Protein AF-A0A1F2P8P0-F1 (afdb_monomer_lite)

InterPro domains:
  IPR027417 P-loop containing nucleoside triphosphate hydrolase [G3DSA:3.40.50.300] (162-326)
  IPR027417 P-loop containing nucleoside triphosphate hydrolase [SSF52540] (182-320)
  IPR049945 ORC1/DEAH AAA+ ATPase domain [PF13401] (181-271)

Foldseek 3Di:
DDPDDDLVLLPLPLLVVQLVLLPVVCDPLADPLLDDDDPVCLLVCLLWVDPVVLLVLLLLLLLLVVLLVQADPADPDPVLRVLNVVLVVLVVQLNVQSVPSHAFDLDQRPLVSNLVSLVSSLVSLVVSLVVLVVVLVVVVVVVPPPSNVNSLSNNLSSVSNNVSSVVSNPCSVDSSNVSNNQQFAEEEEFPQQNQSHVVSVSSVVCSVVSHGEHEDELQLCAVNPDDFQSVCVSSVDPPPCRGPCSVLVSQLVRLVVNSIAHEYEYEECVNHVVSLVQVPPVVVVCVSNVVRSRYHYYYYYYPQCCVVRDDPVVVVSHDYDYRQACVVNLQVSQQSLCVVLVHDRALADLQDSLSSRNVLSNLLSVLRSVVPDNDHDHNAPFPLVSLVSSCLVLQVVLCVVQVWDSDPCGTCCNQQVLVQLVVCQVVLHQWAAPVVSLVSCCVNPVPDDSVVSVVSCCVSQQKHKHFDADPVNPDTPHIIIGHSDPLNSLLSNLVSLVVVCVVVVHDSLVVCVVDVSNVVSCVPDLSNLLSCQAVVLVVVQQDGPCVRNVVCPPPPCNLVSNLSNLSHHDLRSHDPVNLVVVLCCLQPPQLVVQLVVCPVDQQDRDAPPSSLSNVLSLLQQQLRQSHPSHLVVVLVSCQVDALLSCCLGVLVSLVVCPVPSTRLVVLLCVLLDPDDSVSHDLSSLLSSLSSLLSQQSHLFLLSNLSSLLSLLSSCLVPLLSLLVSCVSCVPHNAPSSLLSSLLSNLLSCLQHVPPLVSLLVLLQSLCVSAFVVLAGPLFASNLQSSLSSNVSSVVVVRDHPPDDPVRSWDDTDDDDDPDQDDLVNLCVQQDDPPDPPDRLLSVLSVCLLQQLAEQQDPNPPRRHHCCNHVPQCLQLVQWCPDPDDSRSLSSQLSCCLCPPSNNDSSSFSSVSSNCCVPPVSDPFLQGRHGSSVSSSLRSSRSSSSVRLNPTFGDDDPPDPDGDRDGGCVVVDNDQHQSNDSDAFCVVVCVVWAQPVLCVVQVDQDVCVVPVDLLVVQPDDVSDGDVQSVQWGATPVGFIKGFQWKKFKDKDDDSSSHDVQQDKIWMKMKIKHKKKDFLVCVVVQLVVQAPDDPPDDDAAEQSDHLSCPPPHPSNDVVCDPDDQFDQDDPNDGRPGTIGGQKHKYWDPSSNNNNYPATWIAIATDPVCCVLQVWDDNRSRRWTAHPVRHTAWDWPTGGDPDSMTTIIGRLVSVVVSQVVVNMWMKMKMWMKGAIGHDPCDPVNGSWMKIKIKMWIQDPSDIDIDMDIDTDD

Sequence (1270 aa):
MLKMSSNPFINKEWAKEHLDNVRKNAGPRYIPELNIELPILEIFDGISRTSEFYHSIRKHYGQLIKALKNLSSSYDIEELQKLYKELQEEIKQLFSTLQNIGDYNTNPIPWNDIKQHAQKTKEITWKLINELRRNKDTLAKEKRKSQRERFDWDIHHLYKLQQKLYYFEDLASSNKAKLSNHPFLLLTGEAGIGKTHLLCDIIEKRINSNLPAILVFGEDFSGAKDFWQRIIERLKLPEGIDSKEKLLGTLNQAGEKSKCRSLFIIDALNETDPVSFWQTHLKEIYEEIKRYPNIALVISIRSGFEDEILTKELKEEFIQEKHTGFAFKEWEAVTKFFNAYSLPLPEVPLLMPEFQNPLFLLLLCKALKKRRSNRAYKGHEGFTYIFEYFVDNVARTIEDQYGISHAPKKNIWDTVIEKIAEDMVNNNTDRIPEKKLKKIIKTQHPQIDTDEFIKDLDRNLLLVKVPRYAKDFSRIEGYDYRFPFQKFSDHLIVRYLLKKCKNENKELQQLFKENHKITELLKWNYGLIEALFIQYPEWYKGKEFFEIADFLKDSPQMWELWINSLIWRKPTAFSEATVEKISHFLREKVLRSVLEYNLEYNDYFFYPEFTYKLLDALSSVSSIPEHPLNADFLHKHLMEYKMSERDAWWSTFLHYQHEAKDTVERIIEWAWSEYDKSHISDNSVLLLAAAMSWFLTTPNRFIRDKSTKALVALLQHRVNLLPELLEKFKDVDDLYVRERLFAVAYGCVLRNSDDTESLKRLVQWIYDNIFKEGKPPVHILLRDYARGIIEVALRKGIELDSIDESKINPPYESKWPQNMPSDEEIKKYEFDYRSKDFKDYYWSQNTIISSMQPEYTTLKHNIYGDFGRYVFQSALSHWDTGNITIQQLSNLAVKMIFEELGYNIELHGKFDRYFTKNYYYGRTEHKTERIGKKYQWIAFHKISAMVSDNFPLKKEPWDHIQKHYKGPWHPYIRDIDPSLLIKNDDHLINSFSINNWLSSNGNYDAWRTEKETSEWLKTKDDLPDPLKILQVKDDNGEEWLVLEGLISWQEETPPEFEKYEIPIRELWYLIKSYIIKKADLTKIYEWAKDQNFGGGWRPESHEFLGEYPYSIAFEDLRGDYDIWTKEARGKEIPVPVIVTDDIYLNEFTTDCSSDGSISIKLPCKWLVNEMQLIHKFLDGRWYNDKEELVVIPTNIFADTSFSALLIKKQNLCEFLNQNEYTILWILLGEKQVLGGNLSHRNYEGYLVINGAYVLDHNHIVGRFNGEFEK

Organism: NCBI:txid1839936

Structure (mmCIF, N/CA/C/O backbone):
data_AF-A0A1F2P8P0-F1
#
_entry.id   AF-A0A1F2P8P0-F1
#
loop_
_atom_site.group_PDB
_atom_site.id
_atom_site.type_symbol
_atom_site.label_atom_id
_atom_site.label_alt_id
_atom_site.label_comp_id
_atom_site.label_asym_id
_atom_site.label_entity_id
_atom_site.label_seq_id
_atom_site.pdbx_PDB_ins_code
_atom_site.Cartn_x
_atom_site.Cartn_y
_atom_site.Cartn_z
_atom_site.occupancy
_atom_site.B_iso_or_equiv
_atom_site.auth_seq_id
_atom_site.auth_comp_id
_atom_site.auth_asym_id
_atom_site.auth_atom_id
_atom_site.pdbx_PDB_model_num
ATOM 1 N N . MET A 1 1 ? -24.544 -50.416 18.700 1.00 34.19 1 MET A N 1
ATOM 2 C CA . MET A 1 1 ? -23.644 -49.250 18.571 1.00 34.19 1 MET A CA 1
ATOM 3 C C . MET A 1 1 ? -24.464 -47.998 18.830 1.00 34.19 1 MET A C 1
ATOM 5 O O . MET A 1 1 ? -25.355 -47.691 18.051 1.00 34.19 1 MET A O 1
ATOM 9 N N . LEU A 1 2 ? -24.259 -47.379 19.993 1.00 29.44 2 LEU A N 1
ATOM 10 C CA . LEU A 1 2 ? -24.963 -46.180 20.453 1.00 29.44 2 LEU A CA 1
ATOM 11 C C . LEU A 1 2 ? -24.562 -44.974 19.591 1.00 29.44 2 LEU A C 1
ATOM 13 O O . LEU A 1 2 ? -23.371 -44.738 19.400 1.00 29.44 2 LEU A O 1
ATOM 17 N N . LYS A 1 3 ? -25.549 -44.214 19.096 1.00 32.28 3 LYS A N 1
ATOM 18 C CA . LYS A 1 3 ? -25.354 -42.863 18.552 1.00 32.28 3 LYS A CA 1
ATOM 19 C C . LYS A 1 3 ? -24.666 -42.019 19.633 1.00 32.28 3 LYS A C 1
ATOM 21 O O . LYS A 1 3 ? -25.304 -41.681 20.625 1.00 32.28 3 LYS A O 1
ATOM 26 N N . MET A 1 4 ? -23.381 -41.704 19.467 1.00 35.97 4 MET A N 1
ATOM 27 C CA . MET A 1 4 ? -22.752 -40.620 20.223 1.00 35.97 4 MET A CA 1
ATOM 28 C C . MET A 1 4 ? -23.539 -39.343 19.922 1.00 35.97 4 MET A C 1
ATOM 30 O O . MET A 1 4 ? -23.659 -38.950 18.763 1.00 35.97 4 MET A O 1
ATOM 34 N N . SER A 1 5 ? -24.118 -38.736 20.956 1.00 45.22 5 SER A N 1
ATOM 35 C CA . SER A 1 5 ? -24.795 -37.448 20.866 1.00 45.22 5 SER A CA 1
ATOM 36 C C . SER A 1 5 ? -23.817 -36.400 20.326 1.00 45.22 5 SER A C 1
ATOM 38 O O . SER A 1 5 ? -22.777 -36.116 20.923 1.00 45.22 5 SER A O 1
ATOM 40 N N . SER A 1 6 ? -24.119 -35.844 19.154 1.00 70.25 6 SER A N 1
ATOM 41 C CA . SER A 1 6 ? -23.397 -34.695 18.610 1.00 70.25 6 SER A CA 1
ATOM 42 C C . SER A 1 6 ? -23.557 -33.519 19.575 1.00 70.25 6 SER A C 1
ATOM 44 O O . SER A 1 6 ? -24.686 -33.149 19.896 1.00 70.25 6 SER A O 1
ATOM 46 N N . ASN A 1 7 ? -22.449 -32.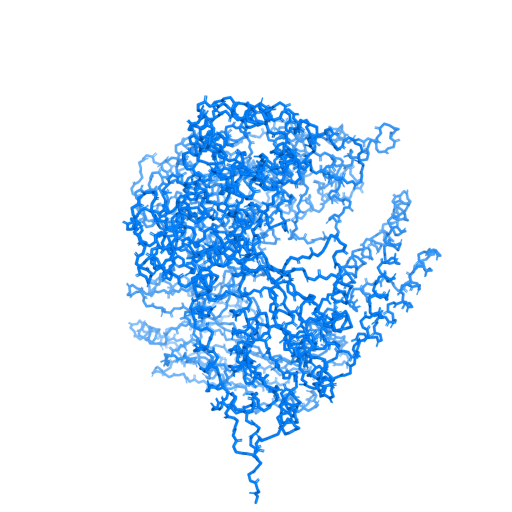945 20.051 1.00 83.12 7 ASN A N 1
ATOM 47 C CA . ASN A 1 7 ? -22.477 -31.755 20.903 1.00 83.12 7 ASN A CA 1
ATOM 48 C C . ASN A 1 7 ? -23.192 -30.614 20.144 1.00 83.12 7 ASN A C 1
ATOM 50 O O . ASN A 1 7 ? -22.776 -30.306 19.024 1.00 83.12 7 ASN A O 1
ATOM 54 N N . PRO A 1 8 ? -24.250 -30.000 20.703 1.00 81.44 8 PRO A N 1
ATOM 55 C CA . PRO A 1 8 ? -25.082 -29.049 19.970 1.00 81.44 8 PRO A CA 1
ATOM 56 C C . PRO A 1 8 ? -24.353 -27.755 19.594 1.00 81.44 8 PRO A C 1
ATOM 58 O O . PRO A 1 8 ? -24.708 -27.145 18.594 1.00 81.44 8 PRO A O 1
ATOM 61 N N . PHE A 1 9 ? -23.294 -27.377 20.316 1.00 85.75 9 PHE A N 1
ATOM 62 C CA . PHE A 1 9 ? -22.497 -26.179 20.017 1.00 85.75 9 PHE A CA 1
ATOM 63 C C . PHE A 1 9 ? -21.526 -26.361 18.839 1.00 85.75 9 PHE A C 1
ATOM 65 O O . PHE A 1 9 ? -20.916 -25.392 18.401 1.00 85.75 9 PHE A O 1
ATOM 72 N N . ILE A 1 10 ? -21.383 -27.592 18.330 1.00 82.12 10 ILE A N 1
ATOM 73 C CA . ILE A 1 10 ? -20.663 -27.919 17.083 1.00 82.12 10 ILE A CA 1
ATOM 74 C C . ILE A 1 10 ? -21.660 -28.419 16.010 1.00 82.12 10 ILE A C 1
ATOM 76 O O . ILE A 1 10 ? -21.307 -28.619 14.850 1.00 82.12 10 ILE A O 1
ATOM 80 N N . ASN A 1 11 ? -22.933 -28.623 16.375 1.00 74.31 11 ASN A N 1
ATOM 81 C CA . ASN A 1 11 ? -23.987 -28.989 15.435 1.00 74.31 11 ASN A CA 1
ATOM 82 C C . ASN A 1 11 ? -24.447 -27.745 14.654 1.00 74.31 11 ASN A C 1
ATOM 84 O O . ASN A 1 11 ? -24.842 -26.739 15.245 1.00 74.31 11 ASN A O 1
ATOM 88 N N . LYS A 1 12 ? -24.448 -27.844 13.320 1.00 75.44 12 LYS A N 1
ATOM 89 C CA . LYS A 1 12 ? -24.843 -26.760 12.411 1.00 75.44 12 LYS A CA 1
ATOM 90 C C . LYS A 1 12 ? -26.287 -26.283 12.597 1.00 75.44 12 LYS A C 1
ATOM 92 O O . LYS A 1 12 ? -26.548 -25.114 12.342 1.00 75.44 12 LYS A O 1
ATOM 97 N N . GLU A 1 13 ? -27.215 -27.142 13.020 1.00 85.44 13 GLU A N 1
ATOM 98 C CA . GLU A 1 13 ? -28.637 -26.775 13.113 1.00 85.44 13 GLU A CA 1
ATOM 99 C C . GLU A 1 13 ? -28.900 -25.748 14.225 1.00 85.44 13 GLU A C 1
ATOM 101 O O . GLU A 1 13 ? -29.363 -24.645 13.936 1.00 85.44 13 GLU A O 1
ATOM 106 N N . TRP A 1 14 ? -28.543 -26.063 15.477 1.00 89.38 14 TRP A N 1
ATOM 107 C CA . TRP A 1 14 ? -28.758 -25.144 16.605 1.00 89.38 14 TRP A CA 1
ATOM 108 C C . TRP A 1 14 ? -27.901 -23.880 16.482 1.00 89.38 14 TRP A C 1
ATOM 110 O O . TRP A 1 14 ? -28.394 -22.780 16.717 1.00 89.38 14 TRP A O 1
ATOM 120 N N . ALA A 1 15 ? -26.633 -24.013 16.070 1.00 88.25 15 ALA A N 1
ATOM 121 C CA . ALA A 1 15 ? -25.741 -22.863 15.931 1.00 88.25 15 ALA A CA 1
ATOM 122 C C . ALA A 1 15 ? -26.282 -21.840 14.916 1.00 88.25 15 ALA A C 1
ATOM 124 O O . ALA A 1 15 ? -26.235 -20.635 15.162 1.00 88.25 15 ALA A O 1
ATOM 125 N N . LYS A 1 16 ? -26.872 -22.309 13.808 1.00 88.06 16 LYS A N 1
ATOM 126 C CA . LYS A 1 16 ? -27.503 -21.436 12.814 1.00 88.06 16 LYS A CA 1
ATOM 127 C C . LYS A 1 16 ? -28.757 -20.742 13.360 1.00 88.06 16 LYS A C 1
ATOM 129 O O . LYS A 1 16 ? -28.902 -19.539 13.170 1.00 88.06 16 LYS A O 1
ATOM 134 N N . GLU A 1 17 ? -29.618 -21.456 14.089 1.00 90.62 17 GLU A N 1
ATOM 135 C CA . GLU A 1 17 ? -30.796 -20.851 14.735 1.00 90.62 17 GLU A CA 1
ATOM 136 C C . GLU A 1 17 ? -30.397 -19.805 15.793 1.00 90.62 17 GLU A C 1
ATOM 138 O O . GLU A 1 17 ? -31.010 -18.739 15.900 1.00 90.62 17 GLU A O 1
ATOM 143 N N . HIS A 1 18 ? -29.338 -20.075 16.561 1.00 91.94 18 HIS A N 1
ATOM 144 C CA . HIS A 1 18 ? -28.775 -19.121 17.517 1.00 91.94 18 HIS A CA 1
ATOM 145 C C . HIS A 1 18 ? -28.287 -17.844 16.819 1.00 91.94 18 HIS A C 1
ATOM 147 O O . HIS A 1 18 ? -28.646 -16.743 17.241 1.00 91.94 18 HIS A O 1
ATOM 153 N N . LEU A 1 19 ? -27.544 -17.972 15.713 1.00 91.75 19 LEU A N 1
ATOM 154 C CA . LEU A 1 19 ? -27.082 -16.832 14.913 1.00 91.75 19 LEU A CA 1
ATOM 155 C C . LEU A 1 19 ? -28.248 -15.972 14.391 1.00 91.75 19 LEU A C 1
ATOM 157 O O . LEU A 1 19 ? -28.198 -14.742 14.479 1.00 91.75 19 LEU A O 1
ATOM 161 N N . ASP A 1 20 ? -29.323 -16.596 13.907 1.00 91.75 20 ASP A N 1
ATOM 162 C CA . ASP A 1 20 ? -30.510 -15.880 13.422 1.00 91.75 20 ASP A CA 1
ATOM 163 C C . ASP A 1 20 ? -31.219 -15.105 14.549 1.00 91.75 20 ASP A C 1
ATOM 165 O O . ASP A 1 20 ? -31.648 -13.960 14.362 1.00 91.75 20 ASP A O 1
ATOM 169 N N . ASN A 1 21 ? -31.287 -15.679 15.756 1.00 90.81 21 ASN A N 1
ATOM 170 C CA . ASN A 1 21 ? -31.818 -14.988 16.934 1.00 90.81 21 ASN A CA 1
ATOM 171 C C . ASN A 1 21 ? -30.932 -13.808 17.362 1.00 90.81 21 ASN A C 1
ATOM 173 O O . ASN A 1 21 ? -31.458 -12.737 17.683 1.00 90.81 21 ASN A O 1
ATOM 177 N N . VAL A 1 22 ? -29.605 -13.971 17.336 1.00 92.94 22 VAL A N 1
ATOM 178 C CA . VAL A 1 22 ? -28.644 -12.893 17.623 1.00 92.94 22 VAL A CA 1
ATOM 179 C C . VAL A 1 22 ? -28.850 -11.717 16.668 1.00 92.94 22 VAL A C 1
ATOM 181 O O . VAL A 1 22 ? -29.018 -10.586 17.129 1.00 92.94 22 VAL A O 1
ATOM 184 N N . ARG A 1 23 ? -28.940 -11.977 15.357 1.00 90.94 23 ARG A N 1
ATOM 185 C CA . ARG A 1 23 ? -29.205 -10.951 14.331 1.00 90.94 23 ARG A CA 1
ATOM 186 C C . ARG A 1 23 ? -30.497 -10.186 14.603 1.00 90.94 23 ARG A C 1
ATOM 188 O O . ARG A 1 23 ? -30.519 -8.957 14.560 1.00 90.94 23 ARG A O 1
ATOM 195 N N . LYS A 1 24 ? -31.570 -10.907 14.939 1.00 88.81 24 LYS A N 1
ATOM 196 C CA . LYS A 1 24 ? -32.875 -10.304 15.230 1.00 88.81 24 LYS A CA 1
ATOM 197 C C . LYS A 1 24 ? -32.844 -9.391 16.460 1.00 88.81 24 LYS A C 1
ATOM 199 O O . LYS A 1 24 ? -33.459 -8.329 16.426 1.00 88.81 24 LYS A O 1
ATOM 204 N N . ASN A 1 25 ? -32.147 -9.790 17.524 1.00 86.31 25 ASN A N 1
ATOM 205 C CA . ASN A 1 25 ? -32.049 -9.007 18.762 1.00 86.31 25 ASN A CA 1
ATOM 206 C C . ASN A 1 25 ? -31.105 -7.798 18.622 1.00 86.31 25 ASN A C 1
ATOM 208 O O . ASN A 1 25 ? -31.392 -6.723 19.149 1.00 86.31 25 ASN A O 1
ATOM 212 N N . ALA A 1 26 ? -30.008 -7.934 17.869 1.00 87.06 26 ALA A N 1
ATOM 213 C CA . ALA A 1 26 ? -29.134 -6.803 17.560 1.00 87.06 26 ALA A CA 1
ATOM 214 C C . ALA A 1 26 ? -29.896 -5.696 16.803 1.00 87.06 26 ALA A C 1
ATOM 216 O O . ALA A 1 26 ? -29.679 -4.503 17.050 1.00 87.06 26 ALA A O 1
ATOM 217 N N . GLY A 1 27 ? -30.821 -6.091 15.918 1.00 84.38 27 GLY A N 1
ATOM 218 C CA . GLY A 1 27 ? -31.685 -5.185 15.168 1.00 84.38 27 GLY A CA 1
ATOM 219 C C . GLY A 1 27 ? -30.862 -4.194 14.331 1.00 84.38 27 GLY A C 1
ATOM 220 O O . GLY A 1 27 ? -29.907 -4.604 13.679 1.00 84.38 27 GLY A O 1
ATOM 221 N N . PRO A 1 28 ? -31.155 -2.878 14.359 1.00 74.38 28 PRO A N 1
ATOM 222 C CA . PRO A 1 28 ? -30.441 -1.893 13.541 1.00 74.38 28 PRO A CA 1
ATOM 223 C C . PRO A 1 28 ? -28.974 -1.673 13.956 1.00 74.38 28 PRO A C 1
ATOM 225 O O . PRO A 1 28 ? -28.265 -0.931 13.277 1.00 74.38 28 PRO A O 1
ATOM 228 N N . ARG A 1 29 ? -28.516 -2.272 15.068 1.00 79.94 29 ARG A N 1
ATOM 229 C CA . ARG A 1 29 ? -27.120 -2.198 15.533 1.00 79.94 29 ARG A CA 1
ATOM 230 C C . ARG A 1 29 ? -26.187 -3.116 14.746 1.00 79.94 29 ARG A C 1
ATOM 232 O O . ARG A 1 29 ? -24.982 -2.876 14.749 1.00 79.94 29 ARG A O 1
ATOM 239 N N . TYR A 1 30 ? -26.725 -4.141 14.085 1.00 87.56 30 TYR A N 1
ATOM 240 C CA . TYR A 1 30 ? -25.955 -5.064 13.262 1.00 87.56 30 TYR A CA 1
ATOM 241 C C . TYR A 1 30 ? -26.491 -5.067 11.834 1.00 87.56 30 TYR A C 1
ATOM 243 O O . TYR A 1 30 ? -27.648 -5.392 11.587 1.00 87.56 30 TYR A O 1
ATOM 251 N N . ILE A 1 31 ? -25.632 -4.666 10.901 1.00 86.44 31 ILE A N 1
ATOM 252 C CA . ILE A 1 31 ? -25.928 -4.605 9.470 1.00 86.44 31 ILE A CA 1
ATOM 253 C C . ILE A 1 31 ? -24.793 -5.380 8.784 1.00 86.44 31 ILE A C 1
ATOM 255 O O . ILE A 1 31 ? -23.733 -4.786 8.547 1.00 86.44 31 ILE A O 1
ATOM 259 N N . PRO A 1 32 ? -24.942 -6.702 8.564 1.00 84.25 32 PRO A N 1
ATOM 260 C CA . PRO A 1 32 ? -23.897 -7.550 7.979 1.00 84.25 32 PRO A CA 1
ATOM 261 C C . PRO A 1 32 ? -23.385 -7.014 6.639 1.00 84.25 32 PRO A C 1
ATOM 263 O O . PRO A 1 32 ? -22.191 -7.055 6.348 1.00 84.25 32 PRO A O 1
ATOM 266 N N . GLU A 1 33 ? -24.279 -6.416 5.849 1.00 84.12 33 GLU A N 1
ATOM 267 C CA . GLU A 1 33 ? -23.985 -5.846 4.534 1.00 84.12 33 GLU A CA 1
ATOM 268 C C . GLU A 1 33 ? -23.022 -4.654 4.610 1.00 84.12 33 GLU A C 1
ATOM 270 O O . GLU A 1 33 ? -22.425 -4.287 3.602 1.00 84.12 33 GLU A O 1
ATOM 275 N N . LEU A 1 34 ? -22.846 -4.062 5.797 1.00 85.56 34 LEU A N 1
ATOM 276 C CA . LEU A 1 34 ? -21.923 -2.960 6.078 1.00 85.56 34 LEU A CA 1
ATOM 277 C C . LEU A 1 34 ? -20.664 -3.403 6.845 1.00 85.56 34 LEU A C 1
ATOM 279 O O . LEU A 1 34 ? -19.899 -2.544 7.276 1.00 85.56 34 LEU A O 1
ATOM 283 N N . ASN A 1 35 ? -20.435 -4.711 7.033 1.00 87.44 35 ASN A N 1
ATOM 284 C CA . ASN A 1 35 ? -19.289 -5.209 7.801 1.00 87.44 35 ASN A CA 1
ATOM 285 C C . ASN A 1 35 ? -17.936 -4.865 7.165 1.00 87.44 35 ASN A C 1
ATOM 287 O O . ASN A 1 35 ? -17.801 -4.895 5.947 1.00 87.44 35 ASN A O 1
ATOM 291 N N . ILE A 1 36 ? -16.922 -4.600 7.979 1.00 85.44 36 ILE A N 1
ATOM 292 C CA . ILE A 1 36 ? -15.558 -4.309 7.528 1.00 85.44 36 ILE A CA 1
ATOM 293 C C . ILE A 1 36 ? -14.617 -5.118 8.392 1.00 85.44 36 ILE A C 1
ATOM 295 O O . ILE A 1 36 ? -14.782 -5.155 9.610 1.00 85.44 36 ILE A O 1
ATOM 299 N N . GLU A 1 37 ? -13.631 -5.757 7.778 1.00 82.75 37 GLU A N 1
ATOM 300 C CA . GLU A 1 37 ? -12.669 -6.552 8.524 1.00 82.75 37 GLU A CA 1
ATOM 301 C C . GLU A 1 37 ? -11.666 -5.651 9.258 1.00 82.75 37 GLU A C 1
ATOM 303 O O . GLU A 1 37 ? -10.993 -4.819 8.647 1.00 82.75 37 GLU A O 1
ATOM 308 N N . LEU A 1 38 ? -11.581 -5.799 10.586 1.00 85.94 38 LEU A N 1
ATOM 309 C CA . LEU A 1 38 ? -10.814 -4.906 11.458 1.00 85.94 38 LEU A CA 1
ATOM 310 C C . LEU A 1 38 ? -9.618 -5.613 12.115 1.00 85.94 38 LEU A C 1
ATOM 312 O O . LEU A 1 38 ? -9.773 -6.748 12.567 1.00 85.94 38 LEU A O 1
ATOM 316 N N . PRO A 1 39 ? -8.470 -4.929 12.311 1.00 81.06 39 PRO A N 1
ATOM 317 C CA . PRO A 1 39 ? -7.294 -5.510 12.977 1.00 81.06 39 PRO A CA 1
ATOM 318 C C . PRO A 1 39 ? -7.556 -6.046 14.394 1.00 81.06 39 PRO A C 1
ATOM 320 O O . PRO A 1 39 ? -6.900 -6.982 14.842 1.00 81.06 39 PRO A O 1
ATOM 323 N N . ILE A 1 40 ? -8.549 -5.491 15.104 1.00 87.00 40 ILE A N 1
ATOM 324 C CA . ILE A 1 40 ? -8.948 -5.948 16.447 1.00 87.00 40 ILE A CA 1
ATOM 325 C C . ILE A 1 40 ? -9.384 -7.422 16.470 1.00 87.00 40 ILE A C 1
ATOM 327 O O . ILE A 1 40 ? -9.371 -8.037 17.532 1.00 87.00 40 ILE A O 1
ATOM 331 N N . LEU A 1 41 ? -9.735 -8.015 15.323 1.00 86.88 41 LEU A N 1
ATOM 332 C CA . LEU A 1 41 ? -10.102 -9.430 15.225 1.00 86.88 41 LEU A CA 1
ATOM 333 C C . LEU A 1 41 ? -8.983 -10.369 15.700 1.00 86.88 41 LEU A C 1
ATOM 335 O O . LEU A 1 41 ? -9.281 -11.402 16.293 1.00 86.88 41 LEU A O 1
ATOM 339 N N . GLU A 1 42 ? -7.713 -9.980 15.561 1.00 87.31 42 GLU A N 1
ATOM 340 C CA . GLU A 1 42 ? -6.575 -10.809 15.976 1.00 87.31 42 GLU A CA 1
ATOM 341 C C . GLU A 1 42 ? -6.558 -11.158 17.475 1.00 87.31 42 GLU A C 1
ATOM 343 O O . GLU A 1 42 ? -5.982 -12.173 17.880 1.00 87.31 42 GLU A O 1
ATOM 348 N N . ILE A 1 43 ? -7.171 -10.337 18.337 1.00 93.94 43 ILE A N 1
ATOM 349 C CA . ILE A 1 43 ? -7.244 -10.647 19.774 1.00 93.94 43 ILE A CA 1
ATOM 350 C C . ILE A 1 43 ? -8.137 -11.867 20.030 1.00 93.94 43 ILE A C 1
ATOM 352 O O . ILE A 1 43 ? -7.932 -12.581 21.014 1.00 93.94 43 ILE A O 1
ATOM 356 N N . PHE A 1 44 ? -9.110 -12.122 19.146 1.00 94.69 44 PHE A N 1
ATOM 357 C CA . PHE A 1 44 ? -10.037 -13.245 19.256 1.00 94.69 44 PHE A CA 1
ATOM 358 C C . PHE A 1 44 ? -9.377 -14.574 18.866 1.00 94.69 44 PHE A C 1
ATOM 360 O O . PHE A 1 44 ? -9.755 -15.618 19.408 1.00 94.69 44 PHE A O 1
ATOM 367 N N . ASP A 1 45 ? -8.327 -14.535 18.043 1.00 91.62 45 ASP A N 1
ATOM 368 C CA . ASP A 1 45 ? -7.435 -15.680 17.825 1.00 91.62 45 ASP A CA 1
ATOM 369 C C . ASP A 1 45 ? -6.636 -15.992 19.093 1.00 91.62 45 ASP A C 1
ATOM 371 O O . ASP A 1 45 ? -6.548 -17.145 19.515 1.00 91.62 45 ASP A O 1
ATOM 375 N N . GLY A 1 46 ? -6.117 -14.952 19.759 1.00 93.81 46 GLY A N 1
ATOM 376 C CA . GLY A 1 46 ? -5.377 -15.074 21.018 1.00 93.81 46 GLY A CA 1
ATOM 377 C C . GLY A 1 46 ? -6.224 -15.626 22.166 1.00 93.81 46 GLY A C 1
ATOM 378 O O . GLY A 1 46 ? -5.839 -16.616 22.792 1.00 93.81 46 GLY A O 1
ATOM 379 N N . ILE A 1 47 ? -7.401 -15.040 22.425 1.00 96.81 47 ILE A N 1
ATOM 380 C CA . ILE A 1 47 ? -8.308 -15.494 23.497 1.00 96.81 47 ILE A CA 1
ATOM 381 C C . ILE A 1 47 ? -8.788 -16.933 23.261 1.00 96.81 47 ILE A C 1
ATOM 383 O O . ILE A 1 47 ? -8.936 -17.701 24.214 1.00 96.81 47 ILE A O 1
ATOM 387 N N . SER A 1 48 ? -8.971 -17.320 21.994 1.00 95.06 48 SER A N 1
ATOM 388 C CA . SER A 1 48 ? -9.436 -18.654 21.609 1.00 95.06 48 SER A CA 1
ATOM 389 C C . SER A 1 48 ? -8.310 -19.675 21.457 1.00 95.06 48 SER A C 1
ATOM 391 O O . SER A 1 48 ? -8.607 -20.869 21.437 1.00 95.06 48 SER A O 1
ATOM 393 N N . ARG A 1 49 ? -7.048 -19.230 21.358 1.00 94.88 49 ARG A N 1
ATOM 394 C CA . ARG A 1 49 ? -5.882 -20.057 21.005 1.00 94.88 49 ARG A CA 1
ATOM 395 C C . ARG A 1 49 ? -6.132 -20.884 19.737 1.00 94.88 49 ARG A C 1
ATOM 397 O O . ARG A 1 49 ? -6.020 -22.106 19.760 1.00 94.88 49 ARG A O 1
ATOM 404 N N . THR A 1 50 ? -6.535 -20.224 18.654 1.00 92.06 50 THR A N 1
ATOM 405 C CA . THR A 1 50 ? -6.774 -20.881 17.356 1.00 92.06 50 THR A CA 1
ATOM 406 C C . THR A 1 50 ? -5.482 -21.442 16.747 1.00 92.06 50 THR A C 1
ATOM 408 O O . THR A 1 50 ? -4.379 -21.154 17.217 1.00 92.06 50 THR A O 1
ATOM 411 N N . SER A 1 51 ? -5.592 -22.241 15.683 1.00 89.75 51 SER A N 1
ATOM 412 C CA . SER A 1 51 ? -4.438 -22.729 14.912 1.00 89.75 51 SER A CA 1
ATOM 413 C C . SER A 1 51 ? -3.562 -21.589 14.387 1.00 89.75 51 SER A C 1
ATOM 415 O O . SER A 1 51 ? -2.334 -21.665 14.455 1.00 89.75 51 SER A O 1
ATOM 417 N N . GLU A 1 52 ? -4.189 -20.506 13.931 1.00 87.88 52 GLU A N 1
ATOM 418 C CA . GLU A 1 52 ? -3.537 -19.318 13.381 1.00 87.88 52 GLU A CA 1
ATOM 419 C C . GLU A 1 52 ? -2.648 -18.631 14.430 1.00 87.88 52 GLU A C 1
ATOM 421 O O . GLU A 1 52 ? -1.527 -18.210 14.127 1.00 87.88 52 GLU A O 1
ATOM 426 N N . PHE A 1 53 ? -3.099 -18.587 15.692 1.00 91.81 53 PHE A N 1
ATOM 427 C CA . PHE A 1 53 ? -2.327 -18.038 16.808 1.00 91.81 53 PHE A CA 1
ATOM 428 C C . PHE A 1 53 ? -0.987 -18.767 17.002 1.00 91.81 53 PHE A C 1
ATOM 430 O O . PHE A 1 53 ? 0.060 -18.123 17.094 1.00 91.81 53 PHE A O 1
ATOM 437 N N . TYR A 1 54 ? -0.999 -20.103 17.020 1.00 92.50 54 TYR A N 1
ATOM 438 C CA . TYR A 1 54 ? 0.216 -20.908 17.190 1.00 92.50 54 TYR A CA 1
ATOM 439 C C . TYR A 1 54 ? 1.123 -20.867 15.959 1.00 92.50 54 TYR A C 1
ATOM 441 O O . TYR A 1 54 ? 2.343 -20.737 16.094 1.00 92.50 54 TYR A O 1
ATOM 449 N N . HIS A 1 55 ? 0.539 -20.928 14.759 1.00 89.12 55 HIS A N 1
ATOM 450 C CA . HIS A 1 55 ? 1.285 -20.885 13.502 1.00 89.12 55 HIS A CA 1
ATOM 451 C C . HIS A 1 55 ? 2.141 -19.613 13.395 1.00 89.12 55 HIS A C 1
ATOM 453 O O . HIS A 1 55 ? 3.333 -19.682 13.082 1.00 89.12 55 HIS A O 1
ATOM 459 N N . SER A 1 56 ? 1.569 -18.453 13.742 1.00 87.44 56 SER A N 1
ATOM 460 C CA . SER A 1 56 ? 2.288 -17.174 13.736 1.00 87.44 56 SER A CA 1
ATOM 461 C C . SER A 1 56 ? 3.519 -17.176 14.655 1.00 87.44 56 SER A C 1
ATOM 463 O O . SER A 1 56 ? 4.578 -16.670 14.266 1.00 87.44 56 SER A O 1
ATOM 465 N N . ILE A 1 57 ? 3.394 -17.739 15.863 1.00 92.06 57 ILE A N 1
ATOM 466 C CA . ILE A 1 57 ? 4.468 -17.788 16.870 1.00 92.06 57 ILE A CA 1
ATOM 467 C C . ILE A 1 57 ? 5.611 -18.684 16.387 1.00 92.06 57 ILE A C 1
ATOM 469 O O . ILE A 1 57 ? 6.771 -18.267 16.409 1.00 92.06 57 ILE A O 1
ATOM 473 N N . ARG A 1 58 ? 5.290 -19.890 15.901 1.00 91.00 58 ARG A N 1
ATOM 474 C CA . ARG A 1 58 ? 6.282 -20.861 15.409 1.00 91.00 58 ARG A CA 1
ATOM 475 C C . ARG A 1 58 ? 7.074 -20.319 14.218 1.00 91.00 58 ARG A C 1
ATOM 477 O O . ARG A 1 58 ? 8.299 -20.429 14.205 1.00 91.00 58 ARG A O 1
ATOM 484 N N . LYS A 1 59 ? 6.400 -19.624 13.293 1.00 87.50 59 LYS A N 1
ATOM 485 C CA . LYS A 1 59 ? 7.039 -18.932 12.160 1.00 87.50 59 LYS A CA 1
ATOM 486 C C . LYS A 1 59 ? 8.099 -17.925 12.613 1.00 87.50 59 LYS A C 1
ATOM 488 O O . LYS A 1 59 ? 9.213 -17.896 12.092 1.00 87.50 59 LYS A O 1
ATOM 493 N N . HIS A 1 60 ? 7.777 -17.101 13.608 1.00 90.06 60 HIS A N 1
ATOM 494 C CA . HIS A 1 60 ? 8.716 -16.103 14.127 1.00 90.06 60 HIS A CA 1
ATOM 495 C C . HIS A 1 60 ? 9.836 -16.733 14.962 1.00 90.06 60 HIS A C 1
ATOM 497 O O . HIS A 1 60 ? 10.964 -16.237 14.949 1.00 90.06 60 HIS A O 1
ATOM 503 N N . TYR A 1 61 ? 9.553 -17.847 15.640 1.00 91.88 61 TYR A N 1
ATOM 504 C CA . TYR A 1 61 ? 10.546 -18.611 16.392 1.00 91.88 61 TYR A CA 1
ATOM 505 C C . TYR A 1 61 ? 11.606 -19.211 15.461 1.00 91.88 61 TYR A C 1
ATOM 507 O O . TYR A 1 61 ? 12.798 -19.040 15.716 1.00 91.88 61 TYR A O 1
ATOM 515 N N . GLY A 1 62 ? 11.201 -19.794 14.329 1.00 87.44 62 GLY A N 1
ATOM 516 C CA . GLY A 1 62 ? 12.134 -20.277 13.305 1.00 87.44 62 GLY A CA 1
ATOM 517 C C . GLY A 1 62 ? 13.060 -19.183 12.765 1.00 87.44 62 GLY A C 1
ATOM 518 O O . GLY A 1 62 ? 14.283 -19.336 12.721 1.00 87.44 62 GLY A O 1
ATOM 519 N N . GLN A 1 63 ? 12.496 -18.011 12.456 1.00 85.94 63 GLN A N 1
ATOM 520 C CA . GLN A 1 63 ? 13.269 -16.851 11.994 1.00 85.94 63 GLN A CA 1
ATOM 521 C C . GLN A 1 63 ? 14.278 -16.349 13.043 1.00 85.94 63 GLN A C 1
ATOM 523 O O . GLN A 1 63 ? 15.381 -15.922 12.687 1.00 85.94 63 GLN A O 1
ATOM 528 N N . LEU A 1 64 ? 13.929 -16.427 14.331 1.00 89.62 64 LEU A N 1
ATOM 529 C CA . LEU A 1 64 ? 14.811 -16.081 15.448 1.00 89.62 64 LEU A CA 1
ATOM 530 C C . LEU A 1 64 ? 16.010 -17.046 15.542 1.00 89.62 64 LEU A C 1
ATOM 532 O O . LEU A 1 64 ? 17.151 -16.594 15.659 1.00 89.62 64 LEU A O 1
ATOM 536 N N . ILE A 1 65 ? 15.775 -18.361 15.428 1.00 88.44 65 ILE A N 1
ATOM 537 C CA . ILE A 1 65 ? 16.836 -19.390 15.409 1.00 88.44 65 ILE A CA 1
ATOM 538 C C . ILE A 1 65 ? 17.795 -19.152 14.243 1.00 88.44 65 ILE A C 1
ATOM 540 O O . ILE A 1 65 ? 19.017 -19.178 14.417 1.00 88.44 65 ILE A O 1
ATOM 544 N N . LYS A 1 66 ? 17.253 -18.876 13.055 1.00 84.44 66 LYS A N 1
ATOM 545 C CA . LYS A 1 66 ? 18.055 -18.654 11.853 1.00 84.44 66 LYS A CA 1
ATOM 546 C C . LYS A 1 66 ? 18.968 -17.436 11.976 1.00 84.44 66 LYS A C 1
ATOM 548 O O . LYS A 1 66 ? 20.134 -17.507 11.585 1.00 84.44 66 LYS A O 1
ATOM 553 N N . ALA A 1 67 ? 18.460 -16.329 12.519 1.00 85.19 67 ALA A N 1
ATOM 554 C CA . ALA A 1 67 ? 19.264 -15.127 12.730 1.00 85.19 67 ALA A CA 1
ATOM 555 C C . ALA A 1 67 ? 20.477 -15.409 13.636 1.00 85.19 67 ALA A C 1
ATOM 557 O O . ALA A 1 67 ? 21.574 -14.947 13.340 1.00 85.19 67 ALA A O 1
ATOM 558 N N . LEU A 1 68 ? 20.307 -16.234 14.677 1.00 87.50 68 LEU A N 1
ATOM 559 C CA . LEU A 1 68 ? 21.391 -16.655 15.570 1.00 87.50 68 LEU A CA 1
ATOM 560 C C . LEU A 1 68 ? 22.384 -17.623 14.901 1.00 87.50 68 LEU A C 1
ATOM 562 O O . LEU A 1 68 ? 23.592 -17.488 15.081 1.00 87.50 68 LEU A O 1
ATOM 566 N N . LYS A 1 69 ? 21.891 -18.604 14.133 1.00 86.19 69 LYS A N 1
ATOM 567 C CA . LYS A 1 69 ? 22.717 -19.598 13.414 1.00 86.19 69 LYS A CA 1
ATOM 568 C C . LYS A 1 69 ? 23.657 -18.942 12.400 1.00 86.19 69 LYS A C 1
ATOM 570 O O . LYS A 1 69 ? 24.744 -19.453 12.150 1.00 86.19 69 LYS A O 1
ATOM 575 N N . ASN A 1 70 ? 23.244 -17.799 11.857 1.00 85.31 70 ASN A N 1
ATOM 576 C CA . ASN A 1 70 ? 24.038 -16.957 10.973 1.00 85.31 70 ASN A CA 1
ATOM 577 C C . ASN A 1 70 ? 24.875 -15.916 11.735 1.00 85.31 70 ASN A C 1
ATOM 579 O O . ASN A 1 70 ? 25.066 -14.811 11.241 1.00 85.31 70 ASN A O 1
ATOM 583 N N . LEU A 1 71 ? 25.363 -16.229 12.932 1.00 87.94 71 LEU A N 1
ATOM 584 C CA . LEU A 1 71 ? 26.406 -15.444 13.586 1.00 87.94 71 LEU A CA 1
ATOM 585 C C . LEU A 1 71 ? 27.715 -16.220 13.602 1.00 87.94 71 LEU A C 1
ATOM 587 O O . LEU A 1 71 ? 27.755 -17.452 13.570 1.00 87.94 71 LEU A O 1
ATOM 591 N N . SER A 1 72 ? 28.811 -15.477 13.679 1.00 85.50 72 SER A N 1
ATOM 592 C CA . SER A 1 72 ? 30.134 -16.007 13.964 1.00 85.50 72 SER A CA 1
ATOM 593 C C . SER A 1 72 ? 30.125 -16.987 15.140 1.00 85.50 72 SER A C 1
ATOM 595 O O . SER A 1 72 ? 29.612 -16.693 16.215 1.00 85.50 72 SER A O 1
ATOM 597 N N . SER A 1 73 ? 30.784 -18.139 14.982 1.00 83.62 73 SER A N 1
ATOM 598 C CA . SER A 1 73 ? 30.903 -19.133 16.060 1.00 83.62 73 SER A CA 1
ATOM 599 C C . SER A 1 73 ? 31.694 -18.623 17.272 1.00 83.62 73 SER A C 1
ATOM 601 O O . SER A 1 73 ? 31.513 -19.121 18.381 1.00 83.62 73 SER A O 1
ATOM 603 N N . SER A 1 74 ? 32.589 -17.656 17.059 1.00 88.31 74 SER A N 1
ATOM 604 C CA . SER A 1 74 ? 33.419 -17.019 18.084 1.00 88.31 74 SER A CA 1
ATOM 605 C C . SER A 1 74 ? 33.998 -15.687 17.598 1.00 88.31 74 SER A C 1
ATOM 607 O O . SER A 1 74 ? 34.124 -15.455 16.391 1.00 88.31 74 SER A O 1
ATOM 609 N N . TYR A 1 75 ? 34.413 -14.853 18.548 1.00 87.56 75 TYR A N 1
ATOM 610 C CA . TYR A 1 75 ? 35.115 -13.590 18.361 1.00 87.56 75 TYR A CA 1
ATOM 611 C C . TYR A 1 75 ? 36.491 -13.649 19.029 1.00 87.56 75 TYR A C 1
ATOM 613 O O . TYR A 1 75 ? 36.624 -14.113 20.157 1.00 87.56 75 TYR A O 1
ATOM 621 N N . ASP A 1 76 ? 37.517 -13.136 18.350 1.00 84.00 76 ASP A N 1
ATOM 622 C CA . ASP A 1 76 ? 38.884 -13.101 18.897 1.00 84.00 76 ASP A CA 1
ATOM 623 C C . ASP A 1 76 ? 39.083 -11.956 19.908 1.00 84.00 76 ASP A C 1
ATOM 625 O O . ASP A 1 76 ? 40.057 -11.933 20.656 1.00 84.00 76 ASP A O 1
ATOM 629 N N . ILE A 1 77 ? 38.163 -10.988 19.922 1.00 86.31 77 ILE A N 1
ATOM 630 C CA . ILE A 1 77 ? 38.171 -9.843 20.836 1.00 86.31 77 ILE A CA 1
ATOM 631 C C . ILE A 1 77 ? 37.437 -10.252 22.111 1.00 86.31 77 ILE A C 1
ATOM 633 O O . ILE A 1 77 ? 36.264 -10.621 22.058 1.00 86.31 77 ILE A O 1
ATOM 637 N N . GLU A 1 78 ? 38.121 -10.163 23.252 1.00 88.25 78 GLU A N 1
ATOM 638 C CA . GLU A 1 78 ? 37.634 -10.658 24.546 1.00 88.25 78 GLU A CA 1
ATOM 639 C C . GLU A 1 78 ? 36.266 -10.072 24.933 1.00 88.25 78 GLU A C 1
ATOM 641 O O . GLU A 1 78 ? 35.364 -10.816 25.321 1.00 88.25 78 GLU A O 1
ATOM 646 N N . GLU A 1 79 ? 36.073 -8.761 24.755 1.00 90.62 79 GLU A N 1
ATOM 647 C CA . GLU A 1 79 ? 34.806 -8.085 25.061 1.00 90.62 79 GLU A CA 1
ATOM 648 C C . GLU A 1 79 ? 33.653 -8.559 24.159 1.00 90.62 79 GLU A C 1
ATOM 650 O O . GLU A 1 79 ? 32.569 -8.873 24.657 1.00 90.62 79 GLU A O 1
ATOM 655 N N . LEU A 1 80 ? 33.897 -8.714 22.850 1.00 91.31 80 LEU A N 1
ATOM 656 C CA . LEU A 1 80 ? 32.914 -9.274 21.914 1.00 91.31 80 LEU A CA 1
ATOM 657 C C . LEU A 1 80 ? 32.578 -10.725 22.258 1.00 91.31 80 LEU A C 1
ATOM 659 O O . LEU A 1 80 ? 31.412 -11.112 22.257 1.00 91.31 80 LEU A O 1
ATOM 663 N N . GLN A 1 81 ? 33.588 -11.533 22.580 1.00 92.81 81 GLN A N 1
ATOM 664 C CA . GLN A 1 81 ? 33.399 -12.937 22.923 1.00 92.81 81 GLN A CA 1
ATOM 665 C C . GLN A 1 81 ? 32.616 -13.108 24.226 1.00 92.81 81 GLN A C 1
ATOM 667 O O . GLN A 1 81 ? 31.842 -14.060 24.350 1.00 92.81 81 GLN A O 1
ATOM 672 N N . LYS A 1 82 ? 32.807 -12.198 25.186 1.00 94.44 82 LYS A N 1
ATOM 673 C CA . LYS A 1 82 ? 32.026 -12.140 26.420 1.00 94.44 82 LYS A CA 1
ATOM 674 C C . LYS A 1 82 ? 30.562 -11.807 26.125 1.00 94.44 82 LYS A C 1
ATOM 676 O O . LYS A 1 82 ? 29.698 -12.594 26.496 1.00 94.44 82 LYS A O 1
ATOM 681 N N . LEU A 1 83 ? 30.293 -10.719 25.397 1.00 94.00 83 LEU A N 1
ATOM 682 C CA . LEU A 1 83 ? 28.930 -10.324 25.008 1.00 94.00 83 LEU A CA 1
ATOM 683 C C . LEU A 1 83 ? 28.224 -11.409 24.186 1.00 94.00 83 LEU A C 1
ATOM 685 O O . LEU A 1 83 ? 27.037 -11.655 24.372 1.00 94.00 83 LEU A O 1
ATOM 689 N N . TYR A 1 84 ? 28.950 -12.096 23.303 1.00 93.94 84 TYR A N 1
ATOM 690 C CA . TYR A 1 84 ? 28.400 -13.198 22.522 1.00 93.94 84 TYR A CA 1
ATOM 691 C C . TYR A 1 84 ? 28.052 -14.423 23.381 1.00 93.94 84 TYR A C 1
ATOM 693 O O . TYR A 1 84 ? 27.011 -15.035 23.163 1.00 93.94 84 TYR A O 1
ATOM 701 N N . LYS A 1 85 ? 28.863 -14.765 24.393 1.00 94.19 85 LYS A N 1
ATOM 702 C CA . LYS A 1 85 ? 28.509 -15.824 25.358 1.00 94.19 85 LYS A CA 1
ATOM 703 C C . LYS A 1 85 ? 27.279 -15.446 26.180 1.00 94.19 85 LYS A C 1
ATOM 705 O O . LYS A 1 85 ? 26.382 -16.267 26.319 1.00 94.19 85 LYS A O 1
ATOM 710 N N . GLU A 1 86 ? 27.210 -14.201 26.654 1.00 95.19 86 GLU A N 1
ATOM 711 C CA . GLU A 1 86 ? 26.026 -13.679 27.351 1.00 95.19 86 GLU A CA 1
ATOM 712 C C . GLU A 1 86 ? 24.776 -13.762 26.457 1.00 95.19 86 GLU A C 1
ATOM 714 O O . GLU A 1 86 ? 23.715 -14.192 26.909 1.00 95.19 86 GLU A O 1
ATOM 719 N N . LEU A 1 87 ? 24.909 -13.427 25.166 1.00 94.50 87 LEU A N 1
ATOM 720 C CA . LEU A 1 87 ? 23.835 -13.565 24.181 1.00 94.50 87 LEU A CA 1
ATOM 721 C C . LEU A 1 87 ? 23.389 -15.026 24.038 1.00 94.50 87 LEU A C 1
ATOM 723 O O . LEU A 1 87 ? 22.192 -15.297 24.066 1.00 94.50 87 LEU A O 1
ATOM 727 N N . GLN A 1 88 ? 24.335 -15.960 23.893 1.00 92.31 88 GLN A N 1
ATOM 728 C CA . GLN A 1 88 ? 24.056 -17.393 23.748 1.00 92.31 88 GLN A CA 1
ATOM 729 C C . GLN A 1 88 ? 23.355 -17.986 24.976 1.00 92.31 88 GLN A C 1
ATOM 731 O O . GLN A 1 88 ? 22.472 -18.833 24.835 1.00 92.31 88 GLN A O 1
ATOM 736 N N . GLU A 1 89 ? 23.740 -17.561 26.177 1.00 93.38 89 GLU A N 1
ATOM 737 C CA . GLU A 1 89 ? 23.117 -18.016 27.419 1.00 93.38 89 GLU A CA 1
ATOM 738 C C . GLU A 1 89 ? 21.673 -17.522 27.536 1.00 93.38 89 GLU A C 1
ATOM 740 O O . GLU A 1 89 ? 20.779 -18.326 27.808 1.00 93.38 89 GLU A O 1
ATOM 745 N N . GLU A 1 90 ? 21.422 -16.237 27.273 1.00 94.81 90 GLU A N 1
ATOM 746 C CA . GLU A 1 90 ? 20.078 -15.661 27.386 1.00 94.81 90 GLU A CA 1
ATOM 747 C C . GLU A 1 90 ? 19.133 -16.116 26.279 1.00 94.81 90 GLU A C 1
ATOM 749 O O . GLU A 1 90 ? 17.987 -16.483 26.550 1.00 94.81 90 GLU A O 1
ATOM 754 N N . ILE A 1 91 ? 19.608 -16.187 25.035 1.00 93.00 91 ILE A N 1
ATOM 755 C CA . ILE A 1 91 ? 18.766 -16.641 23.927 1.00 93.00 91 ILE A CA 1
ATOM 756 C C . ILE A 1 91 ? 18.366 -18.112 24.087 1.00 93.00 91 ILE A C 1
ATOM 758 O O . ILE A 1 91 ? 17.279 -18.505 23.672 1.00 93.00 91 ILE A O 1
ATOM 762 N N . LYS A 1 92 ? 19.192 -18.928 24.757 1.00 92.81 92 LYS A N 1
ATOM 763 C CA . LYS A 1 92 ? 18.848 -20.313 25.098 1.00 92.81 92 LYS A CA 1
ATOM 764 C C . LYS A 1 92 ? 17.670 -20.391 26.076 1.00 92.81 92 LYS A C 1
ATOM 766 O O . LYS A 1 92 ? 16.860 -21.307 25.950 1.00 92.81 92 LYS A O 1
ATOM 771 N N . GLN A 1 93 ? 17.552 -19.444 27.010 1.00 93.69 93 GLN A N 1
ATOM 772 C CA . GLN A 1 93 ? 16.387 -19.350 27.902 1.00 93.69 93 GLN A CA 1
ATOM 773 C C . GLN A 1 93 ? 15.129 -18.918 27.138 1.00 93.69 93 GLN A C 1
ATOM 775 O O . GLN A 1 93 ? 14.039 -19.450 27.345 1.00 93.69 93 GLN A O 1
ATOM 780 N N . LEU A 1 94 ? 15.275 -17.999 26.182 1.00 93.62 94 LEU A N 1
ATOM 781 C CA . LEU A 1 94 ? 14.168 -17.639 25.299 1.00 93.62 94 LEU A CA 1
ATOM 782 C C . LEU A 1 94 ? 13.724 -18.833 24.434 1.00 93.62 94 LEU A C 1
ATOM 784 O O . LEU A 1 94 ? 12.536 -19.089 24.279 1.00 93.62 94 LEU A O 1
ATOM 788 N N . PHE A 1 95 ? 14.657 -19.618 23.898 1.00 92.44 95 PHE A N 1
ATOM 789 C CA . PHE A 1 95 ? 14.311 -20.785 23.085 1.00 92.44 95 PHE A CA 1
ATOM 790 C C . PHE A 1 95 ? 13.606 -21.880 23.880 1.00 92.44 95 PHE A C 1
ATOM 792 O O . PHE A 1 95 ? 12.647 -22.458 23.373 1.00 92.44 95 PHE A O 1
ATOM 799 N N . SER A 1 96 ? 14.037 -22.153 25.114 1.00 90.56 96 SER A N 1
ATOM 800 C CA . SER A 1 96 ? 13.399 -23.176 25.949 1.00 90.56 96 SER A CA 1
ATOM 801 C C . SER A 1 96 ? 11.944 -22.831 26.285 1.00 90.56 96 SER A C 1
ATOM 803 O O . SER A 1 96 ? 11.120 -23.733 26.431 1.00 90.56 96 SER A O 1
ATOM 805 N N . THR A 1 97 ? 11.603 -21.542 26.363 1.00 91.00 97 THR A N 1
ATOM 806 C CA . THR A 1 97 ? 10.218 -21.095 26.569 1.00 91.00 97 THR A CA 1
ATOM 807 C C . THR A 1 97 ? 9.395 -21.158 25.280 1.00 91.00 97 THR A C 1
ATOM 809 O O . THR A 1 97 ? 8.282 -21.685 25.303 1.00 91.00 97 THR A O 1
ATOM 812 N N . LEU A 1 98 ? 9.943 -20.702 24.148 1.00 91.19 98 LEU A N 1
ATOM 813 C CA . LEU A 1 98 ? 9.235 -20.664 22.861 1.00 91.19 98 LEU A CA 1
ATOM 814 C C . LEU A 1 98 ? 8.982 -22.048 22.245 1.00 91.19 98 LEU A C 1
ATOM 816 O O . LEU A 1 98 ? 7.913 -22.270 21.680 1.00 91.19 98 LEU A O 1
ATOM 820 N N . GLN A 1 99 ? 9.916 -22.995 22.387 1.00 86.62 99 GLN A N 1
ATOM 821 C CA . GLN A 1 99 ? 9.814 -24.336 21.791 1.00 86.62 99 GLN A CA 1
ATOM 822 C C . GLN A 1 99 ? 8.565 -25.111 22.250 1.00 86.62 99 GLN A C 1
ATOM 824 O O . GLN A 1 99 ? 8.059 -25.968 21.531 1.00 86.62 99 GLN A O 1
ATOM 829 N N . ASN A 1 100 ? 8.048 -24.802 23.441 1.00 84.31 100 ASN A N 1
ATOM 830 C CA . ASN A 1 100 ? 6.889 -25.481 24.021 1.00 84.31 100 ASN A CA 1
ATOM 831 C C . ASN A 1 100 ? 5.536 -24.914 23.542 1.00 84.31 100 ASN A C 1
ATOM 833 O O . ASN A 1 100 ? 4.483 -25.390 23.972 1.00 84.31 100 ASN A O 1
ATOM 837 N N . ILE A 1 101 ? 5.534 -23.905 22.664 1.00 89.12 101 ILE A N 1
ATOM 838 C CA . ILE A 1 101 ? 4.327 -23.247 22.145 1.00 89.12 101 ILE A CA 1
ATOM 839 C C . ILE A 1 101 ? 4.014 -23.805 20.749 1.00 89.12 101 ILE A C 1
ATOM 841 O O . ILE A 1 101 ? 4.289 -23.172 19.732 1.00 89.12 101 ILE A O 1
ATOM 845 N N . GLY A 1 102 ? 3.479 -25.030 20.711 1.00 81.44 102 GLY A N 1
ATOM 846 C CA . GLY A 1 102 ? 3.260 -25.777 19.464 1.00 81.44 102 GLY A CA 1
ATOM 847 C C . GLY A 1 102 ? 1.797 -25.939 19.049 1.00 81.44 102 GLY A C 1
ATOM 848 O O . GLY A 1 102 ? 1.448 -25.641 17.909 1.00 81.44 102 GLY A O 1
ATOM 849 N N . ASP A 1 103 ? 0.960 -26.393 19.984 1.00 86.50 103 ASP A N 1
ATOM 850 C CA . ASP A 1 103 ? -0.414 -26.837 19.733 1.00 86.50 103 ASP A CA 1
ATOM 851 C C . ASP A 1 103 ? -1.379 -26.355 20.821 1.00 86.50 103 ASP A C 1
ATOM 853 O O . ASP A 1 103 ? -0.972 -26.011 21.941 1.00 86.50 103 ASP A O 1
ATOM 857 N N . TYR A 1 104 ? -2.680 -26.402 20.506 1.00 92.31 104 TYR A N 1
ATOM 858 C CA . TYR A 1 104 ? -3.741 -26.069 21.450 1.00 92.31 104 TYR A CA 1
ATOM 859 C C . TYR A 1 104 ? -3.639 -26.880 22.741 1.00 92.31 104 TYR A C 1
ATOM 861 O O . TYR A 1 104 ? -3.673 -28.111 22.757 1.00 92.31 104 TYR A O 1
ATOM 869 N N . ASN A 1 105 ? -3.584 -26.149 23.845 1.00 91.94 105 ASN A N 1
ATOM 870 C CA . ASN A 1 105 ? -3.791 -26.648 25.193 1.00 91.94 105 ASN A CA 1
ATOM 871 C C . ASN A 1 105 ? -4.281 -25.488 26.067 1.00 91.94 105 ASN A C 1
ATOM 873 O O . ASN A 1 105 ? -4.350 -24.342 25.616 1.00 91.94 105 ASN A O 1
ATOM 877 N N . THR A 1 106 ? -4.591 -25.763 27.329 1.00 91.69 106 THR A N 1
ATOM 878 C CA . THR A 1 106 ? -5.078 -24.755 28.282 1.00 91.69 106 THR A CA 1
ATOM 879 C C . THR A 1 106 ? -4.013 -24.301 29.282 1.00 91.69 106 THR A C 1
ATOM 881 O O . THR A 1 106 ? -4.311 -23.497 30.162 1.00 91.69 106 THR A O 1
ATOM 884 N N . ASN A 1 107 ? -2.773 -24.785 29.162 1.00 93.88 107 ASN A N 1
ATOM 885 C CA . ASN A 1 107 ? -1.689 -24.430 30.075 1.00 93.88 107 ASN A CA 1
ATOM 886 C C . ASN A 1 107 ? -1.258 -22.972 29.855 1.00 93.88 107 ASN A C 1
ATOM 888 O O . ASN A 1 107 ? -1.199 -22.519 28.706 1.00 93.88 107 ASN A O 1
ATOM 892 N N . PRO A 1 108 ? -0.937 -22.210 30.912 1.00 93.94 108 PRO A N 1
ATOM 893 C CA . PRO A 1 108 ? -0.403 -20.863 30.758 1.00 93.94 108 PRO A CA 1
ATOM 894 C C . PRO A 1 108 ? 0.894 -20.856 29.938 1.00 93.94 108 PRO A C 1
ATOM 896 O O . PRO A 1 108 ? 1.791 -21.664 30.169 1.00 93.94 108 PRO A O 1
ATOM 899 N N . ILE A 1 109 ? 0.994 -19.926 28.993 1.00 95.31 109 ILE A N 1
ATOM 900 C CA . ILE A 1 109 ? 2.208 -19.649 28.224 1.00 95.31 109 ILE A CA 1
ATOM 901 C C . ILE A 1 109 ? 3.075 -18.669 29.036 1.00 95.31 109 ILE A C 1
ATOM 903 O O . ILE A 1 109 ? 2.541 -17.675 29.531 1.00 95.31 109 ILE A O 1
ATOM 907 N N . PRO A 1 110 ? 4.390 -18.885 29.195 1.00 95.62 110 PRO A N 1
ATOM 908 C CA . PRO A 1 110 ? 5.242 -18.051 30.049 1.00 95.62 110 PRO A CA 1
ATOM 909 C C . PRO A 1 110 ? 5.598 -16.690 29.407 1.00 95.62 110 PRO A C 1
ATOM 911 O O . PRO A 1 110 ? 6.756 -16.393 29.132 1.00 95.62 110 PRO A O 1
ATOM 914 N N . TRP A 1 111 ? 4.602 -15.828 29.162 1.00 96.00 111 TRP A N 1
ATOM 915 C CA . TRP A 1 111 ? 4.788 -14.540 28.473 1.00 96.00 111 TRP A CA 1
ATOM 916 C C . TRP A 1 111 ? 5.714 -13.568 29.204 1.00 96.00 111 TRP A C 1
ATOM 918 O O . TRP A 1 111 ? 6.465 -12.849 28.551 1.00 96.00 111 TRP A O 1
ATOM 928 N N . ASN A 1 112 ? 5.698 -13.556 30.540 1.00 95.31 112 ASN A N 1
ATOM 929 C CA . ASN A 1 112 ? 6.602 -12.704 31.317 1.00 95.31 112 ASN A CA 1
ATOM 930 C C . ASN A 1 112 ? 8.064 -13.118 31.125 1.00 95.31 112 ASN A C 1
ATOM 932 O O . ASN A 1 112 ? 8.908 -12.250 30.908 1.00 95.31 112 ASN A O 1
ATOM 936 N N . ASP A 1 113 ? 8.342 -14.423 31.125 1.00 95.00 113 ASP A N 1
ATOM 937 C CA . ASP A 1 113 ? 9.688 -14.950 30.894 1.00 95.00 113 ASP A CA 1
ATOM 938 C C . ASP A 1 113 ? 10.125 -14.657 29.454 1.00 95.00 113 ASP A C 1
ATOM 940 O O . ASP A 1 113 ? 11.219 -14.142 29.232 1.00 95.00 113 ASP A O 1
ATOM 944 N N . ILE A 1 114 ? 9.240 -14.879 28.472 1.00 96.31 114 ILE A N 1
ATOM 945 C CA . ILE A 1 114 ? 9.493 -14.549 27.059 1.00 96.31 114 ILE A CA 1
ATOM 946 C C . ILE A 1 114 ? 9.832 -13.065 26.908 1.00 96.31 114 ILE A C 1
ATOM 948 O O . ILE A 1 114 ? 10.838 -12.731 26.286 1.00 96.31 114 ILE A O 1
ATOM 952 N N . LYS A 1 115 ? 9.041 -12.171 27.511 1.00 96.38 115 LYS A N 1
ATOM 953 C CA . LYS A 1 115 ? 9.281 -10.725 27.484 1.00 96.38 115 LYS A CA 1
ATOM 954 C C . LYS A 1 115 ? 10.622 -10.365 28.115 1.00 96.38 115 LYS A C 1
ATOM 956 O O . LYS A 1 115 ? 11.397 -9.628 27.511 1.00 96.38 115 LYS A O 1
ATOM 961 N N . GLN A 1 116 ? 10.897 -10.875 29.315 1.00 96.75 116 GLN A N 1
ATOM 962 C CA . GLN A 1 116 ? 12.124 -10.581 30.051 1.00 96.75 116 GLN A CA 1
ATOM 963 C C . GLN A 1 116 ? 13.360 -11.064 29.284 1.00 96.75 116 GLN A C 1
ATOM 965 O O . GLN A 1 116 ? 14.311 -10.299 29.106 1.00 96.75 116 GLN A O 1
ATOM 970 N N . HIS A 1 117 ? 13.344 -12.305 28.792 1.00 96.25 117 HIS A N 1
ATOM 971 C CA . HIS A 1 117 ? 14.446 -12.847 28.005 1.00 96.25 117 HIS A CA 1
ATOM 972 C C . HIS A 1 117 ? 14.578 -12.135 26.657 1.00 96.25 117 HIS A C 1
ATOM 974 O O . HIS A 1 117 ? 15.701 -11.834 26.261 1.00 96.25 117 HIS A O 1
ATOM 980 N N . ALA A 1 118 ? 13.482 -11.775 25.979 1.00 95.31 118 ALA A N 1
ATOM 981 C CA . ALA A 1 118 ? 13.534 -11.002 24.736 1.00 95.31 118 ALA A CA 1
ATOM 982 C C . ALA A 1 118 ? 14.158 -9.615 24.951 1.00 95.31 118 ALA A C 1
ATOM 984 O O . ALA A 1 118 ? 15.078 -9.238 24.225 1.00 95.31 118 ALA A O 1
ATOM 985 N N . GLN A 1 119 ? 13.733 -8.891 25.992 1.00 95.69 119 GLN A N 1
ATOM 986 C CA . GLN A 1 119 ? 14.275 -7.580 26.358 1.00 95.69 119 GLN A CA 1
ATOM 987 C C . GLN A 1 119 ? 15.763 -7.644 26.707 1.00 95.69 119 GLN A C 1
ATOM 989 O O . GLN A 1 119 ? 16.561 -6.881 26.161 1.00 95.69 119 GLN A O 1
ATOM 994 N N . LYS A 1 120 ? 16.159 -8.595 27.558 1.00 95.88 120 LYS A N 1
ATOM 995 C CA . LYS A 1 120 ? 17.564 -8.784 27.935 1.00 95.88 120 LYS A CA 1
ATOM 996 C C . LYS A 1 120 ? 18.425 -9.181 26.733 1.00 95.88 120 LYS A C 1
ATOM 998 O O . LYS A 1 120 ? 19.493 -8.607 26.522 1.00 95.88 120 LYS A O 1
ATOM 1003 N N . THR A 1 121 ? 17.939 -10.101 25.899 1.00 95.31 121 THR A N 1
ATOM 1004 C CA . THR A 1 121 ? 18.612 -10.503 24.653 1.00 95.31 121 THR A CA 1
ATOM 1005 C C . THR A 1 121 ? 18.762 -9.306 23.715 1.00 95.31 121 THR A C 1
ATOM 1007 O O . THR A 1 121 ? 19.826 -9.124 23.127 1.00 95.31 121 THR A O 1
ATOM 1010 N N . LYS A 1 122 ? 17.749 -8.436 23.614 1.00 93.38 122 LYS A N 1
ATOM 1011 C CA . LYS A 1 122 ? 17.780 -7.210 22.804 1.00 93.38 122 LYS A CA 1
ATOM 1012 C C . LYS A 1 122 ? 18.836 -6.222 23.299 1.00 93.38 122 LYS A C 1
ATOM 1014 O O . LYS A 1 122 ? 19.594 -5.687 22.493 1.00 93.38 122 LYS A O 1
ATOM 1019 N N . GLU A 1 123 ? 18.928 -6.003 24.609 1.00 93.06 123 GLU A N 1
ATOM 1020 C CA . GLU A 1 123 ? 19.960 -5.146 25.205 1.00 93.06 123 GLU A CA 1
ATOM 1021 C C . GLU A 1 123 ? 21.375 -5.670 24.930 1.00 93.06 123 GLU A C 1
ATOM 1023 O O . GLU A 1 123 ? 22.256 -4.898 24.544 1.00 93.06 123 GLU A O 1
ATOM 1028 N N . ILE A 1 124 ? 21.598 -6.977 25.102 1.00 94.88 124 ILE A N 1
ATOM 1029 C CA . ILE A 1 124 ? 22.891 -7.617 24.819 1.00 94.88 124 ILE A CA 1
ATOM 1030 C C . ILE A 1 124 ? 23.212 -7.523 23.324 1.00 94.88 124 ILE A C 1
ATOM 1032 O O . ILE A 1 124 ? 24.321 -7.139 22.959 1.00 94.88 124 ILE A O 1
ATOM 1036 N N . THR A 1 125 ? 22.229 -7.794 22.461 1.00 92.06 125 THR A N 1
ATOM 1037 C CA . THR A 1 125 ? 22.343 -7.668 21.000 1.00 92.06 125 THR A CA 1
ATOM 1038 C C . THR A 1 125 ? 22.760 -6.250 20.614 1.00 92.06 125 THR A C 1
ATOM 1040 O O . THR A 1 125 ? 23.709 -6.076 19.855 1.00 92.06 125 THR A O 1
ATOM 1043 N N . TRP A 1 126 ? 22.138 -5.222 21.201 1.00 86.62 126 TRP A N 1
ATOM 1044 C CA . TRP A 1 126 ? 22.494 -3.826 20.942 1.00 86.62 126 TRP A CA 1
ATOM 1045 C C . TRP A 1 126 ? 23.915 -3.479 21.400 1.00 86.62 126 TRP A C 1
ATOM 1047 O O . TRP A 1 126 ? 24.654 -2.802 20.683 1.00 86.62 126 TRP A O 1
ATOM 1057 N N . LYS A 1 127 ? 24.331 -3.961 22.580 1.00 92.19 127 LYS A N 1
ATOM 1058 C CA . LYS A 1 127 ? 25.713 -3.804 23.066 1.00 92.19 127 LYS A CA 1
ATOM 1059 C C . LYS A 1 127 ? 26.704 -4.470 22.114 1.00 92.19 127 LYS A C 1
ATOM 1061 O O . LYS A 1 127 ? 27.685 -3.835 21.739 1.00 92.19 127 LYS A O 1
ATOM 1066 N N . LEU A 1 128 ? 26.415 -5.695 21.674 1.00 91.44 128 LEU A N 1
ATOM 1067 C CA . LEU A 1 128 ? 27.247 -6.439 20.731 1.00 91.44 128 LEU A CA 1
ATOM 1068 C C . LEU A 1 128 ? 27.348 -5.718 19.380 1.00 91.44 128 LEU A C 1
ATOM 1070 O O . LEU A 1 128 ? 28.450 -5.564 18.866 1.00 91.44 128 LEU A O 1
ATOM 1074 N N . ILE A 1 129 ? 26.240 -5.197 18.841 1.00 84.81 129 ILE A N 1
ATOM 1075 C CA . ILE A 1 129 ? 26.236 -4.383 17.614 1.00 84.81 129 ILE A CA 1
ATOM 1076 C C . ILE A 1 129 ? 27.119 -3.140 17.778 1.00 84.81 129 ILE A C 1
ATOM 1078 O O . ILE A 1 129 ? 27.939 -2.846 16.908 1.00 84.81 129 ILE A O 1
ATOM 1082 N N . ASN A 1 130 ? 26.964 -2.397 18.877 1.00 83.69 130 ASN A N 1
ATOM 1083 C CA . ASN A 1 130 ? 27.749 -1.186 19.120 1.00 83.69 130 ASN A CA 1
ATOM 1084 C C . ASN A 1 130 ? 29.240 -1.492 19.252 1.00 83.69 130 ASN A C 1
ATOM 1086 O O . ASN A 1 130 ? 30.066 -0.758 18.709 1.00 83.69 130 ASN A O 1
ATOM 1090 N N . GLU A 1 131 ? 29.586 -2.587 19.921 1.00 88.06 131 GLU A N 1
ATOM 1091 C CA . GLU A 1 131 ? 30.976 -2.989 20.094 1.00 88.06 131 GLU A CA 1
ATOM 1092 C C . GLU A 1 131 ? 31.577 -3.527 18.786 1.00 88.06 131 GLU A C 1
ATOM 1094 O O . GLU A 1 131 ? 32.705 -3.178 18.435 1.00 88.06 131 GLU A O 1
ATOM 1099 N N . LEU A 1 132 ? 30.806 -4.265 17.978 1.00 85.06 132 LEU A N 1
ATOM 1100 C CA . LEU A 1 132 ? 31.201 -4.648 16.618 1.00 85.06 132 LEU A CA 1
ATOM 1101 C C . LEU A 1 132 ? 31.447 -3.414 15.743 1.00 85.06 132 LEU A C 1
ATOM 1103 O O . LEU A 1 132 ? 32.451 -3.364 15.036 1.00 85.06 132 LEU A O 1
ATOM 1107 N N . ARG A 1 133 ? 30.583 -2.392 15.820 1.00 80.06 133 ARG A N 1
ATOM 1108 C CA . ARG A 1 133 ? 30.747 -1.117 15.097 1.00 80.06 133 ARG A CA 1
ATOM 1109 C C . ARG A 1 133 ? 32.010 -0.366 15.535 1.00 80.06 133 ARG A C 1
ATOM 1111 O O . ARG A 1 133 ? 32.796 0.036 14.681 1.00 80.06 133 ARG A O 1
ATOM 1118 N N . ARG A 1 134 ? 32.263 -0.241 16.843 1.00 80.94 134 ARG A N 1
ATOM 1119 C CA . ARG A 1 134 ? 33.484 0.398 17.374 1.00 80.94 134 ARG A CA 1
ATOM 1120 C C . ARG A 1 134 ? 34.753 -0.317 16.919 1.00 80.94 134 ARG A C 1
ATOM 1122 O O . ARG A 1 134 ? 35.691 0.320 16.440 1.00 80.94 134 ARG A O 1
ATOM 1129 N N . ASN A 1 135 ? 34.784 -1.645 17.029 1.00 81.81 135 ASN A N 1
ATOM 1130 C CA . ASN A 1 135 ? 35.941 -2.433 16.606 1.00 81.81 135 ASN A CA 1
ATOM 1131 C C . ASN A 1 135 ? 36.108 -2.419 15.084 1.00 81.81 135 ASN A C 1
ATOM 1133 O O . ASN A 1 135 ? 37.233 -2.358 14.593 1.00 81.81 135 ASN A O 1
ATOM 1137 N N . LYS A 1 136 ? 35.011 -2.379 14.324 1.00 75.69 136 LYS A N 1
ATOM 1138 C CA . LYS A 1 136 ? 35.034 -2.174 12.873 1.00 75.69 136 LYS A CA 1
ATOM 1139 C C . LYS A 1 136 ? 35.701 -0.848 12.494 1.00 75.69 136 LYS A C 1
ATOM 1141 O O . LYS A 1 136 ? 36.521 -0.843 11.575 1.00 75.69 136 LYS A O 1
ATOM 1146 N N . ASP A 1 137 ? 35.407 0.245 13.195 1.00 67.69 137 ASP A N 1
ATOM 1147 C CA . ASP A 1 137 ? 36.027 1.555 12.939 1.00 67.69 137 ASP A CA 1
ATOM 1148 C C . ASP A 1 137 ? 37.536 1.552 13.235 1.00 67.69 137 ASP A C 1
ATOM 1150 O O . ASP A 1 137 ? 38.319 2.197 12.530 1.00 67.69 137 ASP A O 1
ATOM 1154 N N . THR A 1 138 ? 37.972 0.779 14.231 1.00 69.06 138 THR A N 1
ATOM 1155 C CA . THR A 1 138 ? 39.396 0.558 14.532 1.00 69.06 138 THR A CA 1
ATOM 1156 C C . THR A 1 138 ? 40.067 -0.309 13.462 1.00 69.06 138 THR A C 1
ATOM 1158 O O . THR A 1 138 ? 41.101 0.074 12.915 1.00 69.06 138 THR A O 1
ATOM 1161 N N . LEU A 1 139 ? 39.440 -1.416 13.056 1.00 66.00 139 LEU A N 1
ATOM 1162 C CA . LEU A 1 139 ? 39.934 -2.307 11.996 1.00 66.00 139 LEU A CA 1
ATOM 1163 C C . LEU A 1 139 ? 39.976 -1.632 10.616 1.00 66.00 139 LEU A C 1
ATOM 1165 O O . LEU A 1 139 ? 40.825 -1.965 9.784 1.00 66.00 139 LEU A O 1
ATOM 1169 N N . ALA A 1 140 ? 39.103 -0.650 10.369 1.00 55.66 140 ALA A N 1
ATOM 1170 C CA . ALA A 1 140 ? 39.149 0.188 9.175 1.00 55.66 140 ALA A CA 1
ATOM 1171 C C . ALA A 1 140 ? 40.450 1.008 9.095 1.00 55.66 140 ALA A C 1
ATOM 1173 O O . ALA A 1 140 ? 40.949 1.246 7.993 1.00 55.66 140 ALA A O 1
ATOM 1174 N N . LYS A 1 141 ? 41.041 1.378 10.240 1.00 56.69 141 LYS A N 1
ATOM 1175 C CA . LYS A 1 141 ? 42.352 2.045 10.308 1.00 56.69 141 LYS A CA 1
ATOM 1176 C C . LYS A 1 141 ? 43.510 1.068 10.057 1.00 56.69 141 LYS A C 1
ATOM 1178 O O . LYS A 1 141 ? 44.532 1.479 9.517 1.00 56.69 141 LYS A O 1
ATOM 1183 N N . GLU A 1 142 ? 43.331 -0.219 10.370 1.00 54.06 142 GLU A N 1
ATOM 1184 C CA . GLU A 1 142 ? 44.359 -1.274 10.277 1.00 54.06 142 GLU A CA 1
ATOM 1185 C C . GLU A 1 142 ? 44.346 -2.096 8.965 1.00 54.06 142 GLU A C 1
ATOM 1187 O O . GLU A 1 142 ? 45.169 -2.994 8.794 1.00 54.06 142 GLU A O 1
ATOM 1192 N N . LYS A 1 143 ? 43.440 -1.808 8.016 1.00 54.06 143 LYS A N 1
ATOM 1193 C CA . LYS A 1 143 ? 43.302 -2.493 6.703 1.00 54.06 143 LYS A CA 1
ATOM 1194 C C . LYS A 1 143 ? 43.005 -4.012 6.757 1.00 54.06 143 LYS A C 1
ATOM 1196 O O . LYS A 1 143 ? 43.307 -4.733 5.806 1.00 54.06 143 LYS A O 1
ATOM 1201 N N . ARG A 1 144 ? 42.346 -4.524 7.806 1.00 59.84 144 ARG A N 1
ATOM 1202 C CA . ARG A 1 144 ? 41.946 -5.951 7.912 1.00 59.84 144 ARG A CA 1
ATOM 1203 C C . ARG A 1 144 ? 40.578 -6.236 7.261 1.00 59.84 144 ARG A C 1
ATOM 1205 O O . ARG A 1 144 ? 39.548 -6.240 7.931 1.00 59.84 144 ARG A O 1
ATOM 1212 N N . LYS A 1 145 ? 40.560 -6.475 5.941 1.00 60.91 145 LYS A N 1
ATOM 1213 C CA . LYS A 1 145 ? 39.325 -6.587 5.126 1.00 60.91 145 LYS A CA 1
ATOM 1214 C C . LYS A 1 145 ? 38.407 -7.770 5.497 1.00 60.91 145 LYS A C 1
ATOM 1216 O O . LYS A 1 145 ? 37.210 -7.557 5.645 1.00 60.91 145 LYS A O 1
ATOM 1221 N N . SER A 1 146 ? 38.943 -8.975 5.713 1.00 68.44 146 SER A N 1
ATOM 1222 C CA . SER A 1 146 ? 38.124 -10.176 5.985 1.00 68.44 146 SER A CA 1
ATOM 1223 C C . SER A 1 146 ? 37.393 -10.126 7.333 1.00 68.44 146 SER A C 1
ATOM 1225 O O . SER A 1 146 ? 36.222 -10.483 7.424 1.00 68.44 146 SER A O 1
ATOM 1227 N N . GLN A 1 147 ? 38.059 -9.638 8.384 1.00 68.75 147 GLN A N 1
ATOM 1228 C CA . GLN A 1 147 ? 37.472 -9.512 9.724 1.00 68.75 147 GLN A CA 1
ATOM 1229 C C . GLN A 1 147 ? 36.378 -8.434 9.760 1.00 68.75 147 GLN A C 1
ATOM 1231 O O . GLN A 1 147 ? 35.365 -8.594 10.434 1.00 68.75 147 GLN A O 1
ATOM 1236 N N . ARG A 1 148 ? 36.543 -7.367 8.968 1.00 69.69 148 ARG A N 1
ATOM 1237 C CA . ARG A 1 148 ? 35.528 -6.326 8.777 1.00 69.69 148 ARG A CA 1
ATOM 1238 C C . ARG A 1 148 ? 34.278 -6.849 8.067 1.00 69.69 148 ARG A C 1
ATOM 1240 O O . ARG A 1 148 ? 33.180 -6.590 8.541 1.00 69.69 148 ARG A O 1
ATOM 1247 N N . GLU A 1 149 ? 34.438 -7.570 6.957 1.00 71.00 149 GLU A N 1
ATOM 1248 C CA . GLU A 1 149 ? 33.308 -8.168 6.224 1.00 71.00 149 GLU A CA 1
ATOM 1249 C C . GLU A 1 149 ? 32.532 -9.156 7.104 1.00 71.00 149 GLU A C 1
ATOM 1251 O O . GLU A 1 149 ? 31.303 -9.176 7.083 1.00 71.00 149 GLU A O 1
ATOM 1256 N N . ARG A 1 150 ? 33.247 -9.911 7.947 1.00 80.06 150 ARG A N 1
ATOM 1257 C CA . ARG A 1 150 ? 32.651 -10.788 8.958 1.00 80.06 150 ARG A CA 1
ATOM 1258 C C . ARG A 1 150 ? 31.814 -10.016 9.986 1.00 80.06 150 ARG A C 1
ATOM 1260 O O . ARG A 1 150 ? 30.693 -10.421 10.266 1.00 80.06 150 ARG A O 1
ATOM 1267 N N . PHE A 1 151 ? 32.311 -8.888 10.502 1.00 82.75 151 PHE A N 1
ATOM 1268 C CA . PHE A 1 151 ? 31.539 -8.043 11.426 1.00 82.75 151 PHE A CA 1
ATOM 1269 C C . PHE A 1 151 ? 30.329 -7.393 10.751 1.00 82.75 151 PHE A C 1
ATOM 1271 O O . PHE A 1 151 ? 29.286 -7.274 11.381 1.00 82.75 151 PHE A O 1
ATOM 1278 N N . ASP A 1 152 ? 30.435 -7.003 9.480 1.00 71.12 152 ASP A N 1
ATOM 1279 C CA . ASP A 1 152 ? 29.296 -6.480 8.717 1.00 71.12 152 ASP A CA 1
ATOM 1280 C C . ASP A 1 152 ? 28.187 -7.525 8.550 1.00 71.12 152 ASP A C 1
ATOM 1282 O O . ASP A 1 152 ? 27.005 -7.211 8.710 1.00 71.12 152 ASP A O 1
ATOM 1286 N N . TRP A 1 153 ? 28.570 -8.774 8.283 1.00 77.69 153 TRP A N 1
ATOM 1287 C CA . TRP A 1 153 ? 27.641 -9.897 8.213 1.00 77.69 153 TRP A CA 1
ATOM 1288 C C . TRP A 1 153 ? 26.982 -10.186 9.570 1.00 77.69 153 TRP A C 1
ATOM 1290 O O . TRP A 1 153 ? 25.756 -10.286 9.634 1.00 77.69 153 TRP A O 1
ATOM 1300 N N . ASP A 1 154 ? 27.758 -10.217 10.658 1.00 85.81 154 ASP A N 1
ATOM 1301 C CA . ASP A 1 154 ? 27.218 -10.398 12.011 1.00 85.81 154 ASP A CA 1
ATOM 1302 C C . ASP A 1 154 ? 26.268 -9.254 12.400 1.00 85.81 154 ASP A C 1
ATOM 1304 O O . ASP A 1 154 ? 25.172 -9.510 12.882 1.00 85.81 154 ASP A O 1
ATOM 1308 N N . ILE A 1 155 ? 26.631 -7.990 12.143 1.00 81.00 155 ILE A N 1
ATOM 1309 C CA . ILE A 1 155 ? 25.772 -6.826 12.424 1.00 81.00 155 ILE A CA 1
ATOM 1310 C C . ILE A 1 155 ? 24.432 -6.950 11.684 1.00 81.00 155 ILE A C 1
ATOM 1312 O O . ILE A 1 155 ? 23.381 -6.708 12.276 1.00 81.00 155 ILE A O 1
ATOM 1316 N N . HIS A 1 156 ? 24.447 -7.346 10.408 1.00 78.88 156 HIS A N 1
ATOM 1317 C CA . HIS A 1 156 ? 23.223 -7.551 9.632 1.00 78.88 156 HIS A CA 1
ATOM 1318 C C . HIS A 1 156 ? 22.303 -8.613 10.259 1.00 78.88 156 HIS A C 1
ATOM 1320 O O . HIS A 1 156 ? 21.099 -8.382 10.397 1.00 78.88 156 HIS A O 1
ATOM 1326 N N . HIS A 1 157 ? 22.843 -9.764 10.670 1.00 83.81 157 HIS A N 1
ATOM 1327 C CA . HIS A 1 157 ? 22.035 -10.816 11.300 1.00 83.81 157 HIS A CA 1
ATOM 1328 C C . HIS A 1 157 ? 21.631 -10.480 12.734 1.00 83.81 157 HIS A C 1
ATOM 1330 O O . HIS A 1 157 ? 20.529 -10.838 13.140 1.00 83.81 157 HIS A O 1
ATOM 1336 N N . LEU A 1 158 ? 22.433 -9.706 13.467 1.00 86.81 158 LEU A N 1
ATOM 1337 C CA . LEU A 1 158 ? 22.041 -9.143 14.760 1.00 86.81 158 LEU A CA 1
ATOM 1338 C C . LEU A 1 158 ? 20.874 -8.155 14.615 1.00 86.81 158 LEU A C 1
ATOM 1340 O O . LEU A 1 158 ? 19.992 -8.146 15.467 1.00 86.81 158 LEU A O 1
ATOM 1344 N N . TYR A 1 159 ? 20.788 -7.386 13.522 1.00 80.81 159 TYR A N 1
ATOM 1345 C CA . TYR A 1 159 ? 19.599 -6.570 13.241 1.00 80.81 159 TYR A CA 1
ATOM 1346 C C . TYR A 1 159 ? 18.356 -7.408 12.960 1.00 80.81 159 TYR A C 1
ATOM 1348 O O . TYR A 1 159 ? 17.284 -7.106 13.485 1.00 80.81 159 TYR A O 1
ATOM 1356 N N . LYS A 1 160 ? 18.489 -8.483 12.176 1.00 81.25 160 LYS A N 1
ATOM 1357 C CA . LYS A 1 160 ? 17.391 -9.437 11.952 1.00 81.25 160 LYS A CA 1
ATOM 1358 C C . LYS A 1 160 ? 16.944 -10.090 13.256 1.00 81.25 160 LYS A C 1
ATOM 1360 O O . LYS A 1 160 ? 15.747 -10.170 13.520 1.00 81.25 160 LYS A O 1
ATOM 1365 N N . LEU A 1 161 ? 17.901 -10.496 14.091 1.00 89.31 161 LEU A N 1
ATOM 1366 C CA . LEU A 1 161 ? 17.638 -11.010 15.430 1.00 89.31 161 LEU A CA 1
ATOM 1367 C C . LEU A 1 161 ? 16.859 -9.972 16.245 1.00 89.31 161 LEU A C 1
ATOM 1369 O O . LEU A 1 161 ? 15.818 -10.289 16.810 1.00 89.31 161 LEU A O 1
ATOM 1373 N N . GLN A 1 162 ? 17.302 -8.717 16.232 1.00 86.75 162 GLN A N 1
ATOM 1374 C CA . GLN A 1 162 ? 16.669 -7.624 16.958 1.00 86.75 162 GLN A CA 1
ATOM 1375 C C . GLN A 1 162 ? 15.227 -7.357 16.509 1.00 86.75 162 GLN A C 1
ATOM 1377 O O . GLN A 1 162 ? 14.361 -7.197 17.364 1.00 86.75 162 GLN A O 1
ATOM 1382 N N . GLN A 1 163 ? 14.935 -7.387 15.205 1.00 81.31 163 GLN A N 1
ATOM 1383 C CA . GLN A 1 163 ? 13.561 -7.285 14.692 1.00 81.31 163 GLN A CA 1
ATOM 1384 C C . GLN A 1 163 ? 12.655 -8.401 15.233 1.00 81.31 163 GLN A C 1
ATOM 1386 O O . GLN A 1 163 ? 11.519 -8.145 15.624 1.00 81.31 163 GLN A O 1
ATOM 1391 N N . LYS A 1 164 ? 13.147 -9.645 15.293 1.00 91.69 164 LYS A N 1
ATOM 1392 C CA . LYS A 1 164 ? 12.363 -10.772 15.826 1.00 91.69 164 LYS A CA 1
ATOM 1393 C C . LYS A 1 164 ? 12.224 -10.726 17.345 1.00 91.69 164 LYS A C 1
ATOM 1395 O O . LYS A 1 164 ? 11.184 -11.115 17.866 1.00 91.69 164 LYS A O 1
ATOM 1400 N N . LEU A 1 165 ? 13.218 -10.193 18.051 1.00 92.94 165 LEU A N 1
ATOM 1401 C CA . LEU A 1 165 ? 13.109 -9.918 19.482 1.00 92.94 165 LEU A CA 1
ATOM 1402 C C . LEU A 1 165 ? 12.050 -8.849 19.773 1.00 92.94 165 LEU A C 1
ATOM 1404 O O . LEU A 1 165 ? 11.270 -9.047 20.700 1.00 92.94 165 LEU A O 1
ATOM 1408 N N . TYR A 1 166 ? 11.965 -7.784 18.962 1.00 88.44 166 TYR A N 1
ATOM 1409 C CA . TYR A 1 166 ? 10.876 -6.803 19.057 1.00 88.44 166 TYR A CA 1
ATOM 1410 C C . TYR A 1 166 ? 9.510 -7.465 18.877 1.00 88.44 166 TYR A C 1
ATOM 1412 O O . TYR A 1 166 ? 8.649 -7.284 19.726 1.00 88.44 166 TYR A O 1
ATOM 1420 N N . TYR A 1 167 ? 9.340 -8.322 17.864 1.00 93.06 167 TYR A N 1
ATOM 1421 C CA . TYR A 1 167 ? 8.088 -9.067 17.690 1.00 93.06 167 TYR A CA 1
ATOM 1422 C C . TYR A 1 167 ? 7.684 -9.852 18.946 1.00 93.06 167 TYR A C 1
ATOM 1424 O O . TYR A 1 167 ? 6.539 -9.767 19.381 1.00 93.06 167 TYR A O 1
ATOM 1432 N N . PHE A 1 168 ? 8.604 -10.621 19.541 1.00 95.00 168 PHE A N 1
ATOM 1433 C CA . PHE A 1 168 ? 8.286 -11.413 20.733 1.00 95.00 168 PHE A CA 1
ATOM 1434 C C . PHE A 1 168 ? 8.030 -10.547 21.965 1.00 95.00 168 PHE A C 1
ATOM 1436 O O . PHE A 1 168 ? 7.166 -10.885 22.770 1.00 95.00 168 PHE A O 1
ATOM 1443 N N . GLU A 1 169 ? 8.746 -9.435 22.111 1.00 93.88 169 GLU A N 1
ATOM 1444 C CA . GLU A 1 169 ? 8.510 -8.458 23.172 1.00 93.88 169 GLU A CA 1
ATOM 1445 C C . GLU A 1 169 ? 7.136 -7.783 23.041 1.00 93.88 169 GLU A C 1
ATOM 1447 O O . GLU A 1 169 ? 6.401 -7.688 24.033 1.00 93.88 169 GLU A O 1
ATOM 1452 N N . ASP A 1 170 ? 6.783 -7.355 21.828 1.00 91.94 170 ASP A N 1
ATOM 1453 C CA . ASP A 1 170 ? 5.515 -6.707 21.500 1.00 91.94 170 ASP A CA 1
ATOM 1454 C C . ASP A 1 170 ? 4.360 -7.689 21.679 1.00 91.94 170 ASP A C 1
ATOM 1456 O O . ASP A 1 170 ? 3.397 -7.394 22.392 1.00 91.94 170 ASP A O 1
ATOM 1460 N N . LEU A 1 171 ? 4.487 -8.904 21.129 1.00 94.19 171 LEU A N 1
ATOM 1461 C CA . LEU A 1 171 ? 3.507 -9.968 21.307 1.00 94.19 171 LEU A CA 1
ATOM 1462 C C . LEU A 1 171 ? 3.325 -10.281 22.791 1.00 94.19 171 LEU A C 1
ATOM 1464 O O . LEU A 1 171 ? 2.194 -10.239 23.264 1.00 94.19 171 LEU A O 1
ATOM 1468 N N . ALA A 1 172 ? 4.400 -10.532 23.541 1.00 95.50 172 ALA A N 1
ATOM 1469 C CA . ALA A 1 172 ? 4.318 -10.854 24.967 1.00 95.50 172 ALA A CA 1
ATOM 1470 C C . ALA A 1 172 ? 3.731 -9.708 25.813 1.00 95.50 172 ALA A C 1
ATOM 1472 O O . ALA A 1 172 ? 3.162 -9.953 26.877 1.00 95.50 172 ALA A O 1
ATOM 1473 N N . SER A 1 173 ? 3.840 -8.461 25.345 1.00 93.38 173 SER A N 1
ATOM 1474 C CA . SER A 1 173 ? 3.243 -7.285 25.993 1.00 93.38 173 SER A CA 1
ATOM 1475 C C . SER A 1 173 ? 1.800 -7.004 25.549 1.00 93.38 173 SER A C 1
ATOM 1477 O O . SER A 1 173 ? 1.083 -6.267 26.235 1.00 93.38 173 SER A O 1
ATOM 1479 N N . SER A 1 174 ? 1.366 -7.593 24.434 1.00 94.75 174 SER A N 1
ATOM 1480 C CA . SER A 1 174 ? 0.058 -7.359 23.822 1.00 94.75 174 SER A CA 1
ATOM 1481 C C . SER A 1 174 ? -1.100 -7.960 24.622 1.00 94.75 174 SER A C 1
ATOM 1483 O O . SER A 1 174 ? -0.958 -8.929 25.375 1.00 94.75 174 SER A O 1
ATOM 1485 N N . ASN A 1 175 ? -2.301 -7.430 24.394 1.00 95.25 175 ASN A N 1
ATOM 1486 C CA . ASN A 1 175 ? -3.520 -8.019 24.939 1.00 95.25 175 ASN A CA 1
ATOM 1487 C C . ASN A 1 175 ? -3.838 -9.386 24.312 1.00 95.25 175 ASN A C 1
ATOM 1489 O O . ASN A 1 175 ? -4.356 -10.250 25.014 1.00 95.25 175 ASN A O 1
ATOM 1493 N N . LYS A 1 176 ? -3.427 -9.640 23.059 1.00 95.25 176 LYS A N 1
ATOM 1494 C CA . LYS A 1 176 ? -3.517 -10.958 22.400 1.00 95.25 176 LYS A CA 1
ATOM 1495 C C . LYS A 1 176 ? -2.820 -12.049 23.226 1.00 95.25 176 LYS A C 1
ATOM 1497 O O . LYS A 1 176 ? -3.413 -13.095 23.492 1.00 95.25 176 LYS A O 1
ATOM 1502 N N . ALA A 1 177 ? -1.601 -11.790 23.706 1.00 95.38 177 ALA A N 1
ATOM 1503 C CA . ALA A 1 177 ? -0.875 -12.719 24.574 1.00 95.38 177 ALA A CA 1
ATOM 1504 C C . ALA A 1 177 ? -1.519 -12.859 25.959 1.00 95.38 177 ALA A C 1
ATOM 1506 O O . ALA A 1 177 ? -1.730 -13.982 26.423 1.00 95.38 177 ALA A O 1
ATOM 1507 N N . LYS A 1 178 ? -1.898 -11.752 26.609 1.00 95.94 178 LYS A N 1
ATOM 1508 C CA . LYS A 1 178 ? -2.561 -11.801 27.926 1.00 95.94 178 LYS A CA 1
ATOM 1509 C C . LYS A 1 178 ? -3.846 -12.629 27.882 1.00 95.94 178 LYS A C 1
ATOM 1511 O O . LYS A 1 178 ? -4.010 -13.535 28.696 1.00 95.94 178 LYS A O 1
ATOM 1516 N N . LEU A 1 179 ? -4.691 -12.391 26.879 1.00 97.12 179 LEU A N 1
ATOM 1517 C CA . LEU A 1 179 ? -5.948 -13.110 26.656 1.00 97.12 179 LEU A CA 1
ATOM 1518 C C . LEU A 1 179 ? -5.742 -14.599 26.375 1.00 97.12 179 LEU A C 1
ATOM 1520 O O . LEU A 1 179 ? -6.569 -15.427 26.758 1.00 97.12 179 LEU A O 1
ATOM 1524 N N . SER A 1 180 ? -4.614 -14.972 25.764 1.00 96.06 180 SER A N 1
ATOM 1525 C CA . SER A 1 180 ? -4.286 -16.385 25.591 1.00 96.06 180 SER A CA 1
ATOM 1526 C C . SER A 1 180 ? -4.144 -17.108 26.935 1.00 96.06 180 SER A C 1
ATOM 1528 O O . SER A 1 180 ? -4.543 -18.265 27.027 1.00 96.06 180 SER A O 1
ATOM 1530 N N . ASN A 1 181 ? -3.656 -16.465 27.997 1.00 95.50 181 ASN A N 1
ATOM 1531 C CA 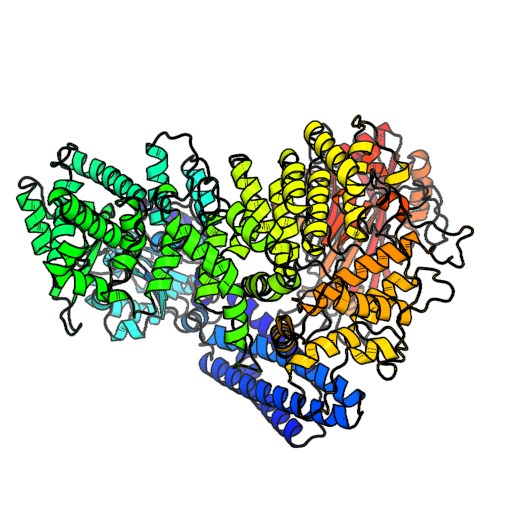. ASN A 1 181 ? -3.557 -17.073 29.332 1.00 95.50 181 ASN A CA 1
ATOM 1532 C C . ASN A 1 181 ? -4.772 -16.811 30.210 1.00 95.50 181 ASN A C 1
ATOM 1534 O O . ASN A 1 181 ? -5.139 -17.667 31.010 1.00 95.50 181 ASN A O 1
ATOM 1538 N N . HIS A 1 182 ? -5.365 -15.633 30.064 1.00 95.56 182 HIS A N 1
ATOM 1539 C CA . HIS A 1 182 ? -6.462 -15.158 30.881 1.00 95.56 182 HIS A CA 1
ATOM 1540 C C . HIS A 1 182 ? -7.656 -14.831 29.971 1.00 95.56 182 HIS A C 1
ATOM 1542 O O . HIS A 1 182 ? -7.763 -13.702 29.492 1.00 95.56 182 HIS A O 1
ATOM 1548 N N . PRO A 1 183 ? -8.526 -15.813 29.664 1.00 96.88 183 PRO A N 1
ATOM 1549 C CA . PRO A 1 183 ? -9.516 -15.715 28.592 1.00 96.88 183 PRO A CA 1
ATOM 1550 C C . PRO A 1 183 ? -10.773 -14.921 28.990 1.00 96.88 183 PRO A C 1
ATOM 1552 O O . PRO A 1 183 ? -11.898 -15.354 28.744 1.00 96.88 183 PRO A O 1
ATOM 1555 N N . PHE A 1 184 ? -10.576 -13.760 29.612 1.00 97.94 184 PHE A N 1
ATOM 1556 C CA . PHE A 1 184 ? -11.617 -12.860 30.097 1.00 97.94 184 PHE A CA 1
ATOM 1557 C C . PHE A 1 184 ? -11.380 -11.473 29.502 1.00 97.94 184 PHE A C 1
ATOM 1559 O O . PHE A 1 184 ? -10.463 -10.759 29.907 1.00 97.94 184 PHE A O 1
ATOM 1566 N N . LEU A 1 185 ? -12.181 -11.112 28.500 1.00 98.06 185 LEU A N 1
ATOM 1567 C CA . LEU A 1 185 ? -12.055 -9.863 27.749 1.00 98.06 185 LEU A CA 1
ATOM 1568 C C . LEU A 1 185 ? -13.136 -8.870 28.164 1.00 98.06 185 LEU A C 1
ATOM 1570 O O . LEU A 1 185 ? -14.326 -9.173 28.089 1.00 98.06 185 LEU A O 1
ATOM 1574 N N . LEU A 1 186 ? -12.713 -7.665 28.538 1.00 97.00 186 LEU A N 1
ATOM 1575 C CA . LEU A 1 186 ? -13.569 -6.495 28.654 1.00 97.00 186 LEU A CA 1
ATOM 1576 C C . LEU A 1 186 ? -13.381 -5.618 27.413 1.00 97.00 186 LEU A C 1
ATOM 1578 O O . LEU A 1 186 ? -12.381 -4.915 27.274 1.00 97.00 186 LEU A O 1
ATOM 1582 N N . LEU A 1 187 ? -14.364 -5.635 26.518 1.00 96.88 187 LEU A N 1
ATOM 1583 C CA . LEU A 1 187 ? -14.391 -4.777 25.342 1.00 96.88 187 LEU A CA 1
ATOM 1584 C C . LEU A 1 187 ? -15.065 -3.442 25.685 1.00 96.88 187 LEU A C 1
ATOM 1586 O O . LEU A 1 187 ? -16.284 -3.380 25.875 1.00 96.88 187 LEU A O 1
ATOM 1590 N N . THR A 1 188 ? -14.293 -2.355 25.730 1.00 94.56 188 THR A N 1
ATOM 1591 C CA . THR A 1 188 ? -14.826 -1.001 25.932 1.00 94.56 188 THR A CA 1
ATOM 1592 C C . THR A 1 188 ? -14.788 -0.166 24.661 1.00 94.56 188 THR A C 1
ATOM 1594 O O . THR A 1 188 ? -14.174 -0.507 23.652 1.00 94.56 188 THR A O 1
ATOM 1597 N N . GLY A 1 189 ? -15.510 0.947 24.677 1.00 87.75 189 GLY A N 1
ATOM 1598 C CA . GLY A 1 189 ? -15.511 1.907 2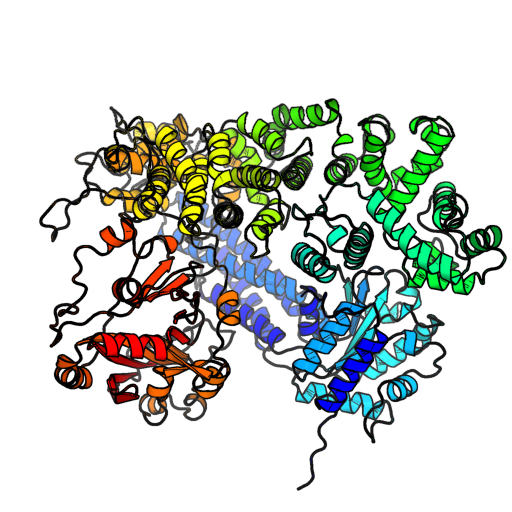3.584 1.00 87.75 189 GLY A CA 1
ATOM 1599 C C . GLY A 1 189 ? -16.687 2.860 23.689 1.00 87.75 189 GLY A C 1
ATOM 1600 O O . GLY A 1 189 ? -17.674 2.583 24.383 1.00 87.75 189 GLY A O 1
ATOM 1601 N N . GLU A 1 190 ? -16.603 3.963 22.958 1.00 82.69 190 GLU A N 1
ATOM 1602 C CA . GLU A 1 190 ? -17.647 4.982 22.937 1.00 82.69 190 GLU A CA 1
ATOM 1603 C C . GLU A 1 190 ? -18.973 4.439 22.379 1.00 82.69 190 GLU A C 1
ATOM 1605 O O . GLU A 1 190 ? -19.056 3.347 21.795 1.00 82.69 190 GLU A O 1
ATOM 1610 N N . ALA A 1 191 ? -20.054 5.181 22.611 1.00 78.94 191 ALA A N 1
ATOM 1611 C CA . ALA A 1 191 ? -21.344 4.863 22.017 1.00 78.94 191 ALA A CA 1
ATOM 1612 C C . ALA A 1 191 ? -21.243 4.947 20.482 1.00 78.94 191 ALA A C 1
ATOM 1614 O O . ALA A 1 191 ? -20.590 5.835 19.945 1.00 78.94 191 ALA A O 1
ATOM 1615 N N . GLY A 1 192 ? -21.862 4.001 19.770 1.00 78.12 192 GLY A N 1
ATOM 1616 C CA . GLY A 1 192 ? -21.871 4.003 18.302 1.00 78.12 192 GLY A CA 1
ATOM 1617 C C . GLY A 1 192 ? -20.582 3.546 17.608 1.00 78.12 192 GLY A C 1
ATOM 1618 O O . GLY A 1 192 ? -20.562 3.484 16.385 1.00 78.12 192 GLY A O 1
ATOM 1619 N N . ILE A 1 193 ? -19.529 3.174 18.348 1.00 85.94 193 ILE A N 1
ATOM 1620 C CA . ILE A 1 193 ? -18.224 2.823 17.754 1.00 85.94 193 ILE A CA 1
ATOM 1621 C C . ILE A 1 193 ? -18.175 1.447 17.058 1.00 85.94 193 ILE A C 1
ATOM 1623 O O . ILE A 1 193 ? -17.175 1.127 16.430 1.00 85.94 193 ILE A O 1
ATOM 1627 N N . GLY A 1 194 ? -19.229 0.626 17.176 1.00 89.25 194 GLY A N 1
ATOM 1628 C CA . GLY A 1 194 ? -19.326 -0.672 16.487 1.00 89.25 194 GLY A CA 1
ATOM 1629 C C . GLY A 1 194 ? -19.165 -1.938 17.342 1.00 89.25 194 GLY A C 1
ATOM 1630 O O . GLY A 1 194 ? -19.177 -3.023 16.783 1.00 89.25 194 GLY A O 1
ATOM 1631 N N . LYS A 1 195 ? -19.094 -1.857 18.683 1.00 92.94 195 LYS A N 1
ATOM 1632 C CA . LYS A 1 195 ? -18.926 -3.037 19.579 1.00 92.94 195 LYS A CA 1
ATOM 1633 C C . LYS A 1 195 ? -19.894 -4.194 19.313 1.00 92.94 195 LYS A C 1
ATOM 1635 O O . LYS A 1 195 ? -19.450 -5.304 19.045 1.00 92.94 195 LYS A O 1
ATOM 1640 N N . THR A 1 196 ? -21.198 -3.924 19.353 1.00 93.06 196 THR A N 1
ATOM 1641 C CA . THR A 1 196 ? -22.236 -4.925 19.069 1.00 93.06 196 THR A CA 1
ATOM 1642 C C . THR A 1 196 ? -22.073 -5.530 17.676 1.00 93.06 196 THR A C 1
ATOM 1644 O O . THR A 1 196 ? -22.236 -6.734 17.504 1.00 93.06 196 THR A O 1
ATOM 1647 N N . HIS A 1 197 ? -21.718 -4.699 16.691 1.00 93.25 197 HIS A N 1
ATOM 1648 C CA . HIS A 1 197 ? -21.526 -5.123 15.307 1.00 93.25 197 HIS A CA 1
ATOM 1649 C C . HIS A 1 197 ? -20.336 -6.090 15.185 1.00 93.25 197 HIS A C 1
ATOM 1651 O O . HIS A 1 197 ? -20.525 -7.212 14.722 1.00 93.25 197 HIS A O 1
ATOM 1657 N N . LEU A 1 198 ? -19.172 -5.717 15.736 1.00 93.88 198 LEU A N 1
ATOM 1658 C CA . LEU A 1 198 ? -17.970 -6.558 15.804 1.00 93.88 198 LEU A CA 1
ATOM 1659 C C . LEU A 1 198 ? -18.258 -7.927 16.440 1.00 93.88 198 LEU A C 1
ATOM 1661 O O . LEU A 1 198 ? -17.872 -8.959 15.899 1.00 93.88 198 LEU A O 1
ATOM 1665 N N . LEU A 1 199 ? -18.940 -7.950 17.589 1.00 95.94 199 LEU A N 1
ATOM 1666 C CA . LEU A 1 199 ? -19.221 -9.196 18.307 1.00 95.94 199 LEU A CA 1
ATOM 1667 C C . LEU A 1 199 ? -20.200 -10.104 17.549 1.00 95.94 199 LEU A C 1
ATOM 1669 O O . LEU A 1 199 ? -20.032 -11.323 17.573 1.00 95.94 199 LEU A O 1
ATOM 1673 N N . CYS A 1 200 ? -21.184 -9.534 16.847 1.00 94.94 200 CYS A N 1
ATOM 1674 C CA . CYS A 1 200 ? -22.070 -10.308 15.975 1.00 94.94 200 CYS A CA 1
ATOM 1675 C C . CYS A 1 200 ? -21.304 -10.919 14.790 1.00 94.94 200 CYS A C 1
ATOM 1677 O O . CYS A 1 200 ? -21.502 -12.097 14.493 1.00 94.94 200 CYS A O 1
ATOM 1679 N N . ASP A 1 201 ? -20.391 -10.164 14.168 1.00 93.12 201 ASP A N 1
ATOM 1680 C CA . ASP A 1 201 ? -19.564 -10.654 13.057 1.00 93.12 201 ASP A CA 1
ATOM 1681 C C . ASP A 1 201 ? -18.638 -11.807 13.475 1.00 93.12 201 ASP A C 1
ATOM 1683 O O . ASP A 1 201 ? -18.525 -12.820 12.786 1.00 93.12 201 ASP A O 1
ATOM 1687 N N . ILE A 1 202 ? -18.030 -11.707 14.661 1.00 93.75 202 ILE A N 1
ATOM 1688 C CA . ILE A 1 202 ? -17.185 -12.773 15.219 1.00 93.75 202 ILE A CA 1
ATOM 1689 C C . ILE A 1 202 ? -17.983 -14.061 15.430 1.00 93.75 202 ILE A C 1
ATOM 1691 O O . ILE A 1 202 ? -17.498 -15.147 15.106 1.00 93.75 202 ILE A O 1
ATOM 1695 N N . ILE A 1 203 ? -19.202 -13.962 15.970 1.00 93.25 203 ILE A N 1
ATOM 1696 C CA . ILE A 1 203 ? -20.081 -15.125 16.143 1.00 93.25 203 ILE A CA 1
ATOM 1697 C C . ILE A 1 203 ? -20.405 -15.761 14.793 1.00 93.25 203 ILE A C 1
ATOM 1699 O O . ILE A 1 203 ? -20.318 -16.981 14.665 1.00 93.25 203 ILE A O 1
ATOM 1703 N N . GLU A 1 204 ? -20.725 -14.949 13.787 1.00 92.44 204 GLU A N 1
ATOM 1704 C CA . GLU A 1 204 ? -21.017 -15.431 12.441 1.00 92.44 204 GLU A CA 1
ATOM 1705 C C . GLU A 1 204 ? -19.826 -16.171 11.818 1.00 92.44 204 GLU A C 1
ATOM 1707 O O . GLU A 1 204 ? -19.975 -17.329 11.416 1.00 92.44 204 GLU A O 1
ATOM 1712 N N . LYS A 1 205 ? -18.630 -15.563 11.810 1.00 90.06 205 LYS A N 1
ATOM 1713 C CA . LYS A 1 205 ? -17.403 -16.196 11.294 1.00 90.06 205 LYS A CA 1
ATOM 1714 C C . LYS A 1 205 ? -17.129 -17.532 11.983 1.00 90.06 205 LYS A C 1
ATOM 1716 O O . LYS A 1 205 ? -16.858 -18.531 11.322 1.00 90.06 205 LYS A O 1
ATOM 1721 N N . ARG A 1 206 ? -17.249 -17.583 13.312 1.00 91.06 206 ARG A N 1
ATOM 1722 C CA . ARG A 1 206 ? -16.992 -18.807 14.083 1.00 91.06 206 ARG A CA 1
ATOM 1723 C C . ARG A 1 206 ? -17.987 -19.916 13.783 1.00 91.06 206 ARG A C 1
ATOM 1725 O O . ARG A 1 206 ? -17.564 -21.047 13.563 1.00 91.06 206 ARG A O 1
ATOM 1732 N N . ILE A 1 207 ? -19.279 -19.600 13.745 1.00 90.12 207 ILE A N 1
ATOM 1733 C CA . ILE A 1 207 ? -20.324 -20.584 13.440 1.00 90.12 207 ILE A CA 1
ATOM 1734 C C . ILE A 1 207 ? -20.142 -21.127 12.017 1.00 90.12 207 ILE A C 1
ATOM 1736 O O . ILE A 1 207 ? -20.228 -22.340 11.817 1.00 90.12 207 ILE A O 1
ATOM 1740 N N . ASN A 1 208 ? -19.796 -20.268 11.053 1.00 87.19 208 ASN A N 1
ATOM 1741 C CA . ASN A 1 208 ? -19.497 -20.680 9.679 1.00 87.19 208 ASN A CA 1
ATOM 1742 C C . ASN A 1 208 ? -18.259 -21.597 9.594 1.00 87.19 208 ASN A C 1
ATOM 1744 O O . ASN A 1 208 ? -18.259 -22.553 8.818 1.00 87.19 208 ASN A O 1
ATOM 1748 N N . SER A 1 209 ? -17.256 -21.381 10.452 1.00 85.50 209 SER A N 1
ATOM 1749 C CA . SER A 1 209 ? -16.069 -22.240 10.593 1.00 85.50 209 SER A CA 1
ATOM 1750 C C . SER A 1 209 ? -16.271 -23.467 11.502 1.00 85.50 209 SER A C 1
ATOM 1752 O O . SER A 1 209 ? -15.311 -24.172 11.804 1.00 85.50 209 SER A O 1
ATOM 1754 N N . ASN A 1 210 ? -17.503 -23.766 11.938 1.00 87.06 210 ASN A N 1
ATOM 1755 C CA . ASN A 1 210 ? -17.835 -24.845 12.888 1.00 87.06 210 ASN A CA 1
ATOM 1756 C C . ASN A 1 210 ? -17.106 -24.746 14.246 1.00 87.06 210 ASN A C 1
ATOM 1758 O O . ASN A 1 210 ? -16.824 -25.763 14.888 1.00 87.06 210 ASN A O 1
ATOM 1762 N N . LEU A 1 211 ? -16.801 -23.528 14.696 1.00 90.81 211 LEU A N 1
ATOM 1763 C CA . LEU A 1 211 ? -16.207 -23.258 16.003 1.00 90.81 211 LEU A CA 1
ATOM 1764 C C . LEU A 1 211 ? -17.292 -22.877 17.025 1.00 90.81 211 LEU A C 1
ATOM 1766 O O . LEU A 1 211 ? -18.179 -22.079 16.714 1.00 90.81 211 LEU A O 1
ATOM 1770 N N . PRO A 1 212 ? -17.218 -23.382 18.270 1.00 93.88 212 PRO A N 1
ATOM 1771 C CA . PRO A 1 212 ? -18.245 -23.139 19.277 1.00 93.88 212 PRO A CA 1
ATOM 1772 C C . PRO A 1 212 ? -18.234 -21.684 19.764 1.00 93.88 212 PRO A C 1
ATOM 1774 O O . PRO A 1 212 ? -17.181 -21.137 20.129 1.00 93.88 212 PRO A O 1
ATOM 1777 N N . ALA A 1 213 ? -19.415 -21.058 19.779 1.00 95.06 213 ALA A N 1
ATOM 1778 C CA . ALA A 1 213 ? -19.614 -19.700 20.273 1.00 95.06 213 ALA A CA 1
ATOM 1779 C C . ALA A 1 213 ? -21.080 -19.413 20.668 1.00 95.06 213 ALA A C 1
ATOM 1781 O O . ALA A 1 213 ? -22.005 -19.932 20.046 1.00 95.06 213 ALA A O 1
ATOM 1782 N N . ILE A 1 214 ? -21.289 -18.569 21.684 1.00 95.31 214 ILE A N 1
ATOM 1783 C CA . ILE A 1 214 ? -22.598 -18.104 22.172 1.00 95.31 214 ILE A CA 1
ATOM 1784 C C . ILE A 1 214 ? -22.535 -16.589 22.401 1.00 95.31 214 ILE A C 1
ATOM 1786 O O . ILE A 1 214 ? -21.532 -16.088 22.905 1.00 95.31 214 ILE A O 1
ATOM 1790 N N . LEU A 1 215 ? -23.616 -15.871 22.083 1.00 96.62 215 LEU A N 1
ATOM 1791 C CA . LEU A 1 215 ? -23.769 -14.436 22.348 1.00 96.62 215 LEU A CA 1
ATOM 1792 C C . LEU A 1 215 ? -25.171 -14.134 22.870 1.00 96.62 215 LEU A C 1
ATOM 1794 O O . LEU A 1 215 ? -26.157 -14.591 22.295 1.00 96.62 215 LEU A O 1
ATOM 1798 N N . VAL A 1 216 ? -25.240 -13.355 23.947 1.00 96.19 216 VAL A N 1
ATOM 1799 C CA . VAL A 1 216 ? -26.474 -12.805 24.532 1.00 96.19 216 VAL A CA 1
ATOM 1800 C C . VAL A 1 216 ? -26.317 -11.304 24.794 1.00 96.19 216 VAL A C 1
ATOM 1802 O O . VAL A 1 216 ? -25.191 -10.804 24.839 1.00 96.19 216 VAL A O 1
ATOM 1805 N N . PHE A 1 217 ? -27.425 -10.581 24.979 1.00 94.44 217 PHE A N 1
ATOM 1806 C CA . PHE A 1 217 ? -27.408 -9.129 25.191 1.00 94.44 217 PHE A CA 1
ATOM 1807 C C . PHE A 1 217 ? -27.714 -8.770 26.646 1.00 94.44 217 PHE A C 1
ATOM 1809 O O . PHE A 1 217 ? -28.538 -9.410 27.293 1.00 94.44 217 PHE A O 1
ATOM 1816 N N . GLY A 1 218 ? -27.101 -7.706 27.165 1.00 90.88 218 GLY A N 1
ATOM 1817 C CA . GLY A 1 218 ? -27.321 -7.225 28.530 1.00 90.88 218 GLY A CA 1
ATOM 1818 C C . GLY A 1 218 ? -28.790 -6.897 28.817 1.00 90.88 218 GLY A C 1
ATOM 1819 O O . GLY A 1 218 ? -29.289 -7.165 29.912 1.00 90.88 218 GLY A O 1
ATOM 1820 N N . GLU A 1 219 ? -29.519 -6.394 27.818 1.00 89.25 219 GLU A N 1
ATOM 1821 C CA . GLU A 1 219 ? -30.953 -6.101 27.926 1.00 89.25 219 GLU A CA 1
ATOM 1822 C C . GLU A 1 219 ? -31.806 -7.340 28.250 1.00 89.25 219 GLU A C 1
ATOM 1824 O O . GLU A 1 219 ? -32.833 -7.205 28.923 1.00 89.25 219 GLU A O 1
ATOM 1829 N N . ASP A 1 220 ? -31.349 -8.545 27.871 1.00 89.06 220 ASP A N 1
ATOM 1830 C CA . ASP A 1 220 ? -32.040 -9.812 28.144 1.00 89.06 220 ASP A CA 1
ATOM 1831 C C . ASP A 1 220 ? -32.193 -10.075 29.654 1.00 89.06 220 ASP A C 1
ATOM 1833 O O . ASP A 1 220 ? -33.085 -10.828 30.060 1.00 89.06 220 ASP A O 1
ATOM 1837 N N . PHE A 1 221 ? -31.368 -9.427 30.483 1.00 92.25 221 PHE A N 1
ATOM 1838 C CA . PHE A 1 221 ? -31.322 -9.574 31.940 1.00 92.25 221 PHE A CA 1
ATOM 1839 C C . PHE A 1 221 ? -32.071 -8.473 32.700 1.00 92.25 221 PHE A C 1
ATOM 1841 O O . PHE A 1 221 ? -32.049 -8.451 33.930 1.00 92.25 221 PHE A O 1
ATOM 1848 N N . SER A 1 222 ? -32.765 -7.566 32.008 1.00 86.62 222 SER A N 1
ATOM 1849 C CA . SER A 1 222 ? -33.541 -6.512 32.675 1.00 86.62 222 SER A CA 1
ATOM 1850 C C . SER A 1 222 ? -34.669 -7.118 33.516 1.00 86.62 222 SER A C 1
ATOM 1852 O O . SER A 1 222 ? -35.492 -7.889 33.018 1.00 86.62 222 SER A O 1
ATOM 1854 N N . GLY A 1 223 ? -34.692 -6.797 34.811 1.00 84.31 223 GLY A N 1
ATOM 1855 C CA . GLY A 1 223 ? -35.610 -7.398 35.784 1.00 84.31 223 GLY A CA 1
ATOM 1856 C C . GLY A 1 223 ? -35.360 -8.882 36.107 1.00 84.31 223 GLY A C 1
ATOM 1857 O O . GLY A 1 223 ? -36.181 -9.487 36.803 1.00 84.31 223 GLY A O 1
ATOM 1858 N N . ALA A 1 224 ? -34.262 -9.482 35.632 1.00 87.94 224 ALA A N 1
ATOM 1859 C CA . ALA A 1 224 ? -33.905 -10.859 35.964 1.00 87.94 224 ALA A CA 1
ATOM 1860 C C . ALA A 1 224 ? -33.459 -10.980 37.431 1.00 87.94 224 ALA A C 1
ATOM 1862 O O . ALA A 1 224 ? -32.815 -10.089 37.985 1.00 87.94 224 ALA A O 1
ATOM 1863 N N . LYS A 1 225 ? -33.807 -12.107 38.064 1.00 87.25 225 LYS A N 1
ATOM 1864 C CA . LYS A 1 225 ? -33.353 -12.447 39.425 1.00 87.25 225 LYS A CA 1
ATOM 1865 C C . LYS A 1 225 ? -32.176 -13.416 39.444 1.00 87.25 225 LYS A C 1
ATOM 1867 O O . LYS A 1 225 ? -31.436 -13.412 40.414 1.00 87.25 225 LYS A O 1
ATOM 1872 N N . ASP A 1 226 ? -32.057 -14.246 38.412 1.00 90.44 226 ASP A N 1
ATOM 1873 C CA . ASP A 1 226 ? -31.027 -15.272 38.269 1.00 90.44 226 ASP A CA 1
ATOM 1874 C C . ASP A 1 226 ? -30.483 -15.232 36.836 1.00 90.44 226 ASP A C 1
ATOM 1876 O O . ASP A 1 226 ? -31.254 -15.163 35.873 1.00 90.44 226 ASP A O 1
ATOM 1880 N N . PHE A 1 227 ? -29.158 -15.236 36.699 1.00 93.19 227 PHE A N 1
ATOM 1881 C CA . PHE A 1 227 ? -28.486 -15.143 35.405 1.00 93.19 227 PHE A CA 1
ATOM 1882 C C . PHE A 1 227 ? -28.599 -16.440 34.590 1.00 93.19 227 PHE A C 1
ATOM 1884 O O . PHE A 1 227 ? -28.933 -16.401 3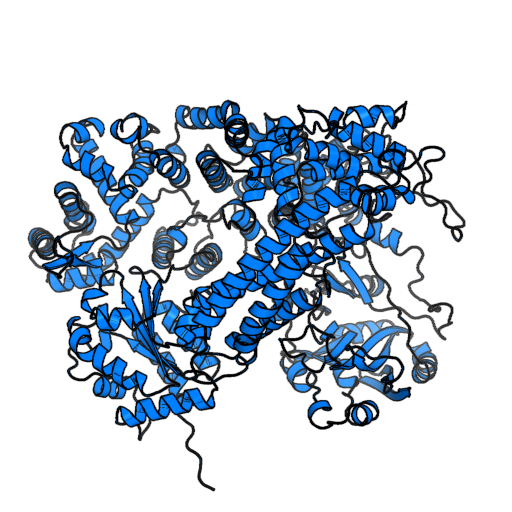3.405 1.00 93.19 227 PHE A O 1
ATOM 1891 N N . TRP A 1 228 ? -28.349 -17.599 35.200 1.00 93.44 228 TRP A N 1
ATOM 1892 C CA . TRP A 1 228 ? -28.243 -18.871 34.480 1.00 93.44 228 TRP A CA 1
ATOM 1893 C C . TRP A 1 228 ? -29.583 -19.413 34.027 1.00 93.44 228 TRP A C 1
ATOM 1895 O O . TRP A 1 228 ? -29.696 -19.890 32.897 1.00 93.44 228 TRP A O 1
ATOM 1905 N N . GLN A 1 229 ? -30.605 -19.304 34.873 1.00 90.31 229 GLN A N 1
ATOM 1906 C CA . GLN A 1 229 ? -31.968 -19.638 34.491 1.00 90.31 229 GLN A CA 1
ATOM 1907 C C . GLN A 1 229 ? -32.377 -18.799 33.275 1.00 90.31 229 GLN A C 1
ATOM 1909 O O . GLN A 1 229 ? -32.893 -19.332 32.292 1.00 90.31 229 GLN A O 1
ATOM 1914 N N . ARG A 1 230 ? -32.055 -17.499 33.298 1.00 92.38 230 ARG A N 1
ATOM 1915 C CA . ARG A 1 230 ? -32.355 -16.592 32.193 1.00 92.38 230 ARG A CA 1
ATOM 1916 C C . ARG A 1 230 ? -31.605 -16.956 30.910 1.00 92.38 230 ARG A C 1
ATOM 1918 O O . ARG A 1 230 ? -32.206 -16.918 29.840 1.00 92.38 230 ARG A O 1
ATOM 1925 N N . ILE A 1 231 ? -30.333 -17.348 31.003 1.00 92.81 231 ILE A N 1
ATOM 1926 C CA . ILE A 1 231 ? -29.543 -17.844 29.865 1.00 92.81 231 ILE A CA 1
ATOM 1927 C C . ILE A 1 231 ? -30.190 -19.082 29.235 1.00 92.81 231 ILE A C 1
ATOM 1929 O O . ILE A 1 231 ? -30.370 -19.123 28.020 1.00 92.81 231 ILE A O 1
ATOM 1933 N N . ILE A 1 232 ? -30.552 -20.083 30.043 1.00 90.81 232 ILE A N 1
ATOM 1934 C CA . ILE A 1 232 ? -31.126 -21.346 29.553 1.00 90.81 232 ILE A CA 1
ATOM 1935 C C . ILE A 1 232 ? -32.464 -21.087 28.849 1.00 90.81 232 ILE A C 1
ATOM 1937 O O . ILE A 1 232 ? -32.686 -21.582 27.742 1.00 90.81 232 ILE A O 1
ATOM 1941 N N . GLU A 1 233 ? -33.317 -20.246 29.443 1.00 87.31 233 GLU A N 1
ATOM 1942 C CA . GLU A 1 233 ? -34.575 -19.798 28.835 1.00 87.31 233 GLU A CA 1
ATOM 1943 C C . GLU A 1 233 ? -34.338 -19.056 27.510 1.00 87.31 233 GLU A C 1
ATOM 1945 O O . GLU A 1 233 ? -35.066 -19.261 26.535 1.00 87.31 233 GLU A O 1
ATOM 1950 N N . ARG A 1 234 ? -33.314 -18.194 27.456 1.00 88.88 234 ARG A N 1
ATOM 1951 C CA . ARG A 1 234 ? -33.033 -17.344 26.293 1.00 88.88 234 ARG A CA 1
ATOM 1952 C C . ARG A 1 234 ? -32.447 -18.115 25.113 1.00 88.88 234 ARG A C 1
ATOM 1954 O O . ARG A 1 234 ? -32.835 -17.841 23.979 1.00 88.88 234 ARG A O 1
ATOM 1961 N N . LEU A 1 235 ? -31.547 -19.062 25.375 1.00 88.12 235 LEU A N 1
ATOM 1962 C CA . LEU A 1 235 ? -30.830 -19.832 24.353 1.00 88.12 235 LEU A CA 1
ATOM 1963 C C . LEU A 1 235 ? -31.650 -20.975 23.740 1.00 88.12 235 LEU A C 1
ATOM 1965 O O . LEU A 1 235 ? -31.226 -21.529 22.726 1.00 88.12 235 LEU A O 1
ATOM 1969 N N . LYS A 1 236 ? -32.796 -21.341 24.339 1.00 84.81 236 LYS A N 1
ATOM 1970 C CA . LYS A 1 236 ? -33.663 -22.448 23.882 1.00 84.81 236 LYS A CA 1
ATOM 1971 C C . LYS A 1 236 ? -32.862 -23.718 23.562 1.00 84.81 236 LYS A C 1
ATOM 1973 O O . LYS A 1 236 ? -32.937 -24.268 22.465 1.00 84.81 236 LYS A O 1
ATOM 1978 N N . LEU A 1 237 ? -32.023 -24.133 24.506 1.00 83.06 237 LEU A N 1
ATOM 1979 C CA . LEU A 1 237 ? -31.089 -25.238 24.303 1.00 83.06 237 LEU A CA 1
ATOM 1980 C C . LEU A 1 237 ? -31.836 -26.568 24.059 1.00 83.06 237 LEU A C 1
ATOM 1982 O O . LEU A 1 237 ? -32.949 -26.738 24.564 1.00 83.06 237 LEU A O 1
ATOM 1986 N N . PRO A 1 238 ? -31.241 -27.523 23.315 1.00 74.25 238 PRO A N 1
ATOM 1987 C CA . PRO A 1 238 ? -31.845 -28.836 23.075 1.00 74.25 238 PRO A CA 1
ATOM 1988 C C . PRO A 1 238 ? -32.178 -29.599 24.367 1.00 74.25 238 PRO A C 1
ATOM 1990 O O . PRO A 1 238 ? -31.545 -29.386 25.406 1.00 74.25 238 PRO A O 1
ATOM 1993 N N . GLU A 1 239 ? -33.138 -30.531 24.283 1.00 71.06 239 GLU A N 1
ATOM 1994 C CA . GLU A 1 239 ? -33.574 -31.346 25.425 1.00 71.06 239 GLU A CA 1
ATOM 1995 C C . GLU A 1 239 ? -32.381 -31.983 26.158 1.00 71.06 239 GLU A C 1
ATOM 1997 O O . GLU A 1 239 ? -31.571 -32.706 25.574 1.00 71.06 239 GLU A O 1
ATOM 2002 N N . GLY A 1 240 ? -32.278 -31.700 27.461 1.00 75.19 240 GLY A N 1
ATOM 2003 C CA . GLY A 1 240 ? -31.244 -32.239 28.345 1.00 75.19 240 GLY A CA 1
ATOM 2004 C C . GLY A 1 240 ? -30.251 -31.216 28.902 1.00 75.19 240 GLY A C 1
ATOM 2005 O O . GLY A 1 240 ? -29.588 -31.557 29.882 1.00 75.19 240 GLY A O 1
ATOM 2006 N N . ILE A 1 241 ? -30.168 -29.990 28.361 1.00 85.19 241 ILE A N 1
ATOM 2007 C CA . ILE A 1 241 ? -29.355 -28.888 28.920 1.00 85.19 241 ILE A CA 1
ATOM 2008 C C . ILE A 1 241 ? -30.257 -27.914 29.695 1.00 85.19 241 ILE A C 1
ATOM 2010 O O . ILE A 1 241 ? -30.680 -26.881 29.188 1.00 85.19 241 ILE A O 1
ATOM 2014 N N . ASP A 1 242 ? -30.560 -28.272 30.940 1.00 87.06 242 ASP A N 1
ATOM 2015 C CA . ASP A 1 242 ? -31.525 -27.607 31.831 1.00 87.06 242 ASP A CA 1
ATOM 2016 C C . ASP A 1 242 ? -30.884 -27.002 33.096 1.00 87.06 242 ASP A C 1
ATOM 2018 O O . ASP A 1 242 ? -31.584 -26.467 33.954 1.00 87.06 242 ASP A O 1
ATOM 2022 N N . SER A 1 243 ? -29.554 -27.068 33.223 1.00 90.81 243 SER A N 1
ATOM 2023 C CA . SER A 1 243 ? -28.798 -26.508 34.349 1.00 90.81 243 SER A CA 1
ATOM 2024 C C . SER A 1 243 ? -27.507 -25.827 33.890 1.00 90.81 243 SER A C 1
ATOM 2026 O O . SER A 1 243 ? -26.977 -26.125 32.812 1.00 90.81 243 SER A O 1
ATOM 2028 N N . LYS A 1 244 ? -26.963 -24.936 34.732 1.00 93.00 244 LYS A N 1
ATOM 2029 C CA . LYS A 1 244 ? -25.697 -24.237 34.457 1.00 93.00 244 LYS A CA 1
ATOM 2030 C C . LYS A 1 244 ? -24.527 -25.207 34.285 1.00 93.00 244 LYS A C 1
ATOM 2032 O O . LYS A 1 244 ? -23.711 -25.028 33.386 1.00 93.00 244 LYS A O 1
ATOM 2037 N N . GLU A 1 245 ? -24.468 -26.269 35.091 1.00 94.38 245 GLU A N 1
ATOM 2038 C CA . GLU A 1 245 ? -23.395 -27.268 35.046 1.00 94.38 245 GLU A CA 1
ATOM 2039 C C . GLU A 1 245 ? -23.402 -28.013 33.714 1.00 94.38 245 GLU A C 1
ATOM 2041 O O . GLU A 1 245 ? -22.349 -28.228 33.115 1.00 94.38 245 GLU A O 1
ATOM 2046 N N . LYS A 1 246 ? -24.591 -28.373 33.213 1.00 92.81 246 LYS A N 1
ATOM 2047 C CA . LYS A 1 246 ? -24.717 -29.032 31.911 1.00 92.81 246 LYS A CA 1
ATOM 2048 C C . LYS A 1 246 ? -24.379 -28.090 30.762 1.00 92.81 246 LYS A C 1
ATOM 2050 O O . LYS A 1 246 ? -23.706 -28.520 29.826 1.00 92.81 246 LYS A O 1
ATOM 2055 N N . LEU A 1 247 ? -24.809 -26.828 30.830 1.00 94.06 247 LEU A N 1
ATOM 2056 C CA . LEU A 1 247 ? -24.491 -25.815 29.823 1.00 94.06 247 LEU A CA 1
ATOM 2057 C C . LEU A 1 247 ? -22.977 -25.607 29.710 1.00 94.06 247 LEU A C 1
ATOM 2059 O O . LEU A 1 247 ? -22.405 -25.825 28.642 1.00 94.06 247 LEU A O 1
ATOM 2063 N N . LEU A 1 248 ? -22.325 -25.245 30.817 1.00 96.38 248 LEU A N 1
ATOM 2064 C CA . LEU A 1 248 ? -20.888 -24.973 30.840 1.00 96.38 248 LEU A CA 1
ATOM 2065 C C . LEU A 1 248 ? -20.073 -26.240 30.551 1.00 96.38 248 LEU A C 1
ATOM 2067 O O . LEU A 1 248 ? -19.133 -26.197 29.761 1.00 96.38 248 LEU A O 1
ATOM 2071 N N . GLY A 1 249 ? -20.470 -27.395 31.091 1.00 96.19 249 GLY A N 1
ATOM 2072 C CA . GLY A 1 249 ? -19.819 -28.672 30.794 1.00 96.19 249 GLY A CA 1
ATOM 2073 C C . GLY A 1 249 ? -19.866 -29.031 29.306 1.00 96.19 249 GLY A C 1
ATOM 2074 O O . GLY A 1 249 ? -18.848 -29.410 28.724 1.00 96.19 249 GLY A O 1
ATOM 2075 N N . THR A 1 250 ? -21.023 -28.852 28.663 1.00 94.25 250 THR A N 1
ATOM 2076 C CA . THR A 1 250 ? -21.193 -29.139 27.231 1.00 94.25 250 THR A CA 1
ATOM 2077 C C . THR A 1 250 ? -20.430 -28.134 26.365 1.00 94.25 250 THR A C 1
ATOM 2079 O O . THR A 1 250 ? -19.782 -28.532 25.396 1.00 94.25 250 THR A O 1
ATOM 2082 N N . LEU A 1 251 ? -20.431 -26.848 26.727 1.00 94.88 251 LEU A N 1
ATOM 2083 C CA . LEU A 1 251 ? -19.678 -25.816 26.011 1.00 94.88 251 LEU A CA 1
ATOM 2084 C C . LEU A 1 251 ? -18.158 -26.015 26.139 1.00 94.88 251 LEU A C 1
ATOM 2086 O O . LEU A 1 251 ? -17.432 -25.860 25.158 1.00 94.88 251 LEU A O 1
ATOM 2090 N N . ASN A 1 252 ? -17.670 -26.429 27.310 1.00 97.19 252 ASN A N 1
ATOM 2091 C CA . ASN A 1 252 ? -16.259 -26.752 27.532 1.00 97.19 252 ASN A CA 1
ATOM 2092 C C . ASN A 1 252 ? -15.807 -27.955 26.687 1.00 97.19 252 ASN A C 1
ATOM 2094 O O . ASN A 1 252 ? -14.745 -27.909 26.070 1.00 97.19 252 ASN A O 1
ATOM 2098 N N . GLN A 1 253 ? -16.626 -29.011 26.613 1.00 96.00 253 GLN A N 1
ATOM 2099 C CA . GLN A 1 253 ? -16.351 -30.168 25.748 1.00 96.00 253 GLN A CA 1
ATOM 2100 C C . GLN A 1 253 ? -16.342 -29.800 24.261 1.00 96.00 253 GLN A C 1
ATOM 2102 O O . GLN A 1 253 ? -15.637 -30.433 23.477 1.00 96.00 253 GLN A O 1
ATOM 2107 N N . ALA A 1 254 ? -17.144 -28.810 23.857 1.00 94.31 254 ALA A N 1
ATOM 2108 C CA . ALA A 1 254 ? -17.145 -28.338 22.480 1.00 94.31 254 ALA A CA 1
ATOM 2109 C C . ALA A 1 254 ? -15.790 -27.711 22.120 1.00 94.31 254 ALA A C 1
ATOM 2111 O O . ALA A 1 254 ? -15.181 -28.098 21.127 1.00 94.31 254 ALA A O 1
ATOM 2112 N N . GLY A 1 255 ? -15.281 -26.817 22.971 1.00 94.81 255 GLY A N 1
ATOM 2113 C CA . GLY A 1 255 ? -13.981 -26.180 22.759 1.00 94.81 255 GLY A CA 1
ATOM 2114 C C . GLY A 1 255 ? -12.840 -27.199 22.689 1.00 94.81 255 GLY A C 1
ATOM 2115 O O . GLY A 1 255 ? -12.049 -27.201 21.746 1.00 94.81 255 GLY A O 1
ATOM 2116 N N . GLU A 1 256 ? -12.821 -28.154 23.622 1.00 94.81 256 GLU A N 1
ATOM 2117 C CA . GLU A 1 256 ? -11.832 -29.237 23.631 1.00 94.81 256 GLU A CA 1
ATOM 2118 C C . GLU A 1 256 ? -11.809 -30.026 22.310 1.00 94.81 256 GLU A C 1
ATOM 2120 O O . GLU A 1 256 ? -10.746 -30.219 21.720 1.00 94.81 256 GLU A O 1
ATOM 2125 N N . LYS A 1 257 ? -12.982 -30.432 21.803 1.00 93.25 257 LYS A N 1
ATOM 2126 C CA . LYS A 1 257 ? -13.098 -31.170 20.533 1.00 93.25 257 LYS A CA 1
ATOM 2127 C C . LYS A 1 257 ? -12.651 -30.347 19.328 1.00 93.25 257 LYS A C 1
ATOM 2129 O O . LYS A 1 257 ? -12.058 -30.905 18.408 1.00 93.25 257 LYS A O 1
ATOM 2134 N N . SER A 1 258 ? -12.923 -29.046 19.342 1.00 92.00 258 SER A N 1
ATOM 2135 C CA . SER A 1 258 ? -12.535 -28.118 18.279 1.00 92.00 258 SER A CA 1
ATOM 2136 C C . SER A 1 258 ? -11.087 -27.625 18.396 1.00 92.00 258 SER A C 1
ATOM 2138 O O . SER A 1 258 ? -10.668 -26.836 17.556 1.00 92.00 258 SER A O 1
ATOM 2140 N N . LYS A 1 259 ? -10.318 -28.069 19.407 1.00 93.94 259 LYS A N 1
ATOM 2141 C CA . LYS A 1 259 ? -8.946 -27.602 19.692 1.00 93.94 259 LYS A CA 1
ATOM 2142 C C . LYS A 1 259 ? -8.843 -26.068 19.759 1.00 93.94 259 LYS A C 1
ATOM 2144 O O . LYS A 1 259 ? -7.902 -25.474 19.241 1.00 93.94 259 LYS A O 1
ATOM 2149 N N . CYS A 1 260 ? -9.837 -25.430 20.375 1.00 94.62 260 CYS A N 1
ATOM 2150 C CA . CYS A 1 260 ? -9.898 -23.983 20.591 1.00 94.62 260 CYS A CA 1
ATOM 2151 C C . CYS A 1 260 ? -10.809 -23.682 21.790 1.00 94.62 260 CYS A C 1
ATOM 2153 O O . CYS A 1 260 ? -11.648 -24.506 22.145 1.00 94.62 260 CYS A O 1
ATOM 2155 N N . ARG A 1 261 ? -10.743 -22.498 22.402 1.00 96.81 261 ARG A N 1
ATOM 2156 C CA . ARG A 1 261 ? -11.749 -22.138 23.417 1.00 96.81 261 ARG A CA 1
ATOM 2157 C C . ARG A 1 261 ? -13.096 -21.810 22.774 1.00 96.81 261 ARG A C 1
ATOM 2159 O O . ARG A 1 261 ? -13.160 -21.121 21.754 1.00 96.81 261 ARG A O 1
ATOM 2166 N N . SER A 1 262 ? -14.173 -22.247 23.419 1.00 97.38 262 SER A N 1
ATOM 2167 C CA . SER A 1 262 ? -15.537 -21.799 23.145 1.00 97.38 262 SER A CA 1
ATOM 2168 C C . SER A 1 262 ? -15.719 -20.355 23.604 1.00 97.38 262 SER A C 1
ATOM 2170 O O . SER A 1 262 ? -15.395 -20.037 24.748 1.00 97.38 262 SER A O 1
ATOM 2172 N N . LEU A 1 263 ? -16.266 -19.485 22.751 1.00 97.62 263 LEU A N 1
ATOM 2173 C CA . LEU A 1 263 ? -16.558 -18.101 23.140 1.00 97.62 263 LEU A CA 1
ATOM 2174 C C . LEU A 1 263 ? -17.936 -17.993 23.792 1.00 97.62 263 LEU A C 1
ATOM 2176 O O . LEU A 1 263 ? -18.930 -18.433 23.220 1.00 97.62 263 LEU A O 1
ATOM 2180 N N . PHE A 1 264 ? -18.004 -17.347 24.951 1.00 97.81 264 PHE A N 1
ATOM 2181 C CA . PHE A 1 264 ? -19.243 -16.931 25.589 1.00 97.81 264 PHE A CA 1
ATOM 2182 C C . PHE A 1 264 ? -19.245 -15.406 25.708 1.00 97.81 264 PHE A C 1
ATOM 2184 O O . PHE A 1 264 ? -18.451 -14.824 26.442 1.00 97.81 264 PHE A O 1
ATOM 2191 N N . ILE A 1 265 ? -20.114 -14.756 24.939 1.00 98.19 265 ILE A N 1
ATOM 2192 C CA . ILE A 1 265 ? -20.165 -13.306 24.786 1.00 98.19 265 ILE A CA 1
ATOM 2193 C C . ILE A 1 265 ? -21.428 -12.749 25.456 1.00 98.19 265 ILE A C 1
ATOM 2195 O O . ILE A 1 265 ? -22.533 -13.236 25.213 1.00 98.19 265 ILE A O 1
ATOM 2199 N N . ILE A 1 266 ? -21.267 -11.702 26.265 1.00 97.38 266 ILE A N 1
ATOM 2200 C CA . ILE A 1 266 ? -22.357 -10.895 26.820 1.00 97.38 266 ILE A CA 1
ATOM 2201 C C . ILE A 1 266 ? -22.149 -9.454 26.345 1.00 97.38 266 ILE A C 1
ATOM 2203 O O . ILE A 1 266 ? -21.254 -8.746 26.809 1.00 97.38 266 ILE A O 1
ATOM 2207 N N . ASP A 1 267 ? -22.949 -9.022 25.378 1.00 96.62 267 ASP A N 1
ATOM 2208 C CA . ASP A 1 267 ? -22.827 -7.688 24.792 1.00 96.62 267 ASP A CA 1
ATOM 2209 C C . ASP A 1 267 ? -23.620 -6.641 25.590 1.00 96.62 267 ASP A C 1
ATOM 2211 O O . ASP A 1 267 ? -24.723 -6.912 26.055 1.00 96.62 267 ASP A O 1
ATOM 2215 N N . ALA A 1 268 ? -23.080 -5.427 25.715 1.00 92.06 268 ALA A N 1
ATOM 2216 C CA . ALA A 1 268 ? -23.760 -4.236 26.227 1.00 92.06 268 ALA A CA 1
ATOM 2217 C C . ALA A 1 268 ? -24.357 -4.370 27.646 1.00 92.06 268 ALA A C 1
ATOM 2219 O O . ALA A 1 268 ? -25.529 -4.071 27.877 1.00 92.06 268 ALA A O 1
ATOM 2220 N N . LEU A 1 269 ? -23.539 -4.745 28.638 1.00 94.12 269 LEU A N 1
ATOM 2221 C CA . LEU A 1 269 ? -23.975 -4.889 30.044 1.00 94.12 269 LEU A CA 1
ATOM 2222 C C . LEU A 1 269 ? -24.590 -3.597 30.616 1.00 94.12 269 LEU A C 1
ATOM 2224 O O . LEU A 1 269 ? -25.473 -3.639 31.469 1.00 94.12 269 LEU A O 1
ATOM 2228 N N . ASN A 1 270 ? -24.161 -2.434 30.121 1.00 89.88 270 ASN A N 1
ATOM 2229 C CA . ASN A 1 270 ? -24.692 -1.127 30.518 1.00 89.88 270 ASN A CA 1
ATOM 2230 C C . ASN A 1 270 ? -26.144 -0.866 30.068 1.00 89.88 270 ASN A C 1
ATOM 2232 O O . ASN A 1 270 ? -26.663 0.211 30.347 1.00 89.88 270 ASN A O 1
ATOM 2236 N N . GLU A 1 271 ? -26.775 -1.774 29.321 1.00 86.62 271 GLU A N 1
ATOM 2237 C CA . GLU A 1 271 ? -28.173 -1.657 28.874 1.00 86.62 271 GLU A CA 1
ATOM 2238 C C . GLU A 1 271 ? -29.157 -2.453 29.752 1.00 86.62 271 GLU A C 1
ATOM 2240 O O . GLU A 1 271 ? -30.362 -2.421 29.512 1.00 86.62 271 GLU A O 1
ATOM 2245 N N . THR A 1 272 ? -28.673 -3.139 30.791 1.00 88.44 272 THR A N 1
ATOM 2246 C CA . THR A 1 272 ? -29.519 -3.845 31.765 1.00 88.44 272 THR A CA 1
ATOM 2247 C C . THR A 1 272 ? -30.212 -2.866 32.712 1.00 88.44 272 THR A C 1
ATOM 2249 O O . THR A 1 272 ? -29.566 -1.974 33.260 1.00 88.44 272 THR A O 1
ATOM 2252 N N . ASP A 1 273 ? -31.511 -3.055 32.958 1.00 79.88 273 ASP A N 1
ATOM 2253 C CA . ASP A 1 273 ? -32.269 -2.264 33.938 1.00 79.88 273 ASP A CA 1
ATOM 2254 C C . ASP A 1 273 ? -32.699 -3.124 35.152 1.00 79.88 273 ASP A C 1
ATOM 2256 O O . ASP A 1 273 ? -33.485 -4.066 34.980 1.00 79.88 273 ASP A O 1
ATOM 2260 N N . PRO A 1 274 ? -32.214 -2.839 36.380 1.00 83.00 274 PRO A N 1
ATOM 2261 C CA . PRO A 1 274 ? -31.179 -1.855 36.721 1.00 83.00 274 PRO A CA 1
ATOM 2262 C C . PRO A 1 274 ? -29.756 -2.364 36.416 1.00 83.00 274 PRO A C 1
ATOM 2264 O O . PRO A 1 274 ? -29.465 -3.550 36.572 1.00 83.00 274 PRO A O 1
ATOM 2267 N N . VAL A 1 275 ? -28.830 -1.453 36.089 1.00 83.50 275 VAL A N 1
ATOM 2268 C CA . VAL A 1 275 ? -27.417 -1.778 35.774 1.00 83.50 275 VAL A CA 1
ATOM 2269 C C . VAL A 1 275 ? -26.707 -2.458 36.953 1.00 83.50 275 VAL A C 1
ATOM 2271 O O . VAL A 1 275 ? -25.831 -3.304 36.762 1.00 83.50 275 VAL A O 1
ATOM 2274 N N . SER A 1 276 ? -27.139 -2.156 38.183 1.00 82.38 276 SER A N 1
ATOM 2275 C CA . SER A 1 276 ? -26.628 -2.760 39.419 1.00 82.38 276 SER A CA 1
ATOM 2276 C C . SER A 1 276 ? -26.796 -4.282 39.494 1.00 82.38 276 SER A C 1
ATOM 2278 O O . SER A 1 276 ? -26.131 -4.908 40.318 1.00 82.38 276 SER A O 1
ATOM 2280 N N . PHE A 1 277 ? -27.612 -4.890 38.621 1.00 88.62 277 PHE A N 1
ATOM 2281 C CA . PHE A 1 277 ? -27.685 -6.343 38.444 1.00 88.62 277 PHE A CA 1
ATOM 2282 C C . PHE A 1 277 ? -26.298 -6.977 38.253 1.00 88.62 277 PHE A C 1
ATOM 2284 O O . PHE A 1 277 ? -26.016 -8.038 38.809 1.00 88.62 277 PHE A O 1
ATOM 2291 N N . TRP A 1 278 ? -25.400 -6.325 37.512 1.00 92.00 278 TRP A N 1
ATOM 2292 C CA . TRP A 1 278 ? -24.072 -6.880 37.251 1.00 92.00 278 TRP A CA 1
ATOM 2293 C C . TRP A 1 278 ? -23.131 -6.781 38.447 1.00 92.00 278 TRP A C 1
ATOM 2295 O O . TRP A 1 278 ? -22.331 -7.691 38.645 1.00 92.00 278 TRP A O 1
ATOM 2305 N N . GLN A 1 279 ? -23.265 -5.761 39.302 1.00 82.88 279 GLN A N 1
ATOM 2306 C CA . GLN A 1 279 ? -22.446 -5.673 40.518 1.00 82.88 279 GLN A CA 1
ATOM 2307 C C . GLN A 1 279 ? -22.671 -6.865 41.449 1.00 82.88 279 GLN A C 1
ATOM 2309 O O . GLN A 1 279 ? -21.751 -7.278 42.153 1.00 82.88 279 GLN A O 1
ATOM 2314 N N . THR A 1 280 ? -23.888 -7.413 41.461 1.00 82.12 280 THR A N 1
ATOM 2315 C CA . THR A 1 280 ? -24.242 -8.549 42.312 1.00 82.12 280 THR A CA 1
ATOM 2316 C C . THR A 1 280 ? -23.932 -9.901 41.671 1.00 82.12 280 THR A C 1
ATOM 2318 O O . THR A 1 280 ? -23.526 -10.803 42.395 1.00 82.12 280 THR A O 1
ATOM 2321 N N . HIS A 1 281 ? -24.061 -10.047 40.346 1.00 90.88 281 HIS A N 1
ATOM 2322 C CA . HIS A 1 281 ? -23.954 -11.357 39.680 1.00 90.88 281 HIS A CA 1
ATOM 2323 C C . HIS A 1 281 ? -22.656 -11.578 38.893 1.00 90.88 281 HIS A C 1
ATOM 2325 O O . HIS A 1 281 ? -22.215 -12.715 38.761 1.00 90.88 281 HIS A O 1
ATOM 2331 N N . LEU A 1 282 ? -22.007 -10.531 38.369 1.00 92.81 282 LEU A N 1
ATOM 2332 C CA . LEU A 1 282 ? -20.874 -10.698 37.447 1.00 92.81 282 LEU A CA 1
ATOM 2333 C C . LEU A 1 282 ? -19.679 -11.405 38.101 1.00 92.81 282 LEU A C 1
ATOM 2335 O O . LEU A 1 282 ? -18.978 -12.164 37.434 1.00 92.81 282 LEU A O 1
ATOM 2339 N N . LYS A 1 283 ? -19.492 -11.216 39.415 1.00 91.75 283 LYS A N 1
ATOM 2340 C CA . LYS A 1 283 ? -18.473 -11.939 40.187 1.00 91.75 283 LYS A CA 1
ATOM 2341 C C . LYS A 1 283 ? -18.749 -13.440 40.226 1.00 91.75 283 LYS A C 1
ATOM 2343 O O . LYS A 1 283 ? -17.831 -14.226 40.032 1.00 91.75 283 LYS A O 1
ATOM 2348 N N . GLU A 1 284 ? -20.000 -13.831 40.453 1.00 92.19 284 GLU A N 1
ATOM 2349 C CA . GLU A 1 284 ? -20.406 -15.238 40.462 1.00 92.19 284 GLU A CA 1
ATOM 2350 C C . GLU A 1 284 ? -20.207 -15.870 39.079 1.00 92.19 284 GLU A C 1
ATOM 2352 O O . GLU A 1 284 ? -19.548 -16.900 38.968 1.00 92.19 284 GLU A O 1
ATOM 2357 N N . ILE A 1 285 ? -20.655 -15.184 38.022 1.00 94.69 285 ILE A N 1
ATOM 2358 C CA . ILE A 1 285 ? -20.513 -15.632 36.628 1.00 94.69 285 ILE A CA 1
ATOM 2359 C C . ILE A 1 285 ? -19.040 -15.856 36.267 1.00 94.69 285 ILE A C 1
ATOM 2361 O O . ILE A 1 285 ? -18.687 -16.887 35.688 1.00 94.69 285 ILE A O 1
ATOM 2365 N N . TYR A 1 286 ? -18.172 -14.903 36.622 1.00 95.75 286 TYR A N 1
ATOM 2366 C CA . TYR A 1 286 ? -16.729 -15.017 36.424 1.00 95.75 286 TYR A CA 1
ATOM 2367 C C . TYR A 1 286 ? -16.162 -16.247 37.153 1.00 95.75 286 TYR A C 1
ATOM 2369 O O . TYR A 1 286 ? -15.518 -17.086 36.522 1.00 95.75 286 TYR A O 1
ATOM 2377 N N . GLU A 1 287 ? -16.452 -16.406 38.450 1.00 94.94 287 GLU A N 1
ATOM 2378 C CA . GLU A 1 287 ? -15.951 -17.523 39.268 1.00 94.94 287 GLU A CA 1
ATOM 2379 C C . GLU A 1 287 ? -16.455 -18.900 38.809 1.00 94.94 287 GLU A C 1
ATOM 2381 O O . GLU A 1 287 ? -15.801 -19.924 39.032 1.00 94.94 287 GLU A O 1
ATOM 2386 N N . GLU A 1 288 ? -17.617 -18.959 38.167 1.00 95.50 288 GLU A N 1
ATOM 2387 C CA . GLU A 1 288 ? -18.168 -20.195 37.619 1.00 95.50 288 GLU A CA 1
ATOM 2388 C C . GLU A 1 288 ? -17.552 -20.557 36.272 1.00 95.50 288 GLU A C 1
ATOM 2390 O O . GLU A 1 288 ? -17.147 -21.707 36.087 1.00 95.50 288 GLU A O 1
ATOM 2395 N N . ILE A 1 289 ? -17.419 -19.594 35.354 1.00 96.94 289 ILE A N 1
ATOM 2396 C CA . ILE A 1 289 ? -16.796 -19.819 34.041 1.00 96.94 289 ILE A CA 1
ATOM 2397 C C . ILE A 1 289 ? -15.302 -20.129 34.193 1.00 96.94 289 ILE A C 1
ATOM 2399 O O . ILE A 1 289 ? -14.795 -21.012 33.505 1.00 96.94 289 ILE A O 1
ATOM 2403 N N . LYS A 1 290 ? -14.611 -19.501 35.154 1.00 95.75 290 LYS A N 1
ATOM 2404 C CA . LYS A 1 290 ? -13.190 -19.742 35.478 1.00 95.75 290 LYS A CA 1
ATOM 2405 C C . LYS A 1 290 ? -12.842 -21.203 35.760 1.00 95.75 290 LYS A C 1
ATOM 2407 O O . LYS A 1 290 ? -11.691 -21.600 35.593 1.00 95.75 290 LYS A O 1
ATOM 2412 N N . ARG A 1 291 ? -13.822 -22.031 36.133 1.00 96.50 291 ARG A N 1
ATOM 2413 C CA . ARG A 1 291 ? -13.638 -23.474 36.370 1.00 96.50 291 ARG A CA 1
ATOM 2414 C C . ARG A 1 291 ? -13.522 -24.294 35.080 1.00 96.50 291 ARG A C 1
ATOM 2416 O O . ARG A 1 291 ? -13.164 -25.467 35.154 1.00 96.50 291 ARG A O 1
ATOM 2423 N N . TYR A 1 292 ? -13.818 -23.707 33.920 1.00 97.38 292 TYR A N 1
ATOM 2424 C CA . TYR A 1 292 ? -13.872 -24.385 32.625 1.00 97.38 292 TYR A CA 1
ATOM 2425 C C . TYR A 1 292 ? -12.774 -23.859 31.687 1.00 97.38 292 TYR A C 1
ATOM 2427 O O . TYR A 1 292 ? -12.921 -22.795 31.087 1.00 97.38 292 TYR A O 1
ATOM 2435 N N . PRO A 1 293 ? -11.661 -24.594 31.522 1.00 95.69 293 PRO A N 1
ATOM 2436 C CA . PRO A 1 293 ? -10.461 -24.069 30.870 1.00 95.69 293 PRO A CA 1
ATOM 2437 C C . PRO A 1 293 ? -10.594 -23.890 29.344 1.00 95.69 293 PRO A C 1
ATOM 2439 O O . PRO A 1 293 ? -9.800 -23.163 28.739 1.00 95.69 293 PRO A O 1
ATOM 2442 N N . ASN A 1 294 ? -11.597 -24.524 28.722 1.00 97.62 294 ASN A N 1
ATOM 2443 C CA . ASN A 1 294 ? -11.902 -24.398 27.294 1.00 97.62 294 ASN A CA 1
ATOM 2444 C C . ASN A 1 294 ? -13.022 -23.380 27.007 1.00 97.62 294 ASN A C 1
ATOM 2446 O O . ASN A 1 294 ? -13.594 -23.410 25.919 1.00 97.62 294 ASN A O 1
ATOM 2450 N N . ILE A 1 295 ? -13.369 -22.502 27.953 1.00 98.19 295 ILE A N 1
ATOM 2451 C CA . ILE A 1 295 ? -14.346 -21.422 27.753 1.00 98.19 295 ILE A CA 1
ATOM 2452 C C . ILE A 1 295 ? -13.641 -20.074 27.920 1.00 98.19 295 ILE A C 1
ATOM 2454 O O . ILE A 1 295 ? -12.835 -19.894 28.830 1.00 98.19 295 ILE A O 1
ATOM 2458 N N . ALA A 1 296 ? -13.947 -19.130 27.036 1.00 98.00 296 ALA A N 1
ATOM 2459 C CA . ALA A 1 296 ? -13.542 -17.737 27.144 1.00 98.00 296 ALA A CA 1
ATOM 2460 C C . ALA A 1 296 ? -14.773 -16.844 27.318 1.00 98.00 296 ALA A C 1
ATOM 2462 O O . ALA A 1 296 ? -15.776 -17.043 26.632 1.00 98.00 296 ALA A O 1
ATOM 2463 N N . LEU A 1 297 ? -14.687 -15.856 28.207 1.00 98.25 297 LEU A N 1
ATOM 2464 C CA . LEU A 1 297 ? -15.756 -14.894 28.462 1.00 98.25 297 LEU A CA 1
ATOM 2465 C C . LEU A 1 297 ? -15.395 -13.541 27.848 1.00 98.25 297 LEU A C 1
ATOM 2467 O O . LEU A 1 297 ? -14.334 -12.984 28.122 1.00 98.25 297 LEU A O 1
ATOM 2471 N N . VAL A 1 298 ? -16.307 -12.992 27.054 1.00 98.44 298 VAL A N 1
ATOM 2472 C CA . VAL A 1 298 ? -16.192 -11.647 26.488 1.00 98.44 298 VAL A CA 1
ATOM 2473 C C . VAL A 1 298 ? -17.373 -10.825 26.976 1.00 98.44 298 VAL A C 1
ATOM 2475 O O . VAL A 1 298 ? -18.521 -11.198 26.745 1.00 98.44 298 VAL A O 1
ATOM 2478 N N . ILE A 1 299 ? -17.106 -9.698 27.626 1.00 97.81 299 ILE A N 1
ATOM 2479 C CA . ILE A 1 299 ? -18.135 -8.733 28.016 1.00 97.81 299 ILE A CA 1
ATOM 2480 C C . ILE A 1 299 ? -17.903 -7.407 27.306 1.00 97.81 299 ILE A C 1
ATOM 2482 O O . ILE A 1 299 ? -16.760 -6.992 27.113 1.00 97.81 299 ILE A O 1
ATOM 2486 N N . SER A 1 300 ? -18.980 -6.728 26.923 1.00 96.62 300 SER A N 1
ATOM 2487 C CA . SER A 1 300 ? -18.901 -5.416 26.277 1.00 96.62 300 SER A CA 1
ATOM 2488 C C . SER A 1 300 ? -19.589 -4.338 27.116 1.00 96.62 300 SER A C 1
ATOM 2490 O O . SER A 1 300 ? -20.684 -4.541 27.649 1.00 96.62 300 SER A O 1
ATOM 2492 N N . ILE A 1 301 ? -18.926 -3.185 27.263 1.00 93.12 301 ILE A N 1
ATOM 2493 C CA . ILE A 1 301 ? -19.401 -2.061 28.083 1.00 93.12 301 ILE A CA 1
ATOM 2494 C C . ILE A 1 301 ? -19.151 -0.728 27.357 1.00 93.12 301 ILE A C 1
ATOM 2496 O O . ILE A 1 301 ? -18.117 -0.522 26.714 1.00 93.12 301 ILE A O 1
ATOM 2500 N N . ARG A 1 302 ? -20.097 0.217 27.437 1.00 87.44 302 ARG A N 1
ATOM 2501 C CA . ARG A 1 302 ? -19.866 1.613 27.022 1.00 87.44 302 ARG A CA 1
ATOM 2502 C C . ARG A 1 302 ? -18.883 2.306 27.970 1.00 87.44 302 ARG A C 1
ATOM 2504 O O . ARG A 1 302 ? -19.027 2.221 29.186 1.00 87.44 302 ARG A O 1
ATOM 2511 N N . SER A 1 303 ? -17.935 3.056 27.410 1.00 82.94 303 SER A N 1
ATOM 2512 C CA . SER A 1 303 ? -16.972 3.818 28.212 1.00 82.94 303 SER A CA 1
ATOM 2513 C C . SER A 1 303 ? -17.663 4.748 29.216 1.00 82.94 303 SER A C 1
ATOM 2515 O O . SER A 1 303 ? -18.573 5.495 28.852 1.00 82.94 303 SER A O 1
ATOM 2517 N N . GLY A 1 304 ? -17.217 4.707 30.468 1.00 79.31 304 GLY A N 1
ATOM 2518 C CA . GLY A 1 304 ? -17.775 5.438 31.603 1.00 79.31 304 GLY A CA 1
ATOM 2519 C C . GLY A 1 304 ? -18.616 4.583 32.553 1.00 79.31 304 GLY A C 1
ATOM 2520 O O . GLY A 1 304 ? -18.786 4.985 33.694 1.00 79.31 304 GLY A O 1
ATOM 2521 N N . PHE A 1 305 ? -19.131 3.423 32.135 1.00 83.75 305 PHE A N 1
ATOM 2522 C CA . PHE A 1 305 ? -19.957 2.549 32.988 1.00 83.75 305 PHE A CA 1
ATOM 2523 C C . PHE A 1 305 ? -19.146 1.495 33.754 1.00 83.75 305 PHE A C 1
ATOM 2525 O O . PHE A 1 305 ? -19.712 0.668 34.469 1.00 83.75 305 PHE A O 1
ATOM 2532 N N . GLU A 1 306 ? -17.819 1.495 33.622 1.00 86.81 306 GLU A N 1
ATOM 2533 C CA . GLU A 1 306 ? -16.969 0.432 34.146 1.00 86.81 306 GLU A CA 1
ATOM 2534 C C . GLU A 1 306 ? -17.072 0.316 35.673 1.00 86.81 306 GLU A C 1
ATOM 2536 O O . GLU A 1 306 ? -17.143 -0.797 36.170 1.00 86.81 306 GLU A O 1
ATOM 2541 N N . ASP A 1 307 ? -17.103 1.421 36.432 1.00 82.88 307 ASP A N 1
ATOM 2542 C CA . ASP A 1 307 ? -17.257 1.367 37.906 1.00 82.88 307 ASP A CA 1
ATOM 2543 C C . ASP A 1 307 ? -18.680 1.023 38.366 1.00 82.88 307 ASP A C 1
ATOM 2545 O O . ASP A 1 307 ? -18.889 0.628 39.512 1.00 82.88 307 ASP A O 1
ATOM 2549 N N . GLU A 1 308 ? -19.673 1.203 37.495 1.00 81.69 308 GLU A N 1
ATOM 2550 C CA . GLU A 1 308 ? -21.060 0.862 37.804 1.00 81.69 308 GLU A CA 1
ATOM 2551 C C . GLU A 1 308 ? -21.319 -0.633 37.627 1.00 81.69 308 GLU A C 1
ATOM 2553 O O . GLU A 1 308 ? -22.153 -1.193 38.324 1.00 81.69 308 GLU A O 1
ATOM 2558 N N . ILE A 1 309 ? -20.591 -1.286 36.725 1.00 88.25 309 ILE A N 1
ATOM 2559 C CA . ILE A 1 309 ? -20.792 -2.698 36.381 1.00 88.25 309 ILE A CA 1
ATOM 2560 C C . ILE A 1 309 ? -19.746 -3.585 37.056 1.00 88.25 309 ILE A C 1
ATOM 2562 O O . ILE A 1 309 ? -20.078 -4.663 37.545 1.00 88.25 309 ILE A O 1
ATOM 2566 N N . LEU A 1 310 ? -18.489 -3.138 37.096 1.00 88.12 310 LEU A N 1
ATOM 2567 C CA . LEU A 1 310 ? -17.359 -3.914 37.595 1.00 88.12 310 LEU A CA 1
ATOM 2568 C C . LEU A 1 310 ? -16.901 -3.384 38.951 1.00 88.12 310 LEU A C 1
ATOM 2570 O O . LEU A 1 310 ? -16.624 -2.196 39.128 1.00 88.12 310 LEU A O 1
ATOM 2574 N N . THR A 1 311 ? -16.728 -4.299 39.900 1.00 86.00 311 THR A N 1
ATOM 2575 C CA . THR A 1 311 ? -15.982 -4.016 41.128 1.00 86.00 311 THR A CA 1
ATOM 2576 C C . THR A 1 311 ? -14.499 -3.806 40.801 1.00 86.00 311 THR A C 1
ATOM 2578 O O . THR A 1 311 ? -14.006 -4.304 39.789 1.00 86.00 311 THR A O 1
ATOM 2581 N N . LYS A 1 312 ? -13.755 -3.099 41.666 1.00 83.88 312 LYS A N 1
ATOM 2582 C CA . LYS A 1 312 ? -12.298 -2.917 41.490 1.00 83.88 312 LYS A CA 1
ATOM 2583 C C . LYS A 1 312 ? -11.561 -4.250 41.318 1.00 83.88 312 LYS A C 1
ATOM 2585 O O . LYS A 1 312 ? -10.700 -4.350 40.462 1.00 83.88 312 LYS A O 1
ATOM 2590 N N . GLU A 1 313 ? -11.969 -5.257 42.086 1.00 86.00 313 GLU A N 1
ATOM 2591 C CA . GLU A 1 313 ? -11.458 -6.628 41.999 1.00 86.00 313 GLU A CA 1
ATOM 2592 C C . GLU A 1 313 ? -11.688 -7.231 40.602 1.00 86.00 313 GLU A C 1
ATOM 2594 O O . GLU A 1 313 ? -10.744 -7.684 39.971 1.00 86.00 313 GLU A O 1
ATOM 2599 N N . LEU A 1 314 ? -12.910 -7.160 40.059 1.00 87.81 314 LEU A N 1
ATOM 2600 C CA . LEU A 1 314 ? -13.194 -7.697 38.722 1.00 87.81 314 LEU A CA 1
ATOM 2601 C C . LEU A 1 314 ? -12.495 -6.929 37.598 1.00 87.81 314 LEU A C 1
ATOM 2603 O O . LEU A 1 314 ? -12.170 -7.521 36.574 1.00 87.81 314 LEU A O 1
ATOM 2607 N N . LYS A 1 315 ? -12.246 -5.625 37.759 1.00 86.81 315 LYS A N 1
ATOM 2608 C CA . LYS A 1 315 ? -11.499 -4.851 36.754 1.00 86.81 315 LYS A CA 1
ATOM 2609 C C . LYS A 1 315 ? -10.073 -5.360 36.557 1.00 86.81 315 LYS A C 1
ATOM 2611 O O . LYS A 1 315 ? -9.558 -5.242 35.454 1.00 86.81 315 LYS A O 1
ATOM 2616 N N . GLU A 1 316 ? -9.450 -5.892 37.605 1.00 88.19 316 GLU A N 1
ATOM 2617 C CA . GLU A 1 316 ? -8.099 -6.463 37.534 1.00 88.19 316 GLU A CA 1
ATOM 2618 C C . GLU A 1 316 ? -8.093 -7.861 36.898 1.00 88.19 316 GLU A C 1
ATOM 2620 O O . GLU A 1 316 ? -7.084 -8.267 36.326 1.00 88.19 316 GLU A O 1
ATOM 2625 N N . GLU A 1 317 ? -9.224 -8.570 36.950 1.00 92.31 317 GLU A N 1
ATOM 2626 C CA . GLU A 1 317 ? -9.385 -9.886 36.329 1.00 92.31 317 GLU A CA 1
ATOM 2627 C C . GLU A 1 317 ? -9.621 -9.775 34.813 1.00 92.31 317 GLU A C 1
ATOM 2629 O O . GLU A 1 317 ? -9.056 -10.530 34.036 1.00 92.31 317 GLU A O 1
ATOM 2634 N N . PHE A 1 318 ? -10.398 -8.807 34.325 1.00 95.00 318 PHE A N 1
ATOM 2635 C CA . PHE A 1 318 ? -10.624 -8.691 32.879 1.00 95.00 318 PHE A CA 1
ATOM 2636 C C . PHE A 1 318 ? -9.479 -7.971 32.152 1.00 95.00 318 PHE A C 1
ATOM 2638 O O . PHE A 1 318 ? -9.083 -6.862 32.507 1.00 95.00 318 PHE A O 1
ATOM 2645 N N . ILE A 1 319 ? -9.013 -8.543 31.038 1.00 96.50 319 ILE A N 1
ATOM 2646 C CA . ILE A 1 319 ? -8.120 -7.838 30.113 1.00 96.50 319 ILE A CA 1
ATOM 2647 C C . ILE A 1 319 ? -8.955 -6.859 29.291 1.00 96.50 319 ILE A C 1
ATOM 2649 O O . ILE A 1 319 ? -9.874 -7.261 28.578 1.00 96.50 319 ILE A O 1
ATOM 2653 N N . GLN A 1 320 ? -8.639 -5.570 29.391 1.00 94.88 320 GLN A N 1
ATOM 2654 C CA . GLN A 1 320 ? -9.383 -4.515 28.713 1.00 94.88 320 GLN A CA 1
ATOM 2655 C C . GLN A 1 320 ? -8.831 -4.223 27.311 1.00 94.88 320 GLN A C 1
ATOM 2657 O O . GLN A 1 320 ? -7.642 -3.947 27.159 1.00 94.88 320 GLN A O 1
ATOM 2662 N N . GLU A 1 321 ? -9.717 -4.187 26.314 1.00 94.81 321 GLU A N 1
ATOM 2663 C CA . GLU A 1 321 ? -9.429 -3.742 24.945 1.00 94.81 321 GLU A CA 1
ATOM 2664 C C . GLU A 1 321 ? -10.413 -2.642 24.524 1.00 94.81 321 GLU A C 1
ATOM 2666 O O . GLU A 1 321 ? -11.606 -2.722 24.829 1.00 94.81 321 GLU A O 1
ATOM 2671 N N . LYS A 1 322 ? -9.935 -1.614 23.809 1.00 93.19 322 LYS A N 1
ATOM 2672 C CA . LYS A 1 322 ? -10.780 -0.509 23.332 1.00 93.19 322 LYS A CA 1
ATOM 2673 C C . LYS A 1 322 ? -11.066 -0.662 21.841 1.00 93.19 322 LYS A C 1
ATOM 2675 O O . LYS A 1 322 ? -10.155 -0.616 21.024 1.00 93.19 322 LYS A O 1
ATOM 2680 N N . HIS A 1 323 ? -12.339 -0.736 21.463 1.00 91.38 323 HIS A N 1
ATOM 2681 C CA . HIS A 1 323 ? -12.729 -0.709 20.056 1.00 91.38 323 HIS A CA 1
ATOM 2682 C C . HIS A 1 323 ? -12.637 0.715 19.481 1.00 91.38 323 HIS A C 1
ATOM 2684 O O . HIS A 1 323 ? -13.241 1.650 20.011 1.00 91.38 323 HIS A O 1
ATOM 2690 N N . THR A 1 324 ? -11.905 0.859 18.374 1.00 86.38 324 THR A N 1
ATOM 2691 C CA . THR A 1 324 ? -11.581 2.135 17.709 1.00 86.38 324 THR A CA 1
ATOM 2692 C C . THR A 1 324 ? -12.346 2.404 16.401 1.00 86.38 324 THR A C 1
ATOM 2694 O O . THR A 1 324 ? -12.014 3.342 15.687 1.00 86.38 324 THR A O 1
ATOM 2697 N N . GLY A 1 325 ? -13.385 1.627 16.075 1.00 88.50 325 GLY A N 1
ATOM 2698 C CA . GLY A 1 325 ? -14.128 1.762 14.816 1.00 88.50 325 GLY A CA 1
ATOM 2699 C C . GLY A 1 325 ? -13.320 1.326 13.584 1.00 88.50 325 GLY A C 1
ATOM 2700 O O . GLY A 1 325 ? -12.599 0.336 13.640 1.00 88.50 325 GLY A O 1
ATOM 2701 N N . PHE A 1 326 ? -13.452 2.064 12.482 1.00 85.62 326 PHE A N 1
ATOM 2702 C CA . PHE A 1 326 ? -12.816 1.846 11.177 1.00 85.62 326 PHE A CA 1
ATOM 2703 C C . PHE A 1 326 ? -11.425 2.476 11.052 1.00 85.62 326 PHE A C 1
ATOM 2705 O O . PHE A 1 326 ? -11.023 2.861 9.955 1.00 85.62 326 PHE A O 1
ATOM 2712 N N . ALA A 1 327 ? -10.697 2.621 12.161 1.00 76.50 327 ALA A N 1
ATOM 2713 C CA . ALA A 1 327 ? -9.311 3.073 12.115 1.00 76.50 327 ALA A CA 1
ATOM 2714 C C . ALA A 1 327 ? -8.518 2.233 11.096 1.00 76.50 327 ALA A C 1
ATOM 2716 O O . ALA A 1 327 ? -8.526 1.003 11.182 1.00 76.50 327 ALA A O 1
ATOM 2717 N N . PHE A 1 328 ? -7.871 2.905 10.135 1.00 69.00 328 PHE A N 1
ATOM 2718 C CA . PHE A 1 328 ? -7.105 2.312 9.024 1.00 69.00 328 PHE A CA 1
ATOM 2719 C C . PHE A 1 328 ? -7.927 1.575 7.953 1.00 69.00 328 PHE A C 1
ATOM 2721 O O . PHE A 1 328 ? -7.361 0.925 7.076 1.00 69.00 328 PHE A O 1
ATOM 2728 N N . LYS A 1 329 ? -9.258 1.650 8.017 1.00 75.75 329 LYS A N 1
ATOM 2729 C CA . LYS A 1 329 ? -10.195 1.057 7.052 1.00 75.75 329 LYS A CA 1
ATOM 2730 C C . LYS A 1 329 ? -11.236 2.074 6.576 1.00 75.75 329 LYS A C 1
ATOM 2732 O O . LYS A 1 329 ? -12.312 1.708 6.110 1.00 75.75 329 LYS A O 1
ATOM 2737 N N . GLU A 1 330 ? -10.931 3.368 6.679 1.00 77.38 330 GLU A N 1
ATOM 2738 C CA . GLU A 1 330 ? -11.893 4.456 6.485 1.00 77.38 330 GLU A CA 1
ATOM 2739 C C . GLU A 1 330 ? -12.443 4.492 5.060 1.00 77.38 330 GLU A C 1
ATOM 2741 O O . GLU A 1 330 ? -13.638 4.692 4.872 1.00 77.38 330 GLU A O 1
ATOM 2746 N N . TRP A 1 331 ? -11.606 4.285 4.040 1.00 72.94 331 TRP A N 1
ATOM 2747 C CA . TRP A 1 331 ? -12.083 4.334 2.657 1.00 72.94 331 TRP A CA 1
ATOM 2748 C C . TRP A 1 331 ? -12.867 3.083 2.245 1.00 72.94 331 TRP A C 1
ATOM 2750 O O . TRP A 1 331 ? -13.879 3.197 1.546 1.00 72.94 331 TRP A O 1
ATOM 2760 N N . GLU A 1 332 ? -12.447 1.905 2.720 1.00 77.69 332 GLU A N 1
ATOM 2761 C CA . GLU A 1 332 ? -13.237 0.673 2.596 1.00 77.69 332 GLU A CA 1
ATOM 2762 C C . GLU A 1 332 ? -14.626 0.897 3.214 1.00 77.69 332 GLU A C 1
ATOM 2764 O O . GLU A 1 332 ? -15.651 0.600 2.594 1.00 77.69 332 GLU A O 1
ATOM 2769 N N . ALA A 1 333 ? -14.665 1.562 4.374 1.00 84.75 333 ALA A N 1
ATOM 2770 C CA . ALA A 1 333 ? -15.903 1.939 5.033 1.00 84.75 333 ALA A CA 1
ATOM 2771 C C . ALA A 1 333 ? -16.747 2.913 4.236 1.00 84.75 333 ALA A C 1
ATOM 2773 O O . ALA A 1 333 ? -17.917 2.637 3.975 1.00 84.75 333 ALA A O 1
ATOM 2774 N N . VAL A 1 334 ? -16.169 4.041 3.831 1.00 81.19 334 VAL A N 1
ATOM 2775 C CA . VAL A 1 334 ? -16.859 5.075 3.058 1.00 81.19 334 VAL A CA 1
ATOM 2776 C C . VAL A 1 334 ? -17.466 4.468 1.804 1.00 81.19 334 VAL A C 1
ATOM 2778 O O . VAL A 1 334 ? -18.653 4.664 1.555 1.00 81.19 334 VAL A O 1
ATOM 2781 N N . THR A 1 335 ? -16.700 3.666 1.067 1.00 78.25 335 THR A N 1
ATOM 2782 C CA . THR A 1 335 ? -17.176 3.036 -0.164 1.00 78.25 335 THR A CA 1
ATOM 2783 C C . THR A 1 335 ? -18.341 2.093 0.105 1.00 78.25 335 THR A C 1
ATOM 2785 O O . THR A 1 335 ? -19.406 2.226 -0.503 1.00 78.25 335 THR A O 1
ATOM 2788 N N . LYS A 1 336 ? -18.175 1.178 1.066 1.00 85.31 336 LYS A N 1
ATOM 2789 C CA . LYS A 1 336 ? -19.201 0.193 1.415 1.00 85.31 336 LYS A CA 1
ATOM 2790 C C . LYS A 1 336 ? -20.496 0.858 1.879 1.00 85.31 336 LYS A C 1
ATOM 2792 O O . LYS A 1 336 ? -21.578 0.494 1.419 1.00 85.31 336 LYS A O 1
ATOM 2797 N N . PHE A 1 337 ? -20.395 1.880 2.727 1.00 88.38 337 PHE A N 1
ATOM 2798 C CA . PHE A 1 337 ? -21.549 2.617 3.232 1.00 88.38 337 PHE A CA 1
ATOM 2799 C C . PHE A 1 337 ? -22.237 3.424 2.127 1.00 88.38 337 PHE A C 1
ATOM 2801 O O . PHE A 1 337 ? -23.446 3.302 1.948 1.00 88.38 337 PHE A O 1
ATOM 2808 N N . PHE A 1 338 ? -21.505 4.223 1.352 1.00 84.25 338 PHE A N 1
ATOM 2809 C CA . PHE A 1 338 ? -22.111 5.048 0.303 1.00 84.25 338 PHE A CA 1
ATOM 2810 C C . PHE A 1 338 ? -22.828 4.191 -0.748 1.00 84.25 338 PHE A C 1
ATOM 2812 O O . PHE A 1 338 ? -23.974 4.495 -1.093 1.00 84.25 338 PHE A O 1
ATOM 2819 N N . ASN A 1 339 ? -22.223 3.073 -1.159 1.00 83.38 339 ASN A N 1
ATOM 2820 C CA . ASN A 1 339 ? -22.836 2.125 -2.089 1.00 83.38 339 ASN A CA 1
ATOM 2821 C C . ASN A 1 339 ? -24.123 1.516 -1.516 1.00 83.38 339 ASN A C 1
ATOM 2823 O O . ASN A 1 339 ? -25.165 1.545 -2.174 1.00 83.38 339 ASN A O 1
ATOM 2827 N N . ALA A 1 340 ? -24.096 1.047 -0.264 1.00 86.25 340 ALA A N 1
ATOM 2828 C CA . ALA A 1 340 ? -25.275 0.493 0.404 1.00 86.25 340 ALA A CA 1
ATOM 2829 C C . ALA A 1 340 ? -26.429 1.507 0.535 1.00 86.25 340 ALA A C 1
ATOM 2831 O O . ALA A 1 340 ? -27.605 1.138 0.518 1.00 86.25 340 ALA A O 1
ATOM 2832 N N . TYR A 1 341 ? -26.114 2.801 0.640 1.00 82.69 341 TYR A N 1
ATOM 2833 C CA . TYR A 1 341 ? -27.108 3.874 0.682 1.00 82.69 341 TYR A CA 1
ATOM 2834 C C . TYR A 1 341 ? -27.502 4.424 -0.698 1.00 82.69 341 TYR A C 1
ATOM 2836 O O . TYR A 1 341 ? -28.397 5.275 -0.754 1.00 82.69 341 TYR A O 1
ATOM 2844 N N . SER A 1 342 ? -26.919 3.903 -1.784 1.00 84.06 342 SER A N 1
ATOM 2845 C CA . SER A 1 342 ? -27.091 4.383 -3.164 1.00 84.06 342 SER A CA 1
ATOM 2846 C C . SER A 1 342 ? -26.724 5.863 -3.320 1.00 84.06 342 SER A C 1
ATOM 2848 O O . SER A 1 342 ? -27.438 6.636 -3.960 1.00 84.06 342 SER A O 1
ATOM 2850 N N . LEU A 1 343 ? -25.640 6.274 -2.663 1.00 77.44 343 LEU A N 1
ATOM 2851 C CA . LEU A 1 343 ? -25.102 7.627 -2.723 1.00 77.44 343 LEU A CA 1
ATOM 2852 C C . LEU A 1 343 ? -23.976 7.706 -3.748 1.00 77.44 343 LEU A C 1
ATOM 2854 O O . LEU A 1 343 ? -23.192 6.763 -3.843 1.00 77.44 343 LEU A O 1
ATOM 2858 N N . PRO A 1 344 ? -23.831 8.840 -4.456 1.00 70.56 344 PRO A N 1
ATOM 2859 C CA . PRO A 1 344 ? -22.617 9.088 -5.215 1.00 70.56 344 PRO A CA 1
ATOM 2860 C C . PRO A 1 344 ? -21.432 9.114 -4.248 1.00 70.56 344 PRO A C 1
ATOM 2862 O O . PRO A 1 344 ? -21.461 9.851 -3.254 1.00 70.56 344 PRO A O 1
ATOM 2865 N N . LEU A 1 345 ? -20.412 8.307 -4.539 1.00 70.94 345 LEU A N 1
ATOM 2866 C CA . LEU A 1 345 ? -19.172 8.284 -3.772 1.00 70.94 345 LEU A CA 1
ATOM 2867 C C . LEU A 1 345 ? -18.555 9.697 -3.705 1.00 70.94 345 LEU A C 1
ATOM 2869 O O . LEU A 1 345 ? -18.775 10.515 -4.606 1.00 70.94 345 LEU A O 1
ATOM 2873 N N . PRO A 1 346 ? -17.806 10.023 -2.636 1.00 68.50 346 PRO A N 1
ATOM 2874 C CA . PRO A 1 346 ? -17.135 11.314 -2.525 1.00 68.50 346 PRO A CA 1
ATOM 2875 C C . PRO A 1 346 ? -16.213 11.583 -3.721 1.00 68.50 346 PRO A C 1
ATOM 2877 O O . PRO A 1 346 ? -15.630 10.653 -4.283 1.00 68.50 346 PRO A O 1
ATOM 2880 N N . GLU A 1 347 ? -16.062 12.858 -4.098 1.00 64.31 347 GLU A N 1
ATOM 2881 C CA . GLU A 1 347 ? -15.152 13.254 -5.192 1.00 64.31 347 GLU A CA 1
ATOM 2882 C C . GLU A 1 347 ? -13.674 13.034 -4.830 1.00 64.31 347 GLU A C 1
ATOM 2884 O O . GLU A 1 347 ? -12.829 12.946 -5.714 1.00 64.31 347 GLU A O 1
ATOM 2889 N N . VAL A 1 348 ? -13.354 12.961 -3.537 1.00 63.38 348 VAL A N 1
ATOM 2890 C CA . VAL A 1 348 ? -11.992 12.819 -3.011 1.00 63.38 348 VAL A CA 1
ATOM 2891 C C . VAL A 1 348 ? -12.003 11.893 -1.788 1.00 63.38 348 VAL A C 1
ATOM 2893 O O . VAL A 1 348 ? -13.036 11.809 -1.109 1.00 63.38 348 VAL A O 1
ATOM 2896 N N . PRO A 1 349 ? -10.897 11.190 -1.479 1.00 63.06 349 PRO A N 1
ATOM 2897 C CA . PRO A 1 349 ? -10.819 10.363 -0.281 1.00 63.06 349 PRO A CA 1
ATOM 2898 C C . PRO A 1 349 ? -11.115 11.186 0.977 1.00 63.06 349 PRO A C 1
ATOM 2900 O O . PRO A 1 349 ? -10.569 12.268 1.181 1.00 63.06 349 PRO A O 1
ATOM 2903 N N . LEU A 1 350 ? -11.989 10.667 1.841 1.00 67.25 350 LEU A N 1
ATOM 2904 C CA . LEU A 1 350 ? -12.353 11.321 3.098 1.00 67.25 350 LEU A CA 1
ATOM 2905 C C . LEU A 1 350 ? -11.315 10.971 4.169 1.00 67.25 350 LEU A C 1
ATOM 2907 O O . LEU A 1 350 ? -11.478 10.030 4.943 1.00 67.25 350 LEU A O 1
ATOM 2911 N N . LEU A 1 351 ? -10.215 11.723 4.175 1.00 58.50 351 LEU A N 1
ATOM 2912 C CA . LEU A 1 351 ? -9.007 11.419 4.944 1.00 58.50 351 LEU A CA 1
ATOM 2913 C C . LEU A 1 351 ? -9.093 11.763 6.447 1.00 58.50 351 LEU A C 1
ATOM 2915 O O . LEU A 1 351 ? -8.079 12.008 7.091 1.00 58.50 351 LEU A O 1
ATOM 2919 N N . MET A 1 352 ? -10.276 11.780 7.059 1.00 65.88 352 MET A N 1
ATOM 2920 C CA . MET A 1 352 ? -10.459 12.417 8.377 1.00 65.88 352 MET A CA 1
ATOM 2921 C C . MET A 1 352 ? -10.751 11.397 9.490 1.00 65.88 352 MET A C 1
ATOM 2923 O O . MET A 1 352 ? -11.517 10.464 9.236 1.00 65.88 352 MET A O 1
ATOM 2927 N N . PRO A 1 353 ? -10.201 11.549 10.716 1.00 62.12 353 PRO A N 1
ATOM 2928 C CA . PRO A 1 353 ? -10.387 10.588 11.814 1.00 62.12 353 PRO A CA 1
ATOM 2929 C C . PRO A 1 353 ? -11.851 10.299 12.173 1.00 62.12 353 PRO A C 1
ATOM 2931 O O . PRO A 1 353 ? -12.192 9.215 12.624 1.00 62.12 353 PRO A O 1
ATOM 2934 N N . GLU A 1 354 ? -12.763 11.235 11.942 1.00 71.62 354 GLU A N 1
ATOM 2935 C CA . GLU A 1 354 ? -14.187 11.092 12.239 1.00 71.62 354 GLU A CA 1
ATOM 2936 C C . GLU A 1 354 ? -14.864 10.030 11.364 1.00 71.62 354 GLU A C 1
ATOM 2938 O O . GLU A 1 354 ? -15.832 9.406 11.801 1.00 71.62 354 GLU A O 1
ATOM 2943 N N . PHE A 1 355 ? -14.317 9.752 10.173 1.00 74.81 355 PHE A N 1
ATOM 2944 C CA . PHE A 1 355 ? -14.751 8.643 9.317 1.00 74.81 355 PHE A CA 1
ATOM 2945 C C . PHE A 1 355 ? -14.365 7.268 9.870 1.00 74.81 355 PHE A C 1
ATOM 2947 O O . PHE A 1 355 ? -14.906 6.262 9.413 1.00 74.81 355 PHE A O 1
ATOM 2954 N N . GLN A 1 356 ? -13.516 7.214 10.902 1.00 75.44 356 GLN A N 1
ATOM 2955 C CA . GLN A 1 356 ? -13.292 5.997 11.679 1.00 75.44 356 GLN A CA 1
ATOM 2956 C C . GLN A 1 356 ? -14.521 5.630 12.506 1.00 75.44 356 GLN A C 1
ATOM 2958 O O . GLN A 1 356 ? -14.680 4.476 12.883 1.00 75.44 356 GLN A O 1
ATOM 2963 N N . ASN A 1 357 ? -15.407 6.578 12.819 1.00 78.75 357 ASN A N 1
ATOM 2964 C CA . ASN A 1 357 ? -16.576 6.284 13.627 1.00 78.75 357 ASN A CA 1
ATOM 2965 C C . ASN A 1 357 ? -17.714 5.716 12.751 1.00 78.75 357 ASN A C 1
ATOM 2967 O O . ASN A 1 357 ? -18.286 6.458 11.943 1.00 78.75 357 ASN A O 1
ATOM 2971 N N . PRO A 1 358 ? -18.110 4.437 12.925 1.00 84.44 358 PRO A N 1
ATOM 2972 C CA . PRO A 1 358 ? -19.120 3.813 12.071 1.00 84.44 358 PRO A CA 1
ATOM 2973 C C . PRO A 1 358 ? -20.469 4.514 12.122 1.00 84.44 358 PRO A C 1
ATOM 2975 O O . PRO A 1 358 ? -21.155 4.640 11.107 1.00 84.44 358 PRO A O 1
ATOM 2978 N N . LEU A 1 359 ? -20.846 5.011 13.303 1.00 78.06 359 LEU A N 1
ATOM 2979 C CA . LEU A 1 359 ? -22.072 5.769 13.458 1.00 78.06 359 LEU A CA 1
ATOM 2980 C C . LEU A 1 359 ? -21.983 7.094 12.706 1.00 78.06 359 LEU A C 1
ATOM 2982 O O . LEU A 1 359 ? -22.902 7.395 11.959 1.00 78.06 359 LEU A O 1
ATOM 2986 N N . PHE A 1 360 ? -20.896 7.862 12.831 1.00 77.12 360 PHE A N 1
ATOM 2987 C CA . PHE A 1 360 ? -20.751 9.112 12.073 1.00 77.12 360 PHE A CA 1
ATOM 2988 C C . PHE A 1 360 ? -20.945 8.888 10.567 1.00 77.12 360 PHE A C 1
ATOM 2990 O O . PHE A 1 360 ? -21.750 9.578 9.938 1.00 77.12 360 PHE A O 1
ATOM 2997 N N . LEU A 1 361 ? -20.288 7.869 10.006 1.00 81.25 361 LEU A N 1
ATOM 2998 C CA . LEU A 1 361 ? -20.419 7.526 8.592 1.00 81.25 361 LEU A CA 1
ATOM 2999 C C . LEU A 1 361 ? -21.851 7.094 8.224 1.00 81.25 361 LEU A C 1
ATOM 3001 O O . LEU A 1 361 ? -22.391 7.535 7.206 1.00 81.25 361 LEU A O 1
ATOM 3005 N N . LEU A 1 362 ? -22.505 6.296 9.076 1.00 81.00 362 LEU A N 1
ATOM 3006 C CA . LEU A 1 362 ? -23.913 5.917 8.921 1.00 81.00 362 LEU A CA 1
ATOM 3007 C C . LEU A 1 362 ? -24.833 7.145 8.873 1.00 81.00 362 LEU A C 1
ATOM 3009 O O . LEU A 1 362 ? -25.747 7.222 8.047 1.00 81.00 362 LEU A O 1
ATOM 3013 N N . LEU A 1 363 ? -24.602 8.104 9.774 1.00 74.81 363 LEU A N 1
ATOM 3014 C CA . LEU A 1 363 ? -25.392 9.325 9.890 1.00 74.81 363 LEU A CA 1
ATOM 3015 C C . LEU A 1 363 ? -25.185 10.239 8.687 1.00 74.81 363 LEU A C 1
ATOM 3017 O O . LEU A 1 363 ? -26.170 10.738 8.141 1.00 74.81 363 LEU A O 1
ATOM 3021 N N . LEU A 1 364 ? -23.943 10.386 8.226 1.00 76.75 364 LEU A N 1
ATOM 3022 C CA . LEU A 1 364 ? -23.630 11.103 6.996 1.00 76.75 364 LEU A CA 1
ATOM 3023 C C . LEU A 1 364 ? -24.365 10.488 5.799 1.00 76.75 364 LEU A C 1
ATOM 3025 O O . LEU A 1 364 ? -25.010 11.206 5.037 1.00 76.75 364 LEU A O 1
ATOM 3029 N N . CYS A 1 365 ? -24.341 9.163 5.652 1.00 79.44 365 CYS A N 1
ATOM 3030 C CA . CYS A 1 365 ? -25.006 8.508 4.528 1.00 79.44 365 CYS A CA 1
ATOM 3031 C C . CYS A 1 365 ? -26.532 8.709 4.566 1.00 79.44 365 CYS A C 1
ATOM 3033 O O . CYS A 1 365 ? -27.160 9.081 3.569 1.00 79.44 365 CYS A O 1
ATOM 3035 N N . LYS A 1 366 ? -27.151 8.554 5.743 1.00 75.38 366 LYS A N 1
ATOM 3036 C CA . LYS A 1 366 ? -28.581 8.855 5.928 1.00 75.38 366 LYS A CA 1
ATOM 3037 C C . LYS A 1 366 ? -28.900 10.319 5.618 1.00 75.38 366 LYS A C 1
ATOM 3039 O O . LYS A 1 366 ? -29.943 10.597 5.016 1.00 75.38 366 LYS A O 1
ATOM 3044 N N . ALA A 1 367 ? -28.010 11.233 6.005 1.00 71.25 367 ALA A N 1
ATOM 3045 C CA . ALA A 1 367 ? -28.151 12.656 5.752 1.00 71.25 367 ALA A CA 1
ATOM 3046 C C . ALA A 1 367 ? -28.166 12.964 4.245 1.00 71.25 367 ALA A C 1
ATOM 3048 O O . ALA A 1 367 ? -29.100 13.573 3.718 1.00 71.25 367 ALA A O 1
ATOM 3049 N N . LEU A 1 368 ? -27.169 12.459 3.522 1.00 73.38 368 LEU A N 1
ATOM 3050 C CA . LEU A 1 368 ? -27.032 12.677 2.085 1.00 73.38 368 LEU A CA 1
ATOM 3051 C C . LEU A 1 368 ? -28.200 12.071 1.289 1.00 73.38 368 LEU A C 1
ATOM 3053 O O . LEU A 1 368 ? -28.727 12.727 0.387 1.00 73.38 368 LEU A O 1
ATOM 3057 N N . LYS A 1 369 ? -28.691 10.881 1.670 1.00 76.31 369 LYS A N 1
ATOM 3058 C CA . LYS A 1 369 ? -29.777 10.183 0.950 1.00 76.31 369 LYS A CA 1
ATOM 3059 C C . LYS A 1 369 ? -31.075 10.987 0.924 1.00 76.31 369 LYS A C 1
ATOM 3061 O O . LYS A 1 369 ? -31.761 11.052 -0.095 1.00 76.31 369 LYS A O 1
ATOM 3066 N N . LYS A 1 370 ? -31.421 11.634 2.040 1.00 67.44 370 LYS A N 1
ATOM 3067 C CA . LYS A 1 370 ? -32.648 12.437 2.139 1.00 67.44 370 LYS A CA 1
ATOM 3068 C C . LYS A 1 370 ? -32.546 13.799 1.443 1.00 67.44 370 LYS A C 1
ATOM 3070 O O . LYS A 1 370 ? -33.585 14.368 1.110 1.00 67.44 370 LYS A O 1
ATOM 3075 N N . ARG A 1 371 ? -31.339 14.306 1.158 1.00 64.50 371 ARG A N 1
ATOM 3076 C CA . ARG A 1 371 ? -31.135 15.573 0.427 1.00 64.50 371 ARG A CA 1
ATOM 3077 C C . ARG A 1 371 ? -31.663 15.514 -1.014 1.00 64.50 371 ARG A C 1
ATOM 3079 O O . ARG A 1 371 ? -31.840 16.570 -1.612 1.00 64.50 371 ARG A O 1
ATOM 3086 N N . ARG A 1 372 ? -31.906 14.316 -1.581 1.00 56.19 372 ARG A N 1
ATOM 3087 C CA . ARG A 1 372 ? -32.191 14.109 -3.022 1.00 56.19 372 ARG A CA 1
ATOM 3088 C C . ARG A 1 372 ? -31.210 14.887 -3.917 1.00 56.19 372 ARG A C 1
ATOM 3090 O O . ARG A 1 372 ? -31.571 15.363 -4.989 1.00 56.19 372 ARG A O 1
ATOM 3097 N N . SER A 1 373 ? -29.984 15.088 -3.436 1.00 52.69 373 SER A N 1
ATOM 3098 C CA . SER A 1 373 ? -28.945 15.776 -4.186 1.00 52.69 373 SER A CA 1
ATOM 3099 C C . SER A 1 373 ? -28.209 14.728 -4.995 1.00 52.69 373 SER A C 1
ATOM 3101 O O . SER A 1 373 ? -27.516 13.896 -4.423 1.00 52.69 373 SER A O 1
ATOM 3103 N N . ASN A 1 374 ? -28.322 14.804 -6.317 1.00 53.97 374 ASN A N 1
ATOM 3104 C CA . ASN A 1 374 ? -27.513 13.989 -7.224 1.00 53.97 374 ASN A CA 1
ATOM 3105 C C . ASN A 1 374 ? -26.046 14.462 -7.285 1.00 53.97 374 ASN A C 1
ATOM 3107 O O . ASN A 1 374 ? -25.264 13.914 -8.052 1.00 53.97 374 ASN A O 1
ATOM 3111 N N . ARG A 1 375 ? -25.661 15.504 -6.527 1.00 57.69 375 ARG A N 1
ATOM 3112 C CA . ARG A 1 375 ? -24.269 15.972 -6.450 1.00 57.69 375 ARG A CA 1
ATOM 3113 C C . ARG A 1 375 ? -23.476 15.153 -5.437 1.00 57.69 375 ARG A C 1
ATOM 3115 O O . ARG A 1 375 ? -23.935 14.987 -4.306 1.00 57.69 375 ARG A O 1
ATOM 3122 N N . ALA A 1 376 ? -22.288 14.720 -5.854 1.00 58.97 376 ALA A N 1
ATOM 3123 C CA . ALA A 1 376 ? -21.308 14.054 -5.010 1.00 58.97 376 ALA A CA 1
ATOM 3124 C C . ALA A 1 376 ? -20.936 14.915 -3.793 1.00 58.97 376 ALA A C 1
ATOM 3126 O O . ALA A 1 376 ? -20.879 16.148 -3.863 1.00 58.97 376 ALA A O 1
ATOM 3127 N N . TYR A 1 377 ? -20.714 14.257 -2.655 1.00 65.38 377 TYR A N 1
ATOM 3128 C CA . TYR A 1 377 ? -20.267 14.929 -1.441 1.00 65.38 377 TYR A CA 1
ATOM 3129 C C . TYR A 1 377 ? -18.816 15.392 -1.621 1.00 65.38 377 TYR A C 1
ATOM 3131 O O . TYR A 1 377 ? -17.915 14.577 -1.809 1.00 65.38 377 TYR A O 1
ATOM 3139 N N . LYS A 1 378 ? -18.593 16.709 -1.558 1.00 60.25 378 LYS A N 1
ATOM 3140 C CA . LYS A 1 378 ? -17.287 17.335 -1.825 1.00 60.25 378 LYS A CA 1
ATOM 3141 C C . LYS A 1 378 ? -16.321 17.341 -0.634 1.00 60.25 378 LYS A C 1
ATOM 3143 O O . LYS A 1 378 ? -15.312 18.022 -0.707 1.00 60.25 378 LYS A O 1
ATOM 3148 N N . GLY A 1 379 ? -16.638 16.695 0.492 1.00 57.09 379 GLY A N 1
ATOM 3149 C CA . GLY A 1 379 ? -15.768 16.668 1.684 1.00 57.09 379 GLY A CA 1
ATOM 3150 C C . GLY A 1 379 ? -15.880 17.883 2.621 1.00 57.09 379 GLY A C 1
ATOM 3151 O O . GLY A 1 379 ? -15.844 17.707 3.835 1.00 57.09 379 GLY A O 1
ATOM 3152 N N . HIS A 1 380 ? -16.107 19.091 2.083 1.00 60.88 380 HIS A N 1
ATOM 3153 C CA . HIS A 1 380 ? -15.911 20.368 2.805 1.00 60.88 380 HIS A CA 1
ATOM 3154 C C . HIS A 1 380 ? -17.166 21.257 2.886 1.00 60.88 380 HIS A C 1
ATOM 3156 O O . HIS A 1 380 ? -17.081 22.484 2.925 1.00 60.88 380 HIS A O 1
ATOM 3162 N N . GLU A 1 381 ? -18.367 20.665 2.934 1.00 60.59 381 GLU A N 1
ATOM 3163 C CA . GLU A 1 381 ? -19.627 21.423 3.103 1.00 60.59 381 GLU A CA 1
ATOM 3164 C C . GLU A 1 381 ? -19.816 22.000 4.534 1.00 60.59 381 GLU A C 1
ATOM 3166 O O . GLU A 1 381 ? -20.823 22.654 4.825 1.00 60.59 381 GLU A O 1
ATOM 3171 N N . GLY A 1 382 ? -18.805 21.836 5.397 1.00 62.69 382 GLY A N 1
ATOM 3172 C CA . GLY A 1 382 ? -18.737 22.302 6.781 1.00 62.69 382 GLY A CA 1
ATOM 3173 C C . GLY A 1 382 ? -19.288 21.263 7.758 1.00 62.69 382 GLY A C 1
ATOM 3174 O O . GLY A 1 382 ? -20.469 20.919 7.704 1.00 62.69 382 GLY A O 1
ATOM 3175 N N . PHE A 1 383 ? -18.445 20.803 8.689 1.00 67.12 383 PHE A N 1
ATOM 3176 C CA . PHE A 1 383 ? -18.773 19.771 9.687 1.00 67.12 383 PHE A CA 1
ATOM 3177 C C . PHE A 1 383 ? -20.111 20.043 10.397 1.00 67.12 383 PHE A C 1
ATOM 3179 O O . PHE A 1 383 ? -20.964 19.165 10.492 1.00 67.12 383 PHE A O 1
ATOM 3186 N N . THR A 1 384 ? -20.353 21.294 10.798 1.00 67.31 384 THR A N 1
ATOM 3187 C CA . THR A 1 384 ? -21.567 21.737 11.506 1.00 67.31 384 THR A CA 1
ATOM 3188 C C . THR A 1 384 ? -22.874 21.402 10.770 1.00 67.31 384 THR A C 1
ATOM 3190 O O . THR A 1 384 ? -23.852 21.030 11.413 1.00 67.31 384 THR A O 1
ATOM 3193 N N . TYR A 1 385 ? -22.907 21.494 9.437 1.00 68.12 385 TYR A N 1
ATOM 3194 C CA . TYR A 1 385 ? -24.129 21.260 8.656 1.00 68.12 385 TYR A CA 1
ATOM 3195 C C . TYR A 1 385 ? -24.566 19.787 8.673 1.00 68.12 385 TYR A C 1
ATOM 3197 O O . TYR A 1 385 ? -25.756 19.489 8.780 1.00 68.12 385 TYR A O 1
ATOM 3205 N N . ILE A 1 386 ? -23.600 18.865 8.608 1.00 67.88 386 ILE A N 1
ATOM 3206 C CA . ILE A 1 386 ? -23.843 17.413 8.626 1.00 67.88 386 ILE A CA 1
ATOM 3207 C C . ILE A 1 386 ? -24.582 17.031 9.911 1.00 67.88 386 ILE A C 1
ATOM 3209 O O . ILE A 1 386 ? -25.555 16.275 9.879 1.00 67.88 386 ILE A O 1
ATOM 3213 N N . PHE A 1 387 ? -24.162 17.614 11.035 1.00 70.38 387 PHE A N 1
ATOM 3214 C CA . PHE A 1 387 ? -24.805 17.382 12.322 1.00 70.38 387 PHE A CA 1
ATOM 3215 C C . PHE A 1 387 ? -26.163 18.056 12.455 1.00 70.38 387 PHE A C 1
ATOM 3217 O O . PHE A 1 387 ? -27.083 17.407 12.942 1.00 70.38 387 PHE A O 1
ATOM 3224 N N . GLU A 1 388 ? -26.320 19.312 12.017 1.00 71.06 388 GLU A N 1
ATOM 3225 C CA . GLU A 1 388 ? -27.631 19.989 12.018 1.00 71.06 388 GLU A CA 1
ATOM 3226 C C . GLU A 1 388 ? -28.673 19.113 11.301 1.00 71.06 388 GLU A C 1
ATOM 3228 O O . GLU A 1 388 ? -29.739 18.822 11.841 1.00 71.06 388 GLU A O 1
ATOM 3233 N N . TYR A 1 389 ? -28.312 18.567 10.138 1.00 70.12 389 TYR A N 1
ATOM 3234 C CA . TYR A 1 389 ? -29.198 17.691 9.380 1.00 70.12 389 TYR A CA 1
ATOM 3235 C C . TYR A 1 389 ? -29.472 16.346 10.067 1.00 70.12 389 TYR A C 1
ATOM 3237 O O . TYR A 1 389 ? -30.586 15.817 9.982 1.00 70.12 389 TYR A O 1
ATOM 3245 N N . PHE A 1 390 ? -28.472 15.758 10.727 1.00 72.81 390 PHE A N 1
ATOM 3246 C CA . PHE A 1 390 ? -28.666 14.544 11.518 1.00 72.81 390 PHE A CA 1
ATOM 3247 C C . PHE A 1 390 ? -29.684 14.775 12.637 1.00 72.81 390 PHE A C 1
ATOM 3249 O O . PHE A 1 390 ? -30.666 14.030 12.723 1.00 72.81 390 PHE A O 1
ATOM 3256 N N . VAL A 1 391 ? -29.473 15.822 13.442 1.00 75.44 391 VAL A N 1
ATOM 3257 C CA . VAL A 1 391 ? -30.368 16.149 14.551 1.00 75.44 391 VAL A CA 1
ATOM 3258 C C . VAL A 1 391 ? -31.766 16.397 14.028 1.00 75.44 391 VAL A C 1
ATOM 3260 O O . VAL A 1 391 ? -32.686 15.763 14.524 1.00 75.44 391 VAL A O 1
ATOM 3263 N N . ASP A 1 392 ? -31.928 17.210 12.983 1.00 74.75 392 ASP A N 1
ATOM 3264 C CA . ASP A 1 392 ? -33.236 17.491 12.389 1.00 74.75 392 ASP A CA 1
ATOM 3265 C C . ASP A 1 392 ? -33.960 16.214 11.938 1.00 74.75 392 ASP A C 1
ATOM 3267 O O . ASP A 1 392 ? -35.173 16.090 12.087 1.00 74.75 392 ASP A O 1
ATOM 3271 N N . ASN A 1 393 ? -33.246 15.233 11.384 1.00 72.12 393 ASN A N 1
ATOM 3272 C CA . ASN A 1 393 ? -33.878 14.003 10.908 1.00 72.12 393 ASN A CA 1
ATOM 3273 C C . ASN A 1 393 ? -34.276 13.036 12.003 1.00 72.12 393 ASN A C 1
ATOM 3275 O O . ASN A 1 393 ? -35.318 12.389 11.882 1.00 72.12 393 ASN A O 1
ATOM 3279 N N . VAL A 1 394 ? -33.425 12.876 13.009 1.00 76.69 394 VAL A N 1
ATOM 3280 C CA . VAL A 1 394 ? -33.753 12.017 14.141 1.00 76.69 394 VAL A CA 1
ATOM 3281 C C . VAL A 1 394 ? -34.830 12.676 14.985 1.00 76.69 394 VAL A C 1
ATOM 3283 O O . VAL A 1 394 ? -35.814 12.019 15.321 1.00 76.69 394 VAL A O 1
ATOM 3286 N N . ALA A 1 395 ? -34.692 13.982 15.227 1.00 82.75 395 ALA A N 1
ATOM 3287 C CA . ALA A 1 395 ? -35.684 14.790 15.908 1.00 82.75 395 ALA A CA 1
ATOM 3288 C C . ALA A 1 395 ? -37.050 14.636 15.252 1.00 82.75 395 ALA A C 1
ATOM 3290 O O . ALA A 1 395 ? -37.983 14.351 15.976 1.00 82.75 395 ALA A O 1
ATOM 3291 N N . ARG A 1 396 ? -37.177 14.696 13.918 1.00 83.06 396 ARG A N 1
ATOM 3292 C CA . ARG A 1 396 ? -38.477 14.522 13.237 1.00 83.06 396 ARG A CA 1
ATOM 3293 C C . ARG A 1 396 ? -39.208 13.233 13.603 1.00 83.06 396 ARG A C 1
ATOM 3295 O O . ARG A 1 396 ? -40.389 13.289 13.902 1.00 83.06 396 ARG A O 1
ATOM 3302 N N . THR A 1 397 ? -38.513 12.094 13.621 1.00 81.44 397 THR A N 1
ATOM 3303 C CA . THR A 1 397 ? -39.132 10.801 13.981 1.00 81.44 397 THR A CA 1
ATOM 3304 C C . THR A 1 397 ? -39.691 10.834 15.406 1.00 81.44 397 THR A C 1
ATOM 3306 O O . THR A 1 397 ? -40.777 10.328 15.670 1.00 81.44 397 THR A O 1
ATOM 3309 N N . ILE A 1 398 ? -38.955 11.468 16.320 1.00 87.00 398 ILE A N 1
ATOM 3310 C CA . ILE A 1 398 ? -39.354 11.628 17.719 1.00 87.00 398 ILE A CA 1
ATOM 3311 C C . ILE A 1 398 ? -40.458 12.696 17.836 1.00 87.00 398 ILE A C 1
ATOM 3313 O O . ILE A 1 398 ? -41.426 12.523 18.566 1.00 87.00 398 ILE A O 1
ATOM 3317 N N . GLU A 1 399 ? -40.366 13.789 17.086 1.00 90.06 399 GLU A N 1
ATOM 3318 C CA . GLU A 1 399 ? -41.379 14.841 17.021 1.00 90.06 399 GLU A CA 1
ATOM 3319 C C . GLU A 1 399 ? -42.724 14.270 16.577 1.00 90.06 399 GLU A C 1
ATOM 3321 O O . GLU A 1 399 ? -43.730 14.547 17.224 1.00 90.06 399 GLU A O 1
ATOM 3326 N N . ASP A 1 400 ? -42.730 13.413 15.555 1.00 87.81 400 ASP A N 1
ATOM 3327 C CA . ASP A 1 400 ? -43.920 12.712 15.074 1.00 87.81 400 ASP A CA 1
ATOM 3328 C C . ASP A 1 400 ? -44.495 11.773 16.144 1.00 87.81 400 ASP A C 1
ATOM 3330 O O . ASP A 1 400 ? -45.697 11.808 16.416 1.00 87.81 400 ASP A O 1
ATOM 3334 N N . GLN A 1 401 ? -43.642 10.968 16.790 1.00 89.31 401 GLN A N 1
ATOM 3335 C CA . GLN A 1 401 ? -44.047 10.022 17.838 1.00 89.31 401 GLN A CA 1
ATOM 3336 C C . GLN A 1 401 ? -44.726 10.720 19.027 1.00 89.31 401 GLN A C 1
ATOM 3338 O O . GLN A 1 401 ? -45.677 10.183 19.594 1.00 89.31 401 GLN A O 1
ATOM 3343 N N . TYR A 1 402 ? -44.259 11.917 19.391 1.00 90.94 402 TYR A N 1
ATOM 3344 C CA . TYR A 1 402 ? -44.729 12.654 20.566 1.00 90.94 402 TYR A CA 1
ATOM 3345 C C . TYR A 1 402 ? -45.603 13.885 20.243 1.00 90.94 402 TYR A C 1
ATOM 3347 O O . TYR A 1 402 ? -45.988 14.623 21.152 1.00 90.94 402 TYR A O 1
ATOM 3355 N N . GLY A 1 403 ? -45.935 14.129 18.970 1.00 87.62 403 GLY A N 1
ATOM 3356 C CA . GLY A 1 403 ? -46.781 15.249 18.534 1.00 87.62 403 GLY A CA 1
ATOM 3357 C C . GLY A 1 403 ? -46.153 16.646 18.684 1.00 87.62 403 GLY A C 1
ATOM 3358 O O . GLY A 1 403 ? -46.873 17.629 18.876 1.00 87.62 403 GLY A O 1
ATOM 3359 N N . ILE A 1 404 ? -44.824 16.759 18.618 1.00 90.56 404 ILE A N 1
ATOM 3360 C CA . ILE A 1 404 ? -44.086 18.032 18.681 1.00 90.56 404 ILE A CA 1
ATOM 3361 C C . ILE A 1 404 ? -44.058 18.690 17.289 1.00 90.56 404 ILE A C 1
ATOM 3363 O O . ILE A 1 404 ? -43.918 18.031 16.266 1.00 90.56 404 ILE A O 1
ATOM 3367 N N . SER A 1 405 ? -44.182 20.020 17.225 1.00 86.31 405 SER A N 1
ATOM 3368 C CA . SER A 1 405 ? -44.176 20.755 15.951 1.00 86.31 405 SER A CA 1
ATOM 3369 C C . SER A 1 405 ? -42.776 20.867 15.341 1.00 86.31 405 SER A C 1
ATOM 3371 O O . SER A 1 405 ? -41.865 21.350 16.001 1.00 86.31 405 SER A O 1
ATOM 3373 N N . HIS A 1 406 ? -42.643 20.604 14.037 1.00 84.69 406 HIS A N 1
ATOM 3374 C CA . HIS A 1 406 ? -41.403 20.855 13.280 1.00 84.69 406 HIS A CA 1
ATOM 3375 C C . HIS A 1 406 ? -41.099 22.347 13.025 1.00 84.69 406 HIS A C 1
ATOM 3377 O O . HIS A 1 406 ? -40.110 22.679 12.369 1.00 84.69 406 HIS A O 1
ATOM 3383 N N . ALA A 1 407 ? -41.972 23.268 13.451 1.00 83.62 407 ALA A N 1
ATOM 3384 C CA . ALA A 1 407 ? -41.808 24.689 13.163 1.00 83.62 407 ALA A CA 1
ATOM 3385 C C . ALA A 1 407 ? -40.597 25.281 13.916 1.00 83.62 407 ALA A C 1
ATOM 3387 O O . ALA A 1 407 ? -40.389 24.950 15.089 1.00 83.62 407 ALA A O 1
ATOM 3388 N N . PRO A 1 408 ? -39.844 26.220 13.303 1.00 79.69 408 PRO A N 1
ATOM 3389 C CA . PRO A 1 408 ? -38.779 26.938 13.997 1.00 79.69 408 PRO A CA 1
ATOM 3390 C C . PRO A 1 408 ? -39.277 27.543 15.315 1.00 79.69 408 PRO A C 1
ATOM 3392 O O . PRO A 1 408 ? -40.396 28.058 15.390 1.00 79.69 408 PRO A O 1
ATOM 3395 N N . LYS A 1 409 ? -38.428 27.509 16.342 1.00 82.00 409 LYS A N 1
ATOM 3396 C CA . LYS A 1 409 ? -38.685 27.870 17.748 1.00 82.00 409 LYS A CA 1
ATOM 3397 C C . LYS A 1 409 ? -39.572 26.898 18.533 1.00 82.00 409 LYS A C 1
ATOM 3399 O O . LYS A 1 409 ? -39.775 27.126 19.723 1.00 82.00 409 LYS A O 1
ATOM 3404 N N . LYS A 1 410 ? -40.133 25.864 17.896 1.00 83.38 410 LYS A N 1
ATOM 3405 C CA . LYS A 1 410 ? -41.032 24.879 18.532 1.00 83.38 410 LYS A CA 1
ATOM 3406 C C . LYS A 1 410 ? -40.555 23.428 18.410 1.00 83.38 410 LYS A C 1
ATOM 3408 O O . LYS A 1 410 ? -41.066 22.581 19.136 1.00 83.38 410 LYS A O 1
ATOM 3413 N N . ASN A 1 411 ? -39.598 23.165 17.526 1.00 87.25 411 ASN A N 1
ATOM 3414 C CA . ASN A 1 411 ? -38.999 21.851 17.298 1.00 87.25 411 ASN A CA 1
ATOM 3415 C C . ASN A 1 411 ? -38.078 21.421 18.457 1.00 87.25 411 ASN A C 1
ATOM 3417 O O . ASN A 1 411 ? -37.757 22.212 19.353 1.00 87.25 411 ASN A O 1
ATOM 3421 N N . ILE A 1 412 ? -37.638 20.161 18.456 1.00 87.69 412 ILE A N 1
ATOM 3422 C CA . ILE A 1 412 ? -36.726 19.612 19.475 1.00 87.69 412 ILE A CA 1
ATOM 3423 C C . ILE A 1 412 ? -35.401 20.383 19.504 1.00 87.69 412 ILE A C 1
ATOM 3425 O O . ILE A 1 412 ? -34.838 20.583 20.584 1.00 87.69 412 ILE A O 1
ATOM 3429 N N . TRP A 1 413 ? -34.923 20.859 18.351 1.00 84.00 413 TRP A N 1
ATOM 3430 C CA . TRP A 1 413 ? -33.694 21.646 18.266 1.00 84.00 413 TRP A CA 1
ATOM 3431 C C . TRP A 1 413 ? -33.749 22.893 19.158 1.00 84.00 413 TRP A C 1
ATOM 3433 O O . TRP A 1 413 ? -32.947 23.037 20.080 1.00 84.00 413 TRP A O 1
ATOM 3443 N N . ASP A 1 414 ? -34.720 23.774 18.927 1.00 83.81 414 ASP A N 1
ATOM 3444 C CA . ASP A 1 414 ? -34.820 25.058 19.624 1.00 83.81 414 ASP A CA 1
ATOM 3445 C C . ASP A 1 414 ? -35.320 24.894 21.072 1.00 83.81 414 ASP A C 1
ATOM 3447 O O . ASP A 1 414 ? -34.953 25.665 21.963 1.00 83.81 414 ASP A O 1
ATOM 3451 N N . THR A 1 415 ? -36.171 23.893 21.330 1.00 88.56 415 THR A N 1
ATOM 3452 C CA . THR A 1 415 ? -36.794 23.707 22.653 1.00 88.56 415 THR A CA 1
ATOM 3453 C C . THR A 1 415 ? -35.933 22.893 23.617 1.00 88.56 415 THR A C 1
ATOM 3455 O O . THR A 1 415 ? -35.901 23.200 24.809 1.00 88.56 415 THR A O 1
ATOM 3458 N N . VAL A 1 416 ? -35.206 21.883 23.135 1.00 90.31 416 VAL A N 1
ATOM 3459 C CA . VAL A 1 416 ? -34.430 20.964 23.982 1.00 90.31 416 VAL A CA 1
ATOM 3460 C C . VAL A 1 416 ? -32.932 21.125 23.738 1.00 90.31 416 VAL A C 1
ATOM 3462 O O . VAL A 1 416 ? -32.209 21.466 24.672 1.00 90.31 416 VAL A O 1
ATOM 3465 N N . ILE A 1 417 ? -32.455 20.935 22.505 1.00 87.69 417 ILE A N 1
ATOM 3466 C CA . ILE A 1 417 ? -31.015 20.867 22.187 1.00 87.69 417 ILE A CA 1
ATOM 3467 C C . ILE A 1 417 ? -30.307 22.203 22.457 1.00 87.69 417 ILE A C 1
ATOM 3469 O O . ILE A 1 417 ? -29.293 22.235 23.155 1.00 87.69 417 ILE A O 1
ATOM 3473 N N . GLU A 1 418 ? -30.865 23.324 21.990 1.00 85.56 418 GLU A N 1
ATOM 3474 C CA . GLU A 1 418 ? -30.311 24.665 22.231 1.00 85.56 418 GLU A CA 1
ATOM 3475 C C . GLU A 1 418 ? -30.303 25.012 23.729 1.00 85.56 418 GLU A C 1
ATOM 3477 O O . GLU A 1 418 ? -29.358 25.628 24.222 1.00 85.56 418 GLU A O 1
ATOM 3482 N N . LYS A 1 419 ? -31.313 24.561 24.485 1.00 89.31 419 LYS A N 1
ATOM 3483 C CA . LYS A 1 419 ? -31.388 24.757 25.942 1.00 89.31 419 LYS A CA 1
ATOM 3484 C C . LYS A 1 419 ? -30.379 23.920 26.717 1.00 89.31 419 LYS A C 1
ATOM 3486 O O . LYS A 1 419 ? -29.891 24.373 27.752 1.00 89.31 419 LYS A O 1
ATOM 3491 N N . ILE A 1 420 ? -30.041 22.736 26.216 1.00 89.75 420 ILE A N 1
ATOM 3492 C CA . ILE A 1 420 ? -28.946 21.927 26.753 1.00 89.75 420 ILE A CA 1
ATOM 3493 C C . ILE A 1 420 ? -27.608 22.637 26.515 1.00 89.75 420 ILE A C 1
ATOM 3495 O O . ILE A 1 420 ? -26.852 22.814 27.466 1.00 89.75 420 ILE A O 1
ATOM 3499 N N . ALA A 1 421 ? -27.348 23.113 25.291 1.00 85.25 421 ALA A N 1
ATOM 3500 C CA . ALA A 1 421 ? -26.124 23.853 24.969 1.00 85.25 421 ALA A CA 1
ATOM 3501 C C . ALA A 1 421 ? -25.989 25.149 25.796 1.00 85.25 421 ALA A C 1
ATOM 3503 O O . ALA A 1 421 ? -24.905 25.465 26.288 1.00 85.25 421 ALA A O 1
ATOM 3504 N N . GLU A 1 422 ? -27.093 25.873 26.013 1.00 86.31 422 GLU A N 1
ATOM 3505 C CA . GLU A 1 422 ? -27.144 27.038 26.906 1.00 86.31 422 GLU A CA 1
ATOM 3506 C C . GLU A 1 422 ? -26.725 26.681 28.344 1.00 86.31 422 GLU A C 1
ATOM 3508 O O . GLU A 1 422 ? -25.923 27.396 28.950 1.00 86.31 422 GLU A O 1
ATOM 3513 N N . ASP A 1 423 ? -27.244 25.584 28.902 1.00 88.31 423 ASP A N 1
ATOM 3514 C CA . ASP A 1 423 ? -26.901 25.136 30.258 1.00 88.31 423 ASP A CA 1
ATOM 3515 C C . ASP A 1 423 ? -25.433 24.684 30.353 1.00 88.31 423 ASP A C 1
ATOM 3517 O O . ASP A 1 423 ? -24.732 25.092 31.280 1.00 88.31 423 ASP A O 1
ATOM 3521 N N . MET A 1 424 ? -24.948 23.938 29.356 1.00 85.88 424 MET A N 1
ATOM 3522 C CA . MET A 1 424 ? -23.548 23.511 29.224 1.00 85.88 424 MET A CA 1
ATOM 3523 C C . MET A 1 424 ? -22.578 24.704 29.255 1.00 85.88 424 MET A C 1
ATOM 3525 O O . MET A 1 424 ? -21.631 24.730 30.046 1.00 85.88 424 MET A O 1
ATOM 3529 N N . VAL A 1 425 ? -22.866 25.755 28.478 1.00 80.06 425 VAL A N 1
ATOM 3530 C CA . VAL A 1 425 ? -22.067 26.995 28.444 1.00 80.06 425 VAL A CA 1
ATOM 3531 C C . VAL A 1 425 ? -22.094 27.722 29.788 1.00 80.06 425 VAL A C 1
ATOM 3533 O O . VAL A 1 425 ? -21.057 28.156 30.288 1.00 80.06 425 VAL A O 1
ATOM 3536 N N . ASN A 1 426 ? -23.276 27.871 30.390 1.00 81.19 426 ASN A N 1
ATOM 3537 C CA . ASN A 1 426 ? -23.438 28.622 31.637 1.00 81.19 426 ASN A CA 1
ATOM 3538 C C . ASN A 1 426 ? -22.775 27.929 32.840 1.00 81.19 426 ASN A C 1
ATOM 3540 O O . ASN A 1 426 ? -22.336 28.608 33.778 1.00 81.19 426 ASN A O 1
ATOM 3544 N N . ASN A 1 427 ? -22.697 26.597 32.810 1.00 80.00 427 ASN A N 1
ATOM 3545 C CA . ASN A 1 427 ? -22.131 25.776 33.879 1.00 80.00 427 ASN A CA 1
ATOM 3546 C C . ASN A 1 427 ? -20.698 25.297 33.604 1.00 80.00 427 ASN A C 1
ATOM 3548 O O . ASN A 1 427 ? -20.124 24.653 34.480 1.00 80.00 427 ASN A O 1
ATOM 3552 N N . ASN A 1 428 ? -20.104 25.650 32.457 1.00 74.62 428 ASN A N 1
ATOM 3553 C CA . ASN A 1 428 ? -18.744 25.258 32.075 1.00 74.62 428 ASN A CA 1
ATOM 3554 C C . ASN A 1 428 ? -18.557 23.723 32.036 1.00 74.62 428 ASN A C 1
ATOM 3556 O O . ASN A 1 428 ? -17.676 23.170 32.691 1.00 74.62 428 ASN A O 1
ATOM 3560 N N . THR A 1 429 ? -19.440 23.023 31.321 1.00 78.00 429 THR A N 1
ATOM 3561 C CA . THR A 1 429 ? -19.446 21.553 31.217 1.00 78.00 429 THR A CA 1
ATOM 3562 C C . THR A 1 429 ? -19.966 21.105 29.850 1.00 78.00 429 THR A C 1
ATOM 3564 O O . THR A 1 429 ? -20.717 21.829 29.209 1.00 78.00 429 THR A O 1
ATOM 3567 N N . ASP A 1 430 ? -19.589 19.907 29.405 1.00 76.44 430 ASP A N 1
ATOM 3568 C CA . ASP A 1 430 ? -20.099 19.225 28.207 1.00 76.44 430 ASP A CA 1
ATOM 3569 C C . ASP A 1 430 ? -21.304 18.314 28.508 1.00 76.44 430 ASP A C 1
ATOM 3571 O O . ASP A 1 430 ? -21.685 17.493 27.672 1.00 76.44 430 ASP A O 1
ATOM 3575 N N . ARG A 1 431 ? -21.883 18.397 29.714 1.00 87.56 431 ARG A N 1
ATOM 3576 C CA . ARG A 1 431 ? -22.951 17.503 30.184 1.00 87.56 431 ARG A CA 1
ATOM 3577 C C . ARG A 1 431 ? -24.071 18.273 30.866 1.00 87.56 431 ARG A C 1
ATOM 3579 O O . ARG A 1 431 ? -23.866 19.353 31.409 1.00 87.56 431 ARG A O 1
ATOM 3586 N N . ILE A 1 432 ? -25.258 17.678 30.894 1.00 91.50 432 ILE A N 1
ATOM 3587 C CA . ILE A 1 432 ? -26.412 18.195 31.624 1.00 91.50 432 ILE A CA 1
ATOM 3588 C C . ILE A 1 432 ? -26.916 17.172 32.654 1.00 91.50 432 ILE A C 1
ATOM 3590 O O . ILE A 1 432 ? -27.207 16.032 32.289 1.00 91.50 432 ILE A O 1
ATOM 3594 N N . PRO A 1 433 ? -27.095 17.555 33.933 1.00 92.31 433 PRO A N 1
ATOM 3595 C CA . PRO A 1 433 ? -27.709 16.690 34.936 1.00 92.31 433 PRO A CA 1
ATOM 3596 C C . PRO A 1 433 ? -29.081 16.163 34.528 1.00 92.31 433 PRO A C 1
ATOM 3598 O O . PRO A 1 433 ? -29.941 16.946 34.132 1.00 92.31 433 PRO A O 1
ATOM 3601 N N . GLU A 1 434 ? -29.352 14.870 34.737 1.00 91.56 434 GLU A N 1
ATOM 3602 C CA . GLU A 1 434 ? -30.646 14.246 34.404 1.00 91.56 434 GLU A CA 1
ATOM 3603 C C . GLU A 1 434 ? -31.837 15.020 34.989 1.00 91.56 434 GLU A C 1
ATOM 3605 O O . GLU A 1 434 ? -32.799 15.330 34.292 1.00 91.56 434 GLU A O 1
ATOM 3610 N N . LYS A 1 435 ? -31.743 15.443 36.257 1.00 90.81 435 LYS A N 1
ATOM 3611 C CA . LYS A 1 435 ? -32.775 16.273 36.909 1.00 90.81 435 LYS A CA 1
ATOM 3612 C C . LYS A 1 435 ? -33.023 17.594 36.169 1.00 90.81 435 LYS A C 1
ATOM 3614 O O . LYS A 1 435 ? -34.156 18.072 36.117 1.00 90.81 435 LYS A O 1
ATOM 3619 N N . LYS A 1 436 ? -31.969 18.202 35.622 1.00 93.19 436 LYS A N 1
ATOM 3620 C CA . LYS A 1 436 ? -32.037 19.463 34.881 1.00 93.19 436 LYS A CA 1
ATOM 3621 C C . LYS A 1 436 ? -32.593 19.238 33.475 1.00 93.19 436 LYS A C 1
ATOM 3623 O O . LYS A 1 436 ? -33.479 19.990 33.080 1.00 93.19 436 LYS A O 1
ATOM 3628 N N . LEU A 1 437 ? -32.163 18.181 32.784 1.00 93.88 437 LEU A N 1
ATOM 3629 C CA . LEU A 1 437 ? -32.719 17.769 31.494 1.00 93.88 437 LEU A CA 1
ATOM 3630 C C . LEU A 1 437 ? -34.227 17.510 31.599 1.00 93.88 437 LEU A C 1
ATOM 3632 O O . LEU A 1 437 ? -35.006 18.102 30.853 1.00 93.88 437 LEU A O 1
ATOM 3636 N N . LYS A 1 438 ? -34.654 16.729 32.602 1.00 93.75 438 LYS A N 1
ATOM 3637 C CA . LYS A 1 438 ? -36.076 16.489 32.885 1.00 93.75 438 LYS A CA 1
ATOM 3638 C C . LYS A 1 438 ? -36.847 17.793 33.090 1.00 93.75 438 LYS A C 1
ATOM 3640 O O . LYS A 1 438 ? -37.959 17.944 32.592 1.00 93.75 438 LYS A O 1
ATOM 3645 N N . LYS A 1 439 ? -36.253 18.769 33.788 1.00 93.81 439 LYS A N 1
ATOM 3646 C CA . LYS A 1 439 ? -36.855 20.097 33.980 1.00 93.81 439 LYS A CA 1
ATOM 3647 C C . LYS A 1 439 ? -36.979 20.874 32.665 1.00 93.81 439 LYS A C 1
ATOM 3649 O O . LYS A 1 439 ? -38.016 21.500 32.462 1.00 93.81 439 LYS A O 1
ATOM 3654 N N . ILE A 1 440 ? -35.964 20.850 31.796 1.00 93.81 440 ILE A N 1
ATOM 3655 C CA . ILE A 1 440 ? -36.013 21.503 30.475 1.00 93.81 440 ILE A CA 1
ATOM 3656 C C . ILE A 1 440 ? -37.156 20.910 29.649 1.00 93.81 440 ILE A C 1
ATOM 3658 O O . ILE A 1 440 ? -38.035 21.658 29.224 1.00 93.81 440 ILE A O 1
ATOM 3662 N N . ILE A 1 441 ? -37.198 19.580 29.513 1.00 93.25 441 ILE A N 1
ATOM 3663 C CA . ILE A 1 441 ? -38.224 18.878 28.728 1.00 93.25 441 ILE A CA 1
ATOM 3664 C C . ILE A 1 441 ? -39.615 19.171 29.286 1.00 93.25 441 ILE A C 1
ATOM 3666 O O . ILE A 1 441 ? -40.471 19.641 28.550 1.00 93.25 441 ILE A O 1
ATOM 3670 N N . LYS A 1 442 ? -39.828 19.018 30.598 1.00 92.81 442 LYS A N 1
ATOM 3671 C CA . LYS A 1 442 ? -41.131 19.275 31.229 1.00 92.81 442 LYS A CA 1
ATOM 3672 C C . LYS A 1 442 ? -41.595 20.732 31.109 1.00 92.81 442 LYS A C 1
ATOM 3674 O O . LYS A 1 442 ? -42.793 20.991 31.111 1.00 92.81 442 LYS A O 1
ATOM 3679 N N . THR A 1 443 ? -40.666 21.688 31.026 1.00 93.06 443 THR A N 1
ATOM 3680 C CA . THR A 1 443 ? -40.999 23.113 30.844 1.00 93.06 443 THR A CA 1
ATOM 3681 C C . THR A 1 443 ? -41.480 23.396 29.422 1.00 93.06 443 THR A C 1
ATOM 3683 O O . THR A 1 443 ? -42.400 24.187 29.241 1.00 93.06 443 THR A O 1
ATOM 3686 N N . GLN A 1 444 ? -40.857 22.773 28.423 1.00 90.25 444 GLN A N 1
ATOM 3687 C CA . GLN A 1 444 ? -41.160 23.017 27.011 1.00 90.25 444 GLN A CA 1
ATOM 3688 C C . GLN A 1 444 ? -42.311 22.144 26.506 1.00 90.25 444 GLN A C 1
ATOM 3690 O O . GLN A 1 444 ? -43.163 22.614 25.759 1.00 90.25 444 GLN A O 1
ATOM 3695 N N . HIS A 1 445 ? -42.364 20.897 26.975 1.00 90.25 445 HIS A N 1
ATOM 3696 C CA . HIS A 1 445 ? -43.309 19.865 26.562 1.00 90.25 445 HIS A CA 1
ATOM 3697 C C . HIS A 1 445 ? -43.944 19.189 27.792 1.00 90.25 445 HIS A C 1
ATOM 3699 O O . HIS A 1 445 ? -43.646 18.035 28.099 1.00 90.25 445 HIS A O 1
ATOM 3705 N N . PRO A 1 446 ? -44.829 19.885 28.533 1.00 87.50 446 PRO A N 1
ATOM 3706 C CA . PRO A 1 446 ? -45.386 19.393 29.800 1.00 87.50 446 PRO A CA 1
ATOM 3707 C C . PRO A 1 446 ? -46.281 18.152 29.668 1.00 87.50 446 PRO A C 1
ATOM 3709 O O . PRO A 1 446 ? -46.568 17.510 30.675 1.00 87.50 446 PRO A O 1
ATOM 3712 N N . GLN A 1 447 ? -46.724 17.838 28.448 1.00 87.75 447 GLN A N 1
ATOM 3713 C CA . GLN A 1 447 ? -47.680 16.768 28.150 1.00 87.75 447 GLN A CA 1
ATOM 3714 C C . GLN A 1 447 ? -47.005 15.408 27.880 1.00 87.75 447 GLN A C 1
ATOM 3716 O O . GLN A 1 447 ? -47.702 14.407 27.758 1.00 87.75 447 GLN A O 1
ATOM 3721 N N . ILE A 1 448 ? -45.675 15.379 27.738 1.00 90.44 448 ILE A N 1
ATOM 3722 C CA . ILE A 1 448 ? -44.902 14.196 27.333 1.00 90.44 448 ILE A CA 1
ATOM 3723 C C . ILE A 1 448 ? -44.373 13.451 28.566 1.00 90.44 448 ILE A C 1
ATOM 3725 O O . ILE A 1 448 ? -43.885 14.081 29.513 1.00 90.44 448 ILE A O 1
ATOM 3729 N N . ASP A 1 449 ? -44.401 12.111 28.534 1.00 91.12 449 ASP A N 1
ATOM 3730 C CA . ASP A 1 449 ? -43.645 11.300 29.493 1.00 91.12 449 ASP A CA 1
ATOM 3731 C C . ASP A 1 449 ? -42.149 11.566 29.304 1.00 91.12 449 ASP A C 1
ATOM 3733 O O . ASP A 1 449 ? -41.527 11.209 28.305 1.00 91.12 449 ASP A O 1
ATOM 3737 N N . THR A 1 450 ? -41.570 12.251 30.285 1.00 90.69 450 THR A N 1
ATOM 3738 C CA . THR A 1 450 ? -40.189 12.712 30.208 1.00 90.69 450 THR A CA 1
ATOM 3739 C C . THR A 1 450 ? -39.191 11.554 30.220 1.00 90.69 450 THR A C 1
ATOM 3741 O O . THR A 1 450 ? -38.132 11.670 29.611 1.00 90.69 450 THR A O 1
ATOM 3744 N N . ASP A 1 451 ? -39.494 10.459 30.919 1.00 87.81 451 ASP A N 1
ATOM 3745 C CA . ASP A 1 451 ? -38.595 9.311 31.024 1.00 87.81 451 ASP A CA 1
ATOM 3746 C C . ASP A 1 451 ? -38.596 8.488 29.733 1.00 87.81 451 ASP A C 1
ATOM 3748 O O . ASP A 1 451 ? -37.529 8.095 29.256 1.00 87.81 451 ASP A O 1
ATOM 3752 N N . GLU A 1 452 ? -39.765 8.292 29.124 1.00 87.94 452 GLU A N 1
ATOM 3753 C CA . GLU A 1 452 ? -39.883 7.643 27.813 1.00 87.94 452 GLU A CA 1
ATOM 3754 C C . GLU A 1 452 ? -39.207 8.477 26.713 1.00 87.94 452 GLU A C 1
ATOM 3756 O O . GLU A 1 452 ? -38.380 7.963 25.958 1.00 87.94 452 GLU A O 1
ATOM 3761 N N . PHE A 1 453 ? -39.438 9.793 26.712 1.00 91.81 453 PHE A N 1
ATOM 3762 C CA . PHE A 1 453 ? -38.831 10.708 25.747 1.00 91.81 453 PHE A CA 1
ATOM 3763 C C . PHE A 1 453 ? -37.302 10.724 25.832 1.00 91.81 453 PHE A C 1
ATOM 3765 O O . PHE A 1 453 ? -36.620 10.676 24.811 1.00 91.81 453 PHE A O 1
ATOM 3772 N N . ILE A 1 454 ? -36.734 10.749 27.044 1.00 91.19 454 ILE A N 1
ATOM 3773 C CA . ILE A 1 454 ? -35.278 10.670 27.233 1.00 91.19 454 ILE A CA 1
ATOM 3774 C C . ILE A 1 454 ? -34.731 9.322 26.742 1.00 91.19 454 ILE A C 1
ATOM 3776 O O . ILE A 1 454 ? -33.675 9.306 26.107 1.00 91.19 454 ILE A O 1
ATOM 3780 N N . LYS A 1 455 ? -35.434 8.206 26.989 1.00 84.75 455 LYS A N 1
ATOM 3781 C CA . LYS A 1 455 ? -35.038 6.889 26.459 1.00 84.75 455 LYS A CA 1
ATOM 3782 C C . LYS A 1 455 ? -35.017 6.884 24.933 1.00 84.75 455 LYS A C 1
ATOM 3784 O O . LYS A 1 455 ? -34.099 6.306 24.360 1.00 84.75 455 LYS A O 1
ATOM 3789 N N . ASP A 1 456 ? -35.959 7.553 24.275 1.00 85.50 456 ASP A N 1
ATOM 3790 C CA . ASP A 1 456 ? -35.953 7.661 22.815 1.00 85.50 456 ASP A CA 1
ATOM 3791 C C . ASP A 1 456 ? -34.863 8.602 22.290 1.00 85.50 456 ASP A C 1
ATOM 3793 O O . ASP A 1 456 ? -34.248 8.290 21.267 1.00 85.50 456 ASP A O 1
ATOM 3797 N N . LEU A 1 457 ? -34.538 9.691 22.998 1.00 87.38 457 LEU A N 1
ATOM 3798 C CA . LEU A 1 457 ? -33.362 10.515 22.680 1.00 87.38 457 LEU A CA 1
ATOM 3799 C C . LEU A 1 457 ? -32.051 9.714 22.807 1.00 87.38 457 LEU A C 1
ATOM 3801 O O . LEU A 1 457 ? -31.160 9.904 21.980 1.00 87.38 457 LEU A O 1
ATOM 3805 N N . ASP A 1 458 ? -31.934 8.826 23.803 1.00 82.88 458 ASP A N 1
ATOM 3806 C CA . ASP A 1 458 ? -30.765 7.951 24.008 1.00 82.88 458 ASP A CA 1
ATOM 3807 C C . ASP A 1 458 ? -30.678 6.843 22.949 1.00 82.88 458 ASP A C 1
ATOM 3809 O O . ASP A 1 458 ? -29.656 6.693 22.278 1.00 82.88 458 ASP A O 1
ATOM 3813 N N . ARG A 1 459 ? -31.781 6.121 22.712 1.00 76.25 459 ARG A N 1
ATOM 3814 C CA . ARG A 1 459 ? -31.874 5.051 21.701 1.00 76.25 459 ARG A CA 1
ATOM 3815 C C . ARG A 1 459 ? -31.582 5.542 20.291 1.00 76.25 459 ARG A C 1
ATOM 3817 O O . ARG A 1 459 ? -30.949 4.832 19.514 1.00 76.25 459 ARG A O 1
ATOM 3824 N N . ASN A 1 460 ? -32.041 6.748 19.961 1.00 75.69 460 ASN A N 1
ATOM 3825 C CA . ASN A 1 460 ? -31.797 7.358 18.660 1.00 75.69 460 ASN A CA 1
ATOM 3826 C C . ASN A 1 460 ? -30.517 8.214 18.618 1.00 75.69 460 ASN A C 1
ATOM 3828 O O . ASN A 1 460 ? -30.241 8.838 17.594 1.00 75.69 460 ASN A O 1
ATOM 3832 N N . LEU A 1 461 ? -29.718 8.216 19.694 1.00 75.62 461 LEU A N 1
ATOM 3833 C CA . LEU A 1 461 ? -28.392 8.836 19.754 1.00 75.62 461 LEU A CA 1
ATOM 3834 C C . LEU A 1 461 ? -28.429 10.351 19.495 1.00 75.62 461 LEU A C 1
ATOM 3836 O O . LEU A 1 461 ? -27.545 10.905 18.849 1.00 75.62 461 LEU A O 1
ATOM 3840 N N . LEU A 1 462 ? -29.452 11.041 20.005 1.00 81.31 462 LEU A N 1
ATOM 3841 C CA . LEU A 1 462 ? -29.429 12.503 20.141 1.00 81.31 462 LEU A CA 1
ATOM 3842 C C . LEU A 1 462 ? -28.730 12.929 21.429 1.00 81.31 462 LEU A C 1
ATOM 3844 O O . LEU A 1 462 ? -28.032 13.941 21.455 1.00 81.31 462 LEU A O 1
ATOM 3848 N N . LEU A 1 463 ? -28.893 12.136 22.484 1.00 86.75 463 LEU A N 1
ATOM 3849 C CA . LEU A 1 463 ? -28.170 12.258 23.740 1.00 86.75 463 LEU A CA 1
ATOM 3850 C C . LEU A 1 463 ? -27.625 10.886 24.119 1.00 86.75 463 LEU A C 1
ATOM 3852 O O . LEU A 1 463 ? -28.095 9.874 23.622 1.00 86.75 463 LEU A O 1
ATOM 3856 N N . VAL A 1 464 ? -26.628 10.856 24.988 1.00 83.56 464 VAL A N 1
ATOM 3857 C CA . VAL A 1 464 ? -26.146 9.628 25.611 1.00 83.56 464 VAL A CA 1
ATOM 3858 C C . VAL A 1 464 ? -26.114 9.803 27.114 1.00 83.56 464 VAL A C 1
ATOM 3860 O O . VAL A 1 464 ? -25.608 10.811 27.624 1.00 83.56 464 VAL A O 1
ATOM 3863 N N . LYS A 1 465 ? -26.655 8.816 27.823 1.00 86.31 465 LYS A N 1
ATOM 3864 C CA . LYS A 1 465 ? -26.571 8.754 29.282 1.00 86.31 465 LYS A CA 1
ATOM 3865 C C . LYS A 1 465 ? -25.140 8.442 29.716 1.00 86.31 465 LYS A C 1
ATOM 3867 O O . LYS A 1 465 ? -24.518 7.512 29.204 1.00 86.31 465 LYS A O 1
ATOM 3872 N N . VAL A 1 466 ? -24.626 9.204 30.678 1.00 84.75 466 VAL A N 1
ATOM 3873 C CA . VAL A 1 466 ? -23.307 8.994 31.286 1.00 84.75 466 VAL A CA 1
ATOM 3874 C C . VAL A 1 466 ? -23.383 9.130 32.808 1.00 84.75 466 VAL A C 1
ATOM 3876 O O . VAL A 1 466 ? -24.148 9.954 33.316 1.00 84.75 466 VAL A O 1
ATOM 3879 N N . PRO A 1 467 ? -22.600 8.356 33.571 1.00 81.69 467 PRO A N 1
ATOM 3880 C CA . PRO A 1 467 ? -22.559 8.514 35.017 1.00 81.69 467 PRO A CA 1
ATOM 3881 C C . PRO A 1 467 ? -21.880 9.829 35.421 1.00 81.69 467 PRO A C 1
ATOM 3883 O O . PRO A 1 467 ? -20.894 10.274 34.819 1.00 81.69 467 PRO A O 1
ATOM 3886 N N . ARG A 1 468 ? -22.423 10.457 36.469 1.00 85.19 468 ARG A N 1
ATOM 3887 C CA . ARG A 1 468 ? -21.852 11.624 37.144 1.00 85.19 468 ARG A CA 1
ATOM 3888 C C . ARG A 1 468 ? -21.174 11.172 38.425 1.00 85.19 468 ARG A C 1
ATOM 3890 O O . ARG A 1 468 ? -21.841 10.731 39.359 1.00 85.19 468 ARG A O 1
ATOM 3897 N N . TYR A 1 469 ? -19.861 11.331 38.481 1.00 78.31 469 TYR A N 1
ATOM 3898 C CA . TYR A 1 469 ? -19.060 10.975 39.645 1.00 78.31 469 TYR A CA 1
ATOM 3899 C C . TYR A 1 469 ? -18.941 12.138 40.635 1.00 78.31 469 TYR A C 1
ATOM 3901 O O . TYR A 1 469 ? -18.983 13.308 40.249 1.00 78.31 469 TYR A O 1
ATOM 3909 N N . ALA A 1 470 ? -18.768 11.806 41.914 1.00 76.50 470 ALA A N 1
ATOM 3910 C CA . ALA A 1 470 ? -18.330 12.746 42.939 1.00 76.50 470 ALA A CA 1
ATOM 3911 C C . ALA A 1 470 ? -16.962 13.349 42.565 1.00 76.50 470 ALA A C 1
ATOM 3913 O O . ALA A 1 470 ? -16.201 12.759 41.799 1.00 76.50 470 ALA A O 1
ATOM 3914 N N . LYS A 1 471 ? -16.620 14.526 43.110 1.00 73.62 471 LYS A N 1
ATOM 3915 C CA . LYS A 1 471 ? -15.362 15.236 42.779 1.00 73.62 471 LYS A CA 1
ATOM 3916 C C . LYS A 1 471 ? -14.087 14.427 43.046 1.00 73.62 471 LYS A C 1
ATOM 3918 O O . LYS A 1 471 ? -13.059 14.702 42.442 1.00 73.62 471 LYS A O 1
ATOM 3923 N N . ASP A 1 472 ? -14.150 13.483 43.974 1.00 72.38 472 ASP A N 1
ATOM 3924 C CA . ASP A 1 472 ? -13.068 12.566 44.336 1.00 72.38 472 ASP A CA 1
ATOM 3925 C C . ASP A 1 472 ? -13.078 11.272 43.501 1.00 72.38 472 ASP A C 1
ATOM 3927 O O . ASP A 1 472 ? -12.300 10.361 43.772 1.00 72.38 472 ASP A O 1
ATOM 3931 N N . PHE A 1 473 ? -13.974 11.180 42.513 1.00 67.06 473 PHE A N 1
ATOM 3932 C CA . PHE A 1 473 ? -14.216 10.013 41.667 1.00 67.06 473 PHE A CA 1
ATOM 3933 C C . PHE A 1 473 ? -14.547 8.730 42.453 1.00 67.06 473 PHE A C 1
ATOM 3935 O O . PHE A 1 473 ? -14.439 7.631 41.918 1.00 67.06 473 PHE A O 1
ATOM 3942 N N . SER A 1 474 ? -14.975 8.845 43.719 1.00 67.38 474 SER A N 1
ATOM 3943 C CA . SER A 1 474 ? -15.165 7.685 44.603 1.00 67.38 474 SER A CA 1
ATOM 3944 C C . SER A 1 474 ? -16.502 6.971 44.413 1.00 67.38 474 SER A C 1
ATOM 3946 O O . SER A 1 474 ? -16.618 5.784 44.723 1.00 67.38 474 SER A O 1
ATOM 3948 N N . ARG A 1 475 ? -17.526 7.685 43.932 1.00 72.75 475 ARG A N 1
ATOM 3949 C CA . ARG A 1 475 ? -18.890 7.168 43.768 1.00 72.75 475 ARG A CA 1
ATOM 3950 C C . ARG A 1 475 ? -19.664 7.915 42.691 1.00 72.75 475 ARG A C 1
ATOM 3952 O O . ARG A 1 475 ? -19.395 9.085 42.423 1.00 72.75 475 ARG A O 1
ATOM 3959 N N . ILE A 1 476 ? -20.681 7.257 42.146 1.00 76.12 476 ILE A N 1
ATOM 3960 C CA . ILE A 1 476 ? -21.651 7.861 41.230 1.00 76.12 476 ILE A CA 1
ATOM 3961 C C . ILE A 1 476 ? -22.702 8.626 42.057 1.00 76.12 476 ILE A C 1
ATOM 3963 O O . ILE A 1 476 ? -23.354 8.063 42.932 1.00 76.12 476 ILE A O 1
ATOM 3967 N N . GLU A 1 477 ? -22.860 9.926 41.799 1.00 82.00 477 GLU A N 1
ATOM 3968 C CA . GLU A 1 477 ? -23.838 10.819 42.451 1.00 82.00 477 GLU A CA 1
ATOM 3969 C C . GLU A 1 477 ? -25.128 11.001 41.632 1.00 82.00 477 GLU A C 1
ATOM 3971 O O . GLU A 1 477 ? -26.051 11.725 42.023 1.00 82.00 477 GLU A O 1
ATOM 3976 N N . GLY A 1 478 ? -25.190 10.394 40.452 1.00 85.19 478 GLY A N 1
ATOM 3977 C CA . GLY A 1 478 ? -26.347 10.377 39.568 1.00 85.19 478 GLY A CA 1
ATOM 3978 C C . GLY A 1 478 ? -25.919 10.216 38.117 1.00 85.19 478 GLY A C 1
ATOM 3979 O O . GLY A 1 478 ? -24.782 9.848 37.842 1.00 85.19 478 GLY A O 1
ATOM 3980 N N . TYR A 1 479 ? -26.818 10.543 37.197 1.00 86.56 479 TYR A N 1
ATOM 3981 C CA . TYR A 1 479 ? -26.536 10.505 35.767 1.00 86.56 479 TYR A CA 1
ATOM 3982 C C . TYR A 1 479 ? -26.650 11.894 35.155 1.00 86.56 479 TYR A C 1
ATOM 3984 O O . TYR A 1 479 ? -27.467 12.728 35.576 1.00 86.56 479 TYR A O 1
ATOM 3992 N N . ASP A 1 480 ? -25.822 12.106 34.146 1.00 90.25 480 ASP A N 1
ATOM 3993 C CA . ASP A 1 480 ? -25.873 13.238 33.244 1.00 90.25 480 ASP A CA 1
ATOM 3994 C C . ASP A 1 480 ? -26.152 12.729 31.827 1.00 90.25 480 ASP A C 1
ATOM 3996 O O . ASP A 1 480 ? -26.042 11.538 31.529 1.00 90.25 480 ASP A O 1
ATOM 4000 N N . TYR A 1 481 ? -26.504 13.650 30.943 1.00 89.81 481 TYR A N 1
ATOM 4001 C CA . TYR A 1 481 ? -26.616 13.404 29.515 1.00 89.81 481 TYR A CA 1
ATOM 4002 C C . TYR A 1 481 ? -25.654 14.320 28.779 1.00 89.81 481 TYR A C 1
ATOM 4004 O O . TYR A 1 481 ? -25.436 15.464 29.177 1.00 89.81 481 TYR A O 1
ATOM 4012 N N . ARG A 1 482 ? -25.083 13.824 27.691 1.00 86.81 482 ARG A N 1
ATOM 4013 C CA . ARG A 1 482 ? -24.262 14.618 26.775 1.00 86.81 482 ARG A CA 1
ATOM 4014 C C . ARG A 1 482 ? -24.563 14.235 25.339 1.00 86.81 482 ARG A C 1
ATOM 4016 O O . ARG A 1 482 ? -25.291 13.277 25.099 1.00 86.81 482 ARG A O 1
ATOM 4023 N N . PHE A 1 483 ? -24.004 14.962 24.386 1.00 82.00 483 PHE A N 1
ATOM 4024 C CA . PHE A 1 483 ? -24.087 14.558 22.988 1.00 82.00 483 PHE A CA 1
ATOM 4025 C C . PHE A 1 483 ? -23.210 13.315 22.724 1.00 82.00 483 PHE A C 1
ATOM 4027 O O . PHE A 1 483 ? -22.173 13.164 23.373 1.00 82.00 483 PHE A O 1
ATOM 4034 N N . PRO A 1 484 ? -23.599 12.417 21.796 1.00 72.31 484 PRO A N 1
ATOM 4035 C CA . PRO A 1 484 ? -22.894 11.149 21.567 1.00 72.31 484 PRO A CA 1
ATOM 4036 C C . PRO A 1 484 ? -21.431 11.300 21.144 1.00 72.31 484 PRO A C 1
ATOM 4038 O O . PRO A 1 484 ? -20.627 10.422 21.438 1.00 72.31 484 PRO A O 1
ATOM 4041 N N . PHE A 1 485 ? -21.094 12.408 20.478 1.00 71.50 485 PHE A N 1
ATOM 4042 C CA . PHE A 1 485 ? -19.745 12.704 20.006 1.00 71.50 485 PHE A CA 1
ATOM 4043 C C . PHE A 1 485 ? -19.250 14.014 20.608 1.00 71.50 485 PHE A C 1
ATOM 4045 O O . PHE A 1 485 ? -19.966 15.019 20.584 1.00 71.50 485 PHE A O 1
ATOM 4052 N N . GLN A 1 486 ? -18.005 14.026 21.084 1.00 73.69 486 GLN A N 1
ATOM 4053 C CA . GLN A 1 486 ? -17.409 15.224 21.675 1.00 73.69 486 GLN A CA 1
ATOM 4054 C C . GLN A 1 486 ? -17.360 16.377 20.668 1.00 73.69 486 GLN A C 1
ATOM 4056 O O . GLN A 1 486 ? -17.910 17.440 20.930 1.00 73.69 486 GLN A O 1
ATOM 4061 N N . LYS A 1 487 ? -16.836 16.127 19.462 1.00 75.25 487 LYS A N 1
ATOM 4062 C CA . LYS A 1 487 ? -16.749 17.142 18.403 1.00 75.25 487 LYS A CA 1
ATOM 4063 C C . LYS A 1 487 ? -18.122 17.689 17.989 1.00 75.25 487 LYS A C 1
ATOM 4065 O O . LYS A 1 487 ? -18.258 18.865 17.670 1.00 75.25 487 LYS A O 1
ATOM 4070 N N . PHE A 1 488 ? -19.170 16.865 18.055 1.00 75.12 488 PHE A N 1
ATOM 4071 C CA . PHE A 1 488 ? -20.546 17.324 17.846 1.00 75.12 488 PHE A CA 1
ATOM 4072 C C . PHE A 1 488 ? -20.998 18.282 18.959 1.00 75.12 488 PHE A C 1
ATOM 4074 O O . PHE A 1 488 ? -21.494 19.368 18.657 1.00 75.12 488 PHE A O 1
ATOM 4081 N N . SER A 1 489 ? -20.766 17.918 20.226 1.00 77.69 489 SER A N 1
ATOM 4082 C CA . SER A 1 489 ? -21.002 18.796 21.382 1.00 77.69 489 SER A CA 1
ATOM 4083 C C . SER A 1 489 ? -20.284 20.136 21.216 1.00 77.69 489 SER A C 1
ATOM 4085 O O . SER A 1 489 ? -20.897 21.199 21.336 1.00 77.69 489 SER A O 1
ATOM 4087 N N . ASP A 1 490 ? -19.003 20.088 20.846 1.00 82.38 490 ASP A N 1
ATOM 4088 C CA . ASP A 1 490 ? -18.161 21.270 20.723 1.00 82.38 490 ASP A CA 1
ATOM 4089 C C . ASP A 1 490 ? -18.682 22.217 19.633 1.00 82.38 490 ASP A C 1
ATOM 4091 O O . ASP A 1 490 ? -18.839 23.422 19.854 1.00 82.38 490 ASP A O 1
ATOM 4095 N N . HIS A 1 491 ? -19.048 21.672 18.469 1.00 82.38 491 HIS A N 1
ATOM 4096 C CA . HIS A 1 491 ? -19.619 22.462 17.383 1.00 82.38 491 HIS A CA 1
ATOM 4097 C C . HIS A 1 491 ? -20.975 23.084 17.746 1.00 82.38 491 HIS A C 1
ATOM 4099 O O . HIS A 1 491 ? -21.214 24.235 17.367 1.00 82.38 491 HIS A O 1
ATOM 4105 N N . LEU A 1 492 ? -21.839 22.383 18.490 1.00 78.81 492 LEU A N 1
ATOM 4106 C CA . LEU A 1 492 ? -23.120 22.921 18.966 1.00 78.81 492 LEU A CA 1
ATOM 4107 C C . LEU A 1 492 ? -22.940 24.045 19.988 1.00 78.81 492 LEU A C 1
ATOM 4109 O O . LEU A 1 492 ? -23.606 25.080 19.899 1.00 78.81 492 LEU A O 1
ATOM 4113 N N . ILE A 1 493 ? -22.026 23.864 20.940 1.00 80.75 493 ILE A N 1
ATOM 4114 C CA . ILE A 1 493 ? -21.700 24.876 21.947 1.00 80.75 493 ILE A CA 1
ATOM 4115 C C . ILE A 1 493 ? -21.171 26.141 21.259 1.00 80.75 493 ILE A C 1
ATOM 4117 O O . ILE A 1 493 ? -21.675 27.239 21.509 1.00 80.75 493 ILE A O 1
ATOM 4121 N N . VAL A 1 494 ? -20.213 26.000 20.337 1.00 86.50 494 VAL A N 1
ATOM 4122 C CA . VAL A 1 494 ? -19.668 27.132 19.569 1.00 86.50 494 VAL A CA 1
ATOM 4123 C C . VAL A 1 494 ? -20.748 27.803 18.721 1.00 86.50 494 VAL A C 1
ATOM 4125 O O . VAL A 1 494 ? -20.839 29.031 18.697 1.00 86.50 494 VAL A O 1
ATOM 4128 N N . ARG A 1 495 ? -21.631 27.027 18.085 1.00 82.88 495 ARG A N 1
ATOM 4129 C CA . ARG A 1 495 ? -22.769 27.554 17.322 1.00 82.88 495 ARG A CA 1
ATOM 4130 C C . ARG A 1 495 ? -23.671 28.427 18.192 1.00 82.88 495 ARG A C 1
ATOM 4132 O O . ARG A 1 495 ? -24.037 29.526 17.771 1.00 82.88 495 ARG A O 1
ATOM 4139 N N . TYR A 1 496 ? -24.013 27.959 19.393 1.00 83.75 496 TYR A N 1
ATOM 4140 C CA . TYR A 1 496 ? -24.806 28.725 20.352 1.00 83.75 496 TYR A CA 1
ATOM 4141 C C . TYR A 1 496 ? -24.101 30.030 20.749 1.00 83.75 496 TYR A C 1
ATOM 4143 O O . TYR A 1 496 ? -24.722 31.094 20.698 1.00 83.75 496 TYR A O 1
ATOM 4151 N N . LEU A 1 497 ? -22.799 29.980 21.061 1.00 83.81 497 LEU A N 1
ATOM 4152 C CA . LEU A 1 497 ? -22.002 31.169 21.393 1.00 83.81 497 LEU A CA 1
ATOM 4153 C C . LEU A 1 497 ? -22.033 32.208 20.262 1.00 83.81 497 LEU A C 1
ATOM 4155 O O . LEU A 1 497 ? -22.332 33.379 20.502 1.00 83.81 497 LEU A O 1
ATOM 4159 N N . LEU A 1 498 ? -21.804 31.779 19.019 1.00 86.00 498 LEU A N 1
ATOM 4160 C CA . LEU A 1 498 ? -21.813 32.656 17.846 1.00 86.00 498 LEU A CA 1
ATOM 4161 C C . LEU A 1 498 ? -23.217 33.214 17.545 1.00 86.00 498 LEU A C 1
ATOM 4163 O O . LEU A 1 498 ? -23.359 34.400 17.235 1.00 86.00 498 LEU A O 1
ATOM 4167 N N . LYS A 1 499 ? -24.275 32.401 17.691 1.00 84.00 499 LYS A N 1
ATOM 4168 C CA . LYS A 1 499 ? -25.680 32.835 17.546 1.00 84.00 499 LYS A CA 1
ATOM 4169 C C . LYS A 1 499 ? -26.038 33.886 18.596 1.00 84.00 499 LYS A C 1
ATOM 4171 O O . LYS A 1 499 ? -26.665 34.886 18.254 1.00 84.00 499 LYS A O 1
ATOM 4176 N N . LYS A 1 500 ? -25.596 33.704 19.844 1.00 81.69 500 LYS A N 1
ATOM 4177 C CA . LYS A 1 500 ? -25.773 34.678 20.926 1.00 81.69 500 LYS A CA 1
ATOM 4178 C C . LYS A 1 500 ? -25.071 36.000 20.612 1.00 81.69 500 LYS A C 1
ATOM 4180 O O . LYS A 1 500 ? -25.725 37.038 20.654 1.00 81.69 500 LYS A O 1
ATOM 4185 N N . CYS A 1 501 ? -23.799 35.966 20.206 1.00 83.50 501 CYS A N 1
ATOM 4186 C CA . CYS A 1 501 ? -23.063 37.161 19.774 1.00 83.50 501 CYS A CA 1
ATOM 4187 C C . CYS A 1 501 ? -23.788 37.904 18.645 1.00 83.50 501 CYS A C 1
ATOM 4189 O O . CYS A 1 501 ? -23.979 39.116 18.723 1.00 83.50 501 CYS A O 1
ATOM 4191 N N . LYS A 1 502 ? -24.262 37.176 17.627 1.00 82.62 502 LYS A N 1
ATOM 4192 C CA . LYS A 1 502 ? -25.010 37.761 16.508 1.00 82.62 502 LYS A CA 1
ATOM 4193 C C . LYS A 1 502 ? -26.342 38.378 16.945 1.00 82.62 502 LYS A C 1
ATOM 4195 O O . LYS A 1 502 ? -26.662 39.477 16.505 1.00 82.62 502 LYS A O 1
ATOM 4200 N N . ASN A 1 503 ? -27.104 37.700 17.804 1.00 83.12 503 ASN A N 1
ATOM 4201 C CA . ASN A 1 503 ? -28.390 38.197 18.307 1.00 83.12 503 ASN A CA 1
ATOM 4202 C C . ASN A 1 503 ? -28.228 39.435 19.203 1.00 83.12 503 ASN A C 1
ATOM 4204 O O . ASN A 1 503 ? -29.072 40.325 19.168 1.00 83.12 503 ASN A O 1
ATOM 4208 N N . GLU A 1 504 ? -27.148 39.499 19.985 1.00 82.81 504 GLU A N 1
ATOM 4209 C CA . GLU A 1 504 ? -26.815 40.642 20.847 1.00 82.81 504 GLU A CA 1
ATOM 4210 C C . GLU A 1 504 ? -26.045 41.753 20.109 1.00 82.81 504 GLU A C 1
ATOM 4212 O O . GLU A 1 504 ? -25.742 42.781 20.709 1.00 82.81 504 GLU A O 1
ATOM 4217 N N . ASN A 1 505 ? -25.737 41.567 18.819 1.00 80.56 505 ASN A N 1
ATOM 4218 C CA . ASN A 1 505 ? -24.893 42.451 18.009 1.00 80.56 505 ASN A CA 1
ATOM 4219 C C . ASN A 1 505 ? -23.534 42.772 18.671 1.00 80.56 505 ASN A C 1
ATOM 4221 O O . ASN A 1 505 ? -23.080 43.916 18.677 1.00 80.56 505 ASN A O 1
ATOM 4225 N N . LYS A 1 506 ? -22.901 41.744 19.249 1.00 81.00 506 LYS A N 1
ATOM 4226 C CA . LYS A 1 506 ? -21.596 41.801 19.922 1.00 81.00 506 LYS A CA 1
ATOM 4227 C C . LYS A 1 506 ? -20.535 41.028 19.148 1.00 81.00 506 LYS A C 1
ATOM 4229 O O . LYS A 1 506 ? -20.822 40.029 18.486 1.00 81.00 506 LYS A O 1
ATOM 4234 N N . GLU A 1 507 ? -19.282 41.445 19.295 1.00 80.19 507 GLU A N 1
ATOM 4235 C CA . GLU A 1 507 ? -18.135 40.644 18.854 1.00 80.19 507 GLU A CA 1
ATOM 4236 C C . GLU A 1 507 ? -17.789 39.565 19.888 1.00 80.19 507 GLU A C 1
ATOM 4238 O O . GLU A 1 507 ? -17.987 39.748 21.091 1.00 80.19 507 GLU A O 1
ATOM 4243 N N . LEU A 1 508 ? -17.217 38.443 19.440 1.00 79.81 508 LEU A N 1
ATOM 4244 C CA . LEU A 1 508 ? -16.860 37.332 20.330 1.00 79.81 508 LEU A CA 1
ATOM 4245 C C . LEU A 1 508 ? -15.862 37.758 21.430 1.00 79.81 508 LEU A C 1
ATOM 4247 O O . LEU A 1 508 ? -15.973 37.315 22.571 1.00 79.81 508 LEU A O 1
ATOM 4251 N N . GLN A 1 509 ? -14.963 38.707 21.134 1.00 78.00 509 GLN A N 1
ATOM 4252 C CA . GLN A 1 509 ? -14.067 39.311 22.132 1.00 78.00 509 GLN A CA 1
ATOM 4253 C C . GLN A 1 509 ? -14.806 40.006 23.274 1.00 78.00 509 GLN A C 1
ATOM 4255 O O . GLN A 1 509 ? -14.349 39.967 24.416 1.00 78.00 509 GLN A O 1
ATOM 4260 N N . GLN A 1 510 ? -15.926 40.673 22.982 1.00 78.19 510 GLN A N 1
ATOM 4261 C CA . GLN A 1 510 ? -16.722 41.339 24.012 1.00 78.19 510 GLN A CA 1
ATOM 4262 C C . GLN A 1 510 ? -17.336 40.294 24.943 1.00 78.19 510 GLN A C 1
ATOM 4264 O O . GLN A 1 510 ? -17.275 40.453 26.157 1.00 78.19 510 GLN A O 1
ATOM 4269 N N . LEU A 1 511 ? -17.803 39.170 24.391 1.00 76.75 511 LEU A N 1
ATOM 4270 C CA . LEU A 1 511 ? -18.331 38.052 25.172 1.00 76.75 511 LEU A CA 1
ATOM 4271 C C . LEU A 1 511 ? -17.270 37.443 26.112 1.00 76.75 511 LEU A C 1
ATOM 4273 O O . LEU A 1 511 ? -17.570 37.158 27.270 1.00 76.75 511 LEU A O 1
ATOM 4277 N N . PHE A 1 512 ? -16.024 37.291 25.645 1.00 77.50 512 PHE A N 1
ATOM 4278 C CA . PHE A 1 512 ? -14.901 36.819 26.472 1.00 77.50 512 PHE A CA 1
ATOM 4279 C C . PHE A 1 512 ? -14.554 37.784 27.614 1.00 77.50 512 PHE A C 1
ATOM 4281 O O . PHE A 1 512 ? -14.176 37.343 28.700 1.00 77.50 512 PHE A O 1
ATOM 4288 N N . LYS A 1 513 ? -14.704 39.096 27.388 1.00 74.56 513 LYS A N 1
ATOM 4289 C CA . LYS A 1 513 ? -14.497 40.130 28.416 1.00 74.56 513 LYS A CA 1
ATOM 4290 C C . LYS A 1 513 ? -15.638 40.171 29.434 1.00 74.56 513 LYS A C 1
ATOM 4292 O O . LYS A 1 513 ? -15.387 40.331 30.622 1.00 74.56 513 LYS A O 1
ATOM 4297 N N . GLU A 1 514 ? -16.879 40.023 28.977 1.00 76.25 514 GLU A N 1
ATOM 4298 C CA . GLU A 1 514 ? -18.080 40.074 29.818 1.00 76.25 514 GLU A CA 1
ATOM 4299 C C . GLU A 1 514 ? -18.277 38.803 30.656 1.00 76.25 514 GLU A C 1
ATOM 4301 O O . GLU A 1 514 ? -18.852 38.862 31.743 1.00 76.25 514 GLU A O 1
ATOM 4306 N N . ASN A 1 515 ? -17.807 37.648 30.171 1.00 74.31 515 ASN A N 1
ATOM 4307 C CA . ASN A 1 515 ? -17.989 36.367 30.840 1.00 74.31 515 ASN A CA 1
ATOM 4308 C C . ASN A 1 515 ? -16.685 35.563 30.918 1.00 74.31 515 ASN A C 1
ATOM 4310 O O . ASN A 1 515 ? -16.424 34.670 30.110 1.00 74.31 515 ASN A O 1
ATOM 4314 N N . HIS A 1 516 ? -15.914 35.820 31.976 1.00 75.19 516 HIS A N 1
ATOM 4315 C CA . HIS A 1 516 ? -14.659 35.120 32.264 1.00 75.19 516 HIS A CA 1
ATOM 4316 C C . HIS A 1 516 ? -14.812 33.586 32.327 1.00 75.19 516 HIS A C 1
ATOM 4318 O O . HIS A 1 516 ? -13.849 32.863 32.080 1.00 75.19 516 HIS A O 1
ATOM 4324 N N . LYS A 1 517 ? -16.012 33.055 32.617 1.00 71.94 517 LYS A N 1
ATOM 4325 C CA . LYS A 1 517 ? -16.243 31.601 32.627 1.00 71.94 517 LYS A CA 1
ATOM 4326 C C . LYS A 1 517 ? -16.111 30.972 31.240 1.00 71.94 517 LYS A C 1
ATOM 4328 O O . LYS A 1 517 ? -15.684 29.830 31.156 1.00 71.94 517 LYS A O 1
ATOM 4333 N N . ILE A 1 518 ? -16.445 31.701 30.173 1.00 74.56 518 ILE A N 1
ATOM 4334 C CA . ILE A 1 518 ? -16.285 31.220 28.790 1.00 74.56 518 ILE A CA 1
ATOM 4335 C C . ILE A 1 518 ? -14.800 31.152 28.439 1.00 74.56 518 ILE A C 1
ATOM 4337 O O . ILE A 1 518 ? -14.347 30.172 27.861 1.00 74.56 518 ILE A O 1
ATOM 4341 N N . THR A 1 519 ? -14.023 32.158 28.838 1.00 74.69 519 THR A N 1
ATOM 4342 C CA . THR A 1 519 ? -12.568 32.153 28.648 1.00 74.69 519 THR A CA 1
ATOM 4343 C C . THR A 1 519 ? -11.914 31.002 29.417 1.00 74.69 519 THR A C 1
ATOM 4345 O O . THR A 1 519 ? -11.042 30.331 28.876 1.00 74.69 519 THR A O 1
ATOM 4348 N N . GLU A 1 520 ? -12.364 30.715 30.643 1.00 74.12 520 GLU A N 1
ATOM 4349 C CA . GLU A 1 520 ? -11.921 29.529 31.391 1.00 74.12 520 GLU A CA 1
ATOM 4350 C C . GLU A 1 520 ? -12.342 28.220 30.712 1.00 74.12 520 GLU A C 1
ATOM 4352 O O . GLU A 1 520 ? -11.505 27.339 30.575 1.00 74.12 520 GLU A O 1
ATOM 4357 N N . LEU A 1 521 ? -13.580 28.096 30.215 1.00 74.56 521 LEU A N 1
ATOM 4358 C CA . LEU A 1 521 ? -14.025 26.919 29.450 1.00 74.56 521 LEU A CA 1
ATOM 4359 C C . LEU A 1 521 ? -13.092 26.626 28.269 1.00 74.56 521 LEU A C 1
ATOM 4361 O O . LEU A 1 521 ? -12.672 25.488 28.071 1.00 74.56 521 LEU A O 1
ATOM 4365 N N . LEU A 1 522 ? -12.743 27.664 27.505 1.00 77.44 522 LEU A N 1
ATOM 4366 C CA . LEU A 1 522 ? -11.891 27.529 26.328 1.00 77.44 522 LEU A CA 1
ATOM 4367 C C . LEU A 1 522 ? -10.453 27.142 26.684 1.00 77.44 522 LEU A C 1
ATOM 4369 O O . LEU A 1 522 ? -9.872 26.339 25.968 1.00 77.44 522 LEU A O 1
ATOM 4373 N N . LYS A 1 523 ? -9.885 27.633 27.794 1.00 73.31 523 LYS A N 1
ATOM 4374 C CA . LYS A 1 523 ? -8.506 27.289 28.206 1.00 73.31 523 LYS A CA 1
ATOM 4375 C C . LYS A 1 523 ? -8.281 25.790 28.426 1.00 73.31 523 LYS A C 1
ATOM 4377 O O . LYS A 1 523 ? -7.156 25.332 28.261 1.00 73.31 523 LYS A O 1
ATOM 4382 N N . TRP A 1 524 ? -9.321 25.051 28.811 1.00 68.50 524 TRP A N 1
ATOM 4383 C CA . TRP A 1 524 ? -9.218 23.630 29.160 1.00 68.50 524 TRP A CA 1
ATOM 4384 C C . TRP A 1 524 ? -9.912 22.699 28.155 1.00 68.50 524 TRP A C 1
ATOM 4386 O O . TRP A 1 524 ? -9.764 21.484 28.265 1.00 68.50 524 TRP A O 1
ATOM 4396 N N . ASN A 1 525 ? -10.653 23.237 27.175 1.00 76.50 525 ASN A N 1
ATOM 4397 C CA . ASN A 1 525 ? -11.367 22.451 26.168 1.00 76.50 525 ASN A CA 1
ATOM 4398 C C . ASN A 1 525 ? -10.879 22.779 24.746 1.00 76.50 525 ASN A C 1
ATOM 4400 O O . ASN A 1 525 ? -11.396 23.668 24.063 1.00 76.50 525 ASN A O 1
ATOM 4404 N N . TYR A 1 526 ? -9.891 22.006 24.293 1.00 80.44 526 TYR A N 1
ATOM 4405 C CA . TYR A 1 526 ? -9.293 22.132 22.964 1.00 80.44 526 TYR A CA 1
ATOM 4406 C C . TYR A 1 526 ? -10.276 21.860 21.816 1.00 80.44 526 TYR A C 1
ATOM 4408 O O . TYR A 1 526 ? -10.139 22.475 20.761 1.00 80.44 526 TYR A O 1
ATOM 4416 N N . GLY A 1 527 ? -11.301 21.026 22.023 1.00 81.31 527 GLY A N 1
ATOM 4417 C CA . GLY A 1 527 ? -12.318 20.748 21.005 1.00 81.31 527 GLY A CA 1
ATOM 4418 C C . GLY A 1 527 ? -13.174 21.976 20.681 1.00 81.31 527 GLY A C 1
ATOM 4419 O O . GLY A 1 527 ? -13.450 22.265 19.517 1.00 81.31 527 GLY A O 1
ATOM 4420 N N . LEU A 1 528 ? -13.502 22.791 21.692 1.00 85.25 528 LEU A N 1
ATOM 4421 C CA . LEU A 1 528 ? -14.167 24.083 21.481 1.00 85.25 528 LEU A CA 1
ATOM 4422 C C . LEU A 1 528 ? -13.274 25.092 20.752 1.00 85.25 528 LEU A C 1
ATOM 4424 O O . LEU A 1 528 ? -13.771 25.864 19.931 1.00 85.25 528 LEU A O 1
ATOM 4428 N N . ILE A 1 529 ? -11.968 25.090 21.035 1.00 86.62 529 ILE A N 1
ATOM 4429 C CA . ILE A 1 529 ? -11.000 25.938 20.329 1.00 86.62 529 ILE A CA 1
ATOM 4430 C C . ILE A 1 529 ? -10.901 25.524 18.855 1.00 86.62 529 ILE A C 1
ATOM 4432 O O . ILE A 1 529 ? -10.967 26.385 17.981 1.00 86.62 529 ILE A O 1
ATOM 4436 N N . GLU A 1 530 ? -10.790 24.228 18.560 1.00 85.94 530 GLU A N 1
ATOM 4437 C CA . GLU A 1 530 ? -10.778 23.714 17.184 1.00 85.94 530 GLU A CA 1
ATOM 4438 C C . GLU A 1 530 ? -12.070 24.086 16.442 1.00 85.94 530 GLU A C 1
ATOM 4440 O O . GLU A 1 530 ? -12.028 24.652 15.348 1.00 85.94 530 GLU A O 1
ATOM 4445 N N . ALA A 1 531 ? -13.231 23.873 17.072 1.00 87.00 531 ALA A N 1
ATOM 4446 C CA . ALA A 1 531 ? -14.524 24.259 16.514 1.00 87.00 531 ALA A CA 1
ATOM 4447 C C . ALA A 1 531 ? -14.626 25.777 16.262 1.00 87.00 531 ALA A C 1
ATOM 4449 O O . ALA A 1 531 ? -15.258 26.193 15.287 1.00 87.00 531 ALA A O 1
ATOM 4450 N N . LEU A 1 532 ? -13.986 26.616 17.086 1.00 89.38 532 LEU A N 1
ATOM 4451 C CA . LEU A 1 532 ? -13.860 28.058 16.848 1.00 89.38 532 LEU A CA 1
ATOM 4452 C C . LEU A 1 532 ? -12.921 28.375 15.683 1.00 89.38 532 LEU A C 1
ATOM 4454 O O . LEU A 1 532 ? -13.266 29.229 14.868 1.00 89.38 532 LEU A O 1
ATOM 4458 N N . PHE A 1 533 ? -11.791 27.678 15.545 1.00 89.94 533 PHE A N 1
ATOM 4459 C CA . PHE A 1 533 ? -10.915 27.823 14.380 1.00 89.94 533 PHE A CA 1
ATOM 4460 C C . PHE A 1 533 ? -11.612 27.456 13.064 1.00 89.94 533 PHE A C 1
ATOM 4462 O O . PHE A 1 533 ? -11.247 27.996 12.025 1.00 89.94 533 PHE A O 1
ATOM 4469 N N . ILE A 1 534 ? -12.644 26.609 13.096 1.00 87.56 534 ILE A N 1
ATOM 4470 C CA . ILE A 1 534 ? -13.484 26.303 11.929 1.00 87.56 534 ILE A CA 1
ATOM 4471 C C . ILE A 1 534 ? -14.593 27.354 11.758 1.00 87.56 534 ILE A C 1
ATOM 4473 O O . ILE A 1 534 ? -14.697 28.006 10.720 1.00 87.56 534 ILE A O 1
ATOM 4477 N N . GLN A 1 535 ? -15.443 27.536 12.773 1.00 88.56 535 GLN A N 1
ATOM 4478 C CA . GLN A 1 535 ? -16.683 28.306 12.634 1.00 88.56 535 GLN A CA 1
ATOM 4479 C C . GLN A 1 535 ? -16.474 29.823 12.671 1.00 88.56 535 GLN A C 1
ATOM 4481 O O . GLN A 1 535 ? -17.245 30.554 12.051 1.00 88.56 535 GLN A O 1
ATOM 4486 N N . TYR A 1 536 ? -15.464 30.333 13.381 1.00 90.00 536 TYR A N 1
ATOM 4487 C CA . TYR A 1 536 ? -15.252 31.779 13.469 1.00 90.00 536 TYR A CA 1
ATOM 4488 C C . TYR A 1 536 ? -14.887 32.392 12.102 1.00 90.00 536 TYR A C 1
ATOM 4490 O O . TYR A 1 536 ? -15.591 33.321 11.686 1.00 90.00 536 TYR A O 1
ATOM 4498 N N . PRO A 1 537 ? -13.918 31.846 11.331 1.00 89.75 537 PRO A N 1
ATOM 4499 C CA . PRO A 1 537 ? -13.666 32.305 9.963 1.00 89.75 537 PRO A CA 1
ATOM 4500 C C . PRO A 1 537 ? -14.892 32.184 9.045 1.00 89.75 537 PRO A C 1
ATOM 4502 O O . PRO A 1 537 ? -15.156 33.088 8.251 1.00 89.75 537 PRO A O 1
ATOM 4505 N N . GLU A 1 538 ? -15.696 31.124 9.184 1.00 88.25 538 GLU A N 1
ATOM 4506 C CA . GLU A 1 538 ? -16.917 30.934 8.385 1.00 88.25 538 GLU A CA 1
ATOM 4507 C C . GLU A 1 538 ? -17.988 32.003 8.650 1.00 88.25 538 GLU A C 1
ATOM 4509 O O . GLU A 1 538 ? -18.660 32.460 7.724 1.00 88.25 538 GLU A O 1
ATOM 4514 N N . TRP A 1 539 ? -18.162 32.418 9.906 1.00 86.88 539 TRP A N 1
ATOM 4515 C CA . TRP A 1 539 ? -19.161 33.421 10.287 1.00 86.88 539 TRP A CA 1
ATOM 4516 C C . TRP A 1 539 ? -18.700 34.857 10.031 1.00 86.88 539 TRP A C 1
ATOM 4518 O O . TRP A 1 539 ? -19.519 35.717 9.698 1.00 86.88 539 TRP A O 1
ATOM 4528 N N . TYR A 1 540 ? -17.401 35.119 10.182 1.00 86.75 540 TYR A N 1
ATOM 4529 C CA . TYR A 1 540 ? -16.817 36.460 10.127 1.00 86.75 540 TYR A CA 1
ATOM 4530 C C . TYR A 1 540 ? -15.967 36.700 8.872 1.00 86.75 540 TYR A C 1
ATOM 4532 O O . TYR A 1 540 ? -15.077 37.548 8.888 1.00 86.75 540 TYR A O 1
ATOM 4540 N N . LYS A 1 541 ? -16.283 36.008 7.768 1.00 83.69 541 LYS A N 1
ATOM 4541 C CA . LYS A 1 541 ? -15.707 36.231 6.427 1.00 83.69 541 LYS A CA 1
ATOM 4542 C C . LYS A 1 541 ? -14.170 36.170 6.406 1.00 83.69 541 LYS A C 1
ATOM 4544 O O . LYS A 1 541 ? -13.513 37.073 5.895 1.00 83.69 541 LYS A O 1
ATOM 4549 N N . GLY A 1 542 ? -13.611 35.112 6.986 1.00 83.88 542 GLY A N 1
ATOM 4550 C CA . GLY A 1 542 ? -12.185 34.787 6.918 1.00 83.88 542 GLY A CA 1
ATOM 4551 C C . GLY A 1 542 ? -11.275 35.478 7.931 1.00 83.88 542 GLY A C 1
ATOM 4552 O O . GLY A 1 542 ? -10.057 35.388 7.798 1.00 83.88 542 GLY A O 1
ATOM 4553 N N . LYS A 1 543 ? -11.836 36.136 8.955 1.00 87.62 543 LYS A N 1
ATOM 4554 C CA . LYS A 1 543 ? -11.065 36.580 10.128 1.00 87.62 543 LYS A CA 1
ATOM 4555 C C . LYS A 1 543 ? -10.617 35.376 10.958 1.00 87.62 543 LYS A C 1
ATOM 4557 O O . LYS A 1 543 ? -11.442 34.535 11.313 1.00 87.62 543 LYS A O 1
ATOM 4562 N N . GLU A 1 544 ? -9.337 35.315 11.309 1.00 88.81 544 GLU A N 1
ATOM 4563 C CA . GLU A 1 544 ? -8.781 34.187 12.062 1.00 88.81 544 GLU A CA 1
ATOM 4564 C C . GLU A 1 544 ? -9.049 34.309 13.567 1.00 88.81 544 GLU A C 1
ATOM 4566 O O . GLU A 1 544 ? -8.917 35.377 14.162 1.00 88.81 544 GLU A O 1
ATOM 4571 N N . PHE A 1 545 ? -9.382 33.190 14.216 1.00 87.56 545 PHE A N 1
ATOM 4572 C CA . PHE A 1 545 ? -9.695 33.183 15.649 1.00 87.56 545 PHE A CA 1
ATOM 4573 C C . PHE A 1 545 ? -8.494 33.579 16.527 1.00 87.56 545 PHE A C 1
ATOM 4575 O O . PHE A 1 545 ? -8.661 34.280 17.524 1.00 87.56 545 PHE A O 1
ATOM 4582 N N . PHE A 1 546 ? -7.269 33.217 16.135 1.00 85.56 546 PHE A N 1
ATOM 4583 C CA . PHE A 1 546 ? -6.064 33.585 16.889 1.00 85.56 546 PHE A CA 1
ATOM 4584 C C . PHE A 1 546 ? -5.811 35.103 16.919 1.00 85.56 546 PHE A C 1
ATOM 4586 O O . PHE A 1 546 ? -5.108 35.584 17.804 1.00 85.56 546 PHE A O 1
ATOM 4593 N N . GLU A 1 547 ? -6.395 35.880 15.996 1.00 84.69 547 GLU A N 1
ATOM 4594 C CA . GLU A 1 547 ? -6.294 37.349 16.000 1.00 84.69 547 GLU A CA 1
ATOM 4595 C C . GLU A 1 547 ? -7.069 37.967 17.162 1.00 84.69 547 GLU A C 1
ATOM 4597 O O . GLU A 1 547 ? -6.790 39.094 17.568 1.00 84.69 547 GLU A O 1
ATOM 4602 N N . ILE A 1 548 ? -8.034 37.221 17.706 1.00 81.88 548 ILE A N 1
ATOM 4603 C CA . ILE A 1 548 ? -8.888 37.677 18.793 1.00 81.88 548 ILE A CA 1
ATOM 4604 C C . ILE A 1 548 ? -8.716 36.903 20.103 1.00 81.88 548 ILE A C 1
ATOM 4606 O O . ILE A 1 548 ? -9.285 37.309 21.118 1.00 81.88 548 ILE A O 1
ATOM 4610 N N . ALA A 1 549 ? -7.937 35.821 20.091 1.00 79.19 549 ALA A N 1
ATOM 4611 C CA . ALA A 1 549 ? -7.711 34.926 21.219 1.00 79.19 549 ALA A CA 1
ATOM 4612 C C . ALA A 1 549 ? -6.318 35.126 21.838 1.00 79.19 549 ALA A C 1
ATOM 4614 O O . ALA A 1 549 ? -5.488 34.220 21.842 1.00 79.19 549 ALA A O 1
ATOM 4615 N N . ASP A 1 550 ? -6.061 36.314 22.399 1.00 77.75 550 ASP A N 1
ATOM 4616 C CA . ASP A 1 550 ? -4.765 36.653 23.018 1.00 77.75 550 ASP A CA 1
ATOM 4617 C C . ASP A 1 550 ? -4.323 35.641 24.087 1.00 77.75 550 ASP A C 1
ATOM 4619 O O . ASP A 1 550 ? -3.139 35.343 24.206 1.00 77.75 550 ASP A O 1
ATOM 4623 N N . PHE A 1 551 ? -5.280 35.061 24.818 1.00 77.31 551 PHE A N 1
ATOM 4624 C CA . PHE A 1 551 ? -5.030 34.059 25.858 1.00 77.31 551 PHE A CA 1
ATOM 4625 C C . PHE A 1 551 ? -4.448 32.738 25.335 1.00 77.31 551 PHE A C 1
ATOM 4627 O O . PHE A 1 551 ? -3.992 31.931 26.140 1.00 77.31 551 PHE A O 1
ATOM 4634 N N . LEU A 1 552 ? -4.476 32.500 24.020 1.00 75.69 552 LEU A N 1
ATOM 4635 C CA . LEU A 1 552 ? -3.902 31.306 23.408 1.00 75.69 552 LEU A CA 1
ATOM 4636 C C . LEU A 1 552 ? -2.485 31.535 22.872 1.00 75.69 552 LEU A C 1
ATOM 4638 O O . LEU A 1 552 ? -1.837 30.547 22.546 1.00 75.69 552 LEU A O 1
ATOM 4642 N N . LYS A 1 553 ? -1.993 32.782 22.761 1.00 72.94 553 LYS A N 1
ATOM 4643 C CA . LYS A 1 553 ? -0.727 33.118 22.066 1.00 72.94 553 LYS A CA 1
ATOM 4644 C C . LYS A 1 553 ? 0.488 32.318 22.542 1.00 72.94 553 LYS A C 1
ATOM 4646 O O . LYS A 1 553 ? 1.338 31.990 21.721 1.00 72.94 553 LYS A O 1
ATOM 4651 N N . ASP A 1 554 ? 0.518 31.961 23.822 1.00 71.00 554 ASP A N 1
ATOM 4652 C CA . ASP A 1 554 ? 1.614 31.208 24.440 1.00 71.00 554 ASP A CA 1
ATOM 4653 C C . ASP A 1 554 ? 1.347 29.688 24.520 1.00 71.00 554 ASP A C 1
ATOM 4655 O O . ASP A 1 554 ? 2.166 28.947 25.059 1.00 71.00 554 ASP A O 1
ATOM 4659 N N . SER A 1 555 ? 0.208 29.195 24.013 1.00 75.06 555 SER A N 1
ATOM 4660 C CA . SER A 1 555 ? -0.139 27.768 24.024 1.00 75.06 555 SER A CA 1
ATOM 4661 C C . SER A 1 555 ? 0.516 27.033 22.846 1.00 75.06 555 SER A C 1
ATOM 4663 O O . SER A 1 555 ? 0.172 27.310 21.693 1.00 75.06 555 SER A O 1
ATOM 4665 N N . PRO A 1 556 ? 1.387 26.034 23.100 1.00 69.00 556 PRO A N 1
ATOM 4666 C CA . PRO A 1 556 ? 2.002 25.238 22.037 1.00 69.00 556 PRO A CA 1
ATOM 4667 C C . PRO A 1 556 ? 0.972 24.490 21.178 1.00 69.00 556 PRO A C 1
ATOM 4669 O O . PRO A 1 556 ? 1.180 24.315 19.981 1.00 69.00 556 PRO A O 1
ATOM 4672 N N . GLN A 1 557 ? -0.162 24.094 21.771 1.00 75.81 557 GLN A N 1
ATOM 4673 C CA . GLN A 1 557 ? -1.215 23.336 21.088 1.00 75.81 557 GLN A CA 1
ATOM 4674 C C . GLN A 1 557 ? -2.051 24.182 20.117 1.00 75.81 557 GLN A C 1
ATOM 4676 O O . GLN A 1 557 ? -2.753 23.622 19.277 1.00 75.81 557 GLN A O 1
ATOM 4681 N N . MET A 1 558 ? -2.000 25.519 20.201 1.00 83.44 558 MET A N 1
ATOM 4682 C CA . MET A 1 558 ? -2.827 26.390 19.357 1.00 83.44 558 MET A CA 1
ATOM 4683 C C . MET A 1 558 ? -2.620 26.101 17.866 1.00 83.44 558 MET A C 1
ATOM 4685 O O . MET A 1 558 ? -3.585 26.004 17.108 1.00 83.44 558 MET A O 1
ATOM 4689 N N . TRP A 1 559 ? -1.362 25.965 17.451 1.00 82.00 559 TRP A N 1
ATOM 4690 C CA . TRP A 1 559 ? -1.006 25.818 16.045 1.00 82.00 559 TRP A CA 1
ATOM 4691 C C . TRP A 1 559 ? -1.465 24.492 15.460 1.00 82.00 559 TRP A C 1
ATOM 4693 O O . TRP A 1 559 ? -1.919 24.462 14.324 1.00 82.00 559 TRP A O 1
ATOM 4703 N N . GLU A 1 560 ? -1.415 23.421 16.245 1.00 81.94 560 GLU A N 1
ATOM 4704 C CA . GLU A 1 560 ? -1.948 22.123 15.844 1.00 81.94 560 GLU A CA 1
ATOM 4705 C C . GLU A 1 560 ? -3.460 22.190 15.606 1.00 81.94 560 GLU A C 1
ATOM 4707 O O . GLU A 1 560 ? -3.934 21.782 14.549 1.00 81.94 560 GLU A O 1
ATOM 4712 N N . LEU A 1 561 ? -4.216 22.787 16.533 1.00 84.75 561 LEU A N 1
ATOM 4713 C CA . LEU A 1 561 ? -5.668 22.948 16.383 1.00 84.75 561 LEU A CA 1
ATOM 4714 C C . LEU A 1 561 ? -6.018 23.842 15.188 1.00 84.75 561 LEU A C 1
ATOM 4716 O O . LEU A 1 561 ? -6.989 23.588 14.474 1.00 84.75 561 LEU A O 1
ATOM 4720 N N . TRP A 1 562 ? -5.216 24.881 14.944 1.00 88.00 562 TRP A N 1
ATOM 4721 C CA . TRP A 1 562 ? -5.373 25.735 13.775 1.00 88.00 562 TRP A CA 1
ATOM 4722 C C . TRP A 1 562 ? -5.096 24.974 12.470 1.00 88.00 562 TRP A C 1
ATOM 4724 O O . TRP A 1 562 ? -5.919 25.057 11.561 1.00 88.00 562 TRP A O 1
ATOM 4734 N N . ILE A 1 563 ? -4.016 24.189 12.386 1.00 87.50 563 ILE A N 1
ATOM 4735 C CA . ILE A 1 563 ? -3.692 23.352 11.216 1.00 87.50 563 ILE A CA 1
ATOM 4736 C C . ILE A 1 563 ? -4.809 22.336 10.951 1.00 87.50 563 ILE A C 1
ATOM 4738 O O . ILE A 1 563 ? -5.323 22.273 9.835 1.00 87.50 563 ILE A O 1
ATOM 4742 N N . ASN A 1 564 ? -5.259 21.615 11.981 1.00 81.75 564 ASN A N 1
ATOM 4743 C CA . ASN A 1 564 ? -6.342 20.632 11.866 1.00 81.75 564 ASN A CA 1
ATOM 4744 C C . ASN A 1 564 ? -7.646 21.277 11.373 1.00 81.75 564 ASN A C 1
ATOM 4746 O O . ASN A 1 564 ? -8.403 20.676 10.607 1.00 81.75 564 ASN A O 1
ATOM 4750 N N . SER A 1 565 ? -7.896 22.535 11.754 1.00 85.12 565 SER A N 1
ATOM 4751 C CA . SER A 1 565 ? -9.071 23.269 11.286 1.00 85.12 565 SER A CA 1
ATOM 4752 C C . SER A 1 565 ? -9.052 23.562 9.783 1.00 85.12 565 SER A C 1
ATOM 4754 O O . SER A 1 565 ? -10.127 23.688 9.199 1.00 85.12 565 SER A O 1
ATOM 4756 N N . LEU A 1 566 ? -7.876 23.664 9.142 1.00 86.12 566 LEU A N 1
ATOM 4757 C CA . LEU A 1 566 ? -7.764 24.007 7.716 1.00 86.12 566 LEU A CA 1
ATOM 4758 C C . LEU A 1 566 ? -8.493 22.985 6.838 1.00 86.12 566 LEU A C 1
ATOM 4760 O O . LEU A 1 566 ? -9.094 23.358 5.839 1.00 86.12 566 LEU A O 1
ATOM 4764 N N . ILE A 1 567 ? -8.520 21.721 7.257 1.00 81.38 567 ILE A N 1
ATOM 4765 C CA . ILE A 1 567 ? -9.153 20.639 6.502 1.00 81.38 567 ILE A CA 1
ATOM 4766 C C . ILE A 1 567 ? -10.690 20.740 6.558 1.00 81.38 567 ILE A C 1
ATOM 4768 O O . ILE A 1 567 ? -11.375 20.338 5.628 1.00 81.38 567 ILE A O 1
ATOM 4772 N N . TRP A 1 568 ? -11.273 21.303 7.621 1.00 78.38 568 TRP A N 1
ATOM 4773 C CA . TRP A 1 568 ? -12.730 21.288 7.848 1.00 78.38 568 TRP A CA 1
ATOM 4774 C C . TRP A 1 568 ? -13.472 22.556 7.424 1.00 78.38 568 TRP A C 1
ATOM 4776 O O . TRP A 1 568 ? -14.707 22.559 7.365 1.00 78.38 568 TRP A O 1
ATOM 4786 N N . ARG A 1 569 ? -12.741 23.642 7.177 1.00 82.88 569 ARG A N 1
ATOM 4787 C CA . ARG A 1 569 ? -13.312 24.942 6.821 1.00 82.88 569 ARG A CA 1
ATOM 4788 C C . ARG A 1 569 ? -13.939 24.901 5.434 1.00 82.88 569 ARG A C 1
ATOM 4790 O O . ARG A 1 569 ? -13.400 24.313 4.498 1.00 82.88 569 ARG A O 1
ATOM 4797 N N . LYS A 1 570 ? -15.035 25.637 5.261 1.00 83.12 570 LYS A N 1
ATOM 4798 C CA . LYS A 1 570 ? -15.515 25.978 3.915 1.00 83.12 570 LYS A CA 1
ATOM 4799 C C . LYS A 1 570 ? -14.431 26.742 3.143 1.00 83.12 570 LYS A C 1
ATOM 4801 O O . LYS A 1 570 ? -13.827 27.648 3.718 1.00 83.12 570 LYS A O 1
ATOM 4806 N N . PRO A 1 571 ? -14.264 26.508 1.828 1.00 86.44 571 PRO A N 1
ATOM 4807 C CA . PRO A 1 571 ? -13.310 27.264 1.014 1.00 86.44 571 PRO A CA 1
ATOM 4808 C C . PRO A 1 571 ? -13.477 28.791 1.096 1.00 86.44 571 PRO A C 1
ATOM 4810 O O . PRO A 1 571 ? -12.504 29.536 1.113 1.00 86.44 571 PRO A O 1
ATOM 4813 N N . THR A 1 572 ? -14.713 29.271 1.261 1.00 86.50 572 THR A N 1
ATOM 4814 C CA . THR A 1 572 ? -15.030 30.701 1.424 1.00 86.50 572 THR A CA 1
ATOM 4815 C C . THR A 1 572 ? -14.591 31.300 2.767 1.00 86.50 572 THR A C 1
ATOM 4817 O O . THR A 1 572 ? -14.762 32.497 2.983 1.00 86.50 572 THR A O 1
ATOM 4820 N N . ALA A 1 573 ? -14.107 30.483 3.704 1.00 89.81 573 ALA A N 1
ATOM 4821 C CA . ALA A 1 573 ? -13.654 30.910 5.025 1.00 89.81 573 ALA A CA 1
ATOM 4822 C C . ALA A 1 573 ? -12.167 31.298 5.053 1.00 89.81 573 ALA A C 1
ATOM 4824 O O . ALA A 1 573 ? -11.677 31.738 6.088 1.00 89.81 573 ALA A O 1
ATOM 4825 N N . PHE A 1 574 ? -11.443 31.144 3.944 1.00 90.62 574 PHE A N 1
ATOM 4826 C CA . PHE A 1 574 ? -10.048 31.552 3.828 1.00 90.62 574 PHE A CA 1
ATOM 4827 C C . PHE A 1 574 ? -9.969 32.961 3.242 1.00 90.62 574 PHE A C 1
ATOM 4829 O O . PHE A 1 574 ? -10.443 33.212 2.136 1.00 90.62 574 PHE A O 1
ATOM 4836 N N . SER A 1 575 ? -9.372 33.890 3.988 1.00 90.88 575 SER A N 1
ATOM 4837 C CA . SER A 1 575 ? -9.058 35.223 3.469 1.00 90.88 575 SER A CA 1
ATOM 4838 C C . SER A 1 575 ? -7.744 35.210 2.683 1.00 90.88 575 SER A C 1
ATOM 4840 O O . SER A 1 575 ? -6.879 34.365 2.928 1.00 90.88 575 SER A O 1
ATOM 4842 N N . GLU A 1 576 ? -7.546 36.193 1.798 1.00 90.38 576 GLU A N 1
ATOM 4843 C CA . GLU A 1 576 ? -6.253 36.409 1.124 1.00 90.38 576 GLU A CA 1
ATOM 4844 C C . GLU A 1 576 ? -5.104 36.534 2.137 1.00 90.38 576 GLU A C 1
ATOM 4846 O O . GLU A 1 576 ? -4.031 35.976 1.933 1.00 90.38 576 GLU A O 1
ATOM 4851 N N . ALA A 1 577 ? -5.346 37.183 3.282 1.00 88.62 577 ALA A N 1
ATOM 4852 C CA . ALA A 1 577 ? -4.356 37.323 4.347 1.00 88.62 577 ALA A CA 1
ATOM 4853 C C . ALA A 1 577 ? -3.984 35.981 5.006 1.00 88.62 577 ALA A C 1
ATOM 4855 O O . ALA A 1 577 ? -2.822 35.776 5.356 1.00 88.62 577 ALA A O 1
ATOM 4856 N N . THR A 1 578 ? -4.941 35.062 5.186 1.00 89.12 578 THR A N 1
ATOM 4857 C CA . THR A 1 578 ? -4.662 33.708 5.698 1.00 89.12 578 THR A CA 1
ATOM 4858 C C . THR A 1 578 ? -3.797 32.929 4.712 1.00 89.12 578 THR A C 1
ATOM 4860 O O . THR A 1 578 ? -2.782 32.354 5.109 1.00 89.12 578 THR A O 1
ATOM 4863 N N . VAL A 1 579 ? -4.173 32.941 3.430 1.00 93.69 579 VAL A N 1
ATOM 4864 C CA . VAL A 1 579 ? -3.425 32.254 2.368 1.00 93.69 579 VAL A CA 1
ATOM 4865 C C . VAL A 1 579 ? -2.008 32.824 2.263 1.00 93.69 579 VAL A C 1
ATOM 4867 O O . VAL A 1 579 ? -1.048 32.059 2.224 1.00 93.69 579 VAL A O 1
ATOM 4870 N N . GLU A 1 580 ? -1.853 34.148 2.330 1.00 93.44 580 GLU A N 1
ATOM 4871 C CA . GLU A 1 580 ? -0.547 34.809 2.269 1.00 93.44 580 GLU A CA 1
ATOM 4872 C C . GLU A 1 580 ? 0.342 34.486 3.481 1.00 93.44 580 GLU A C 1
ATOM 4874 O O . GLU A 1 580 ? 1.545 34.303 3.318 1.00 93.44 580 GLU A O 1
ATOM 4879 N N . LYS A 1 581 ? -0.212 34.331 4.694 1.00 90.19 581 LYS A N 1
ATOM 4880 C CA . LYS A 1 581 ? 0.569 33.895 5.873 1.00 90.19 581 LYS A CA 1
ATOM 4881 C C . LYS A 1 581 ? 1.169 32.497 5.673 1.00 90.19 581 LYS A C 1
ATOM 4883 O O . LYS A 1 581 ? 2.339 32.288 5.996 1.00 90.19 581 LYS A O 1
ATOM 4888 N N . ILE A 1 582 ? 0.385 31.557 5.136 1.00 93.31 582 ILE A N 1
ATOM 4889 C CA . ILE A 1 582 ? 0.852 30.196 4.820 1.00 93.31 582 ILE A CA 1
ATOM 4890 C C . ILE A 1 582 ? 1.887 30.258 3.697 1.00 93.31 582 ILE A C 1
ATOM 4892 O O . ILE A 1 582 ? 2.969 29.692 3.819 1.00 93.31 582 ILE A O 1
ATOM 4896 N N . SER A 1 583 ? 1.581 31.009 2.641 1.00 95.56 583 SER A N 1
ATOM 4897 C CA . SER A 1 583 ? 2.452 31.222 1.489 1.00 95.56 583 SER A CA 1
ATOM 4898 C C . SER A 1 583 ? 3.816 31.798 1.894 1.00 95.56 583 SER A C 1
ATOM 4900 O O . SER A 1 583 ? 4.857 31.274 1.507 1.00 95.56 583 SER A O 1
ATOM 4902 N N . HIS A 1 584 ? 3.836 32.807 2.766 1.00 94.69 584 HIS A N 1
ATOM 4903 C CA . HIS A 1 584 ? 5.057 33.380 3.326 1.00 94.69 584 HIS A CA 1
ATOM 4904 C C . HIS A 1 584 ? 5.851 32.371 4.168 1.00 94.69 584 HIS A C 1
ATOM 4906 O O . HIS A 1 584 ? 7.075 32.326 4.064 1.00 94.69 584 HIS A O 1
ATOM 4912 N N . PHE A 1 585 ? 5.186 31.550 4.992 1.00 92.50 585 PHE A N 1
ATOM 4913 C CA . PHE A 1 585 ? 5.874 30.488 5.732 1.00 92.50 585 PHE A CA 1
ATOM 4914 C C . PHE A 1 585 ? 6.532 29.485 4.779 1.00 92.50 585 PHE A C 1
ATOM 4916 O O . PHE A 1 585 ? 7.700 29.144 4.976 1.00 92.50 585 PHE A O 1
ATOM 4923 N N . LEU A 1 586 ? 5.808 29.059 3.740 1.00 94.06 586 LEU A N 1
ATOM 4924 C CA . LEU A 1 586 ? 6.341 28.152 2.732 1.00 94.06 586 LEU A CA 1
ATOM 4925 C C . LEU A 1 586 ? 7.555 28.759 2.037 1.00 94.06 586 LEU A C 1
ATOM 4927 O O . LEU A 1 586 ? 8.563 28.085 2.000 1.00 94.06 586 LEU A O 1
ATOM 4931 N N . ARG A 1 587 ? 7.516 30.019 1.589 1.00 92.81 587 ARG A N 1
ATOM 4932 C CA . ARG A 1 587 ? 8.645 30.657 0.884 1.00 92.81 587 ARG A CA 1
ATOM 4933 C C . ARG A 1 587 ? 9.868 30.939 1.757 1.00 92.81 587 ARG A C 1
ATOM 4935 O O . ARG A 1 587 ? 10.999 30.673 1.362 1.00 92.81 587 ARG A O 1
ATOM 4942 N N . GLU A 1 588 ? 9.654 31.498 2.945 1.00 91.19 588 GLU A N 1
ATOM 4943 C CA . GLU A 1 588 ? 10.738 32.117 3.724 1.00 91.19 588 GLU A CA 1
ATOM 4944 C C . GLU A 1 588 ? 11.204 31.266 4.912 1.00 91.19 588 GLU A C 1
ATOM 4946 O O . GLU A 1 588 ? 12.281 31.501 5.464 1.00 91.19 588 GLU A O 1
ATOM 4951 N N . LYS A 1 589 ? 10.385 30.308 5.368 1.00 92.56 589 LYS A N 1
ATOM 4952 C CA . LYS A 1 589 ? 10.603 29.636 6.659 1.00 92.56 589 LYS A CA 1
ATOM 4953 C C . LYS A 1 589 ? 10.666 28.118 6.591 1.00 92.56 589 LYS A C 1
ATOM 4955 O O . LYS A 1 589 ? 11.324 27.557 7.459 1.00 92.56 589 LYS A O 1
ATOM 4960 N N . VAL A 1 590 ? 10.051 27.452 5.611 1.00 94.00 590 VAL A N 1
ATOM 4961 C CA . VAL A 1 590 ? 9.972 25.976 5.587 1.00 94.00 590 VAL A CA 1
ATOM 4962 C C . VAL A 1 590 ? 11.348 25.311 5.500 1.00 94.00 590 VAL A C 1
ATOM 4964 O O . VAL A 1 590 ? 11.683 24.456 6.312 1.00 94.00 590 VAL A O 1
ATOM 4967 N N . LEU A 1 591 ? 12.192 25.750 4.564 1.00 93.94 591 LEU A N 1
ATOM 4968 C CA . LEU A 1 591 ? 13.529 25.190 4.392 1.00 93.94 591 LEU A CA 1
ATOM 4969 C C . LEU A 1 591 ? 14.385 25.487 5.624 1.00 93.94 591 LEU A C 1
ATOM 4971 O O . LEU A 1 591 ? 15.038 24.607 6.181 1.00 93.94 591 LEU A O 1
ATOM 4975 N N . ARG A 1 592 ? 14.336 26.739 6.084 1.00 92.88 592 ARG A N 1
ATOM 4976 C CA . ARG A 1 592 ? 15.073 27.196 7.258 1.00 92.88 592 ARG A CA 1
ATOM 4977 C C . ARG A 1 592 ? 14.675 26.419 8.514 1.00 92.88 592 ARG A C 1
ATOM 4979 O O . ARG A 1 592 ? 15.565 26.014 9.253 1.00 92.88 592 ARG A O 1
ATOM 4986 N N . SER A 1 593 ? 13.382 26.173 8.734 1.00 91.44 593 SER A N 1
ATOM 4987 C CA . SER A 1 593 ? 12.898 25.443 9.909 1.00 91.44 593 SER A CA 1
ATOM 4988 C C . SER A 1 593 ? 13.438 24.014 9.938 1.00 91.44 593 SER A C 1
ATOM 4990 O O . SER A 1 593 ? 13.886 23.563 10.988 1.00 91.44 593 SER A O 1
ATOM 4992 N N . VAL A 1 594 ? 13.471 23.323 8.793 1.00 91.69 594 VAL A N 1
ATOM 4993 C CA . VAL A 1 594 ? 14.028 21.966 8.685 1.00 91.69 594 VAL A CA 1
ATOM 4994 C C . VAL A 1 594 ? 15.541 21.970 8.916 1.00 91.69 594 VAL A C 1
ATOM 4996 O O . VAL A 1 594 ? 16.051 21.147 9.680 1.00 91.69 594 VAL A O 1
ATOM 4999 N N . LEU A 1 595 ? 16.276 22.903 8.304 1.00 91.88 595 LEU A N 1
ATOM 5000 C CA . LEU A 1 595 ? 17.735 22.955 8.423 1.00 91.88 595 LEU A CA 1
ATOM 5001 C C . LEU A 1 595 ? 18.205 23.354 9.829 1.00 91.88 595 LEU A C 1
ATOM 5003 O O . LEU A 1 595 ? 19.094 22.695 10.374 1.00 91.88 595 LEU A O 1
ATOM 5007 N N . GLU A 1 596 ? 17.618 24.403 10.420 1.00 89.19 596 GLU A N 1
ATOM 5008 C CA . GLU A 1 596 ? 17.993 24.907 11.748 1.00 89.19 596 GLU A CA 1
ATOM 5009 C C . GLU A 1 596 ? 17.712 23.878 12.842 1.00 89.19 596 GLU A C 1
ATOM 5011 O O . GLU A 1 596 ? 18.582 23.630 13.675 1.00 89.19 596 GLU A O 1
ATOM 5016 N N . TYR A 1 597 ? 16.556 23.207 12.792 1.00 85.50 597 TYR A N 1
ATOM 5017 C CA . TYR A 1 597 ? 16.188 22.183 13.775 1.00 85.50 597 TYR A CA 1
ATOM 5018 C C . TYR A 1 597 ? 17.188 21.018 13.814 1.00 85.50 597 TYR A C 1
ATOM 5020 O O . TYR A 1 597 ? 17.434 20.419 14.857 1.00 85.50 597 TYR A O 1
ATOM 5028 N N . ASN A 1 598 ? 17.825 20.726 12.679 1.00 86.56 598 ASN A N 1
ATOM 5029 C CA . ASN A 1 598 ? 18.817 19.665 12.564 1.00 86.56 598 ASN A CA 1
ATOM 5030 C C . ASN A 1 598 ? 20.261 20.152 12.793 1.00 86.56 598 ASN A C 1
ATOM 5032 O O . ASN A 1 598 ? 21.199 19.385 12.582 1.00 86.56 598 ASN A O 1
ATOM 5036 N N . LEU A 1 599 ? 20.516 21.412 13.177 1.00 82.88 599 LEU A N 1
ATOM 5037 C CA . LEU A 1 599 ? 21.867 21.889 13.546 1.00 82.88 599 LEU A CA 1
ATOM 5038 C C . LEU A 1 599 ? 22.381 21.280 14.854 1.00 82.88 599 LEU A C 1
ATOM 5040 O O . LEU A 1 599 ? 23.590 21.118 14.998 1.00 82.88 599 LEU A O 1
ATOM 5044 N N . GLU A 1 600 ? 21.482 20.919 15.765 1.00 72.44 600 GLU A N 1
ATOM 5045 C CA . GLU A 1 600 ? 21.827 20.516 17.132 1.00 72.44 600 GLU A CA 1
ATOM 5046 C C . GLU A 1 600 ? 22.047 18.998 17.297 1.00 72.44 600 GLU A C 1
ATOM 5048 O O . GLU A 1 600 ? 22.555 18.556 18.327 1.00 72.44 600 GLU A O 1
ATOM 5053 N N . TYR A 1 601 ? 21.732 18.190 16.274 1.00 67.94 601 TYR A N 1
ATOM 5054 C CA . TYR A 1 601 ? 21.729 16.724 16.345 1.00 67.94 601 TYR A CA 1
ATOM 5055 C C . TYR A 1 601 ? 22.607 16.090 15.254 1.00 67.94 601 TYR A C 1
ATOM 5057 O O . TYR A 1 601 ? 22.443 16.364 14.068 1.00 67.94 601 TYR A O 1
ATOM 5065 N N . ASN A 1 602 ? 23.534 15.207 15.650 1.00 62.69 602 ASN A N 1
ATOM 5066 C CA . ASN A 1 602 ? 24.466 14.532 14.726 1.00 62.69 602 ASN A CA 1
ATOM 5067 C C . ASN A 1 602 ? 24.073 13.084 14.369 1.00 62.69 602 ASN A C 1
ATOM 5069 O O . ASN A 1 602 ? 24.555 12.542 13.371 1.00 62.69 602 ASN A O 1
ATOM 5073 N N . ASP A 1 603 ? 23.230 12.439 15.181 1.00 67.00 603 ASP A N 1
ATOM 5074 C CA . ASP A 1 603 ? 22.889 11.013 15.036 1.00 67.00 603 ASP A CA 1
ATOM 5075 C C . ASP A 1 603 ? 21.440 10.758 14.602 1.00 67.00 603 ASP A C 1
ATOM 5077 O O . ASP A 1 603 ? 21.104 9.632 14.233 1.00 67.00 603 ASP A O 1
ATOM 5081 N N . TYR A 1 604 ? 20.606 11.800 14.589 1.00 74.88 604 TYR A N 1
ATOM 5082 C CA . TYR A 1 604 ? 19.191 11.743 14.232 1.00 74.88 604 TYR A CA 1
ATOM 5083 C C . TYR A 1 604 ? 18.832 12.893 13.297 1.00 74.88 604 TYR A C 1
ATOM 5085 O O . TYR A 1 604 ? 19.327 14.005 13.473 1.00 74.88 604 TYR A O 1
ATOM 5093 N N . PHE A 1 605 ? 17.968 12.613 12.321 1.00 84.31 605 PHE A N 1
ATOM 5094 C CA . PHE A 1 605 ? 17.274 13.642 11.558 1.00 84.31 605 PHE A CA 1
ATOM 5095 C C . PHE A 1 605 ? 15.848 13.752 12.094 1.00 84.31 605 PHE A C 1
ATOM 5097 O O . PHE A 1 605 ? 15.149 12.744 12.209 1.00 84.31 605 PHE A O 1
ATOM 5104 N N . PHE A 1 606 ? 15.432 14.967 12.429 1.00 84.88 606 PHE A N 1
ATOM 5105 C CA . PHE A 1 606 ? 14.101 15.259 12.942 1.00 84.88 606 PHE A CA 1
ATOM 5106 C C . PHE A 1 606 ? 13.370 16.193 11.991 1.00 84.88 606 PHE A C 1
ATOM 5108 O O . PHE A 1 606 ? 13.900 17.230 11.587 1.00 84.88 606 PHE A O 1
ATOM 5115 N N . TYR A 1 607 ? 12.130 15.847 11.665 1.00 88.50 607 TYR A N 1
ATOM 5116 C CA . TYR A 1 607 ? 11.256 16.736 10.918 1.00 88.50 607 TYR A CA 1
ATOM 5117 C C . TYR A 1 607 ? 10.477 17.629 11.901 1.00 88.50 607 TYR A C 1
ATOM 5119 O O . TYR A 1 607 ? 9.847 17.090 12.813 1.00 88.50 607 TYR A O 1
ATOM 5127 N N . PRO A 1 608 ? 10.496 18.971 11.772 1.00 89.44 608 PRO A N 1
ATOM 5128 C CA . PRO A 1 608 ? 9.787 19.842 12.707 1.00 89.44 608 PRO A CA 1
ATOM 5129 C C . PRO A 1 608 ? 8.277 19.573 12.689 1.00 89.44 608 PRO A C 1
ATOM 5131 O O . PRO A 1 608 ? 7.646 19.699 11.640 1.00 89.44 608 PRO A O 1
ATOM 5134 N N . GLU A 1 609 ? 7.691 19.268 13.848 1.00 87.19 609 GLU A N 1
ATOM 5135 C CA . GLU A 1 609 ? 6.298 18.804 13.974 1.00 87.19 609 GLU A CA 1
ATOM 5136 C C . GLU A 1 609 ? 5.277 19.761 13.339 1.00 87.19 609 GLU A C 1
ATOM 5138 O O . GLU A 1 609 ? 4.418 19.329 12.574 1.00 87.19 609 GLU A O 1
ATOM 5143 N N . PHE A 1 610 ? 5.406 21.072 13.582 1.00 88.69 610 PHE A N 1
ATOM 5144 C CA . PHE A 1 610 ? 4.545 22.080 12.949 1.00 88.69 610 PHE A CA 1
ATOM 5145 C C . PHE A 1 610 ? 4.603 21.998 11.419 1.00 88.69 610 PHE A C 1
ATOM 5147 O O . PHE A 1 610 ? 3.574 22.038 10.747 1.00 88.69 610 PHE A O 1
ATOM 5154 N N . THR A 1 611 ? 5.814 21.872 10.869 1.00 92.19 611 THR A N 1
ATOM 5155 C CA . THR A 1 611 ? 6.019 21.809 9.420 1.00 92.19 611 THR A CA 1
ATOM 5156 C C . THR A 1 611 ? 5.442 20.512 8.867 1.00 92.19 611 THR A C 1
ATOM 5158 O O . THR A 1 611 ? 4.752 20.549 7.856 1.00 92.19 611 THR A O 1
ATOM 5161 N N . TYR A 1 612 ? 5.666 19.386 9.550 1.00 92.19 612 TYR A N 1
ATOM 5162 C CA . TYR A 1 612 ? 5.102 18.090 9.178 1.00 92.19 612 TYR A CA 1
ATOM 5163 C C . TYR A 1 612 ? 3.572 18.149 9.087 1.00 92.19 612 TYR A C 1
ATOM 5165 O O . TYR A 1 612 ? 3.012 17.894 8.024 1.00 92.19 612 TYR A O 1
ATOM 5173 N N . LYS A 1 613 ? 2.904 18.572 10.171 1.00 89.00 613 LYS A N 1
ATOM 5174 C CA . LYS A 1 613 ? 1.436 18.641 10.244 1.00 89.00 613 LYS A CA 1
ATOM 5175 C C . LYS A 1 613 ? 0.850 19.613 9.220 1.00 89.00 613 LYS A C 1
ATOM 5177 O O . LYS A 1 613 ? -0.194 19.330 8.642 1.00 89.00 613 LYS A O 1
ATOM 5182 N N . LEU A 1 614 ? 1.512 20.747 8.965 1.00 92.69 614 LEU A N 1
ATOM 5183 C CA . LEU A 1 614 ? 1.060 21.697 7.946 1.00 92.69 614 LEU A CA 1
ATOM 5184 C C . LEU A 1 614 ? 1.119 21.089 6.538 1.00 92.69 614 LEU A C 1
ATOM 5186 O O . LEU A 1 614 ? 0.155 21.217 5.790 1.00 92.69 614 LEU A O 1
ATOM 5190 N N . LEU A 1 615 ? 2.225 20.435 6.169 1.00 94.19 615 LEU A N 1
ATOM 5191 C CA . LEU A 1 615 ? 2.371 19.811 4.848 1.00 94.19 615 LEU A CA 1
ATOM 5192 C C . LEU A 1 615 ? 1.412 18.631 4.659 1.00 94.19 615 LEU A C 1
ATOM 5194 O O . LEU A 1 615 ? 0.863 18.462 3.569 1.00 94.19 615 LEU A O 1
ATOM 5198 N N . ASP A 1 616 ? 1.159 17.868 5.722 1.00 89.81 616 ASP A N 1
ATOM 5199 C CA . ASP A 1 616 ? 0.152 16.808 5.723 1.00 89.81 616 ASP A CA 1
ATOM 5200 C C . ASP A 1 616 ? -1.261 17.376 5.497 1.00 89.81 616 ASP A C 1
ATOM 5202 O O . ASP A 1 616 ? -1.967 16.960 4.575 1.00 89.81 616 ASP A O 1
ATOM 5206 N N . ALA A 1 617 ? -1.628 18.438 6.225 1.00 88.19 617 ALA A N 1
ATOM 5207 C CA . ALA A 1 617 ? -2.906 19.124 6.045 1.00 88.19 617 ALA A CA 1
ATOM 5208 C C . ALA A 1 617 ? -3.066 19.708 4.630 1.00 88.19 617 ALA A C 1
ATOM 5210 O O . ALA A 1 617 ? -4.125 19.544 4.026 1.00 88.19 617 ALA A O 1
ATOM 5211 N N . LEU A 1 618 ? -2.025 20.336 4.066 1.00 92.06 618 LEU A N 1
ATOM 5212 C CA . LEU A 1 618 ? -2.036 20.833 2.682 1.00 92.06 618 LEU A CA 1
ATOM 5213 C C . LEU A 1 618 ? -2.219 19.698 1.665 1.00 92.06 618 LEU A C 1
ATOM 5215 O O . LEU A 1 618 ? -2.977 19.840 0.706 1.00 92.06 618 LEU A O 1
ATOM 5219 N N . SER A 1 619 ? -1.574 18.554 1.897 1.00 90.44 619 SER A N 1
ATOM 5220 C CA . SER A 1 619 ? -1.729 17.370 1.047 1.00 90.44 619 SER A CA 1
ATOM 5221 C C . SER A 1 619 ? -3.168 16.844 1.090 1.00 90.44 619 SER A C 1
ATOM 5223 O O . SER A 1 619 ? -3.704 16.449 0.054 1.00 90.44 619 SER A O 1
ATOM 5225 N N . SER A 1 620 ? -3.833 16.927 2.248 1.00 85.12 620 SER A N 1
ATOM 5226 C CA . SER A 1 620 ? -5.193 16.401 2.442 1.00 85.12 620 SER A CA 1
ATOM 5227 C C . SER A 1 620 ? -6.264 17.198 1.690 1.00 85.12 620 SER A C 1
ATOM 5229 O O . SER A 1 620 ? -7.282 16.639 1.290 1.00 85.12 620 SER A O 1
ATOM 5231 N N . VAL A 1 621 ? -6.012 18.491 1.451 1.00 87.19 621 VAL A N 1
ATOM 5232 C CA . VAL A 1 621 ? -6.921 19.405 0.736 1.00 87.19 621 VAL A CA 1
ATOM 5233 C C . VAL A 1 621 ? -6.540 19.617 -0.734 1.00 87.19 621 VAL A C 1
ATOM 5235 O O . VAL A 1 621 ? -7.199 20.370 -1.454 1.00 87.19 621 VAL A O 1
ATOM 5238 N N . SER A 1 622 ? -5.477 18.957 -1.196 1.00 89.94 622 SER A N 1
ATOM 5239 C CA . SER A 1 622 ? -4.872 19.200 -2.509 1.00 89.94 622 SER A CA 1
ATOM 5240 C C . SER A 1 622 ? -5.810 18.908 -3.688 1.00 89.94 622 SER A C 1
ATOM 5242 O O . SER A 1 622 ? -5.769 19.609 -4.694 1.00 89.94 622 SER A O 1
ATOM 5244 N N . SER A 1 623 ? -6.707 17.933 -3.559 1.00 86.62 623 SER A N 1
ATOM 5245 C CA . SER A 1 623 ? -7.599 17.475 -4.631 1.00 86.62 623 SER A CA 1
ATOM 5246 C C . SER A 1 623 ? -8.927 18.231 -4.733 1.00 86.62 623 SER A C 1
ATOM 5248 O O . SER A 1 623 ? -9.767 17.878 -5.560 1.00 86.62 623 SER A O 1
ATOM 5250 N N . ILE A 1 624 ? -9.144 19.261 -3.908 1.00 84.62 624 ILE A N 1
ATOM 5251 C CA . ILE A 1 624 ? -10.416 19.990 -3.843 1.00 84.62 624 ILE A CA 1
ATOM 5252 C C . ILE A 1 624 ? -10.362 21.219 -4.763 1.00 84.62 624 ILE A C 1
ATOM 5254 O O . ILE A 1 624 ? -9.638 22.168 -4.454 1.00 84.62 624 ILE A O 1
ATOM 5258 N N . PRO A 1 625 ? -11.184 21.290 -5.829 1.00 87.31 625 PRO A N 1
ATOM 5259 C CA . PRO A 1 625 ? -11.114 22.379 -6.804 1.00 87.31 625 PRO A CA 1
ATOM 5260 C C . PRO A 1 625 ? -11.223 23.789 -6.226 1.00 87.31 625 PRO A C 1
ATOM 5262 O O . PRO A 1 625 ? -10.390 24.641 -6.509 1.00 87.31 625 PRO A O 1
ATOM 5265 N N . GLU A 1 626 ? -12.216 24.026 -5.371 1.00 87.56 626 GLU A N 1
ATOM 5266 C CA . GLU A 1 626 ? -12.499 25.366 -4.842 1.00 87.56 626 GLU A CA 1
ATOM 5267 C C . GLU A 1 626 ? -11.611 25.746 -3.646 1.00 87.56 626 GLU A C 1
ATOM 5269 O O . GLU A 1 626 ? -11.712 26.866 -3.148 1.00 87.56 626 GLU A O 1
ATOM 5274 N N . HIS A 1 627 ? -10.790 24.823 -3.125 1.00 88.88 627 HIS A N 1
ATOM 5275 C CA . HIS A 1 627 ? -10.002 25.075 -1.921 1.00 88.88 627 HIS A CA 1
ATOM 5276 C C . HIS A 1 627 ? -8.796 25.978 -2.240 1.00 88.88 627 HIS A C 1
ATOM 5278 O O . HIS A 1 627 ? -7.979 25.615 -3.084 1.00 88.88 627 HIS A O 1
ATOM 5284 N N . PRO A 1 628 ? -8.595 27.115 -1.546 1.00 93.12 628 PRO A N 1
ATOM 5285 C CA . PRO A 1 628 ? -7.505 28.047 -1.877 1.00 93.12 628 PRO A CA 1
ATOM 5286 C C . PRO A 1 628 ? -6.090 27.490 -1.676 1.00 93.12 628 PRO A C 1
ATOM 5288 O O . PRO A 1 628 ? -5.125 28.068 -2.164 1.00 93.12 628 PRO A O 1
ATOM 5291 N N . LEU A 1 629 ? -5.972 26.389 -0.930 1.00 93.44 629 LEU A N 1
ATOM 5292 C CA . LEU A 1 629 ? -4.720 25.675 -0.655 1.00 93.44 629 LEU A CA 1
ATOM 5293 C C . LEU A 1 629 ? -4.633 24.328 -1.400 1.00 93.44 629 LEU A C 1
ATOM 5295 O O . LEU A 1 629 ? -4.017 23.395 -0.896 1.00 93.44 629 LEU A O 1
ATOM 5299 N N . ASN A 1 630 ? -5.315 24.194 -2.541 1.00 93.94 630 ASN A N 1
ATOM 5300 C CA . ASN A 1 630 ? -5.324 22.972 -3.351 1.00 93.94 630 ASN A CA 1
ATOM 5301 C C . ASN A 1 630 ? -3.952 22.673 -4.013 1.00 93.94 630 ASN A C 1
ATOM 5303 O O . ASN A 1 630 ? -2.940 23.328 -3.754 1.00 93.94 630 ASN A O 1
ATOM 5307 N N . ALA A 1 631 ? -3.903 21.676 -4.898 1.00 95.94 631 ALA A N 1
ATOM 5308 C CA . ALA A 1 631 ? -2.675 21.255 -5.564 1.00 95.94 631 ALA A CA 1
ATOM 5309 C C . ALA A 1 631 ? -2.031 22.343 -6.437 1.00 95.94 631 ALA A C 1
ATOM 5311 O O . ALA A 1 631 ? -0.812 22.335 -6.578 1.00 95.94 631 ALA A O 1
ATOM 5312 N N . ASP A 1 632 ? -2.792 23.301 -6.977 1.00 97.38 632 ASP A N 1
ATOM 5313 C CA . ASP A 1 632 ? -2.216 24.429 -7.718 1.00 97.38 632 ASP A CA 1
ATOM 5314 C C . ASP A 1 632 ? -1.452 25.375 -6.789 1.00 97.38 632 ASP A C 1
ATOM 5316 O O . ASP A 1 632 ? -0.357 25.836 -7.128 1.00 97.38 632 ASP A O 1
ATOM 5320 N N . PHE A 1 633 ? -1.982 25.616 -5.583 1.00 97.31 633 PHE A N 1
ATOM 5321 C CA . PHE A 1 633 ? -1.260 26.339 -4.540 1.00 97.31 633 PHE A CA 1
ATOM 5322 C C . PHE A 1 633 ? 0.037 25.607 -4.179 1.00 97.31 633 PHE A C 1
ATOM 5324 O O . PHE A 1 633 ? 1.097 26.232 -4.154 1.00 97.31 633 PHE A O 1
ATOM 5331 N N . LEU A 1 634 ? -0.017 24.291 -3.951 1.00 96.25 634 LEU A N 1
ATOM 5332 C CA . LEU A 1 634 ? 1.172 23.491 -3.638 1.00 96.25 634 LEU A CA 1
ATOM 5333 C C . LEU A 1 634 ? 2.199 23.518 -4.783 1.00 96.25 634 LEU A C 1
ATOM 5335 O O . LEU A 1 634 ? 3.377 23.789 -4.550 1.00 96.25 634 LEU A O 1
ATOM 5339 N N . HIS A 1 635 ? 1.749 23.297 -6.020 1.00 97.81 635 HIS A N 1
ATOM 5340 C CA . HIS A 1 635 ? 2.590 23.288 -7.215 1.00 97.81 635 HIS A CA 1
ATOM 5341 C C . HIS A 1 635 ? 3.316 24.619 -7.406 1.00 97.81 635 HIS A C 1
ATOM 5343 O O . HIS A 1 635 ? 4.528 24.617 -7.609 1.00 97.81 635 HIS A O 1
ATOM 5349 N N . LYS A 1 636 ? 2.616 25.751 -7.247 1.00 97.06 636 LYS A N 1
ATOM 5350 C CA . LYS A 1 636 ? 3.228 27.082 -7.322 1.00 97.06 636 LYS A CA 1
ATOM 5351 C C . LYS A 1 636 ? 4.418 27.226 -6.366 1.00 97.06 636 LYS A C 1
ATOM 5353 O O . LYS A 1 636 ? 5.459 27.713 -6.784 1.00 97.06 636 LYS A O 1
ATOM 5358 N N . HIS A 1 637 ? 4.284 26.792 -5.111 1.00 97.00 637 HIS A N 1
ATOM 5359 C CA . HIS A 1 637 ? 5.351 26.941 -4.112 1.00 97.00 637 HIS A CA 1
ATOM 5360 C C . HIS A 1 637 ? 6.514 25.981 -4.344 1.00 97.00 637 HIS A C 1
ATOM 5362 O O . HIS A 1 637 ? 7.664 26.359 -4.148 1.00 97.00 637 HIS A O 1
ATOM 5368 N N . LEU A 1 638 ? 6.245 24.746 -4.771 1.00 97.25 638 LEU A N 1
ATOM 5369 C CA . LEU A 1 638 ? 7.316 23.800 -5.081 1.00 97.25 638 LEU A CA 1
ATOM 5370 C C . LEU A 1 638 ? 8.134 24.270 -6.297 1.00 97.25 638 LEU A C 1
ATOM 5372 O O . LEU A 1 638 ? 9.359 24.190 -6.265 1.00 97.25 638 LEU A O 1
ATOM 5376 N N . MET A 1 639 ? 7.494 24.855 -7.314 1.00 97.50 639 MET A N 1
ATOM 5377 C CA . MET A 1 639 ? 8.186 25.420 -8.484 1.00 97.50 639 MET A CA 1
ATOM 5378 C C . MET A 1 639 ? 9.141 26.581 -8.161 1.00 97.50 639 MET A C 1
ATOM 5380 O O . MET A 1 639 ? 10.045 26.849 -8.947 1.00 97.50 639 MET A O 1
ATOM 5384 N N . GLU A 1 640 ? 8.972 27.273 -7.029 1.00 95.81 640 GLU A N 1
ATOM 5385 C CA . GLU A 1 640 ? 9.849 28.387 -6.628 1.00 95.81 640 GLU A CA 1
ATOM 5386 C C . GLU A 1 640 ? 11.223 27.921 -6.112 1.00 95.81 640 GLU A C 1
ATOM 5388 O O . GLU A 1 640 ? 12.177 28.700 -6.101 1.00 95.81 640 GLU A O 1
ATOM 5393 N N . TYR A 1 641 ? 11.343 26.655 -5.712 1.00 96.31 641 TYR A N 1
ATOM 5394 C CA . TYR A 1 641 ? 12.581 26.066 -5.204 1.00 96.31 641 TYR A CA 1
ATOM 5395 C C . TYR A 1 641 ? 13.337 25.324 -6.293 1.00 96.31 641 TYR A C 1
ATOM 5397 O O . TYR A 1 641 ? 12.727 24.678 -7.139 1.00 96.31 641 TYR A O 1
ATOM 5405 N N . LYS A 1 642 ? 14.670 25.303 -6.214 1.00 96.44 642 LYS A N 1
ATOM 5406 C CA . LYS A 1 642 ? 15.479 24.364 -7.008 1.00 96.44 642 LYS A CA 1
ATOM 5407 C C . LYS A 1 642 ? 15.293 22.935 -6.504 1.00 96.44 642 LYS A C 1
ATOM 5409 O O . LYS A 1 642 ? 14.975 22.723 -5.331 1.00 96.44 642 LYS A O 1
ATOM 5414 N N . MET A 1 643 ? 15.587 21.944 -7.345 1.00 97.12 643 MET A N 1
ATOM 5415 C CA . MET A 1 643 ? 15.556 20.525 -6.968 1.00 97.12 643 MET A CA 1
ATOM 5416 C C . MET A 1 643 ? 16.291 20.248 -5.646 1.00 97.12 643 MET A C 1
ATOM 5418 O O . MET A 1 643 ? 15.743 19.580 -4.770 1.00 97.12 643 MET A O 1
ATOM 5422 N N . SER A 1 644 ? 17.485 20.814 -5.452 1.00 97.25 644 SER A N 1
ATOM 5423 C CA . SER A 1 644 ? 18.270 20.616 -4.229 1.00 97.25 644 SER A CA 1
ATOM 5424 C C . SER A 1 644 ? 17.631 21.201 -2.972 1.00 97.25 644 SER A C 1
ATOM 5426 O O . SER A 1 644 ? 17.753 20.615 -1.898 1.00 97.25 644 SER A O 1
ATOM 5428 N N . GLU A 1 645 ? 16.905 22.306 -3.086 1.00 97.31 645 GLU A N 1
ATOM 5429 C CA . GLU A 1 645 ? 16.193 22.911 -1.963 1.00 97.31 645 GLU A CA 1
ATOM 5430 C C . GLU A 1 645 ? 14.918 22.130 -1.647 1.00 97.31 645 GLU A C 1
ATOM 5432 O O . GLU A 1 645 ? 14.689 21.800 -0.484 1.00 97.31 645 GLU A O 1
ATOM 5437 N N . ARG A 1 646 ? 14.133 21.747 -2.667 1.00 97.00 646 ARG A N 1
ATOM 5438 C CA . ARG A 1 646 ? 12.964 20.868 -2.483 1.00 97.00 646 ARG A CA 1
ATOM 5439 C C . ARG A 1 646 ? 13.352 19.548 -1.834 1.00 97.00 646 ARG A C 1
ATOM 5441 O O . ARG A 1 646 ? 12.656 19.075 -0.941 1.00 97.00 646 ARG A O 1
ATOM 5448 N N . ASP A 1 647 ? 14.480 18.971 -2.237 1.00 97.62 647 ASP A N 1
ATOM 5449 C CA . ASP A 1 647 ? 14.952 17.705 -1.685 1.00 97.62 647 ASP A CA 1
ATOM 5450 C C . ASP A 1 647 ? 15.282 17.776 -0.192 1.00 97.62 647 ASP A C 1
ATOM 5452 O O . ASP A 1 647 ? 15.191 16.763 0.497 1.00 97.62 647 ASP A O 1
ATOM 5456 N N . ALA A 1 648 ? 15.626 18.957 0.327 1.00 96.19 648 ALA A N 1
ATOM 5457 C CA . ALA A 1 648 ? 15.970 19.132 1.732 1.00 96.19 648 ALA A CA 1
ATOM 5458 C C . ALA A 1 648 ? 14.751 19.056 2.668 1.00 96.19 648 ALA A C 1
ATOM 5460 O O . ALA A 1 648 ? 14.890 18.586 3.799 1.00 96.19 648 ALA A O 1
ATOM 5461 N N . TRP A 1 649 ? 13.568 19.491 2.215 1.00 95.69 649 TRP A N 1
ATOM 5462 C CA . TRP A 1 649 ? 12.358 19.556 3.048 1.00 95.69 649 TRP A CA 1
ATOM 5463 C C . TRP A 1 649 ? 11.184 18.747 2.484 1.00 95.69 649 TRP A C 1
ATOM 5465 O O . TRP A 1 649 ? 10.592 17.951 3.200 1.00 95.69 649 TRP A O 1
ATOM 5475 N N . TRP A 1 650 ? 10.860 18.865 1.198 1.00 97.56 650 TRP A N 1
ATOM 5476 C CA . TRP A 1 650 ? 9.724 18.152 0.609 1.00 97.56 650 TRP A CA 1
ATOM 5477 C C . TRP A 1 650 ? 10.021 16.660 0.411 1.00 97.56 650 TRP A C 1
ATOM 5479 O O . TRP A 1 650 ? 9.268 15.805 0.872 1.00 97.56 650 TRP A O 1
ATOM 5489 N N . SER A 1 651 ? 11.159 16.312 -0.197 1.00 96.75 651 SER A N 1
ATOM 5490 C CA . SER A 1 651 ? 11.513 14.897 -0.408 1.00 96.75 651 SER A CA 1
ATOM 5491 C C . SER A 1 651 ? 11.793 14.153 0.904 1.00 96.75 651 SER A C 1
ATOM 5493 O O . SER A 1 651 ? 11.526 12.951 0.988 1.00 96.75 651 SER A O 1
ATOM 5495 N N . THR A 1 652 ? 12.296 14.854 1.929 1.00 94.94 652 THR A N 1
ATOM 5496 C CA . THR A 1 652 ? 12.464 14.307 3.284 1.00 94.94 652 THR A CA 1
ATOM 5497 C C . THR A 1 652 ? 11.125 14.188 4.012 1.00 94.94 652 THR A C 1
ATOM 5499 O O . THR A 1 652 ? 10.904 13.160 4.641 1.00 94.94 652 THR A O 1
ATOM 5502 N N . PHE A 1 653 ? 10.191 15.137 3.863 1.00 95.94 653 PHE A N 1
ATOM 5503 C CA . PHE A 1 653 ? 8.806 14.990 4.340 1.00 95.94 653 PHE A CA 1
ATOM 5504 C C . PHE A 1 653 ? 8.155 13.717 3.789 1.00 95.94 653 PHE A C 1
ATOM 5506 O O . PHE A 1 653 ? 7.671 12.892 4.559 1.00 95.94 653 PHE A O 1
ATOM 5513 N N . LEU A 1 654 ? 8.234 13.504 2.471 1.00 96.00 654 LEU A N 1
ATOM 5514 C CA . LEU A 1 654 ? 7.710 12.299 1.820 1.00 96.00 654 LEU A CA 1
ATOM 5515 C C . LEU A 1 654 ? 8.380 11.014 2.317 1.00 96.00 654 LEU A C 1
ATOM 5517 O O . LEU A 1 654 ? 7.742 9.968 2.371 1.00 96.00 654 LEU A O 1
ATOM 5521 N N . HIS A 1 655 ? 9.660 11.070 2.697 1.00 91.69 655 HIS A N 1
ATOM 5522 C CA . HIS A 1 655 ? 10.332 9.915 3.286 1.00 91.69 655 HIS A CA 1
ATOM 5523 C C . HIS A 1 655 ? 9.694 9.507 4.619 1.00 91.69 655 HIS A C 1
ATOM 5525 O O . HIS A 1 655 ? 9.499 8.316 4.840 1.00 91.69 655 HIS A O 1
ATOM 5531 N N . TYR A 1 656 ? 9.345 10.480 5.468 1.00 89.44 656 TYR A N 1
ATOM 5532 C CA . TYR A 1 656 ? 8.693 10.242 6.761 1.00 89.44 656 TYR A CA 1
ATOM 5533 C C . TYR A 1 656 ? 7.220 9.842 6.653 1.00 89.44 656 TYR A C 1
ATOM 5535 O O . TYR A 1 656 ? 6.666 9.358 7.629 1.00 89.44 656 TYR A O 1
ATOM 5543 N N . GLN A 1 657 ? 6.601 10.006 5.484 1.00 88.56 657 GLN A N 1
ATOM 5544 C CA . GLN A 1 657 ? 5.233 9.551 5.234 1.00 88.56 657 GLN A CA 1
ATOM 5545 C C . GLN A 1 657 ? 5.140 8.035 4.997 1.00 88.56 657 GLN A C 1
ATOM 5547 O O . GLN A 1 657 ? 4.053 7.470 5.072 1.00 88.56 657 GLN A O 1
ATOM 5552 N N . HIS A 1 658 ? 6.257 7.361 4.710 1.00 86.00 658 HIS A N 1
ATOM 5553 C CA . HIS A 1 658 ? 6.283 5.912 4.525 1.00 86.00 658 HIS A CA 1
ATOM 5554 C C . HIS A 1 658 ? 6.072 5.175 5.851 1.00 86.00 658 HIS A C 1
ATOM 5556 O O . HIS A 1 658 ? 6.783 5.451 6.814 1.00 86.00 658 HIS A O 1
ATOM 5562 N N . GLU A 1 659 ? 5.111 4.246 5.888 1.00 76.00 659 GLU A N 1
ATOM 5563 C CA . GLU A 1 659 ? 4.694 3.479 7.077 1.00 76.00 659 GLU A CA 1
ATOM 5564 C C . GLU A 1 659 ? 4.082 4.323 8.212 1.00 76.00 659 GLU A C 1
ATOM 5566 O O . GLU A 1 659 ? 3.603 3.765 9.202 1.00 76.00 659 GLU A O 1
ATOM 5571 N N . ALA A 1 660 ? 4.033 5.652 8.064 1.00 71.06 660 ALA A N 1
ATOM 5572 C CA . ALA A 1 660 ? 3.331 6.543 8.982 1.00 71.06 660 ALA A CA 1
ATOM 5573 C C . ALA A 1 660 ? 1.807 6.403 8.863 1.00 71.06 660 ALA A C 1
ATOM 5575 O O . ALA A 1 660 ? 1.096 6.691 9.825 1.00 71.06 660 ALA A O 1
ATOM 5576 N N . LYS A 1 661 ? 1.307 5.916 7.712 1.00 68.75 661 LYS A N 1
ATOM 5577 C CA . LYS A 1 661 ? -0.127 5.794 7.391 1.00 68.75 661 LYS A CA 1
ATOM 5578 C C . LYS A 1 661 ? -0.875 7.133 7.419 1.00 68.75 661 LYS A C 1
ATOM 5580 O O . LYS A 1 661 ? -2.077 7.185 7.688 1.00 68.75 661 LYS A O 1
ATOM 5585 N N . ASP A 1 662 ? -0.150 8.203 7.110 1.00 80.06 662 ASP A N 1
ATOM 5586 C CA . ASP A 1 662 ? -0.652 9.571 7.020 1.00 80.06 662 ASP A CA 1
ATOM 5587 C C . ASP A 1 662 ? -1.195 9.879 5.606 1.00 80.06 662 ASP A C 1
ATOM 5589 O O . ASP A 1 662 ? -1.493 8.981 4.809 1.00 80.06 662 ASP A O 1
ATOM 5593 N N . THR A 1 663 ? -1.413 11.156 5.290 1.00 83.88 663 THR A N 1
ATOM 5594 C CA . THR A 1 663 ? -2.160 11.597 4.107 1.00 83.88 663 THR A CA 1
ATOM 5595 C C . THR A 1 663 ? -1.582 11.088 2.784 1.00 83.88 663 THR A C 1
ATOM 5597 O O . THR A 1 663 ? -2.349 10.673 1.912 1.00 83.88 663 THR A O 1
ATOM 5600 N N . VAL A 1 664 ? -0.255 11.099 2.607 1.00 89.69 664 VAL A N 1
ATOM 5601 C CA . VAL A 1 664 ? 0.382 10.719 1.330 1.00 89.69 664 VAL A CA 1
ATOM 5602 C C . VAL A 1 664 ? 0.148 9.244 1.017 1.00 89.69 664 VAL A C 1
ATOM 5604 O O . VAL A 1 664 ? -0.278 8.909 -0.088 1.00 89.69 664 VAL A O 1
ATOM 5607 N N . GLU A 1 665 ? 0.370 8.361 1.992 1.00 84.19 665 GLU A N 1
ATOM 5608 C CA . GLU A 1 665 ? 0.172 6.919 1.822 1.00 84.19 665 GLU A CA 1
ATOM 5609 C C . GLU A 1 665 ? -1.302 6.596 1.548 1.00 84.19 665 GLU A C 1
ATOM 5611 O O . GLU A 1 665 ? -1.614 5.861 0.611 1.00 84.19 665 GLU A O 1
ATOM 5616 N N . ARG A 1 666 ? -2.224 7.258 2.257 1.00 81.25 666 ARG A N 1
ATOM 5617 C CA . ARG A 1 666 ? -3.670 7.091 2.043 1.00 81.25 666 ARG A CA 1
ATOM 5618 C C . ARG A 1 666 ? -4.124 7.563 0.662 1.00 81.25 666 ARG A C 1
ATOM 5620 O O . ARG A 1 666 ? -4.996 6.933 0.065 1.00 81.25 666 ARG A O 1
ATOM 5627 N N . ILE A 1 667 ? -3.539 8.641 0.129 1.00 87.50 667 ILE A N 1
ATOM 5628 C CA . ILE A 1 667 ? -3.783 9.087 -1.252 1.00 87.50 667 ILE A CA 1
ATOM 5629 C C . ILE A 1 667 ? -3.306 8.029 -2.253 1.00 87.50 667 ILE A C 1
ATOM 5631 O O . ILE A 1 667 ? -4.043 7.703 -3.184 1.00 87.50 667 ILE A O 1
ATOM 5635 N N . ILE A 1 668 ? -2.102 7.483 -2.063 1.00 90.81 668 ILE A N 1
ATOM 5636 C CA . ILE A 1 668 ? -1.521 6.461 -2.947 1.00 90.81 668 ILE A CA 1
ATOM 5637 C C . ILE A 1 668 ? -2.387 5.196 -2.948 1.00 90.81 668 ILE A C 1
ATOM 5639 O O . ILE A 1 668 ? -2.763 4.706 -4.014 1.00 90.81 668 ILE A O 1
ATOM 5643 N N . GLU A 1 669 ? -2.743 4.687 -1.768 1.00 84.69 669 GLU A N 1
ATOM 5644 C CA . GLU A 1 669 ? -3.593 3.502 -1.620 1.00 84.69 669 GLU A CA 1
ATOM 5645 C C . GLU A 1 669 ? -4.963 3.701 -2.268 1.00 84.69 669 GLU A C 1
ATOM 5647 O O . GLU A 1 669 ? -5.447 2.827 -2.992 1.00 84.69 669 GLU A O 1
ATOM 5652 N N . TRP A 1 670 ? -5.567 4.872 -2.052 1.00 84.38 670 TRP A N 1
ATOM 5653 C CA . TRP A 1 670 ? -6.847 5.230 -2.642 1.00 84.38 670 TRP A CA 1
ATOM 5654 C C . TRP A 1 670 ? -6.777 5.324 -4.167 1.00 84.38 670 TRP A C 1
ATOM 5656 O O . TRP A 1 670 ? -7.605 4.725 -4.856 1.00 84.38 670 TRP A O 1
ATOM 5666 N N . ALA A 1 671 ? -5.797 6.042 -4.716 1.00 89.62 671 ALA A N 1
ATOM 5667 C CA . ALA A 1 671 ? -5.665 6.227 -6.159 1.00 89.62 671 ALA A CA 1
ATOM 5668 C C . ALA A 1 671 ? -5.413 4.886 -6.864 1.00 89.62 671 ALA A C 1
ATOM 5670 O O . ALA A 1 671 ? -6.012 4.616 -7.903 1.00 89.62 671 ALA A O 1
ATOM 5671 N N . TRP A 1 672 ? -4.637 4.001 -6.234 1.00 89.94 672 TRP A N 1
ATOM 5672 C CA . TRP A 1 672 ? -4.320 2.667 -6.744 1.00 89.94 672 TRP A CA 1
ATOM 5673 C C . TRP A 1 672 ? -5.347 1.577 -6.390 1.00 89.94 672 TRP A C 1
ATOM 5675 O O . TRP A 1 672 ? -5.106 0.389 -6.595 1.00 89.94 672 TRP A O 1
ATOM 5685 N N . SER A 1 673 ? -6.469 1.927 -5.776 1.00 83.31 673 SER A N 1
ATOM 5686 C CA . SER A 1 673 ? -7.536 0.964 -5.496 1.00 83.31 673 SER A CA 1
ATOM 5687 C C . SER A 1 673 ? -8.336 0.618 -6.758 1.00 83.31 673 SER A C 1
ATOM 5689 O O . SER A 1 673 ? -8.418 1.427 -7.681 1.00 83.31 673 SER A O 1
ATOM 5691 N N . GLU A 1 674 ? -9.017 -0.527 -6.767 1.00 77.19 674 GLU A N 1
ATOM 5692 C CA . GLU A 1 674 ? -9.919 -0.927 -7.864 1.00 77.19 674 GLU A CA 1
ATOM 5693 C C . GLU A 1 674 ? -11.310 -0.275 -7.786 1.00 77.19 674 GLU A C 1
ATOM 5695 O O . GLU A 1 674 ? -12.180 -0.548 -8.609 1.00 77.19 674 GLU A O 1
ATOM 5700 N N . TYR A 1 675 ? -11.545 0.601 -6.803 1.00 75.19 675 TYR A N 1
ATOM 5701 C CA . TYR A 1 675 ? -12.829 1.285 -6.674 1.00 75.19 675 TYR A CA 1
ATOM 5702 C C . TYR A 1 675 ? -13.130 2.133 -7.910 1.00 75.19 675 TYR A C 1
ATOM 5704 O O . TYR A 1 675 ? -12.235 2.810 -8.430 1.00 75.19 675 TYR A O 1
ATOM 5712 N N . ASP A 1 676 ? -14.400 2.136 -8.325 1.00 76.81 676 ASP A N 1
ATOM 5713 C CA . ASP A 1 676 ? -14.883 2.991 -9.405 1.00 76.81 676 ASP A CA 1
ATOM 5714 C C . ASP A 1 676 ? -14.635 4.469 -9.064 1.00 76.81 676 ASP A C 1
ATOM 5716 O O . ASP A 1 676 ? -14.984 4.954 -7.984 1.00 76.81 676 ASP A O 1
ATOM 5720 N N . LYS A 1 677 ? -13.982 5.167 -9.994 1.00 83.38 677 LYS A N 1
ATOM 5721 C CA . LYS A 1 677 ? -13.629 6.592 -9.921 1.00 83.38 677 LYS A CA 1
ATOM 5722 C C . LYS A 1 677 ? -14.243 7.378 -11.080 1.00 83.38 677 LYS A C 1
ATOM 5724 O O . LYS A 1 677 ? -13.890 8.541 -11.285 1.00 83.38 677 LYS A O 1
ATOM 5729 N N . SER A 1 678 ? -15.135 6.770 -11.864 1.00 82.38 678 SER A N 1
ATOM 5730 C CA . SER A 1 678 ? -15.791 7.399 -13.017 1.00 82.38 678 SER A CA 1
ATOM 5731 C C . SER A 1 678 ? -16.626 8.618 -12.613 1.00 82.38 678 SER A C 1
ATOM 5733 O O . SER A 1 678 ? -16.670 9.610 -13.339 1.00 82.38 678 SER A O 1
ATOM 5735 N N . HIS A 1 679 ? -17.204 8.603 -11.407 1.00 79.00 679 HIS A N 1
ATOM 5736 C CA . HIS A 1 679 ? -18.012 9.694 -10.854 1.00 79.00 679 HIS A CA 1
ATOM 5737 C C . HIS A 1 679 ? -17.210 10.951 -10.485 1.00 79.00 679 HIS A C 1
ATOM 5739 O O . HIS A 1 679 ? -17.808 12.000 -10.242 1.00 79.00 679 HIS A O 1
ATOM 5745 N N . ILE A 1 680 ? -15.881 10.862 -10.403 1.00 84.12 680 ILE A N 1
ATOM 5746 C CA . ILE A 1 680 ? -15.020 11.972 -9.979 1.00 84.12 680 ILE A CA 1
ATOM 5747 C C . ILE A 1 680 ? -14.854 12.974 -11.126 1.00 84.12 680 ILE A C 1
ATOM 5749 O O . ILE A 1 680 ? -14.787 12.598 -12.297 1.00 84.12 680 ILE A O 1
ATOM 5753 N N . SER A 1 681 ? -14.798 14.268 -10.801 1.00 87.81 681 SER A N 1
ATOM 5754 C CA . SER A 1 681 ? -14.591 15.308 -11.809 1.00 87.81 681 SER A CA 1
ATOM 5755 C C . SER A 1 681 ? -13.157 15.301 -12.347 1.00 87.81 681 SER A C 1
ATOM 5757 O O . SER A 1 681 ? -12.208 15.105 -11.586 1.00 87.81 681 SER A O 1
ATOM 5759 N N . ASP A 1 682 ? -12.997 15.591 -13.640 1.00 92.50 682 ASP A N 1
ATOM 5760 C CA . ASP A 1 682 ? -11.687 15.739 -14.289 1.00 92.50 682 ASP A CA 1
ATOM 5761 C C . ASP A 1 682 ? -10.787 16.745 -13.561 1.00 92.50 682 ASP A C 1
ATOM 5763 O O . ASP A 1 682 ? -9.596 16.503 -13.399 1.00 92.50 682 ASP A O 1
ATOM 5767 N N . ASN A 1 683 ? -11.363 17.835 -13.046 1.00 92.25 683 ASN A N 1
ATOM 5768 C CA . ASN A 1 683 ? -10.617 18.851 -12.307 1.00 92.25 683 ASN A CA 1
ATOM 5769 C C . ASN A 1 683 ? -10.059 18.302 -10.979 1.00 92.25 683 ASN A C 1
ATOM 5771 O O . ASN A 1 683 ? -8.883 18.481 -10.673 1.00 92.25 683 ASN A O 1
ATOM 5775 N N . SER A 1 684 ? -10.871 17.569 -10.209 1.00 91.19 684 SER A N 1
ATOM 5776 C CA . SER A 1 684 ? -10.413 16.935 -8.962 1.00 91.19 684 SER A CA 1
ATOM 5777 C C . SER A 1 684 ? -9.334 15.879 -9.233 1.00 91.19 684 SER A C 1
ATOM 5779 O O . SER A 1 684 ? -8.354 15.799 -8.493 1.00 91.19 684 SER A O 1
ATOM 5781 N N . VAL A 1 685 ? -9.485 15.096 -10.313 1.00 93.94 685 VAL A N 1
ATOM 5782 C CA . VAL A 1 685 ? -8.476 14.113 -10.740 1.00 93.94 685 VAL A CA 1
ATOM 5783 C C . VAL A 1 685 ? -7.179 14.801 -11.154 1.00 93.94 685 VAL A C 1
ATOM 5785 O O . VAL A 1 685 ? -6.114 14.369 -10.724 1.00 93.94 685 VAL A O 1
ATOM 5788 N N . LEU A 1 686 ? -7.247 15.879 -11.936 1.00 96.38 686 LEU A N 1
ATOM 5789 C CA . LEU A 1 686 ? -6.070 16.622 -12.376 1.00 96.38 686 LEU A CA 1
ATOM 5790 C C . LEU A 1 686 ? -5.320 17.255 -11.195 1.00 96.38 686 LEU A C 1
ATOM 5792 O O . LEU A 1 686 ? -4.095 17.165 -11.137 1.00 96.38 686 LEU A O 1
ATOM 5796 N N . LEU A 1 687 ? -6.035 17.844 -10.231 1.00 95.88 687 LEU A N 1
ATOM 5797 C CA . LEU A 1 687 ? -5.433 18.384 -9.007 1.00 95.88 687 LEU A CA 1
ATOM 5798 C C . LEU A 1 687 ? -4.757 17.290 -8.183 1.00 95.88 687 LEU A C 1
ATOM 5800 O O . LEU A 1 687 ? -3.613 17.446 -7.758 1.00 95.88 687 LEU A O 1
ATOM 5804 N N . LEU A 1 688 ? -5.431 16.157 -7.993 1.00 94.69 688 LEU A N 1
ATOM 5805 C CA . LEU A 1 688 ? -4.843 15.031 -7.280 1.00 94.69 688 LEU A CA 1
ATOM 5806 C C . LEU A 1 688 ? -3.608 14.484 -8.007 1.00 94.69 688 LEU A C 1
ATOM 5808 O O . LEU A 1 688 ? -2.579 14.258 -7.375 1.00 94.69 688 LEU A O 1
ATOM 5812 N N . ALA A 1 689 ? -3.679 14.332 -9.330 1.00 97.81 689 ALA A N 1
ATOM 5813 C CA . ALA A 1 689 ? -2.550 13.906 -10.145 1.00 97.81 689 ALA A CA 1
ATOM 5814 C C . ALA A 1 689 ? -1.381 14.898 -10.049 1.00 97.81 689 ALA A C 1
ATOM 5816 O O . ALA A 1 689 ? -0.234 14.475 -9.920 1.00 97.81 689 ALA A O 1
ATOM 5817 N N . ALA A 1 690 ? -1.648 16.207 -10.025 1.00 98.19 690 ALA A N 1
ATOM 5818 C CA . ALA A 1 690 ? -0.628 17.232 -9.822 1.00 98.19 690 ALA A CA 1
ATOM 5819 C C . ALA A 1 690 ? 0.023 17.135 -8.430 1.00 98.19 690 ALA A C 1
ATOM 5821 O O . ALA A 1 690 ? 1.244 17.221 -8.320 1.00 98.19 690 ALA A O 1
ATOM 5822 N N . ALA A 1 691 ? -0.749 16.895 -7.367 1.00 97.12 691 ALA A N 1
ATOM 5823 C CA . ALA A 1 691 ? -0.192 16.665 -6.032 1.00 97.12 691 ALA A CA 1
ATOM 5824 C C . ALA A 1 691 ? 0.679 15.396 -5.990 1.00 97.12 691 ALA A C 1
ATOM 5826 O O . ALA A 1 691 ? 1.820 15.441 -5.533 1.00 97.12 691 ALA A O 1
ATOM 5827 N N . MET A 1 692 ? 0.181 14.286 -6.542 1.00 98.06 692 MET A N 1
ATOM 5828 C CA . MET A 1 692 ? 0.903 13.010 -6.599 1.00 98.06 692 MET A CA 1
ATOM 5829 C C . MET A 1 692 ? 2.152 13.066 -7.483 1.00 98.06 692 MET A C 1
ATOM 5831 O O . MET A 1 692 ? 3.136 12.388 -7.199 1.00 98.06 692 MET A O 1
ATOM 5835 N N . SER A 1 693 ? 2.165 13.917 -8.510 1.00 98.56 693 SER A N 1
ATOM 5836 C CA . SER A 1 693 ? 3.357 14.168 -9.329 1.00 98.56 693 SER A CA 1
ATOM 5837 C C . SER A 1 693 ? 4.517 14.703 -8.484 1.00 98.56 693 SER A C 1
ATOM 5839 O O . SER A 1 693 ? 5.673 14.362 -8.722 1.00 98.56 693 SER A O 1
ATOM 5841 N N . TRP A 1 694 ? 4.223 15.472 -7.431 1.00 98.44 694 TRP A N 1
ATOM 5842 C CA . TRP A 1 694 ? 5.233 15.919 -6.474 1.00 98.44 694 TRP A CA 1
ATOM 5843 C C . TRP A 1 694 ? 5.674 14.835 -5.490 1.00 98.44 694 TRP A C 1
ATOM 5845 O O . TRP A 1 694 ? 6.735 14.982 -4.890 1.00 98.44 694 TRP A O 1
ATOM 5855 N N . PHE A 1 695 ? 4.942 13.726 -5.346 1.00 98.06 695 PHE A N 1
ATOM 5856 C CA . PHE A 1 695 ? 5.406 12.577 -4.554 1.00 98.06 695 PHE A CA 1
ATOM 5857 C C . PHE A 1 695 ? 6.577 11.860 -5.239 1.00 98.06 695 PHE A C 1
ATOM 5859 O O . PHE A 1 695 ? 7.363 11.178 -4.585 1.00 98.06 695 PHE A O 1
ATOM 5866 N N . LEU A 1 696 ? 6.745 12.067 -6.549 1.00 97.88 696 LEU A N 1
ATOM 5867 C CA . LEU A 1 696 ? 7.788 11.444 -7.362 1.00 97.88 696 LEU A CA 1
ATOM 5868 C C . LEU A 1 696 ? 9.194 12.022 -7.101 1.00 97.88 696 LEU A C 1
ATOM 5870 O O . LEU A 1 696 ? 10.177 11.474 -7.597 1.00 97.88 696 LEU A O 1
ATOM 5874 N N . THR A 1 697 ? 9.321 13.098 -6.310 1.00 97.25 697 THR A N 1
ATOM 5875 C CA . THR A 1 697 ? 10.626 13.705 -5.986 1.00 97.25 697 THR A CA 1
ATOM 5876 C C . THR A 1 697 ? 11.443 12.871 -4.999 1.00 97.25 697 THR A C 1
ATOM 5878 O O . THR A 1 697 ? 12.664 13.028 -4.929 1.00 97.25 697 THR A O 1
ATOM 5881 N N . THR A 1 698 ? 10.798 12.024 -4.194 1.00 95.25 698 THR A N 1
ATOM 5882 C CA . THR A 1 698 ? 11.454 11.362 -3.060 1.00 95.25 698 THR A CA 1
ATOM 5883 C C . THR A 1 698 ? 12.402 10.235 -3.499 1.00 95.25 698 THR A C 1
ATOM 5885 O O . THR A 1 698 ? 12.085 9.483 -4.422 1.00 95.25 698 THR A O 1
ATOM 5888 N N . PRO A 1 699 ? 13.561 10.054 -2.830 1.00 92.06 699 PRO A N 1
ATOM 5889 C CA . PRO A 1 699 ? 14.395 8.861 -3.003 1.00 92.06 699 PRO A CA 1
ATOM 5890 C C . PRO A 1 699 ? 13.805 7.626 -2.295 1.00 92.06 699 PRO A C 1
ATOM 5892 O O . PRO A 1 699 ? 14.356 6.530 -2.394 1.00 92.06 699 PRO A O 1
ATOM 5895 N N . ASN A 1 700 ? 12.707 7.772 -1.544 1.00 92.56 700 ASN A N 1
ATOM 5896 C CA . ASN A 1 700 ? 11.992 6.631 -0.992 1.00 92.56 700 ASN A CA 1
ATOM 5897 C C . ASN A 1 700 ? 11.235 5.897 -2.117 1.00 92.56 700 ASN A C 1
ATOM 5899 O O . ASN A 1 700 ? 10.131 6.289 -2.496 1.00 92.56 700 ASN A O 1
ATOM 5903 N N . ARG A 1 701 ? 11.837 4.821 -2.640 1.00 90.50 701 ARG A N 1
ATOM 5904 C CA . ARG A 1 701 ? 11.277 4.010 -3.732 1.00 90.50 701 ARG A CA 1
ATOM 5905 C C . ARG A 1 701 ? 9.873 3.487 -3.448 1.00 90.50 701 ARG A C 1
ATOM 5907 O O . ARG A 1 701 ? 9.052 3.503 -4.354 1.00 90.50 701 ARG A O 1
ATOM 5914 N N . PHE A 1 702 ? 9.560 3.116 -2.204 1.00 91.50 702 PHE A N 1
ATOM 5915 C CA . PHE A 1 702 ? 8.212 2.669 -1.846 1.00 91.50 702 PHE A CA 1
ATOM 5916 C C . PHE A 1 702 ? 7.172 3.750 -2.130 1.00 91.50 702 PHE A C 1
ATOM 5918 O O . PHE A 1 702 ? 6.157 3.471 -2.748 1.00 91.50 702 PHE A O 1
ATOM 5925 N N . ILE A 1 703 ? 7.422 5.001 -1.742 1.00 94.12 703 ILE A N 1
ATOM 5926 C CA . ILE A 1 703 ? 6.484 6.093 -2.032 1.00 94.12 703 ILE A CA 1
ATOM 5927 C C . ILE A 1 703 ? 6.481 6.422 -3.525 1.00 94.12 703 ILE A C 1
ATOM 5929 O O . ILE A 1 703 ? 5.411 6.535 -4.122 1.00 94.12 703 ILE A O 1
ATOM 5933 N N . ARG A 1 704 ? 7.657 6.546 -4.147 1.00 95.50 704 ARG A N 1
ATOM 5934 C CA . ARG A 1 704 ? 7.784 6.961 -5.551 1.00 95.50 704 ARG A CA 1
ATOM 5935 C C . ARG A 1 704 ? 7.154 5.953 -6.515 1.00 95.50 704 ARG A C 1
ATOM 5937 O O . ARG A 1 704 ? 6.331 6.340 -7.342 1.00 95.50 704 ARG A O 1
ATOM 5944 N N . ASP A 1 705 ? 7.521 4.680 -6.403 1.00 94.25 705 ASP A N 1
ATOM 5945 C CA . ASP A 1 705 ? 7.103 3.640 -7.343 1.00 94.25 705 ASP A CA 1
ATOM 5946 C C . ASP A 1 705 ? 5.616 3.300 -7.134 1.00 94.25 705 ASP A C 1
ATOM 5948 O O . ASP A 1 705 ? 4.863 3.249 -8.107 1.00 94.25 705 ASP A O 1
ATOM 5952 N N . LYS A 1 706 ? 5.132 3.227 -5.880 1.00 94.56 706 LYS A N 1
ATOM 5953 C CA . LYS A 1 706 ? 3.687 3.102 -5.601 1.00 94.56 706 LYS A CA 1
ATOM 5954 C C . LYS A 1 706 ? 2.897 4.315 -6.109 1.00 94.56 706 LYS A C 1
ATOM 5956 O O . LYS A 1 706 ? 1.816 4.134 -6.662 1.00 94.56 706 LYS A O 1
ATOM 5961 N N . SER A 1 707 ? 3.434 5.537 -6.000 1.00 97.19 707 SER A N 1
ATOM 5962 C CA . SER A 1 707 ? 2.808 6.737 -6.588 1.00 97.19 707 SER A CA 1
ATOM 5963 C C . SER A 1 707 ? 2.733 6.658 -8.113 1.00 97.19 707 SER A C 1
ATOM 5965 O O . SER A 1 707 ? 1.728 7.070 -8.683 1.00 97.19 707 SER A O 1
ATOM 5967 N N . THR A 1 708 ? 3.751 6.098 -8.781 1.00 97.75 708 THR A N 1
ATOM 5968 C CA . THR A 1 708 ? 3.722 5.854 -10.235 1.00 97.75 708 THR A CA 1
ATOM 5969 C C . THR A 1 708 ? 2.575 4.915 -10.614 1.00 97.75 708 THR A C 1
ATOM 5971 O O . THR A 1 708 ? 1.757 5.276 -11.457 1.00 97.75 708 THR A O 1
ATOM 5974 N N . LYS A 1 709 ? 2.440 3.757 -9.951 1.00 95.88 709 LYS A N 1
ATOM 5975 C CA . LYS A 1 709 ? 1.330 2.818 -10.216 1.00 95.88 709 LYS A CA 1
ATOM 5976 C C . LYS A 1 709 ? -0.035 3.435 -9.904 1.00 95.88 709 LYS A C 1
ATOM 5978 O O . LYS A 1 709 ? -0.983 3.283 -10.669 1.00 95.88 709 LYS A O 1
ATOM 5983 N N . ALA A 1 710 ? -0.125 4.180 -8.806 1.00 96.25 710 ALA A N 1
ATOM 5984 C CA . ALA A 1 710 ? -1.345 4.855 -8.388 1.00 96.25 710 ALA A CA 1
ATOM 5985 C C . ALA A 1 710 ? -1.794 5.941 -9.379 1.00 96.25 710 ALA A C 1
ATOM 5987 O O . ALA A 1 710 ? -2.983 6.050 -9.670 1.00 96.25 710 ALA A O 1
ATOM 5988 N N . LEU A 1 711 ? -0.853 6.707 -9.938 1.00 98.12 711 LEU A N 1
ATOM 5989 C CA . LEU A 1 711 ? -1.125 7.675 -10.999 1.00 98.12 711 LEU A CA 1
ATOM 5990 C C . LEU A 1 711 ? -1.630 6.992 -12.277 1.00 98.12 711 LEU A C 1
ATOM 5992 O O . LEU A 1 711 ? -2.591 7.474 -12.871 1.00 98.12 711 LEU A O 1
ATOM 5996 N N . VAL A 1 712 ? -1.042 5.856 -12.675 1.00 97.44 712 VAL A N 1
ATOM 5997 C CA . VAL A 1 712 ? -1.531 5.075 -13.826 1.00 97.44 712 VAL A CA 1
ATOM 5998 C C . VAL A 1 712 ? -2.953 4.571 -13.574 1.00 97.44 712 VAL A C 1
ATOM 6000 O O . VAL A 1 712 ? -3.829 4.765 -14.413 1.00 97.44 712 VAL A O 1
ATOM 6003 N N . ALA A 1 713 ? -3.216 3.994 -12.400 1.00 94.81 713 ALA A N 1
ATOM 6004 C CA . ALA A 1 713 ? -4.551 3.536 -12.014 1.00 94.81 713 ALA A CA 1
ATOM 6005 C C . ALA A 1 713 ? -5.595 4.669 -12.050 1.00 94.81 713 ALA A C 1
ATOM 6007 O O . ALA A 1 713 ? -6.733 4.460 -12.472 1.00 94.81 713 ALA A O 1
ATOM 6008 N N . LEU A 1 714 ? -5.199 5.875 -11.633 1.00 94.94 714 LEU A N 1
ATOM 6009 C CA . LEU A 1 714 ? -6.055 7.058 -11.608 1.00 94.94 714 LEU A CA 1
ATOM 6010 C C . LEU A 1 714 ? -6.347 7.616 -13.014 1.00 94.94 714 LEU A C 1
ATOM 6012 O O . LEU A 1 714 ? -7.457 8.091 -13.259 1.00 94.94 714 LEU A O 1
ATOM 6016 N N . LEU A 1 715 ? -5.365 7.577 -13.921 1.00 96.50 715 LEU A N 1
ATOM 6017 C CA . LEU A 1 715 ? -5.400 8.286 -15.207 1.00 96.50 715 LEU A CA 1
ATOM 6018 C C . LEU A 1 715 ? -5.653 7.390 -16.428 1.00 96.50 715 LEU A C 1
ATOM 6020 O O . LEU A 1 715 ? -5.985 7.926 -17.483 1.00 96.50 715 LEU A O 1
ATOM 6024 N N . GLN A 1 716 ? -5.566 6.058 -16.317 1.00 94.00 716 GLN A N 1
ATOM 6025 C CA . GLN A 1 716 ? -5.730 5.140 -17.460 1.00 94.00 716 GLN A CA 1
ATOM 6026 C C . GLN A 1 716 ? -7.052 5.339 -18.224 1.00 94.00 716 GLN A C 1
ATOM 6028 O O . GLN A 1 716 ? -7.081 5.226 -19.439 1.00 94.00 716 GLN A O 1
ATOM 6033 N N . HIS A 1 717 ? -8.144 5.707 -17.545 1.00 93.19 717 HIS A N 1
ATOM 6034 C CA . HIS A 1 717 ? -9.444 5.975 -18.181 1.00 93.19 717 HIS A CA 1
ATOM 6035 C C . HIS A 1 717 ? -9.692 7.465 -18.469 1.00 93.19 717 HIS A C 1
ATOM 6037 O O . HIS A 1 717 ? -10.815 7.853 -18.779 1.00 93.19 717 HIS A O 1
ATOM 6043 N N . ARG A 1 718 ? -8.664 8.311 -18.317 1.00 94.50 718 ARG A N 1
ATOM 6044 C CA . ARG A 1 718 ? -8.711 9.773 -18.483 1.00 94.50 718 ARG A CA 1
ATOM 6045 C C . ARG A 1 718 ? -7.467 10.290 -19.209 1.00 94.50 718 ARG A C 1
ATOM 6047 O O . ARG A 1 718 ? -6.828 11.259 -18.792 1.00 94.50 718 ARG A O 1
ATOM 6054 N N . VAL A 1 719 ? -7.118 9.631 -20.318 1.00 95.62 719 VAL A N 1
ATOM 6055 C CA . VAL A 1 719 ? -5.981 9.998 -21.188 1.00 95.62 719 VAL A CA 1
ATOM 6056 C C . VAL A 1 719 ? -6.076 11.461 -21.646 1.00 95.62 719 VAL A C 1
ATOM 6058 O O . VAL A 1 719 ? -5.051 12.119 -21.818 1.00 95.62 719 VAL A O 1
ATOM 6061 N N . ASN A 1 720 ? -7.292 12.013 -21.742 1.00 95.75 720 ASN A N 1
ATOM 6062 C CA . ASN A 1 720 ? -7.565 13.420 -22.047 1.00 95.75 720 ASN A CA 1
ATOM 6063 C C . ASN A 1 720 ? -6.883 14.422 -21.094 1.00 95.75 720 ASN A C 1
ATOM 6065 O O . ASN A 1 720 ? -6.638 15.558 -21.504 1.00 95.75 720 ASN A O 1
ATOM 6069 N N . LEU A 1 721 ? -6.573 14.021 -19.853 1.00 97.56 721 LEU A N 1
ATOM 6070 C CA . LEU A 1 721 ? -5.943 14.874 -18.835 1.00 97.56 721 LEU A CA 1
ATOM 6071 C C . LEU A 1 721 ? -4.411 14.869 -18.897 1.00 97.56 721 LEU A C 1
ATOM 6073 O O . LEU A 1 721 ? -3.774 15.797 -18.397 1.00 97.56 721 LEU A O 1
ATOM 6077 N N . LEU A 1 722 ? -3.802 13.856 -19.522 1.00 98.19 722 LEU A N 1
ATOM 6078 C CA . LEU A 1 722 ? -2.344 13.716 -19.584 1.00 98.19 722 LEU A CA 1
ATOM 6079 C C . LEU A 1 722 ? -1.642 14.904 -20.266 1.00 98.19 722 LEU A C 1
ATOM 6081 O O . LEU A 1 722 ? -0.651 15.367 -19.705 1.00 98.19 722 LEU A O 1
ATOM 6085 N N . PRO A 1 723 ? -2.124 15.464 -21.398 1.00 98.00 723 PRO A N 1
ATOM 6086 C CA . PRO A 1 723 ? -1.484 16.632 -22.006 1.00 98.00 723 PRO A CA 1
ATOM 6087 C C . PRO A 1 723 ? -1.437 17.840 -21.063 1.00 98.00 723 PRO A C 1
ATOM 6089 O O . PRO A 1 723 ? -0.433 18.540 -21.007 1.00 98.00 723 PRO A O 1
ATOM 6092 N N . GLU A 1 724 ? -2.508 18.076 -20.300 1.00 98.00 724 GLU A N 1
ATOM 6093 C CA . GLU A 1 724 ? -2.584 19.197 -19.358 1.00 98.00 724 GLU A CA 1
ATOM 6094 C C . GLU A 1 724 ? -1.665 18.988 -18.148 1.00 98.00 724 GLU A C 1
ATOM 6096 O O . GLU A 1 724 ? -0.976 19.916 -17.718 1.00 98.00 724 GLU A O 1
ATOM 6101 N N . LEU A 1 725 ? -1.592 17.756 -17.634 1.00 98.50 725 LEU A N 1
ATOM 6102 C CA . LEU A 1 725 ? -0.666 17.403 -16.561 1.00 98.50 725 LEU A CA 1
ATOM 6103 C C . LEU A 1 725 ? 0.798 17.544 -17.007 1.00 98.50 725 LEU A C 1
ATOM 6105 O O . LEU A 1 725 ? 1.601 18.143 -16.293 1.00 98.50 725 LEU A O 1
ATOM 6109 N N . LEU A 1 726 ? 1.148 17.031 -18.190 1.00 98.50 726 LEU A N 1
ATOM 6110 C CA . LEU A 1 726 ? 2.505 17.126 -18.730 1.00 98.50 726 LEU A CA 1
ATOM 6111 C C . LEU A 1 726 ? 2.898 18.581 -19.021 1.00 98.50 726 LEU A C 1
ATOM 6113 O O . LEU A 1 726 ? 4.021 18.974 -18.710 1.00 98.50 726 LEU A O 1
ATOM 6117 N N . GLU A 1 727 ? 1.971 19.399 -19.528 1.00 98.06 727 GLU A N 1
ATOM 6118 C CA . GLU A 1 727 ? 2.176 20.839 -19.717 1.00 98.06 727 GLU A CA 1
ATOM 6119 C C . GLU A 1 727 ? 2.486 21.544 -18.391 1.00 98.06 727 GLU A C 1
ATOM 6121 O O . GLU A 1 727 ? 3.431 22.328 -18.318 1.00 98.06 727 GLU A O 1
ATOM 6126 N N . LYS A 1 728 ? 1.750 21.222 -17.318 1.00 97.75 728 LYS A N 1
ATOM 6127 C CA . LYS A 1 728 ? 1.963 21.801 -15.980 1.00 97.75 728 LYS A CA 1
ATOM 6128 C C . LYS A 1 728 ? 3.344 21.459 -15.399 1.00 97.75 728 LYS A C 1
ATOM 6130 O O . LYS A 1 728 ? 3.904 22.257 -14.655 1.00 97.75 728 LYS A O 1
ATOM 6135 N N . PHE A 1 729 ? 3.908 20.298 -15.736 1.00 98.19 729 PHE A N 1
ATOM 6136 C CA . PHE A 1 729 ? 5.178 19.805 -15.181 1.00 98.19 729 PHE A CA 1
ATOM 6137 C C . PHE A 1 729 ? 6.377 19.908 -16.139 1.00 98.19 729 PHE A C 1
ATOM 6139 O O . PHE A 1 729 ? 7.484 19.498 -15.780 1.00 98.19 729 PHE A O 1
ATOM 6146 N N . LYS A 1 730 ? 6.206 20.468 -17.344 1.00 96.00 730 LYS A N 1
ATOM 6147 C CA . LYS A 1 730 ? 7.259 20.492 -18.377 1.00 96.00 730 LYS A CA 1
ATOM 6148 C C . LYS A 1 730 ? 8.532 21.233 -17.945 1.00 96.00 730 LYS A C 1
ATOM 6150 O O . LYS A 1 730 ? 9.630 20.816 -18.315 1.00 96.00 730 LYS A O 1
ATOM 6155 N N . ASP A 1 731 ? 8.369 22.277 -17.130 1.00 95.88 731 ASP A N 1
ATOM 6156 C CA . ASP A 1 731 ? 9.439 23.174 -16.673 1.00 95.88 731 ASP A CA 1
ATOM 6157 C C . ASP A 1 731 ? 10.046 22.754 -15.320 1.00 95.88 731 ASP A C 1
ATOM 6159 O O . ASP A 1 731 ? 10.899 23.453 -14.773 1.00 95.88 731 ASP A O 1
ATOM 6163 N N . VAL A 1 732 ? 9.631 21.610 -14.763 1.00 97.62 732 VAL A N 1
ATOM 6164 C CA . VAL A 1 732 ? 10.200 21.075 -13.518 1.00 97.62 732 VAL A CA 1
ATOM 6165 C C . VAL A 1 732 ? 11.660 20.671 -13.742 1.00 97.62 732 VAL A C 1
ATOM 6167 O O . VAL A 1 732 ? 11.980 19.882 -14.632 1.00 97.62 732 VAL A O 1
ATOM 6170 N N . ASP A 1 733 ? 12.559 21.177 -12.897 1.00 96.19 733 ASP A N 1
ATOM 6171 C CA . ASP A 1 733 ? 14.006 20.924 -12.961 1.00 96.19 733 ASP A CA 1
ATOM 6172 C C . ASP A 1 733 ? 14.426 19.547 -12.402 1.00 96.19 733 ASP A C 1
ATOM 6174 O O . ASP A 1 733 ? 15.601 19.192 -12.440 1.00 96.19 733 ASP A O 1
ATOM 6178 N N . ASP A 1 734 ? 13.472 18.744 -11.920 1.00 97.31 734 ASP A N 1
ATOM 6179 C CA . ASP A 1 734 ? 13.687 17.391 -11.399 1.00 97.31 734 ASP A CA 1
ATOM 6180 C C . ASP A 1 734 ? 13.326 16.307 -12.428 1.00 97.31 734 ASP A C 1
ATOM 6182 O O . ASP A 1 734 ? 12.156 16.085 -12.764 1.00 97.31 734 ASP A O 1
ATOM 6186 N N . LEU A 1 735 ? 14.347 15.597 -12.915 1.00 96.19 735 LEU A N 1
ATOM 6187 C CA . LEU A 1 735 ? 14.179 14.544 -13.918 1.00 96.19 735 LEU A CA 1
ATOM 6188 C C . LEU A 1 735 ? 13.482 13.290 -13.382 1.00 96.19 735 LEU A C 1
ATOM 6190 O O . LEU A 1 735 ? 12.883 12.597 -14.196 1.00 96.19 735 LEU A O 1
ATOM 6194 N N . TYR A 1 736 ? 13.476 13.022 -12.068 1.00 94.94 736 TYR A N 1
ATOM 6195 C CA . TYR A 1 736 ? 12.660 11.928 -11.517 1.00 94.94 736 TYR A CA 1
ATOM 6196 C C . TYR A 1 736 ? 11.171 12.183 -11.746 1.00 94.94 736 TYR A C 1
ATOM 6198 O O . TYR A 1 736 ? 10.454 11.283 -12.176 1.00 94.94 736 TYR A O 1
ATOM 6206 N N . VAL A 1 737 ? 10.709 13.413 -11.498 1.00 98.19 737 VAL A N 1
ATOM 6207 C CA . VAL A 1 737 ? 9.298 13.784 -11.682 1.00 98.19 737 VAL A CA 1
ATOM 6208 C C . VAL A 1 737 ? 8.919 13.683 -13.153 1.00 98.19 737 VAL A C 1
ATOM 6210 O O . VAL A 1 737 ? 7.936 13.032 -13.496 1.00 98.19 737 VAL A O 1
ATOM 6213 N N . ARG A 1 738 ? 9.723 14.286 -14.036 1.00 97.88 738 ARG A N 1
ATOM 6214 C CA . ARG A 1 738 ? 9.444 14.272 -15.475 1.00 97.88 738 ARG A CA 1
ATOM 6215 C C . ARG A 1 738 ? 9.465 12.855 -16.034 1.00 97.88 738 ARG A C 1
ATOM 6217 O O . ARG A 1 738 ? 8.503 12.461 -16.678 1.00 97.88 738 ARG A O 1
ATOM 6224 N N . GLU A 1 739 ? 10.516 12.079 -15.770 1.00 97.50 739 GLU A N 1
ATOM 6225 C CA . GLU A 1 739 ? 10.617 10.694 -16.245 1.00 97.50 739 GLU A CA 1
ATOM 6226 C C . GLU A 1 739 ? 9.433 9.846 -15.779 1.00 97.50 739 GLU A C 1
ATOM 6228 O O . GLU A 1 739 ? 8.779 9.222 -16.615 1.00 97.50 739 GLU A O 1
ATOM 6233 N N . ARG A 1 740 ? 9.098 9.884 -14.485 1.00 97.50 740 ARG A N 1
ATOM 6234 C CA . ARG A 1 740 ? 7.971 9.114 -13.954 1.00 97.50 740 ARG A CA 1
ATOM 6235 C C . ARG A 1 740 ? 6.627 9.580 -14.511 1.00 97.50 740 ARG A C 1
ATOM 6237 O O . ARG A 1 740 ? 5.759 8.740 -14.709 1.00 97.50 740 ARG A O 1
ATOM 6244 N N . LEU A 1 741 ? 6.442 10.859 -14.847 1.00 98.50 741 LEU A N 1
ATOM 6245 C CA . LEU A 1 741 ? 5.221 11.309 -15.529 1.00 98.50 741 LEU A CA 1
ATOM 6246 C C . LEU A 1 741 ? 5.093 10.766 -16.954 1.00 98.50 741 LEU A C 1
ATOM 6248 O O . LEU A 1 741 ? 3.991 10.402 -17.363 1.00 98.50 741 LEU A O 1
ATOM 6252 N N . PHE A 1 742 ? 6.199 10.648 -17.692 1.00 98.50 742 PHE A N 1
ATOM 6253 C CA . PHE A 1 742 ? 6.183 9.956 -18.983 1.00 98.50 742 PHE A CA 1
ATOM 6254 C C . PHE A 1 742 ? 5.948 8.449 -18.810 1.00 98.50 742 PHE A C 1
ATOM 6256 O O . PHE A 1 742 ? 5.183 7.880 -19.585 1.00 98.50 742 PHE A O 1
ATOM 6263 N N . ALA A 1 743 ? 6.508 7.818 -17.770 1.00 98.00 743 ALA A N 1
ATOM 6264 C CA . ALA A 1 743 ? 6.205 6.425 -17.426 1.00 98.00 743 ALA A CA 1
ATOM 6265 C C . ALA A 1 743 ? 4.708 6.234 -17.130 1.00 98.00 743 ALA A C 1
ATOM 6267 O O . ALA A 1 743 ? 4.090 5.302 -17.637 1.00 98.00 743 ALA A O 1
ATOM 6268 N N . VAL A 1 744 ? 4.103 7.149 -16.361 1.00 98.56 744 VAL A N 1
ATOM 6269 C CA . VAL A 1 744 ? 2.662 7.162 -16.069 1.00 98.56 744 VAL A CA 1
ATOM 6270 C C . VAL A 1 744 ? 1.850 7.288 -17.351 1.00 98.56 744 VAL A C 1
ATOM 6272 O O . VAL A 1 744 ? 0.944 6.489 -17.577 1.00 98.56 744 VAL A O 1
ATOM 6275 N N . ALA A 1 745 ? 2.168 8.269 -18.198 1.00 98.38 745 ALA A N 1
ATOM 6276 C CA . ALA A 1 745 ? 1.463 8.469 -19.459 1.00 98.38 745 ALA A CA 1
ATOM 6277 C C . ALA A 1 745 ? 1.564 7.227 -20.356 1.00 98.38 745 ALA A C 1
ATOM 6279 O O . ALA A 1 745 ? 0.563 6.805 -20.933 1.00 98.38 745 ALA A O 1
ATOM 6280 N N . TYR A 1 746 ? 2.738 6.594 -20.407 1.00 97.75 746 TYR A N 1
ATOM 6281 C CA . TYR A 1 746 ? 2.939 5.370 -21.170 1.00 97.75 746 TYR A CA 1
ATOM 6282 C C . TYR A 1 746 ? 2.139 4.198 -20.600 1.00 97.75 746 TYR A C 1
ATOM 6284 O O . TYR A 1 746 ? 1.388 3.563 -21.334 1.00 97.75 746 TYR A O 1
ATOM 6292 N N . GLY A 1 747 ? 2.192 3.979 -19.283 1.00 96.50 747 GLY A N 1
ATOM 6293 C CA . GLY A 1 747 ? 1.382 2.969 -18.601 1.00 96.50 747 GLY A CA 1
ATOM 6294 C C . GLY A 1 747 ? -0.121 3.157 -18.830 1.00 96.50 747 GLY A C 1
ATOM 6295 O O . GLY A 1 747 ? -0.821 2.178 -19.073 1.00 96.50 747 GLY A O 1
ATOM 6296 N N . CYS A 1 748 ? -0.619 4.400 -18.830 1.00 96.44 748 CYS A N 1
ATOM 6297 C CA . CYS A 1 748 ? -2.024 4.696 -19.132 1.00 96.44 748 CYS A CA 1
ATOM 6298 C C . CYS A 1 748 ? -2.400 4.262 -20.550 1.00 96.44 748 CYS A C 1
ATOM 6300 O O . CYS A 1 748 ? -3.405 3.584 -20.732 1.00 96.44 748 CYS A O 1
ATOM 6302 N N . VAL A 1 749 ? -1.576 4.619 -21.537 1.00 95.44 749 VAL A N 1
ATOM 6303 C CA . VAL A 1 749 ? -1.821 4.320 -22.955 1.00 95.44 749 VAL A CA 1
ATOM 6304 C C . VAL A 1 749 ? -1.702 2.821 -23.253 1.00 95.44 749 VAL A C 1
ATOM 6306 O O . VAL A 1 749 ? -2.501 2.293 -24.025 1.00 95.44 749 VAL A O 1
ATOM 6309 N N . LEU A 1 750 ? -0.766 2.114 -22.611 1.00 93.19 750 LEU A N 1
ATOM 6310 C CA . LEU A 1 750 ? -0.664 0.653 -22.710 1.00 93.19 750 LEU A CA 1
ATOM 6311 C C . LEU A 1 750 ? -1.892 -0.051 -22.115 1.00 93.19 750 LEU A C 1
ATOM 6313 O O . LEU A 1 750 ? -2.353 -1.048 -22.660 1.00 93.19 750 LEU A O 1
ATOM 6317 N N . ARG A 1 751 ? -2.441 0.470 -21.011 1.00 91.69 751 ARG A N 1
ATOM 6318 C CA . ARG A 1 751 ? -3.613 -0.112 -20.337 1.00 91.69 751 ARG A CA 1
ATOM 6319 C C . ARG A 1 751 ? -4.935 0.228 -21.009 1.00 91.69 751 ARG A C 1
ATOM 6321 O O . ARG A 1 751 ? -5.860 -0.578 -20.973 1.00 91.69 751 ARG A O 1
ATOM 6328 N N . ASN A 1 752 ? -5.053 1.422 -21.576 1.00 87.38 752 ASN A N 1
ATOM 6329 C CA . ASN A 1 752 ? -6.250 1.859 -22.273 1.00 87.38 752 ASN A CA 1
ATOM 6330 C C . ASN A 1 752 ? -5.896 2.914 -23.326 1.00 87.38 752 ASN A C 1
ATOM 6332 O O . ASN A 1 752 ? -5.603 4.070 -23.028 1.00 87.38 752 ASN A O 1
ATOM 6336 N N . SER A 1 753 ? -5.966 2.495 -24.583 1.00 80.12 753 SER A N 1
ATOM 6337 C CA . SER A 1 753 ? -5.737 3.344 -25.753 1.00 80.12 753 SER A CA 1
ATOM 6338 C C . SER A 1 753 ? -6.992 3.460 -26.619 1.00 80.12 753 SER A C 1
ATOM 6340 O O . SER A 1 753 ? -6.894 3.692 -27.824 1.00 80.12 753 SER A O 1
ATOM 6342 N N . ASP A 1 754 ? -8.176 3.210 -26.057 1.00 86.31 754 ASP A N 1
ATOM 6343 C CA . ASP A 1 754 ? -9.429 3.181 -26.825 1.00 86.31 754 ASP A CA 1
ATOM 6344 C C . ASP A 1 754 ? -9.949 4.589 -27.134 1.00 86.31 754 ASP A C 1
ATOM 6346 O O . ASP A 1 754 ? -10.578 4.810 -28.169 1.00 86.31 754 ASP A O 1
ATOM 6350 N N . ASP A 1 755 ? -9.601 5.567 -26.293 1.00 89.69 755 ASP A N 1
ATOM 6351 C CA . ASP A 1 755 ? -9.811 6.989 -26.565 1.00 89.69 755 ASP A CA 1
ATOM 6352 C C . ASP A 1 755 ? -8.758 7.517 -27.559 1.00 89.69 755 ASP A C 1
ATOM 6354 O O . ASP A 1 755 ? -7.748 8.130 -27.197 1.00 89.69 755 ASP A O 1
ATOM 6358 N N . THR A 1 756 ? -8.993 7.225 -28.839 1.00 93.50 756 THR A N 1
ATOM 6359 C CA . THR A 1 756 ? -8.100 7.577 -29.955 1.00 93.50 756 THR A CA 1
ATOM 6360 C C . THR A 1 756 ? -7.911 9.086 -30.130 1.00 93.50 756 THR A C 1
ATOM 6362 O O . THR A 1 756 ? -6.807 9.516 -30.462 1.00 93.50 756 THR A O 1
ATOM 6365 N N . GLU A 1 757 ? -8.930 9.903 -29.847 1.00 93.31 757 GLU A N 1
ATOM 6366 C CA . GLU A 1 757 ? -8.850 11.368 -29.945 1.00 93.31 757 GLU A CA 1
ATOM 6367 C C . GLU A 1 757 ? -7.951 11.956 -28.853 1.00 93.31 757 GLU A C 1
ATOM 6369 O O . GLU A 1 757 ? -7.052 12.759 -29.132 1.00 93.31 757 GLU A O 1
ATOM 6374 N N . SER A 1 758 ? -8.131 11.521 -27.603 1.00 94.88 758 SER A N 1
ATOM 6375 C CA . SER A 1 758 ? -7.253 11.946 -26.510 1.00 94.88 758 SER A CA 1
ATOM 6376 C C . SER A 1 758 ? -5.824 11.451 -26.701 1.00 94.88 758 SER A C 1
ATOM 6378 O O . SER A 1 758 ? -4.879 12.206 -26.457 1.00 94.88 758 SER A O 1
ATOM 6380 N N . LEU A 1 759 ? -5.652 10.217 -27.188 1.00 96.00 759 LEU A N 1
ATOM 6381 C CA . LEU A 1 759 ? -4.338 9.675 -27.524 1.00 96.00 759 LEU A CA 1
ATOM 6382 C C . LEU A 1 759 ? -3.670 10.481 -28.647 1.00 96.00 759 LEU A C 1
ATOM 6384 O O . LEU A 1 759 ? -2.503 10.844 -28.511 1.00 96.00 759 LEU A O 1
ATOM 6388 N N . LYS A 1 760 ? -4.403 10.851 -29.706 1.00 95.81 760 LYS A N 1
ATOM 6389 C CA . LYS A 1 760 ? -3.899 11.728 -30.775 1.00 95.81 760 LYS A CA 1
ATOM 6390 C C . LYS A 1 760 ? -3.415 13.068 -30.214 1.00 95.81 760 LYS A C 1
ATOM 6392 O O . LYS A 1 760 ? -2.305 13.498 -30.528 1.00 95.81 760 LYS A O 1
ATOM 6397 N N . ARG A 1 761 ? -4.199 13.710 -29.338 1.00 95.75 761 ARG A N 1
ATOM 6398 C CA . ARG A 1 761 ? -3.816 14.977 -28.687 1.00 95.75 761 ARG A CA 1
ATOM 6399 C C . ARG A 1 761 ? -2.559 14.831 -27.824 1.00 95.75 761 ARG A C 1
ATOM 6401 O O . ARG A 1 761 ? -1.694 15.706 -27.862 1.00 95.75 761 ARG A O 1
ATOM 6408 N N . LEU A 1 762 ? -2.456 13.746 -27.058 1.00 97.56 762 LEU A N 1
ATOM 6409 C CA . LEU A 1 762 ? -1.285 13.437 -26.238 1.00 97.56 762 LEU A CA 1
ATOM 6410 C C . LEU A 1 762 ? -0.037 13.232 -27.094 1.00 97.56 762 LEU A C 1
ATOM 6412 O O . LEU A 1 762 ? 0.988 13.855 -26.836 1.00 97.56 762 LEU A O 1
ATOM 6416 N N . VAL A 1 763 ? -0.135 12.416 -28.140 1.00 97.19 763 VAL A N 1
ATOM 6417 C CA . VAL A 1 763 ? 0.972 12.141 -29.060 1.00 97.19 763 VAL A CA 1
ATOM 6418 C C . VAL A 1 763 ? 1.442 13.405 -29.764 1.00 97.19 763 VAL A C 1
ATOM 6420 O O . VAL A 1 763 ? 2.647 13.643 -29.829 1.00 97.19 763 VAL A O 1
ATOM 6423 N N . GLN A 1 764 ? 0.517 14.255 -30.214 1.00 95.88 764 GLN A N 1
ATOM 6424 C CA . GLN A 1 764 ? 0.872 15.529 -30.830 1.00 95.88 764 GLN A CA 1
ATOM 6425 C C . GLN A 1 764 ? 1.637 16.427 -29.852 1.00 95.88 764 GLN A C 1
ATOM 6427 O O . GLN A 1 764 ? 2.699 16.946 -30.194 1.00 95.88 764 GLN A O 1
ATOM 6432 N N . TRP A 1 765 ? 1.147 16.556 -28.612 1.00 96.94 765 TRP A N 1
ATOM 6433 C CA . TRP A 1 765 ? 1.830 17.334 -27.577 1.00 96.94 765 TRP A CA 1
ATOM 6434 C C . TRP A 1 765 ? 3.235 16.786 -27.291 1.00 96.94 765 TRP A C 1
ATOM 6436 O O . TRP A 1 765 ? 4.188 17.562 -27.210 1.00 96.94 765 TRP A O 1
ATOM 6446 N N . ILE A 1 766 ? 3.387 15.460 -27.183 1.00 97.56 766 ILE A N 1
ATOM 6447 C CA . ILE A 1 766 ? 4.685 14.815 -26.944 1.00 97.56 766 ILE A CA 1
ATOM 6448 C C . ILE A 1 766 ? 5.630 15.071 -28.113 1.00 97.56 766 ILE A C 1
ATOM 6450 O O . ILE A 1 766 ? 6.760 15.498 -27.892 1.00 97.56 766 ILE A O 1
ATOM 6454 N N . TYR A 1 767 ? 5.191 14.848 -29.351 1.00 97.00 767 TYR A N 1
ATOM 6455 C CA . TYR A 1 767 ? 6.030 15.090 -30.518 1.00 97.00 767 TYR A CA 1
ATOM 6456 C C . TYR A 1 767 ? 6.485 16.551 -30.572 1.00 97.00 767 TYR A C 1
ATOM 6458 O O . TYR A 1 767 ? 7.685 16.806 -30.687 1.00 97.00 767 TYR A O 1
ATOM 6466 N N . ASP A 1 768 ? 5.563 17.502 -30.399 1.00 95.00 768 ASP A N 1
ATOM 6467 C CA . ASP A 1 768 ? 5.866 18.931 -30.463 1.00 95.00 768 ASP A CA 1
ATOM 6468 C C . ASP A 1 768 ? 6.845 19.398 -29.377 1.00 95.00 768 ASP A C 1
ATOM 6470 O O . ASP A 1 768 ? 7.716 20.217 -29.670 1.00 95.00 768 ASP A O 1
ATOM 6474 N N . ASN A 1 769 ? 6.739 18.866 -28.154 1.00 95.69 769 ASN A N 1
ATOM 6475 C CA . ASN A 1 769 ? 7.555 19.305 -27.015 1.00 95.69 769 ASN A CA 1
ATOM 6476 C C . ASN A 1 769 ? 8.823 18.465 -26.778 1.00 95.69 769 ASN A C 1
ATOM 6478 O O . ASN A 1 769 ? 9.721 18.921 -26.071 1.00 95.69 769 ASN A O 1
ATOM 6482 N N . ILE A 1 770 ? 8.906 17.244 -27.320 1.00 95.94 770 ILE A N 1
ATOM 6483 C CA . ILE A 1 770 ? 10.015 16.308 -27.060 1.00 95.94 770 ILE A CA 1
ATOM 6484 C C . ILE A 1 770 ? 10.840 16.015 -28.316 1.00 95.94 770 ILE A C 1
ATOM 6486 O O . ILE A 1 770 ? 12.065 16.053 -28.245 1.00 95.94 770 ILE A O 1
ATOM 6490 N N . PHE A 1 771 ? 10.217 15.738 -29.466 1.00 96.06 771 PHE A N 1
ATOM 6491 C CA . PHE A 1 771 ? 10.928 15.167 -30.623 1.00 96.06 771 PHE A CA 1
ATOM 6492 C C . PHE A 1 771 ? 11.037 16.086 -31.841 1.00 96.06 771 PHE A C 1
ATOM 6494 O O . PHE A 1 771 ? 11.953 15.917 -32.643 1.00 96.06 771 PHE A O 1
ATOM 6501 N N . LYS A 1 772 ? 10.161 17.084 -31.993 1.00 93.94 772 LYS A N 1
ATOM 6502 C CA . LYS A 1 772 ? 10.076 17.939 -33.191 1.00 93.94 772 LYS A CA 1
ATOM 6503 C C . LYS A 1 772 ? 11.402 18.595 -33.577 1.00 93.94 772 LYS A C 1
ATOM 6505 O O . LYS A 1 772 ? 11.725 18.687 -34.766 1.00 93.94 772 LYS A O 1
ATOM 6510 N N . GLU A 1 773 ? 12.177 19.023 -32.583 1.00 91.50 773 GLU A N 1
ATOM 6511 C CA . GLU A 1 773 ? 13.489 19.657 -32.768 1.00 91.50 773 GLU A CA 1
ATOM 6512 C C . GLU A 1 773 ? 14.639 18.659 -33.008 1.00 91.50 773 GLU A C 1
ATOM 6514 O O . GLU A 1 773 ? 15.767 19.085 -33.251 1.00 91.50 773 GLU A O 1
ATOM 6519 N N . GLY A 1 774 ? 14.387 17.346 -32.932 1.00 89.19 774 GLY A N 1
ATOM 6520 C CA . GLY A 1 774 ? 15.410 16.295 -33.032 1.00 89.19 774 GLY A CA 1
ATOM 6521 C C . GLY A 1 774 ? 16.336 16.200 -31.812 1.00 89.19 774 GLY A C 1
ATOM 6522 O O . GLY A 1 774 ? 17.369 15.538 -31.865 1.00 89.19 774 GLY A O 1
ATOM 6523 N N . LYS A 1 775 ? 15.994 16.883 -30.711 1.00 91.56 775 LYS A N 1
ATOM 6524 C CA . LYS A 1 775 ? 16.815 16.999 -29.495 1.00 91.56 775 LYS A CA 1
ATOM 6525 C C . LYS A 1 775 ? 15.988 16.698 -28.242 1.00 91.56 775 LYS A C 1
ATOM 6527 O O . LYS A 1 775 ? 15.765 17.603 -27.436 1.00 91.56 775 LYS A O 1
ATOM 6532 N N . PRO A 1 776 ? 15.517 15.451 -28.069 1.00 94.88 776 PRO A N 1
ATOM 6533 C CA . PRO A 1 776 ? 14.778 15.088 -26.869 1.00 94.88 776 PRO A CA 1
ATOM 6534 C C . PRO A 1 776 ? 15.634 15.274 -25.608 1.00 94.88 776 PRO A C 1
ATOM 6536 O O . PRO A 1 776 ? 16.868 15.312 -25.689 1.00 94.88 776 PRO A O 1
ATOM 6539 N N . PRO A 1 777 ? 15.007 15.372 -24.418 1.00 94.75 777 PRO A N 1
ATOM 6540 C CA . PRO A 1 777 ? 15.733 15.466 -23.161 1.00 94.75 777 PRO A CA 1
ATOM 6541 C C . PRO A 1 777 ? 16.778 14.355 -23.032 1.00 94.75 777 PRO A C 1
ATOM 6543 O O . PRO A 1 777 ? 16.503 13.185 -23.308 1.00 94.75 777 PRO A O 1
ATOM 6546 N N . VAL A 1 778 ? 17.977 14.720 -22.572 1.00 96.12 778 VAL A N 1
ATOM 6547 C CA . VAL A 1 778 ? 19.103 13.793 -22.378 1.00 96.12 778 VAL A CA 1
ATOM 6548 C C . VAL A 1 778 ? 18.856 12.946 -21.126 1.00 96.12 778 VAL A C 1
ATOM 6550 O O . VAL A 1 778 ? 19.480 13.150 -20.093 1.00 96.12 778 VAL A O 1
ATOM 6553 N N . HIS A 1 779 ? 17.883 12.039 -21.190 1.00 96.38 779 HIS A N 1
ATOM 6554 C CA . HIS A 1 779 ? 17.509 11.115 -20.121 1.00 96.38 779 HIS A CA 1
ATOM 6555 C C . HIS A 1 779 ? 16.902 9.851 -20.737 1.00 96.38 779 HIS A C 1
ATOM 6557 O O . HIS A 1 779 ? 15.833 9.904 -21.348 1.00 96.38 779 HIS A O 1
ATOM 6563 N N . ILE A 1 780 ? 17.589 8.715 -20.590 1.00 96.25 780 ILE A N 1
ATOM 6564 C CA . ILE A 1 780 ? 17.363 7.533 -21.436 1.00 96.25 780 ILE A CA 1
ATOM 6565 C C . ILE A 1 780 ? 15.954 6.938 -21.318 1.00 96.25 780 ILE A C 1
ATOM 6567 O O . ILE A 1 780 ? 15.367 6.602 -22.341 1.00 96.25 780 ILE A O 1
ATOM 6571 N N . LEU A 1 781 ? 15.392 6.883 -20.106 1.00 96.38 781 LEU A N 1
ATOM 6572 C CA . LEU A 1 781 ? 14.046 6.350 -19.859 1.00 96.38 781 LEU A CA 1
ATOM 6573 C C . LEU A 1 781 ? 12.935 7.328 -20.261 1.00 96.38 781 LEU A C 1
ATOM 6575 O O . LEU A 1 781 ? 11.904 6.916 -20.772 1.00 96.38 781 LEU A O 1
ATOM 6579 N N . LEU A 1 782 ? 13.157 8.637 -20.099 1.00 97.31 782 LEU A N 1
ATOM 6580 C CA . LEU A 1 782 ? 12.127 9.644 -20.385 1.00 97.31 782 LEU A CA 1
ATOM 6581 C C . LEU A 1 782 ? 11.780 9.634 -21.874 1.00 97.31 782 LEU A C 1
ATOM 6583 O O . LEU A 1 782 ? 10.612 9.574 -22.248 1.00 97.31 782 LEU A O 1
ATOM 6587 N N . ARG A 1 783 ? 12.813 9.669 -22.722 1.00 96.25 783 ARG A N 1
ATOM 6588 C CA . ARG A 1 783 ? 12.645 9.611 -24.178 1.00 96.25 783 ARG A CA 1
ATOM 6589 C C . ARG A 1 783 ? 12.141 8.244 -24.657 1.00 96.25 783 ARG A C 1
ATOM 6591 O O . ARG A 1 783 ? 11.465 8.207 -25.674 1.00 96.25 783 ARG A O 1
ATOM 6598 N N . ASP A 1 784 ? 12.426 7.156 -23.934 1.00 95.94 784 ASP A N 1
ATOM 6599 C CA . ASP A 1 784 ? 11.868 5.829 -24.234 1.00 95.94 784 ASP A CA 1
ATOM 6600 C C . ASP A 1 784 ? 10.355 5.801 -24.010 1.00 95.94 784 ASP A C 1
ATOM 6602 O O . ASP A 1 784 ? 9.605 5.507 -24.933 1.00 95.94 784 ASP A O 1
ATOM 6606 N N . TYR A 1 785 ? 9.887 6.220 -22.832 1.00 97.50 785 TYR A N 1
ATOM 6607 C CA . TYR A 1 785 ? 8.455 6.290 -22.536 1.00 97.50 785 TYR A CA 1
ATOM 6608 C C . TYR A 1 785 ? 7.715 7.255 -23.470 1.00 97.50 785 TYR A C 1
ATOM 6610 O O . TYR A 1 785 ? 6.639 6.936 -23.973 1.00 97.50 785 TYR A O 1
ATOM 6618 N N . ALA A 1 786 ? 8.305 8.423 -23.753 1.00 97.69 786 ALA A N 1
ATOM 6619 C CA . ALA A 1 786 ? 7.739 9.388 -24.693 1.00 97.69 786 ALA A CA 1
ATOM 6620 C C . ALA A 1 786 ? 7.587 8.793 -26.102 1.00 97.69 786 ALA A C 1
ATOM 6622 O O . ALA A 1 786 ? 6.543 8.960 -26.729 1.00 97.69 786 ALA A O 1
ATOM 6623 N N . ARG A 1 787 ? 8.610 8.079 -26.585 1.00 96.00 787 ARG A N 1
ATOM 6624 C CA . ARG A 1 787 ? 8.577 7.369 -27.867 1.00 96.00 787 ARG A CA 1
ATOM 6625 C C . ARG A 1 787 ? 7.531 6.251 -27.857 1.00 96.00 787 ARG A C 1
ATOM 6627 O O . ARG A 1 787 ? 6.737 6.180 -28.789 1.00 96.00 787 ARG A O 1
ATOM 6634 N N . GLY A 1 788 ? 7.484 5.433 -26.806 1.00 95.31 788 GLY A N 1
ATOM 6635 C CA . GLY A 1 788 ? 6.535 4.325 -26.672 1.00 95.31 788 GLY A CA 1
ATOM 6636 C C . GLY A 1 788 ? 5.073 4.766 -26.801 1.00 95.31 788 GLY A C 1
ATOM 6637 O O . GLY A 1 788 ? 4.279 4.094 -27.454 1.00 95.31 788 GLY A O 1
ATOM 6638 N N . ILE A 1 789 ? 4.717 5.945 -26.278 1.00 96.75 789 ILE A N 1
ATOM 6639 C CA . ILE A 1 789 ? 3.367 6.515 -26.442 1.00 96.75 789 ILE A CA 1
ATOM 6640 C C . ILE A 1 789 ? 3.040 6.785 -27.922 1.00 96.75 789 ILE A C 1
ATOM 6642 O O . ILE A 1 789 ? 1.933 6.482 -28.372 1.00 96.75 789 ILE A O 1
ATOM 6646 N N . ILE A 1 790 ? 3.998 7.320 -28.688 1.00 95.94 790 ILE A N 1
ATOM 6647 C CA . ILE A 1 790 ? 3.844 7.550 -30.135 1.00 95.94 790 ILE A CA 1
ATOM 6648 C C . ILE A 1 790 ? 3.700 6.211 -30.868 1.00 95.94 790 ILE A C 1
ATOM 6650 O O . ILE A 1 790 ? 2.822 6.066 -31.717 1.00 95.94 790 ILE A O 1
ATOM 6654 N N . GLU A 1 791 ? 4.507 5.212 -30.507 1.00 93.56 791 GLU A N 1
ATOM 6655 C CA . GLU A 1 791 ? 4.446 3.878 -31.112 1.00 93.56 791 GLU A CA 1
ATOM 6656 C C . GLU A 1 791 ? 3.088 3.201 -30.928 1.00 93.56 791 GLU A C 1
ATOM 6658 O O . GLU A 1 791 ? 2.579 2.599 -31.872 1.00 93.56 791 GLU A O 1
ATOM 6663 N N . VAL A 1 792 ? 2.470 3.315 -29.747 1.00 93.50 792 VAL A N 1
ATOM 6664 C CA . VAL A 1 792 ? 1.131 2.751 -29.514 1.00 93.50 792 VAL A CA 1
ATOM 6665 C C . VAL A 1 792 ? 0.102 3.378 -30.459 1.00 93.50 792 VAL A C 1
ATOM 6667 O O . VAL A 1 792 ? -0.711 2.659 -31.043 1.00 93.50 792 VAL A O 1
ATOM 6670 N N . ALA A 1 793 ? 0.154 4.696 -30.668 1.00 93.56 793 ALA A N 1
ATOM 6671 C CA . ALA A 1 793 ? -0.757 5.374 -31.589 1.00 93.56 793 ALA A CA 1
ATOM 6672 C C . ALA A 1 793 ? -0.526 4.979 -33.055 1.00 93.56 793 ALA A C 1
ATOM 6674 O O . ALA A 1 793 ? -1.494 4.721 -33.773 1.00 93.56 793 ALA A O 1
ATOM 6675 N N . LEU A 1 794 ? 0.739 4.868 -33.479 1.00 91.19 794 LEU A N 1
ATOM 6676 C CA . LEU A 1 794 ? 1.098 4.398 -34.822 1.00 91.19 794 LEU A CA 1
ATOM 6677 C C . LEU A 1 794 ? 0.594 2.969 -35.067 1.00 91.19 794 LEU A C 1
ATOM 6679 O O . LEU A 1 794 ? -0.013 2.702 -36.102 1.00 91.19 794 LEU A O 1
ATOM 6683 N N . ARG A 1 795 ? 0.759 2.060 -34.096 1.00 88.00 795 ARG A N 1
ATOM 6684 C CA . ARG A 1 795 ? 0.262 0.674 -34.197 1.00 88.00 795 ARG A CA 1
ATOM 6685 C C . ARG A 1 795 ? -1.256 0.585 -34.269 1.00 88.00 795 ARG A C 1
ATOM 6687 O O . ARG A 1 795 ? -1.777 -0.282 -34.963 1.00 88.00 795 ARG A O 1
ATOM 6694 N N . LYS A 1 796 ? -1.969 1.484 -33.587 1.00 87.75 796 LYS A N 1
ATOM 6695 C CA . LYS A 1 796 ? -3.430 1.592 -33.698 1.00 87.75 796 LYS A CA 1
ATOM 6696 C C . LYS A 1 796 ? -3.903 2.206 -35.021 1.00 87.75 796 LYS A C 1
ATOM 6698 O O . LYS A 1 796 ? -5.108 2.271 -35.245 1.00 87.75 796 LYS A O 1
ATOM 6703 N N . GLY A 1 797 ? -2.991 2.644 -35.892 1.00 88.62 797 GLY A N 1
ATOM 6704 C CA . GLY A 1 797 ? -3.336 3.277 -37.163 1.00 88.62 797 GLY A CA 1
ATOM 6705 C C . GLY A 1 797 ? -3.986 4.651 -36.992 1.00 88.62 797 GLY A C 1
ATOM 6706 O O . GLY A 1 797 ? -4.786 5.052 -37.832 1.00 88.62 797 GLY A O 1
ATOM 6707 N N . ILE A 1 798 ? -3.685 5.361 -35.898 1.00 89.50 798 ILE A N 1
ATOM 6708 C CA . ILE A 1 798 ? -4.192 6.719 -35.672 1.00 89.50 798 ILE A CA 1
ATOM 6709 C C . ILE A 1 798 ? -3.516 7.665 -36.671 1.00 89.50 798 ILE A C 1
ATOM 6711 O O . ILE A 1 798 ? -2.292 7.688 -36.783 1.00 89.50 798 ILE A O 1
ATOM 6715 N N . GLU A 1 799 ? -4.303 8.471 -37.384 1.00 84.94 799 GLU A N 1
ATOM 6716 C CA . GLU A 1 799 ? -3.772 9.481 -38.304 1.00 84.94 799 GLU A CA 1
ATOM 6717 C C . GLU A 1 799 ? -3.160 10.653 -37.519 1.00 84.94 799 GLU A C 1
ATOM 6719 O O . GLU A 1 799 ? -3.875 11.444 -36.891 1.00 84.94 799 GLU A O 1
ATOM 6724 N N . LEU A 1 800 ? -1.831 10.766 -37.553 1.00 84.88 800 LEU A N 1
ATOM 6725 C CA . LEU A 1 800 ? -1.056 11.784 -36.840 1.00 84.88 800 LEU A CA 1
ATOM 6726 C C . LEU A 1 800 ? -0.582 12.881 -37.800 1.00 84.88 800 LEU A C 1
ATOM 6728 O O . LEU A 1 800 ? -0.129 12.607 -38.911 1.00 84.88 800 LEU A O 1
ATOM 6732 N N . ASP A 1 801 ? -0.652 14.136 -37.361 1.00 79.38 801 ASP A N 1
ATOM 6733 C CA . ASP A 1 801 ? -0.298 15.281 -38.192 1.00 79.38 801 ASP A CA 1
ATOM 6734 C C . ASP A 1 801 ? 1.215 15.556 -38.127 1.00 79.38 801 ASP A C 1
ATOM 6736 O O . ASP A 1 801 ? 1.757 15.933 -37.092 1.00 79.38 801 ASP A O 1
ATOM 6740 N N . SER A 1 802 ? 1.913 15.464 -39.265 1.00 80.00 802 SER A N 1
ATOM 6741 C CA . SER A 1 802 ? 3.292 15.978 -39.417 1.00 80.00 802 SER A CA 1
ATOM 6742 C C . SER A 1 802 ? 4.351 15.380 -38.463 1.00 80.00 802 SER A C 1
ATOM 6744 O O . SER A 1 802 ? 5.288 16.083 -38.060 1.00 80.00 802 SER A O 1
ATOM 6746 N N . ILE A 1 803 ? 4.239 14.092 -38.119 1.00 87.06 803 ILE A N 1
ATOM 6747 C CA . ILE A 1 803 ? 5.274 13.367 -37.364 1.00 87.06 803 ILE A CA 1
ATOM 6748 C C . ILE A 1 803 ? 6.362 12.858 -38.310 1.00 87.06 803 ILE A C 1
ATOM 6750 O O . ILE A 1 803 ? 6.092 12.173 -39.292 1.00 87.06 803 ILE A O 1
ATOM 6754 N N . ASP A 1 804 ? 7.608 13.191 -37.988 1.00 89.56 804 ASP A N 1
ATOM 6755 C CA . ASP A 1 804 ? 8.802 12.662 -38.634 1.00 89.56 804 ASP A CA 1
ATOM 6756 C C . ASP A 1 804 ? 9.343 11.492 -37.803 1.00 89.56 804 ASP A C 1
ATOM 6758 O O . ASP A 1 804 ? 9.983 11.691 -36.765 1.00 89.56 804 ASP A O 1
ATOM 6762 N N . GLU A 1 805 ? 9.076 10.264 -38.254 1.00 85.81 805 GLU A N 1
ATOM 6763 C CA . GLU A 1 805 ? 9.510 9.036 -37.575 1.00 85.81 805 GLU A CA 1
ATOM 6764 C C . GLU A 1 805 ? 11.040 8.926 -37.437 1.00 85.81 805 GLU A C 1
ATOM 6766 O O . GLU A 1 805 ? 11.541 8.224 -36.556 1.00 85.81 805 GLU A O 1
ATOM 6771 N N . SER A 1 806 ? 11.817 9.650 -38.252 1.00 87.81 806 SER A N 1
ATOM 6772 C CA . SER A 1 806 ? 13.278 9.665 -38.112 1.00 87.81 806 SER A CA 1
ATOM 6773 C C . SER A 1 806 ? 13.747 10.375 -36.837 1.00 87.81 806 SER A C 1
ATOM 6775 O O . SER A 1 806 ? 14.846 10.109 -36.360 1.00 87.81 806 SER A O 1
ATOM 6777 N N . LYS A 1 807 ? 12.910 11.240 -36.247 1.00 92.31 807 LYS A N 1
ATOM 6778 C CA . LYS A 1 807 ? 13.242 12.021 -35.043 1.00 92.31 807 LYS A CA 1
ATOM 6779 C C . LYS A 1 807 ? 12.868 11.346 -33.730 1.00 92.31 807 LYS A C 1
ATOM 6781 O O . LYS A 1 807 ? 13.318 11.794 -32.678 1.00 92.31 807 LYS A O 1
ATOM 6786 N N . ILE A 1 808 ? 12.024 10.316 -33.777 1.00 93.12 808 ILE A N 1
ATOM 6787 C CA . ILE A 1 808 ? 11.564 9.585 -32.585 1.00 93.12 808 ILE A CA 1
ATOM 6788 C C . ILE A 1 808 ? 12.407 8.340 -32.303 1.00 93.12 808 ILE A C 1
ATOM 6790 O O . ILE A 1 808 ? 12.234 7.725 -31.259 1.00 93.12 808 ILE A O 1
ATOM 6794 N N . ASN A 1 809 ? 13.298 7.954 -33.219 1.00 90.50 809 ASN A N 1
ATOM 6795 C CA . ASN A 1 809 ? 14.142 6.772 -33.089 1.00 90.50 809 ASN A CA 1
ATOM 6796 C C . ASN A 1 809 ? 15.589 7.172 -32.734 1.00 90.50 809 ASN A C 1
ATOM 6798 O O . ASN A 1 809 ? 16.098 8.146 -33.287 1.00 90.50 809 ASN A O 1
ATOM 6802 N N . PRO A 1 810 ? 16.272 6.441 -31.832 1.00 89.69 810 PRO A N 1
ATOM 6803 C CA . PRO A 1 810 ? 17.683 6.664 -31.537 1.00 89.69 810 PRO A CA 1
ATOM 6804 C C . PRO A 1 810 ? 18.591 6.210 -32.702 1.00 89.69 810 PRO A C 1
ATOM 6806 O O . PRO A 1 810 ? 18.172 5.389 -33.522 1.00 89.69 810 PRO A O 1
ATOM 6809 N N . PRO A 1 811 ? 19.862 6.657 -32.749 1.00 88.19 811 PRO A N 1
ATOM 6810 C CA . PRO A 1 811 ? 20.519 7.572 -31.806 1.00 88.19 811 PRO A CA 1
ATOM 6811 C C . PRO A 1 811 ? 20.066 9.031 -31.977 1.00 88.19 811 PRO A C 1
ATOM 6813 O O . PRO A 1 811 ? 19.773 9.468 -33.085 1.00 88.19 811 PRO A O 1
ATOM 6816 N N . TYR A 1 812 ? 20.042 9.793 -30.878 1.00 90.69 812 TYR A N 1
ATOM 6817 C CA . TYR A 1 812 ? 19.696 11.222 -30.893 1.00 90.69 812 TYR A CA 1
ATOM 6818 C C . TYR A 1 812 ? 20.953 12.114 -30.866 1.00 90.69 812 TYR A C 1
ATOM 6820 O O . TYR A 1 812 ? 22.038 11.655 -30.536 1.00 90.69 812 TYR A O 1
ATOM 6828 N N . GLU A 1 813 ? 20.843 13.411 -31.169 1.00 84.44 813 GLU A N 1
ATOM 6829 C CA . GLU A 1 813 ? 22.003 14.324 -31.263 1.00 84.44 813 GLU A CA 1
ATOM 6830 C C . GLU A 1 813 ? 22.426 14.955 -29.911 1.00 84.44 813 GLU A C 1
ATOM 6832 O O . GLU A 1 813 ? 22.540 16.183 -29.785 1.00 84.44 813 GLU A O 1
ATOM 6837 N N . SER A 1 814 ? 22.650 14.156 -28.858 1.00 91.12 814 SER A N 1
ATOM 6838 C CA . SER A 1 814 ? 23.102 14.707 -27.568 1.00 91.12 814 SER A CA 1
ATOM 6839 C C . SER A 1 814 ? 24.581 15.120 -27.575 1.00 91.12 814 SER A C 1
ATOM 6841 O O . SER A 1 814 ? 25.455 14.460 -28.138 1.00 91.12 814 SER A O 1
ATOM 6843 N N . LYS A 1 815 ? 24.881 16.251 -26.922 1.00 91.06 815 LYS A N 1
ATOM 6844 C CA . LYS A 1 815 ? 26.235 16.827 -26.882 1.00 91.06 815 LYS A CA 1
ATOM 6845 C C . LYS A 1 815 ? 27.173 16.002 -26.001 1.00 91.06 815 LYS A C 1
ATOM 6847 O O . LYS A 1 815 ? 26.906 15.838 -24.813 1.00 91.06 815 LYS A O 1
ATOM 6852 N N . TRP A 1 816 ? 28.326 15.616 -26.541 1.00 92.56 816 TRP A N 1
ATOM 6853 C CA . TRP A 1 816 ? 29.418 15.001 -25.782 1.00 92.56 816 TRP A CA 1
ATOM 6854 C C . TRP A 1 816 ? 30.405 16.054 -25.227 1.00 92.56 816 TRP A C 1
ATOM 6856 O O . TRP A 1 816 ? 30.712 17.026 -25.928 1.00 92.56 816 TRP A O 1
ATOM 6866 N N . PRO A 1 817 ? 30.918 15.923 -23.985 1.00 90.75 817 PRO A N 1
ATOM 6867 C CA . PRO A 1 817 ? 31.870 16.880 -23.423 1.00 90.75 817 PRO A CA 1
ATOM 6868 C C . PRO A 1 817 ? 33.215 16.854 -24.159 1.00 90.75 817 PRO A C 1
ATOM 6870 O O . PRO A 1 817 ? 33.731 15.797 -24.513 1.00 90.75 817 PRO A O 1
ATOM 6873 N N . GLN A 1 818 ? 33.822 18.033 -24.328 1.00 85.12 818 GLN A N 1
ATOM 6874 C CA . GLN A 1 818 ? 35.131 18.164 -24.985 1.00 85.12 818 GLN A CA 1
ATOM 6875 C C . GLN A 1 818 ? 36.274 17.542 -24.171 1.00 85.12 818 GLN A C 1
ATOM 6877 O O . GLN A 1 818 ? 37.204 16.994 -24.752 1.00 85.12 818 GLN A O 1
ATOM 6882 N N . ASN A 1 819 ? 36.207 17.627 -22.838 1.00 88.88 819 ASN A N 1
ATOM 6883 C CA . ASN A 1 819 ? 37.216 17.086 -21.929 1.00 88.88 819 ASN A CA 1
ATOM 6884 C C . ASN A 1 819 ? 36.547 16.218 -20.861 1.00 88.88 819 ASN A C 1
ATOM 6886 O O . ASN A 1 819 ? 35.601 16.659 -20.203 1.00 88.88 819 ASN A O 1
ATOM 6890 N N . MET A 1 820 ? 37.067 15.006 -20.666 1.00 93.56 820 MET A N 1
ATOM 6891 C CA . MET A 1 820 ? 36.616 14.104 -19.605 1.00 93.56 820 MET A CA 1
ATOM 6892 C C . MET A 1 820 ? 37.249 14.494 -18.260 1.00 93.56 820 MET A C 1
ATOM 6894 O O . MET A 1 820 ? 38.456 14.746 -18.234 1.00 93.56 820 MET A O 1
ATOM 6898 N N . PRO A 1 821 ? 36.495 14.506 -17.143 1.00 93.94 821 PRO A N 1
ATOM 6899 C CA . PRO A 1 821 ? 37.060 14.855 -15.844 1.00 93.94 821 PRO A CA 1
ATOM 6900 C C . PRO A 1 821 ? 38.100 13.835 -15.367 1.00 93.94 821 PRO A C 1
ATOM 6902 O O . PRO A 1 821 ? 37.887 12.618 -15.402 1.00 93.94 821 PRO A O 1
ATOM 6905 N N . SER A 1 822 ? 39.226 14.353 -14.893 1.00 92.88 822 SER A N 1
ATOM 6906 C CA . SER A 1 822 ? 40.317 13.580 -14.306 1.00 92.88 822 SER A CA 1
ATOM 6907 C C . SER A 1 822 ? 40.021 13.172 -12.861 1.00 92.88 822 SER A C 1
ATOM 6909 O O . SER A 1 822 ? 39.251 13.814 -12.148 1.00 92.88 822 SER A O 1
ATOM 6911 N N . ASP A 1 823 ? 40.703 12.133 -12.390 1.00 92.00 823 ASP A N 1
ATOM 6912 C CA . ASP A 1 823 ? 40.622 11.690 -10.995 1.00 92.00 823 ASP A CA 1
ATOM 6913 C C . ASP A 1 823 ? 41.000 12.799 -10.001 1.00 92.00 823 ASP A C 1
ATOM 6915 O O . ASP A 1 823 ? 40.363 12.954 -8.961 1.00 92.00 823 ASP A O 1
ATOM 6919 N N . GLU A 1 824 ? 42.008 13.611 -10.330 1.00 90.69 824 GLU A N 1
ATOM 6920 C CA . GLU A 1 824 ? 42.433 14.736 -9.488 1.00 90.69 824 GLU A CA 1
ATOM 6921 C C . GLU A 1 824 ? 41.377 15.841 -9.399 1.00 90.69 824 GLU A C 1
ATOM 6923 O O . GLU A 1 824 ? 41.297 16.533 -8.387 1.00 90.69 824 GLU A O 1
ATOM 6928 N N . GLU A 1 825 ? 40.531 16.010 -10.418 1.00 94.31 825 GLU A N 1
ATOM 6929 C CA . GLU A 1 825 ? 39.373 16.899 -10.313 1.00 94.31 825 GLU A CA 1
ATOM 6930 C C . GLU A 1 825 ? 38.319 16.328 -9.367 1.00 94.31 825 GLU A C 1
ATOM 6932 O O . GLU A 1 825 ? 37.810 17.063 -8.525 1.00 94.31 825 GLU A O 1
ATOM 6937 N N . ILE A 1 826 ? 38.040 15.022 -9.434 1.00 94.19 826 ILE A N 1
ATOM 6938 C CA . ILE A 1 826 ? 37.026 14.394 -8.577 1.00 94.19 826 ILE A CA 1
ATOM 6939 C C . ILE A 1 826 ? 37.447 14.364 -7.105 1.00 94.19 826 ILE A C 1
ATOM 6941 O O . ILE A 1 826 ? 36.614 14.580 -6.223 1.00 94.19 826 ILE A O 1
ATOM 6945 N N . LYS A 1 827 ? 38.743 14.185 -6.817 1.00 90.44 827 LYS A N 1
ATOM 6946 C CA . LYS A 1 827 ? 39.281 14.263 -5.447 1.00 90.44 827 LYS A CA 1
ATOM 6947 C C . LYS A 1 827 ? 39.017 15.610 -4.770 1.00 90.44 827 LYS A C 1
ATOM 6949 O O . LYS A 1 827 ? 38.946 15.648 -3.547 1.00 90.44 827 LYS A O 1
ATOM 6954 N N . LYS A 1 828 ? 38.831 16.703 -5.522 1.00 92.50 828 LYS A N 1
ATOM 6955 C CA . LYS A 1 828 ? 38.540 18.033 -4.949 1.00 92.50 828 LYS A CA 1
ATOM 6956 C C . LYS A 1 828 ? 37.173 18.109 -4.268 1.00 92.50 828 LYS A C 1
ATOM 6958 O O . LYS A 1 828 ? 36.991 18.963 -3.409 1.00 92.50 828 LYS A O 1
ATOM 6963 N N . TYR A 1 829 ? 36.232 17.232 -4.626 1.00 92.69 829 TYR A N 1
ATOM 6964 C CA . TYR A 1 829 ? 34.948 17.129 -3.928 1.00 92.69 829 TYR A CA 1
ATOM 6965 C C . TYR A 1 829 ? 35.041 16.274 -2.656 1.00 92.69 829 TYR A C 1
ATOM 6967 O O . TYR A 1 829 ? 34.071 16.199 -1.908 1.00 92.69 829 TYR A O 1
ATOM 6975 N N . GLU A 1 830 ? 36.155 15.593 -2.388 1.00 90.31 830 GLU A N 1
ATOM 6976 C CA . GLU A 1 830 ? 36.287 14.769 -1.188 1.00 90.31 830 GLU A CA 1
ATOM 6977 C C . GLU A 1 830 ? 36.687 15.620 0.023 1.00 90.31 830 GLU A C 1
ATOM 6979 O O . GLU A 1 830 ? 37.683 16.342 0.003 1.00 90.31 830 GLU A O 1
ATOM 6984 N N . PHE A 1 831 ? 35.936 15.495 1.116 1.00 91.56 831 PHE A N 1
ATOM 6985 C CA . PHE A 1 831 ? 36.325 16.072 2.397 1.00 91.56 831 PHE A CA 1
ATOM 6986 C C . PHE A 1 831 ? 37.375 15.192 3.078 1.00 91.56 831 PHE A C 1
ATOM 6988 O O . PHE A 1 831 ? 37.162 13.987 3.251 1.00 91.56 831 PHE A O 1
ATOM 6995 N N . ASP A 1 832 ? 38.482 15.789 3.528 1.00 89.12 832 ASP A N 1
ATOM 6996 C CA . ASP A 1 832 ? 39.490 15.071 4.309 1.00 89.12 832 ASP A CA 1
ATOM 6997 C C . ASP A 1 832 ? 38.942 14.713 5.696 1.00 89.12 832 ASP A C 1
ATOM 6999 O O . ASP A 1 832 ? 38.857 15.551 6.594 1.00 89.12 832 ASP A O 1
ATOM 7003 N N . TYR A 1 833 ? 38.611 13.436 5.880 1.00 84.12 833 TYR A N 1
ATOM 7004 C CA . TYR A 1 833 ? 38.105 12.890 7.140 1.00 84.12 833 TYR A CA 1
ATOM 7005 C C . TYR A 1 833 ? 39.123 12.929 8.292 1.00 84.12 833 TYR A C 1
ATOM 7007 O O . TYR A 1 833 ? 38.768 12.621 9.429 1.00 84.12 833 TYR A O 1
ATOM 7015 N N . ARG A 1 834 ? 40.391 13.272 8.018 1.00 85.06 834 ARG A N 1
ATOM 7016 C CA . ARG A 1 834 ? 41.422 13.512 9.040 1.00 85.06 834 ARG A CA 1
ATOM 7017 C C . ARG A 1 834 ? 41.496 14.974 9.483 1.00 85.06 834 ARG A C 1
ATOM 7019 O O . ARG A 1 834 ? 42.196 15.264 10.455 1.00 85.06 834 ARG A O 1
ATOM 7026 N N . SER A 1 835 ? 40.811 15.884 8.793 1.00 88.94 835 SER A N 1
ATOM 7027 C CA . SER A 1 835 ? 40.768 17.295 9.169 1.00 88.94 835 SER A CA 1
ATOM 7028 C C . SER A 1 835 ? 40.050 17.487 10.507 1.00 88.94 835 SER A C 1
ATOM 7030 O O . SER A 1 835 ? 39.061 16.817 10.799 1.00 88.94 835 SER A O 1
ATOM 7032 N N . LYS A 1 836 ? 40.521 18.447 11.312 1.00 83.81 836 LYS A N 1
ATOM 7033 C CA . LYS A 1 836 ? 39.861 18.834 12.572 1.00 83.81 836 LYS A CA 1
ATOM 7034 C C . LYS A 1 836 ? 38.495 19.489 12.346 1.00 83.81 836 LYS A C 1
ATOM 7036 O O . LYS A 1 836 ? 37.650 19.410 13.228 1.00 83.81 836 LYS A O 1
ATOM 7041 N N . ASP A 1 837 ? 38.285 20.079 11.171 1.00 87.75 837 ASP A N 1
ATOM 7042 C CA . ASP A 1 837 ? 37.035 20.749 10.791 1.00 87.75 837 ASP A CA 1
ATOM 7043 C C . ASP A 1 837 ? 36.045 19.799 10.092 1.00 87.75 837 ASP A C 1
ATOM 7045 O O . ASP A 1 837 ? 35.006 20.228 9.585 1.00 87.75 837 ASP A O 1
ATOM 7049 N N . PHE A 1 838 ? 36.363 18.500 10.026 1.00 88.81 838 PHE A N 1
ATOM 7050 C CA . PHE A 1 838 ? 35.484 17.509 9.421 1.00 88.81 838 PHE A CA 1
ATOM 7051 C C . PHE A 1 838 ? 34.238 17.298 10.286 1.00 88.81 838 PHE A C 1
ATOM 7053 O O . PHE A 1 838 ? 34.319 16.862 11.435 1.00 88.81 838 PHE A O 1
ATOM 7060 N N . LYS A 1 839 ? 33.066 17.561 9.708 1.00 89.38 839 LYS A N 1
ATOM 7061 C CA . LYS A 1 839 ? 31.775 17.276 10.337 1.00 89.38 839 LYS A CA 1
ATOM 7062 C C . LYS A 1 839 ? 31.282 15.910 9.882 1.00 89.38 839 LYS A C 1
ATOM 7064 O O . LYS A 1 839 ? 31.412 15.565 8.713 1.00 89.38 839 LYS A O 1
ATOM 7069 N N . ASP A 1 840 ? 30.665 15.141 10.776 1.00 87.50 840 ASP A N 1
ATOM 7070 C CA . ASP A 1 840 ? 30.276 13.754 10.480 1.00 87.50 840 ASP A CA 1
ATOM 7071 C C . ASP A 1 840 ? 29.371 13.619 9.240 1.00 87.50 840 ASP A C 1
ATOM 7073 O O . ASP A 1 840 ? 29.525 12.681 8.459 1.00 87.50 840 ASP A O 1
ATOM 7077 N N . TYR A 1 841 ? 28.482 14.587 8.997 1.00 89.94 841 TYR A N 1
ATOM 7078 C CA . TYR A 1 841 ? 27.609 14.581 7.823 1.00 89.94 841 TYR A CA 1
ATOM 7079 C C . TYR A 1 841 ? 28.334 14.819 6.489 1.00 89.94 841 TYR A C 1
ATOM 7081 O O . TYR A 1 841 ? 27.768 14.498 5.447 1.00 89.94 841 TYR A O 1
ATOM 7089 N N . TYR A 1 842 ? 29.593 15.279 6.486 1.00 93.44 842 TYR A N 1
ATOM 7090 C CA . TYR A 1 842 ? 30.422 15.378 5.274 1.00 93.44 842 TYR A CA 1
ATOM 7091 C C . TYR A 1 842 ? 30.728 14.006 4.656 1.00 93.44 842 TYR A C 1
ATOM 7093 O O . TYR A 1 842 ? 31.000 13.909 3.456 1.00 93.44 842 TYR A O 1
ATOM 7101 N N . TRP A 1 843 ? 30.594 12.920 5.431 1.00 91.88 843 TRP A N 1
ATOM 7102 C CA . TRP A 1 843 ? 30.662 11.559 4.894 1.00 91.88 843 TRP A CA 1
ATOM 7103 C C . TRP A 1 843 ? 29.651 11.303 3.777 1.00 91.88 843 TRP A C 1
ATOM 7105 O O . TRP A 1 843 ? 29.920 10.468 2.916 1.00 91.88 843 TRP A O 1
ATOM 7115 N N . SER A 1 844 ? 28.518 12.003 3.751 1.00 93.25 844 SER A N 1
ATOM 7116 C CA . SER A 1 844 ? 27.472 11.807 2.744 1.00 93.25 844 SER A CA 1
ATOM 7117 C C . SER A 1 844 ? 27.951 12.151 1.330 1.00 93.25 844 SER A C 1
ATOM 7119 O O . SER A 1 844 ? 27.724 11.375 0.399 1.00 93.25 844 SER A O 1
ATOM 7121 N N . GLN A 1 845 ? 28.723 13.233 1.180 1.00 94.88 845 GLN A N 1
ATOM 7122 C CA . GLN A 1 845 ? 29.361 13.608 -0.087 1.00 94.88 845 GLN A CA 1
ATOM 7123 C C . GLN A 1 845 ? 30.467 12.619 -0.472 1.00 94.88 845 GLN A C 1
ATOM 7125 O O . GLN A 1 845 ? 30.474 12.103 -1.591 1.00 94.88 845 GLN A O 1
ATOM 7130 N N . ASN A 1 846 ? 31.333 12.244 0.476 1.00 93.31 846 ASN A N 1
ATOM 7131 C CA . ASN A 1 846 ? 32.362 11.223 0.241 1.00 93.31 846 ASN A CA 1
ATOM 7132 C C . ASN A 1 846 ? 31.752 9.867 -0.169 1.00 93.31 846 ASN A C 1
ATOM 7134 O O . ASN A 1 846 ? 32.348 9.134 -0.961 1.00 93.31 846 ASN A O 1
ATOM 7138 N N . THR A 1 847 ? 30.554 9.547 0.337 1.00 92.06 847 THR A N 1
ATOM 7139 C CA . THR A 1 847 ? 29.803 8.323 0.017 1.00 92.06 847 THR A CA 1
ATOM 7140 C C . THR A 1 847 ? 29.270 8.327 -1.415 1.00 92.06 847 THR A C 1
ATOM 7142 O O . THR A 1 847 ? 29.236 7.275 -2.043 1.00 92.06 847 THR A O 1
ATOM 7145 N N . ILE A 1 848 ? 28.896 9.484 -1.979 1.00 94.56 848 ILE A N 1
ATOM 7146 C CA . ILE A 1 848 ? 28.555 9.588 -3.413 1.00 94.56 848 ILE A CA 1
ATOM 7147 C C . ILE A 1 848 ? 29.766 9.203 -4.256 1.00 94.56 848 ILE A C 1
ATOM 7149 O O . ILE A 1 848 ? 29.660 8.333 -5.119 1.00 94.56 848 ILE A O 1
ATOM 7153 N N . ILE A 1 849 ? 30.923 9.796 -3.954 1.00 93.62 849 ILE A N 1
ATOM 7154 C CA . ILE A 1 849 ? 32.161 9.534 -4.689 1.00 93.62 849 ILE A CA 1
ATOM 7155 C C . ILE A 1 849 ? 32.517 8.051 -4.588 1.00 93.62 849 ILE A C 1
ATOM 7157 O O . ILE A 1 849 ? 32.726 7.416 -5.616 1.00 93.62 849 ILE A O 1
ATOM 7161 N N . SER A 1 850 ? 32.551 7.469 -3.384 1.00 91.12 850 SER A N 1
ATOM 7162 C CA . SER A 1 850 ? 32.893 6.049 -3.215 1.00 91.12 850 SER A CA 1
ATOM 7163 C C . SER A 1 850 ? 31.873 5.111 -3.864 1.00 91.12 850 SER A C 1
ATOM 7165 O O . SER A 1 850 ? 32.262 4.125 -4.484 1.00 91.12 850 SER A O 1
ATOM 7167 N N . SER A 1 851 ? 30.580 5.428 -3.780 1.00 91.69 851 SER A N 1
ATOM 7168 C CA . SER A 1 851 ? 29.512 4.608 -4.348 1.00 91.69 851 SER A CA 1
ATOM 7169 C C . SER A 1 851 ? 29.523 4.581 -5.876 1.00 91.69 851 SER A C 1
ATOM 7171 O O . SER A 1 851 ? 29.056 3.588 -6.429 1.00 91.69 851 SER A O 1
ATOM 7173 N N . MET A 1 852 ? 30.005 5.631 -6.547 1.00 94.38 852 MET A N 1
ATOM 7174 C CA . MET A 1 852 ? 30.086 5.695 -8.013 1.00 94.38 852 MET A CA 1
ATOM 7175 C C . MET A 1 852 ? 31.265 4.911 -8.602 1.00 94.38 852 MET A C 1
ATOM 7177 O O . MET A 1 852 ? 31.305 4.714 -9.811 1.00 94.38 852 MET A O 1
ATOM 7181 N N . GLN A 1 853 ? 32.223 4.459 -7.787 1.00 93.94 853 GLN A N 1
ATOM 7182 C CA . GLN A 1 853 ? 33.463 3.900 -8.321 1.00 93.94 853 GLN A CA 1
ATOM 7183 C C . GLN A 1 853 ? 33.261 2.541 -9.015 1.00 93.94 853 GLN A C 1
ATOM 7185 O O . GLN A 1 853 ? 32.717 1.629 -8.385 1.00 93.94 853 GLN A O 1
ATOM 7190 N N . PRO A 1 854 ? 33.739 2.372 -10.262 1.00 92.50 854 PRO A N 1
ATOM 7191 C CA . PRO A 1 854 ? 33.687 1.104 -10.983 1.00 92.50 854 PRO A CA 1
ATOM 7192 C C . PRO A 1 854 ? 34.778 0.125 -10.523 1.00 92.50 854 PRO A C 1
ATOM 7194 O O . PRO A 1 854 ? 35.645 0.441 -9.699 1.00 92.50 854 PRO A O 1
ATOM 7197 N N . GLU A 1 855 ? 34.741 -1.087 -11.071 1.00 86.69 855 GLU A N 1
ATOM 7198 C CA . GLU A 1 855 ? 35.768 -2.104 -10.867 1.00 86.69 855 GLU A CA 1
ATOM 7199 C C . GLU A 1 855 ? 37.143 -1.604 -11.346 1.00 86.69 855 GLU A C 1
ATOM 7201 O O . GLU A 1 855 ? 37.266 -1.022 -12.422 1.00 86.69 855 GLU A O 1
ATOM 7206 N N . TYR A 1 856 ? 38.179 -1.815 -10.524 1.00 81.69 856 TYR A N 1
ATOM 7207 C CA . TYR A 1 856 ? 39.554 -1.334 -10.749 1.00 81.69 856 TYR A CA 1
ATOM 7208 C C . TYR A 1 856 ? 39.740 0.197 -10.734 1.00 81.69 856 TYR A C 1
ATOM 7210 O O . TYR A 1 856 ? 40.628 0.730 -11.396 1.00 81.69 856 TYR A O 1
ATOM 7218 N N . THR A 1 857 ? 38.943 0.906 -9.928 1.00 81.94 857 THR A N 1
ATOM 7219 C CA . THR A 1 857 ? 39.093 2.353 -9.692 1.00 81.94 857 THR A CA 1
ATOM 7220 C C . THR A 1 857 ? 40.470 2.777 -9.157 1.00 81.94 857 THR A C 1
ATOM 7222 O O . THR A 1 857 ? 40.986 2.257 -8.165 1.00 81.94 857 THR A O 1
ATOM 7225 N N . THR A 1 858 ? 41.008 3.845 -9.732 1.00 76.75 858 THR A N 1
ATOM 7226 C CA . THR A 1 858 ? 42.237 4.540 -9.317 1.00 76.75 858 THR A CA 1
ATOM 7227 C C . THR A 1 858 ? 42.035 5.505 -8.139 1.00 76.75 858 THR A C 1
ATOM 7229 O O . THR A 1 858 ? 43.007 5.902 -7.492 1.00 76.75 858 THR A O 1
ATOM 7232 N N . LEU A 1 859 ? 40.787 5.858 -7.800 1.00 77.06 859 LEU A N 1
ATOM 7233 C CA . LEU A 1 859 ? 40.456 6.840 -6.757 1.00 77.06 859 LEU A CA 1
ATOM 7234 C C . LEU A 1 859 ? 40.388 6.255 -5.343 1.00 77.06 859 LEU A C 1
ATOM 7236 O O . LEU A 1 859 ? 40.714 6.941 -4.375 1.00 77.06 859 LEU A O 1
ATOM 7240 N N . LYS A 1 860 ? 39.959 4.996 -5.197 1.00 72.25 860 LYS A N 1
ATOM 7241 C CA . LYS A 1 860 ? 39.645 4.382 -3.891 1.00 72.25 860 LYS A CA 1
ATOM 7242 C C . LYS A 1 860 ? 40.425 3.100 -3.627 1.00 72.25 860 LYS A C 1
ATOM 7244 O O . LYS A 1 860 ? 39.864 2.106 -3.179 1.00 72.25 860 LYS A O 1
ATOM 7249 N N . HIS A 1 861 ? 41.732 3.115 -3.886 1.00 72.81 861 HIS A N 1
ATOM 7250 C CA . HIS A 1 861 ? 42.607 1.956 -3.659 1.00 72.81 861 HIS A CA 1
ATOM 7251 C C . HIS A 1 861 ? 42.081 0.662 -4.323 1.00 72.81 861 HIS A C 1
ATOM 7253 O O . HIS A 1 861 ? 42.134 -0.403 -3.708 1.00 72.81 861 HIS A O 1
ATOM 7259 N N . ASN A 1 862 ? 41.547 0.749 -5.549 1.00 71.56 862 ASN A N 1
ATOM 7260 C CA . ASN A 1 862 ? 40.923 -0.362 -6.281 1.00 71.56 862 ASN A CA 1
ATOM 7261 C C . ASN A 1 862 ? 39.681 -0.981 -5.603 1.00 71.56 862 ASN A C 1
ATOM 7263 O O . ASN A 1 862 ? 39.341 -2.133 -5.875 1.00 71.56 862 ASN A O 1
ATOM 7267 N N . ILE A 1 863 ? 38.992 -0.246 -4.722 1.00 76.56 863 ILE A N 1
ATOM 7268 C CA . ILE A 1 863 ? 37.729 -0.676 -4.105 1.00 76.56 863 ILE A CA 1
ATOM 7269 C C . ILE A 1 863 ? 36.562 0.008 -4.821 1.00 76.56 863 ILE A C 1
ATOM 7271 O O . ILE A 1 863 ? 36.405 1.224 -4.729 1.00 76.56 863 ILE A O 1
ATOM 7275 N N . TYR A 1 864 ? 35.743 -0.786 -5.509 1.00 83.94 864 TYR A N 1
ATOM 7276 C CA . TYR A 1 864 ? 34.536 -0.320 -6.192 1.00 83.94 864 TYR A CA 1
ATOM 7277 C C . TYR A 1 864 ? 33.381 -0.047 -5.213 1.00 83.94 864 TYR A C 1
ATOM 7279 O O . TYR A 1 864 ? 33.364 -0.559 -4.090 1.00 83.94 864 TYR A O 1
ATOM 7287 N N . GLY A 1 865 ? 32.398 0.733 -5.660 1.00 86.94 865 GLY A N 1
ATOM 7288 C CA . GLY A 1 865 ? 31.097 0.881 -5.009 1.00 86.94 865 GLY A CA 1
ATOM 7289 C C . GLY A 1 865 ? 30.028 0.039 -5.707 1.00 86.94 865 GLY A C 1
ATOM 7290 O O . GLY A 1 865 ? 30.085 -0.143 -6.921 1.00 86.94 865 GLY A O 1
ATOM 7291 N N . ASP A 1 866 ? 29.036 -0.460 -4.962 1.00 83.81 866 ASP A N 1
ATOM 7292 C CA . ASP A 1 866 ? 28.005 -1.358 -5.518 1.00 83.81 866 ASP A CA 1
ATOM 7293 C C . ASP A 1 866 ? 27.237 -0.716 -6.682 1.00 83.81 866 ASP A C 1
ATOM 7295 O O . ASP A 1 866 ? 27.039 -1.351 -7.713 1.00 83.81 866 ASP A O 1
ATOM 7299 N N . PHE A 1 867 ? 26.867 0.565 -6.562 1.00 90.31 867 PHE A N 1
ATOM 7300 C CA . PHE A 1 867 ? 26.221 1.289 -7.662 1.00 90.31 867 PHE A CA 1
ATOM 7301 C C . PHE A 1 867 ? 27.148 1.438 -8.873 1.00 90.31 867 PHE A C 1
ATOM 7303 O O . PHE A 1 867 ? 26.734 1.188 -9.999 1.00 90.31 867 PHE A O 1
ATOM 7310 N N . GLY A 1 868 ? 28.410 1.808 -8.641 1.00 94.06 868 GLY A N 1
ATOM 7311 C CA . GLY A 1 868 ? 29.418 1.949 -9.687 1.00 94.06 868 GLY A CA 1
ATOM 7312 C C . GLY A 1 868 ? 29.659 0.656 -10.467 1.00 94.06 868 GLY A C 1
ATOM 7313 O O . GLY A 1 868 ? 29.769 0.704 -11.687 1.00 94.06 868 GLY A O 1
ATOM 7314 N N . ARG A 1 869 ? 29.691 -0.500 -9.790 1.00 91.88 869 ARG A N 1
ATOM 7315 C CA . ARG A 1 869 ? 29.947 -1.805 -10.419 1.00 91.88 869 ARG A CA 1
ATOM 7316 C C . ARG A 1 869 ? 28.694 -2.448 -11.014 1.00 91.88 869 ARG A C 1
ATOM 7318 O O . ARG A 1 869 ? 28.682 -2.771 -12.197 1.00 91.88 869 ARG A O 1
ATOM 7325 N N . TYR A 1 870 ? 27.663 -2.661 -10.201 1.00 89.56 870 TYR A N 1
ATOM 7326 C CA . TYR A 1 870 ? 26.533 -3.520 -10.575 1.00 89.56 870 TYR A CA 1
ATOM 7327 C C . TYR A 1 870 ? 25.434 -2.786 -11.346 1.00 89.56 870 TYR A C 1
ATOM 7329 O O . TYR A 1 870 ? 24.671 -3.436 -12.047 1.00 89.56 870 TYR A O 1
ATOM 7337 N N . VAL A 1 871 ? 25.388 -1.451 -11.278 1.00 91.75 871 VAL A N 1
ATOM 7338 C CA . VAL A 1 871 ? 24.425 -0.639 -12.042 1.00 91.75 871 VAL A CA 1
ATOM 7339 C C . VAL A 1 871 ? 25.141 0.102 -13.168 1.00 91.75 871 VAL A C 1
ATOM 7341 O O . VAL A 1 871 ? 24.941 -0.185 -14.345 1.00 91.75 871 VAL A O 1
ATOM 7344 N N . PHE A 1 872 ? 26.032 1.027 -12.805 1.00 95.06 872 PHE A N 1
ATOM 7345 C CA . PHE A 1 872 ? 26.634 1.971 -13.742 1.00 95.06 872 PHE A CA 1
ATOM 7346 C C . PHE A 1 872 ? 27.554 1.277 -14.757 1.00 95.06 872 PHE A C 1
ATOM 7348 O O . PHE A 1 872 ? 27.348 1.387 -15.964 1.00 95.06 872 PHE A O 1
ATOM 7355 N N . GLN A 1 873 ? 28.558 0.531 -14.284 1.00 95.44 873 GLN A N 1
ATOM 7356 C CA . GLN A 1 873 ? 29.470 -0.218 -15.150 1.00 95.44 873 GLN A CA 1
ATOM 7357 C C . GLN A 1 873 ? 28.751 -1.351 -15.880 1.00 95.44 873 GLN A C 1
ATOM 7359 O O . GLN A 1 873 ? 29.007 -1.527 -17.067 1.00 95.44 873 GLN A O 1
ATOM 7364 N N . SER A 1 874 ? 27.874 -2.097 -15.198 1.00 92.50 874 SER A N 1
ATOM 7365 C CA . SER A 1 874 ? 27.116 -3.201 -15.800 1.00 92.50 874 SER A CA 1
ATOM 7366 C C . SER A 1 874 ? 26.416 -2.755 -17.087 1.00 92.50 874 SER A C 1
ATOM 7368 O O . SER A 1 874 ? 26.732 -3.260 -18.165 1.00 92.50 874 SER A O 1
ATOM 7370 N N . ALA A 1 875 ? 25.599 -1.700 -17.018 1.00 92.31 875 ALA A N 1
ATOM 7371 C CA . ALA A 1 875 ? 24.913 -1.161 -18.187 1.00 92.31 875 ALA A CA 1
ATOM 7372 C C . ALA A 1 875 ? 25.888 -0.580 -19.229 1.00 92.31 875 ALA A C 1
ATOM 7374 O O . ALA A 1 875 ? 25.818 -0.922 -20.409 1.00 92.31 875 ALA A O 1
ATOM 7375 N N . LEU A 1 876 ? 26.846 0.259 -18.816 1.00 94.56 876 LEU A N 1
ATOM 7376 C CA . LEU A 1 876 ? 27.717 0.978 -19.757 1.00 94.56 876 LEU A CA 1
ATOM 7377 C C . LEU A 1 876 ? 28.806 0.103 -20.402 1.00 94.56 876 LEU A C 1
ATOM 7379 O O . LEU A 1 876 ? 29.386 0.487 -21.415 1.00 94.56 876 LEU A O 1
ATOM 7383 N N . SER A 1 877 ? 29.071 -1.089 -19.865 1.00 91.75 877 SER A N 1
ATOM 7384 C CA . SER A 1 877 ? 30.067 -2.014 -20.415 1.00 91.75 877 SER A CA 1
ATOM 7385 C C . SER A 1 877 ? 29.683 -2.618 -21.770 1.00 91.75 877 SER A C 1
ATOM 7387 O O . SER A 1 877 ? 30.575 -3.094 -22.476 1.00 91.75 877 SER A O 1
ATOM 7389 N N . HIS A 1 878 ? 28.407 -2.539 -22.160 1.00 89.38 878 HIS A N 1
ATOM 7390 C CA . HIS A 1 878 ? 27.880 -3.011 -23.446 1.00 89.38 878 HIS A CA 1
ATOM 7391 C C . HIS A 1 878 ? 28.262 -2.112 -24.632 1.00 89.38 878 HIS A C 1
ATOM 7393 O O . HIS A 1 878 ? 28.073 -2.493 -25.785 1.00 89.38 878 HIS A O 1
ATOM 7399 N N . TRP A 1 879 ? 28.807 -0.922 -24.371 1.00 91.25 879 TRP A N 1
ATOM 7400 C CA . TRP A 1 879 ? 29.078 0.099 -25.382 1.00 91.25 879 TRP A CA 1
ATOM 7401 C C . TRP A 1 879 ? 30.550 0.130 -25.779 1.00 91.25 879 TRP A C 1
ATOM 7403 O O . TRP A 1 879 ? 31.435 -0.002 -24.930 1.00 91.25 879 TRP A O 1
ATOM 7413 N N . ASP A 1 880 ? 30.825 0.320 -27.068 1.00 91.12 880 ASP A N 1
ATOM 7414 C CA . ASP A 1 880 ? 32.180 0.546 -27.566 1.00 91.12 880 ASP A CA 1
ATOM 7415 C C . ASP A 1 880 ? 32.526 2.037 -27.477 1.00 91.12 880 ASP A C 1
ATOM 7417 O O . ASP A 1 880 ? 32.324 2.820 -28.404 1.00 91.12 880 ASP A O 1
ATOM 7421 N N . THR A 1 881 ? 33.040 2.435 -26.314 1.00 91.19 881 THR A N 1
ATOM 7422 C CA . THR A 1 881 ? 33.425 3.820 -26.014 1.00 91.19 881 THR A CA 1
ATOM 7423 C C . THR A 1 881 ? 34.839 4.176 -26.487 1.00 91.19 881 THR A C 1
ATOM 7425 O O . THR A 1 881 ? 35.380 5.224 -26.112 1.00 91.19 881 THR A O 1
ATOM 7428 N N . GLY A 1 882 ? 35.474 3.315 -27.295 1.00 89.00 882 GLY A N 1
ATOM 7429 C CA . GLY A 1 882 ? 36.844 3.496 -27.765 1.00 89.00 882 GLY A CA 1
ATOM 7430 C C . GLY A 1 882 ? 37.826 3.668 -26.602 1.00 89.00 882 GLY A C 1
ATOM 7431 O O . GLY A 1 882 ? 37.984 2.791 -25.758 1.00 89.00 882 GLY A O 1
ATOM 7432 N N . ASN A 1 883 ? 38.487 4.826 -26.542 1.00 89.31 883 ASN A N 1
ATOM 7433 C CA . ASN A 1 883 ? 39.501 5.125 -25.523 1.00 89.31 883 ASN A CA 1
ATOM 7434 C C . ASN A 1 883 ? 38.923 5.663 -24.201 1.00 89.31 883 ASN A C 1
ATOM 7436 O O . ASN A 1 883 ? 39.687 5.919 -23.269 1.00 89.31 883 ASN A O 1
ATOM 7440 N N . ILE A 1 884 ? 37.607 5.888 -24.109 1.00 93.62 884 ILE A N 1
ATOM 7441 C CA . ILE A 1 884 ? 36.984 6.415 -22.892 1.00 93.62 884 ILE A CA 1
ATOM 7442 C C . ILE A 1 884 ? 36.726 5.266 -21.926 1.00 93.62 884 ILE A C 1
ATOM 7444 O O . ILE A 1 884 ? 35.976 4.337 -22.214 1.00 93.62 884 ILE A O 1
ATOM 7448 N N . THR A 1 885 ? 37.337 5.352 -20.752 1.00 93.12 885 THR A N 1
ATOM 7449 C CA . THR A 1 885 ? 37.213 4.336 -19.703 1.00 93.12 885 THR A CA 1
ATOM 7450 C C . THR A 1 885 ? 35.933 4.517 -18.882 1.00 93.12 885 THR A C 1
ATOM 7452 O O . THR A 1 885 ? 35.439 5.634 -18.706 1.00 93.12 885 THR A O 1
ATOM 7455 N N . ILE A 1 886 ? 35.437 3.433 -18.274 1.00 94.38 886 ILE A N 1
ATOM 7456 C CA . ILE A 1 886 ? 34.296 3.496 -17.343 1.00 94.38 886 ILE A CA 1
ATOM 7457 C C . ILE A 1 886 ? 34.586 4.432 -16.153 1.00 94.38 886 ILE A C 1
ATOM 7459 O O . ILE A 1 886 ? 33.687 5.139 -15.702 1.00 94.38 886 ILE A O 1
ATOM 7463 N N . GLN A 1 887 ? 35.836 4.509 -15.676 1.00 94.38 887 GLN A N 1
ATOM 7464 C CA . GLN A 1 887 ? 36.230 5.456 -14.622 1.00 94.38 887 GLN A CA 1
ATOM 7465 C C . GLN A 1 887 ? 36.007 6.911 -15.053 1.00 94.38 887 GLN A C 1
ATOM 7467 O O . GLN A 1 887 ? 35.478 7.699 -14.275 1.00 94.38 887 GLN A O 1
ATOM 7472 N N . GLN A 1 888 ? 36.341 7.269 -16.296 1.00 94.94 888 GLN A N 1
ATOM 7473 C CA . GLN A 1 888 ? 36.100 8.619 -16.814 1.00 94.94 888 GLN A CA 1
ATOM 7474 C C . GLN A 1 888 ? 34.603 8.927 -16.940 1.00 94.94 888 GLN A C 1
ATOM 7476 O O . GLN A 1 888 ? 34.189 10.041 -16.619 1.00 94.94 888 GLN A O 1
ATOM 7481 N N . LEU A 1 889 ? 33.778 7.953 -17.342 1.00 96.38 889 LEU A N 1
ATOM 7482 C CA . LEU A 1 889 ? 32.316 8.107 -17.345 1.00 96.38 889 LEU A CA 1
ATOM 7483 C C . LEU A 1 889 ? 31.767 8.301 -15.924 1.00 96.38 889 LEU A C 1
ATOM 7485 O O . LEU A 1 889 ? 30.939 9.180 -15.695 1.00 96.38 889 LEU A O 1
ATOM 7489 N N . SER A 1 890 ? 32.272 7.534 -14.954 1.00 96.25 890 SER A N 1
ATOM 7490 C CA . SER A 1 890 ? 31.945 7.703 -13.533 1.00 96.25 890 SER A CA 1
ATOM 7491 C C . SER A 1 890 ? 32.352 9.092 -13.026 1.00 96.25 890 SER A C 1
ATOM 7493 O O . SER A 1 890 ? 31.567 9.760 -12.356 1.00 96.25 890 SER A O 1
ATOM 7495 N N . ASN A 1 891 ? 33.544 9.577 -13.385 1.00 96.06 891 ASN A N 1
ATOM 7496 C CA . ASN A 1 891 ? 34.000 10.919 -13.019 1.00 96.06 891 ASN A CA 1
ATOM 7497 C C . ASN A 1 891 ? 33.087 12.004 -13.610 1.00 96.06 891 ASN A C 1
ATOM 7499 O O . ASN A 1 891 ? 32.739 12.961 -12.919 1.00 96.06 891 ASN A O 1
ATOM 7503 N N . LEU A 1 892 ? 32.649 11.839 -14.862 1.00 97.06 892 LEU A N 1
ATOM 7504 C CA . LEU A 1 892 ? 31.679 12.735 -15.490 1.00 97.06 892 LEU A CA 1
ATOM 7505 C C . LEU A 1 892 ? 30.342 12.748 -14.739 1.00 97.06 892 LEU A C 1
ATOM 7507 O O . LEU A 1 892 ? 29.830 13.827 -14.449 1.00 97.06 892 LEU A O 1
ATOM 7511 N N . ALA A 1 893 ? 29.827 11.580 -14.348 1.00 97.31 893 ALA A N 1
ATOM 7512 C CA . ALA A 1 893 ? 28.619 11.480 -13.533 1.00 97.31 893 ALA A CA 1
ATOM 7513 C C . ALA A 1 893 ? 28.781 12.178 -12.170 1.00 97.31 893 ALA A C 1
ATOM 7515 O O . ALA A 1 893 ? 27.914 12.948 -11.767 1.00 97.31 893 ALA A O 1
ATOM 7516 N N . VAL A 1 894 ? 29.905 11.973 -11.472 1.00 97.25 894 VAL A N 1
ATOM 7517 C CA . VAL A 1 894 ? 30.182 12.640 -10.187 1.00 97.25 894 VAL A CA 1
ATOM 7518 C C . VAL A 1 894 ? 30.243 14.161 -10.348 1.00 97.25 894 VAL A C 1
ATOM 7520 O O . VAL A 1 894 ? 29.653 14.883 -9.546 1.00 97.25 894 VAL A O 1
ATOM 7523 N N . LYS A 1 895 ? 30.897 14.655 -11.404 1.00 96.94 895 LYS A N 1
ATOM 7524 C CA . LYS A 1 895 ? 30.934 16.088 -11.716 1.00 96.94 895 LYS A CA 1
ATOM 7525 C C . LYS A 1 895 ? 29.530 16.644 -11.978 1.00 96.94 895 LYS A C 1
ATOM 7527 O O . LYS A 1 895 ? 29.181 17.675 -11.413 1.00 96.94 895 LYS A O 1
ATOM 7532 N N . MET A 1 896 ? 28.700 15.939 -12.755 1.00 96.62 896 MET A N 1
ATOM 7533 C CA . MET A 1 896 ? 27.300 16.323 -12.992 1.00 96.62 896 MET A CA 1
ATOM 7534 C C . MET A 1 896 ? 26.490 16.399 -11.696 1.00 96.62 896 MET A C 1
ATOM 7536 O O . MET A 1 896 ? 25.725 17.342 -11.518 1.00 96.62 896 MET A O 1
ATOM 7540 N N . ILE A 1 897 ? 26.670 15.452 -10.770 1.00 97.88 897 ILE A N 1
ATOM 7541 C CA . ILE A 1 897 ? 25.951 15.442 -9.486 1.00 97.88 897 ILE A CA 1
ATOM 7542 C C . ILE A 1 897 ? 26.197 16.729 -8.688 1.00 97.88 897 ILE A C 1
ATOM 7544 O O . ILE A 1 897 ? 25.249 17.299 -8.143 1.00 97.88 897 ILE A O 1
ATOM 7548 N N . PHE A 1 898 ? 27.446 17.192 -8.621 1.00 97.19 898 PHE A N 1
ATOM 7549 C CA . PHE A 1 898 ? 27.803 18.365 -7.820 1.00 97.19 898 PHE A CA 1
ATOM 7550 C C . PHE A 1 898 ? 27.623 19.693 -8.561 1.00 97.19 898 PHE A C 1
ATOM 7552 O O . PHE A 1 898 ? 27.197 20.666 -7.946 1.00 97.19 898 PHE A O 1
ATOM 7559 N N . GLU A 1 899 ? 27.932 19.756 -9.859 1.00 95.25 899 GLU A N 1
ATOM 7560 C CA . GLU A 1 899 ? 27.937 21.022 -10.608 1.00 95.25 899 GLU A CA 1
ATOM 7561 C C . GLU A 1 899 ? 26.632 21.304 -11.355 1.00 95.25 899 GLU A C 1
ATOM 7563 O O . GLU A 1 899 ? 26.233 22.461 -11.458 1.00 95.25 899 GLU A O 1
ATOM 7568 N N . GLU A 1 900 ? 25.968 20.271 -11.881 1.00 94.62 900 GLU A N 1
ATOM 7569 C CA . GLU A 1 900 ? 24.769 20.435 -12.711 1.00 94.62 900 GLU A CA 1
ATOM 7570 C C . GLU A 1 900 ? 23.485 20.145 -11.927 1.00 94.62 900 GLU A C 1
ATOM 7572 O O . GLU A 1 900 ? 22.569 20.961 -11.923 1.00 94.62 900 GLU A O 1
ATOM 7577 N N . LEU A 1 901 ? 23.421 19.000 -11.238 1.00 95.62 901 LEU A N 1
ATOM 7578 C CA . LEU A 1 901 ? 22.249 18.592 -10.454 1.00 95.62 901 LEU A CA 1
ATOM 7579 C C . LEU A 1 901 ? 22.180 19.307 -9.096 1.00 95.62 901 LEU A C 1
ATOM 7581 O O . LEU A 1 901 ? 21.102 19.459 -8.530 1.00 95.62 901 LEU A O 1
ATOM 7585 N N . GLY A 1 902 ? 23.322 19.764 -8.574 1.00 95.69 902 GLY A N 1
ATOM 7586 C CA . GLY A 1 902 ? 23.385 20.642 -7.407 1.00 95.69 902 GLY A CA 1
ATOM 7587 C C . GLY A 1 902 ? 23.237 19.946 -6.052 1.00 95.69 902 GLY A C 1
ATOM 7588 O O . GLY A 1 902 ? 22.699 20.559 -5.125 1.00 95.69 902 GLY A O 1
ATOM 7589 N N . TYR A 1 903 ? 23.704 18.696 -5.904 1.00 97.62 903 TYR A N 1
ATOM 7590 C CA . TYR A 1 903 ? 23.783 18.066 -4.578 1.00 97.62 903 TYR A CA 1
ATOM 7591 C C . TYR A 1 903 ? 24.599 18.954 -3.634 1.00 97.62 903 TYR A C 1
ATOM 7593 O O . TYR A 1 903 ? 25.727 19.334 -3.951 1.00 97.62 903 TYR A O 1
ATOM 7601 N N . ASN A 1 904 ? 24.050 19.254 -2.457 1.00 96.69 904 ASN A N 1
ATOM 7602 C CA . ASN A 1 904 ? 24.671 20.160 -1.502 1.00 96.69 904 ASN A CA 1
ATOM 7603 C C . ASN A 1 904 ? 24.743 19.506 -0.123 1.00 96.69 904 ASN A C 1
ATOM 7605 O O . ASN A 1 904 ? 23.728 19.202 0.501 1.00 96.69 904 ASN A O 1
ATOM 7609 N N . ILE A 1 905 ? 25.966 19.342 0.379 1.00 95.44 905 ILE A N 1
ATOM 7610 C CA . ILE A 1 905 ? 26.231 18.696 1.662 1.00 95.44 905 ILE A CA 1
ATOM 7611 C C . ILE A 1 905 ? 25.576 19.402 2.856 1.00 95.44 905 ILE A C 1
ATOM 7613 O O . ILE A 1 905 ? 25.194 18.735 3.815 1.00 95.44 905 ILE A O 1
ATOM 7617 N N . GLU A 1 906 ? 25.398 20.722 2.795 1.00 94.12 906 GLU A N 1
ATOM 7618 C CA . GLU A 1 906 ? 24.751 21.495 3.861 1.00 94.12 906 GLU A CA 1
ATOM 7619 C C . GLU A 1 906 ? 23.226 21.326 3.859 1.00 94.12 906 GLU A C 1
ATOM 7621 O O . GLU A 1 906 ? 22.596 21.443 4.908 1.00 94.12 906 GLU A O 1
ATOM 7626 N N . LEU A 1 907 ? 22.636 20.995 2.706 1.00 95.94 907 LEU A N 1
ATOM 7627 C CA . LEU A 1 907 ? 21.204 20.718 2.577 1.00 95.94 907 LEU A CA 1
ATOM 7628 C C . LEU A 1 907 ? 20.880 19.247 2.867 1.00 95.94 907 LEU A C 1
ATOM 7630 O O . LEU A 1 907 ? 19.939 18.937 3.591 1.00 95.94 907 LEU A O 1
ATOM 7634 N N . HIS A 1 908 ? 21.663 18.328 2.299 1.00 95.75 908 HIS A N 1
ATOM 7635 C CA . HIS A 1 908 ? 21.316 16.903 2.227 1.00 95.75 908 HIS A CA 1
ATOM 7636 C C . HIS A 1 908 ? 22.116 16.036 3.192 1.00 95.75 908 HIS A C 1
ATOM 7638 O O . HIS A 1 908 ? 21.681 14.947 3.571 1.00 95.75 908 HIS A O 1
ATOM 7644 N N . GLY A 1 909 ? 23.299 16.501 3.596 1.00 94.19 909 GLY A N 1
ATOM 7645 C CA . GLY A 1 909 ? 24.303 15.670 4.245 1.00 94.19 909 GLY A CA 1
ATOM 7646 C C . GLY A 1 909 ? 23.828 15.002 5.518 1.00 94.19 909 GLY A C 1
ATOM 7647 O O . GLY A 1 909 ? 24.138 13.834 5.742 1.00 94.19 909 GLY A O 1
ATOM 7648 N N . LYS A 1 910 ? 23.065 15.720 6.345 1.00 93.06 910 LYS A N 1
ATOM 7649 C CA . LYS A 1 910 ? 22.574 15.208 7.631 1.00 93.06 910 LYS A CA 1
ATOM 7650 C C . LYS A 1 910 ? 21.551 14.103 7.453 1.00 93.06 910 LYS A C 1
ATOM 7652 O O . LYS A 1 910 ? 21.684 13.062 8.089 1.00 93.06 910 LYS A O 1
ATOM 7657 N N . PHE A 1 911 ? 20.587 14.306 6.557 1.00 92.69 911 PHE A N 1
ATOM 7658 C CA . PHE A 1 911 ? 19.604 13.284 6.221 1.00 92.69 911 PHE A CA 1
ATOM 7659 C C . PHE A 1 911 ? 20.293 12.040 5.645 1.00 92.69 911 PHE A C 1
ATOM 7661 O O . PHE A 1 911 ? 20.105 10.942 6.162 1.00 92.69 911 PHE A O 1
ATOM 7668 N N . ASP A 1 912 ? 21.186 12.209 4.662 1.00 93.69 912 ASP A N 1
ATOM 7669 C CA . ASP A 1 912 ? 21.953 11.100 4.078 1.00 93.69 912 ASP A CA 1
ATOM 7670 C C . ASP A 1 912 ? 22.796 10.355 5.124 1.00 93.69 912 ASP A C 1
ATOM 7672 O O . ASP A 1 912 ? 22.909 9.125 5.082 1.00 93.69 912 ASP A O 1
ATOM 7676 N N . ARG A 1 913 ? 23.391 11.085 6.075 1.00 89.75 913 ARG A N 1
ATOM 7677 C CA . ARG A 1 913 ? 24.240 10.509 7.121 1.00 89.75 913 ARG A CA 1
ATOM 7678 C C . ARG A 1 913 ? 23.418 9.728 8.135 1.00 89.75 913 ARG A C 1
ATOM 7680 O O . ARG A 1 913 ? 23.789 8.598 8.454 1.00 89.75 913 ARG A O 1
ATOM 7687 N N . TYR A 1 914 ? 22.310 10.307 8.596 1.00 86.69 914 TYR A N 1
ATOM 7688 C CA . TYR A 1 914 ? 21.320 9.645 9.441 1.00 86.69 914 TYR A CA 1
ATOM 7689 C C . TYR A 1 914 ? 20.818 8.359 8.779 1.00 86.69 914 TYR A C 1
ATOM 7691 O O . TYR A 1 914 ? 20.875 7.285 9.381 1.00 86.69 914 TYR A O 1
ATOM 7699 N N . PHE A 1 915 ? 20.425 8.455 7.508 1.00 83.75 915 PHE A N 1
ATOM 7700 C CA . PHE A 1 915 ? 19.944 7.325 6.729 1.00 83.75 915 PHE A CA 1
ATOM 7701 C C . PHE A 1 915 ? 20.995 6.209 6.647 1.00 83.75 915 PHE A C 1
ATOM 7703 O O . PHE A 1 915 ? 20.729 5.051 6.971 1.00 83.75 915 PHE A O 1
ATOM 7710 N N . THR A 1 916 ? 22.235 6.570 6.304 1.00 79.62 916 THR A N 1
ATOM 7711 C CA . THR A 1 916 ? 23.347 5.618 6.170 1.00 79.62 916 THR A CA 1
ATOM 7712 C C . THR A 1 916 ? 23.677 4.911 7.490 1.00 79.62 916 THR A C 1
ATOM 7714 O O . THR A 1 916 ? 24.017 3.732 7.489 1.00 79.62 916 THR A O 1
ATOM 7717 N N . LYS A 1 917 ? 23.577 5.595 8.635 1.00 72.88 917 LYS A N 1
ATOM 7718 C CA . LYS A 1 917 ? 23.872 4.993 9.947 1.00 72.88 917 LYS A CA 1
ATOM 7719 C C . LYS A 1 917 ? 22.793 4.023 10.433 1.00 72.88 917 LYS A C 1
ATOM 7721 O O . LYS A 1 917 ? 23.137 3.082 11.154 1.00 72.88 917 LYS A O 1
ATOM 7726 N N . ASN A 1 918 ? 21.530 4.267 10.079 1.00 64.50 918 ASN A N 1
ATOM 7727 C CA . ASN A 1 918 ? 20.376 3.609 10.701 1.00 64.50 918 ASN A CA 1
ATOM 7728 C C . ASN A 1 918 ? 19.642 2.621 9.783 1.00 64.50 918 ASN A C 1
ATOM 7730 O O . ASN A 1 918 ? 19.133 1.624 10.281 1.00 64.50 918 ASN A O 1
ATOM 7734 N N . TYR A 1 919 ? 19.653 2.835 8.464 1.00 62.44 919 TYR A N 1
ATOM 7735 C CA . TYR A 1 919 ? 18.874 2.036 7.505 1.00 62.44 919 TYR A CA 1
ATOM 7736 C C . TYR A 1 919 ? 19.745 1.266 6.495 1.00 62.44 919 TYR A C 1
ATOM 7738 O O . TYR A 1 919 ? 19.262 0.379 5.795 1.00 62.44 919 TYR A O 1
ATOM 7746 N N . TYR A 1 920 ? 21.054 1.538 6.432 1.00 59.06 920 TYR A N 1
ATOM 7747 C CA . TYR A 1 920 ? 21.968 0.918 5.463 1.00 59.06 920 TYR A CA 1
ATOM 7748 C C . TYR A 1 920 ? 22.594 -0.386 5.989 1.00 59.06 920 TYR A C 1
ATOM 7750 O O . TYR A 1 920 ? 23.801 -0.468 6.213 1.00 59.06 920 TYR A O 1
ATOM 7758 N N . TYR A 1 921 ? 21.780 -1.429 6.181 1.00 48.41 921 TYR A N 1
ATOM 7759 C CA . TYR A 1 921 ? 22.265 -2.769 6.556 1.00 48.41 921 TYR A CA 1
ATOM 7760 C C . TYR A 1 921 ? 21.667 -3.865 5.669 1.00 48.41 921 TYR A C 1
ATOM 7762 O O . TYR A 1 921 ? 21.038 -4.805 6.149 1.00 48.41 921 TYR A O 1
ATOM 7770 N N . GLY A 1 922 ? 21.880 -3.766 4.355 1.00 49.78 922 GLY A N 1
ATOM 7771 C CA . GLY A 1 922 ? 21.499 -4.822 3.417 1.00 49.78 922 GLY A CA 1
ATOM 7772 C C . GLY A 1 922 ? 21.939 -4.552 1.980 1.00 49.78 922 GLY A C 1
ATOM 7773 O O . GLY A 1 922 ? 21.917 -3.410 1.512 1.00 49.78 922 GLY A O 1
ATOM 7774 N N . ARG A 1 923 ? 22.314 -5.624 1.269 1.00 51.66 923 ARG A N 1
ATOM 7775 C CA . ARG A 1 923 ? 22.539 -5.629 -0.189 1.00 51.66 923 ARG A CA 1
ATOM 7776 C C . ARG A 1 923 ? 21.239 -5.784 -0.992 1.00 51.66 923 ARG A C 1
ATOM 7778 O O . ARG A 1 923 ? 21.305 -5.929 -2.201 1.00 51.66 923 ARG A O 1
ATOM 7785 N N . THR A 1 924 ? 20.078 -5.760 -0.338 1.00 54.28 924 THR A N 1
ATOM 7786 C CA . THR A 1 924 ? 18.784 -5.838 -1.025 1.00 54.28 924 THR A CA 1
ATOM 7787 C C . THR A 1 924 ? 18.547 -4.570 -1.843 1.00 54.28 924 THR A C 1
ATOM 7789 O O . THR A 1 924 ? 18.924 -3.471 -1.416 1.00 54.28 924 THR A O 1
ATOM 7792 N N . GLU A 1 925 ? 17.974 -4.733 -3.030 1.00 57.56 925 GLU A N 1
ATOM 7793 C CA . GLU A 1 925 ? 17.633 -3.635 -3.946 1.00 57.56 925 GLU A CA 1
ATOM 7794 C C . GLU A 1 925 ? 16.262 -3.023 -3.609 1.00 57.56 925 GLU A C 1
ATOM 7796 O O . GLU A 1 925 ? 16.073 -1.819 -3.767 1.00 57.56 925 GLU A O 1
ATOM 7801 N N . HIS A 1 926 ? 15.385 -3.808 -2.974 1.00 71.56 926 HIS A N 1
ATOM 7802 C CA . HIS A 1 926 ? 14.106 -3.382 -2.401 1.00 71.56 926 HIS A CA 1
ATOM 7803 C C . HIS A 1 926 ? 14.314 -2.675 -1.048 1.00 71.56 926 HIS A C 1
ATOM 7805 O O . HIS A 1 926 ? 14.388 -3.316 0.006 1.00 71.56 926 HIS A O 1
ATOM 7811 N N . LYS A 1 927 ? 14.550 -1.356 -1.077 1.00 76.06 927 LYS A N 1
ATOM 7812 C CA . LYS A 1 927 ? 14.747 -0.515 0.120 1.00 76.06 927 LYS A CA 1
ATOM 7813 C C . LYS A 1 927 ? 14.573 0.978 -0.161 1.00 76.06 927 LYS A C 1
ATOM 7815 O O . LYS A 1 927 ? 14.674 1.444 -1.295 1.00 76.06 927 LYS A O 1
ATOM 7820 N N . THR A 1 928 ? 14.411 1.746 0.912 1.00 84.69 928 THR A N 1
ATOM 7821 C CA . THR A 1 928 ? 14.521 3.207 0.889 1.00 84.69 928 THR A CA 1
ATOM 7822 C C . THR A 1 928 ? 15.943 3.646 0.501 1.00 84.69 928 THR A C 1
ATOM 7824 O O . THR A 1 928 ? 16.924 2.945 0.769 1.00 84.69 928 THR A O 1
ATOM 7827 N N . GLU A 1 929 ? 16.087 4.807 -0.148 1.00 89.44 929 GLU A N 1
ATOM 7828 C CA . GLU A 1 929 ? 17.392 5.348 -0.542 1.00 89.44 929 GLU A CA 1
ATOM 7829 C C . GLU A 1 929 ? 17.650 6.746 0.048 1.00 89.44 929 GLU A C 1
ATOM 7831 O O . GLU A 1 929 ? 16.736 7.501 0.380 1.00 89.44 929 GLU A O 1
ATOM 7836 N N . ARG A 1 930 ? 18.936 7.097 0.157 1.00 92.88 930 ARG A N 1
ATOM 7837 C CA . ARG A 1 930 ? 19.413 8.435 0.543 1.00 92.88 930 ARG A CA 1
ATOM 7838 C C . ARG A 1 930 ? 19.244 9.436 -0.612 1.00 92.88 930 ARG A C 1
ATOM 7840 O O . ARG A 1 930 ? 19.270 9.033 -1.775 1.00 92.88 930 ARG A O 1
ATOM 7847 N N . ILE A 1 931 ? 19.186 10.737 -0.327 1.00 96.50 931 ILE A N 1
ATOM 7848 C CA . ILE A 1 931 ? 19.063 11.797 -1.346 1.00 96.50 931 ILE A CA 1
ATOM 7849 C C . ILE A 1 931 ? 20.214 11.710 -2.345 1.00 96.50 931 ILE A C 1
ATOM 7851 O O . ILE A 1 931 ? 19.978 11.698 -3.547 1.00 96.50 931 ILE A O 1
ATOM 7855 N N . GLY A 1 932 ? 21.455 11.511 -1.890 1.00 96.19 932 GLY A N 1
ATOM 7856 C CA . GLY A 1 932 ? 22.594 11.381 -2.802 1.00 96.19 932 GLY A CA 1
ATOM 7857 C C . GLY A 1 932 ? 22.460 10.240 -3.821 1.00 96.19 932 GLY A C 1
ATOM 7858 O O . GLY A 1 932 ? 23.026 10.334 -4.904 1.00 96.19 932 GLY A O 1
ATOM 7859 N N . LYS A 1 933 ? 21.680 9.190 -3.528 1.00 94.31 933 LYS A N 1
ATOM 7860 C CA . LYS A 1 933 ? 21.429 8.074 -4.451 1.00 94.31 933 LYS A CA 1
ATOM 7861 C C . LYS A 1 933 ? 20.472 8.460 -5.581 1.00 94.31 933 LYS A C 1
ATOM 7863 O O . LYS A 1 933 ? 20.732 8.084 -6.720 1.00 94.31 933 LYS A O 1
ATOM 7868 N N . LYS A 1 934 ? 19.459 9.295 -5.312 1.00 95.56 934 LYS A N 1
ATOM 7869 C CA . LYS A 1 934 ? 18.616 9.909 -6.355 1.00 95.56 934 LYS A CA 1
ATOM 7870 C C . LYS A 1 934 ? 19.459 10.647 -7.399 1.00 95.56 934 LYS A C 1
ATOM 7872 O O . LYS A 1 934 ? 19.279 10.453 -8.596 1.00 95.56 934 LYS A O 1
ATOM 7877 N N . TYR A 1 935 ? 20.438 11.433 -6.954 1.00 98.00 935 TYR A N 1
ATOM 7878 C CA . TYR A 1 935 ? 21.308 12.199 -7.854 1.00 98.00 935 TYR A CA 1
ATOM 7879 C C . TYR A 1 935 ? 22.200 11.271 -8.691 1.00 98.00 935 TYR A C 1
ATOM 7881 O O . TYR A 1 935 ? 22.436 11.541 -9.866 1.00 98.00 935 TYR A O 1
ATOM 7889 N N . GLN A 1 936 ? 22.652 10.149 -8.116 1.00 97.69 936 GLN A N 1
ATOM 7890 C CA . GLN A 1 936 ? 23.403 9.119 -8.840 1.00 97.69 936 GLN A CA 1
ATOM 7891 C C . GLN A 1 936 ? 22.574 8.467 -9.955 1.00 97.69 936 GLN A C 1
ATOM 7893 O O . GLN A 1 936 ? 23.090 8.295 -11.056 1.00 97.69 936 GLN A O 1
ATOM 7898 N N . TRP A 1 937 ? 21.300 8.147 -9.703 1.00 96.56 937 TRP A N 1
ATOM 7899 C CA . TRP A 1 937 ? 20.388 7.607 -10.718 1.00 96.56 937 TRP A CA 1
ATOM 7900 C C . TRP A 1 937 ? 20.106 8.595 -11.845 1.00 96.56 937 TRP A C 1
ATOM 7902 O O . TRP A 1 937 ? 20.221 8.232 -13.013 1.00 96.56 937 TRP A O 1
ATOM 7912 N N . ILE A 1 938 ? 19.817 9.857 -11.510 1.00 97.44 938 ILE A N 1
ATOM 7913 C CA . ILE A 1 938 ? 19.604 10.900 -12.521 1.00 97.44 938 ILE A CA 1
ATOM 7914 C C . ILE A 1 938 ? 20.859 11.044 -13.389 1.00 97.44 938 ILE A C 1
ATOM 7916 O O . ILE A 1 938 ? 20.768 10.995 -14.614 1.00 97.44 938 ILE A O 1
ATOM 7920 N N . ALA A 1 939 ? 22.045 11.145 -12.781 1.00 98.12 939 ALA A N 1
ATOM 7921 C CA . ALA A 1 939 ? 23.299 11.213 -13.528 1.00 98.12 939 ALA A CA 1
ATOM 7922 C C . ALA A 1 939 ? 23.527 9.964 -14.400 1.00 98.12 939 ALA A C 1
ATOM 7924 O O . ALA A 1 939 ? 23.908 10.093 -15.561 1.00 98.12 939 ALA A O 1
ATOM 7925 N N . PHE A 1 940 ? 23.247 8.763 -13.887 1.00 97.88 940 PHE A N 1
ATOM 7926 C CA . PHE A 1 940 ? 23.358 7.514 -14.642 1.00 97.88 940 PHE A CA 1
ATOM 7927 C C . PHE A 1 940 ? 22.462 7.493 -15.889 1.00 97.88 940 PHE A C 1
ATOM 7929 O O . PHE A 1 940 ? 22.943 7.169 -16.976 1.00 97.88 940 PHE A O 1
ATOM 7936 N N . HIS A 1 941 ? 21.193 7.890 -15.774 1.00 97.62 941 HIS A N 1
ATOM 7937 C CA . HIS A 1 941 ? 20.274 7.933 -16.915 1.00 97.62 941 HIS A CA 1
ATOM 7938 C C . HIS A 1 941 ? 20.654 8.997 -17.951 1.00 97.62 941 HIS A C 1
ATOM 7940 O O . HIS A 1 941 ? 20.468 8.772 -19.151 1.00 97.62 941 HIS A O 1
ATOM 7946 N N . LYS A 1 942 ? 21.221 10.133 -17.517 1.00 97.44 942 LYS A N 1
ATOM 7947 C CA . LYS A 1 942 ? 21.773 11.150 -18.427 1.00 97.44 942 LYS A CA 1
ATOM 7948 C C . LYS A 1 942 ? 22.999 10.629 -19.175 1.00 97.44 942 LYS A C 1
ATOM 7950 O O . LYS A 1 942 ? 23.047 10.718 -20.398 1.00 97.44 942 LYS A O 1
ATOM 7955 N N . ILE A 1 943 ? 23.962 10.039 -18.463 1.00 97.38 943 ILE A N 1
ATOM 7956 C CA . ILE A 1 943 ? 25.166 9.460 -19.077 1.00 97.38 943 ILE A CA 1
ATOM 7957 C C . ILE A 1 943 ? 24.800 8.339 -20.044 1.00 97.38 943 ILE A C 1
ATOM 7959 O O . ILE A 1 943 ? 25.332 8.304 -21.147 1.00 97.38 943 ILE A O 1
ATOM 7963 N N . SER A 1 944 ? 23.865 7.465 -19.676 1.00 96.69 944 SER A N 1
ATOM 7964 C CA . SER A 1 944 ? 23.410 6.384 -20.553 1.00 96.69 944 SER A CA 1
ATOM 7965 C C . SER A 1 944 ? 22.785 6.923 -21.841 1.00 96.69 944 SER A C 1
ATOM 7967 O O . SER A 1 944 ? 23.069 6.397 -22.912 1.00 96.69 944 SER A O 1
ATOM 7969 N N . ALA A 1 945 ? 22.010 8.014 -21.759 1.00 95.94 945 ALA A N 1
ATOM 7970 C CA . ALA A 1 945 ? 21.476 8.688 -22.941 1.00 95.94 945 ALA A CA 1
ATOM 7971 C C . ALA A 1 945 ? 22.578 9.275 -23.832 1.00 95.94 945 ALA A C 1
ATOM 7973 O O . ALA A 1 945 ? 22.546 9.106 -25.045 1.00 95.94 945 ALA A O 1
ATOM 7974 N N . MET A 1 946 ? 23.578 9.926 -23.233 1.00 95.69 946 MET A N 1
ATOM 7975 C CA . MET A 1 946 ? 24.710 10.481 -23.979 1.00 95.69 946 MET A CA 1
ATOM 7976 C C . MET A 1 946 ? 25.546 9.392 -24.647 1.00 95.69 946 MET A C 1
ATOM 7978 O O . MET A 1 946 ? 25.967 9.549 -25.791 1.00 95.69 946 MET A O 1
ATOM 7982 N N . VAL A 1 947 ? 25.795 8.291 -23.935 1.00 95.12 947 VAL A N 1
ATOM 7983 C CA . VAL A 1 947 ? 26.585 7.173 -24.451 1.00 95.12 947 VAL A CA 1
ATOM 7984 C C . VAL A 1 947 ? 25.864 6.514 -25.620 1.00 95.12 947 VAL A C 1
ATOM 7986 O O . VAL A 1 947 ? 26.484 6.308 -26.658 1.00 95.12 947 VAL A O 1
ATOM 7989 N N . SER A 1 948 ? 24.557 6.270 -25.506 1.00 93.62 948 SER A N 1
ATOM 7990 C CA . SER A 1 948 ? 23.800 5.620 -26.580 1.00 93.62 948 SER A CA 1
ATOM 7991 C C . SER A 1 948 ? 23.703 6.421 -27.873 1.00 93.62 948 SER A C 1
ATOM 7993 O O . SER A 1 948 ? 23.462 5.866 -28.937 1.00 93.62 948 SER A O 1
ATOM 7995 N N . ASP A 1 949 ? 23.822 7.738 -27.751 1.00 93.12 949 ASP A N 1
ATOM 7996 C CA . ASP A 1 949 ? 23.720 8.679 -28.858 1.00 93.12 949 ASP A CA 1
ATOM 7997 C C . ASP A 1 949 ? 25.053 8.829 -29.605 1.00 93.12 949 ASP A C 1
ATOM 7999 O O . ASP A 1 949 ? 25.076 9.118 -30.798 1.00 93.12 949 ASP A O 1
ATOM 8003 N N . ASN A 1 950 ? 26.174 8.630 -28.903 1.00 92.69 950 ASN A N 1
ATOM 8004 C CA . ASN A 1 950 ? 27.514 8.929 -29.410 1.00 92.69 950 ASN A CA 1
ATOM 8005 C C . ASN A 1 950 ? 28.367 7.680 -29.679 1.00 92.69 950 ASN A C 1
ATOM 8007 O O . ASN A 1 950 ? 29.385 7.784 -30.364 1.00 92.69 950 ASN A O 1
ATOM 8011 N N . PHE A 1 951 ? 27.985 6.511 -29.156 1.00 91.88 951 PHE A N 1
ATOM 8012 C CA . PHE A 1 951 ? 28.770 5.281 -29.258 1.00 91.88 951 PHE A CA 1
ATOM 8013 C C . PHE A 1 951 ? 27.904 4.094 -29.688 1.00 91.88 951 PHE A C 1
ATOM 8015 O O . PHE A 1 951 ? 26.758 3.979 -29.254 1.00 91.88 951 PHE A O 1
ATOM 8022 N N . PRO A 1 952 ? 28.432 3.182 -30.521 1.00 90.06 952 PRO A N 1
ATOM 8023 C CA . PRO A 1 952 ? 27.721 1.967 -30.884 1.00 90.06 952 PRO A CA 1
ATOM 8024 C C . PRO A 1 952 ? 27.821 0.904 -29.779 1.00 90.06 952 PRO A C 1
ATOM 8026 O O . PRO A 1 952 ? 28.686 0.956 -28.899 1.00 90.06 952 PRO A O 1
ATOM 8029 N N . LEU A 1 953 ? 26.958 -0.110 -29.852 1.00 88.44 953 LEU A N 1
ATOM 8030 C CA . LEU A 1 953 ? 27.084 -1.303 -29.016 1.00 88.44 953 LEU A CA 1
ATOM 8031 C C . LEU A 1 953 ? 28.308 -2.133 -29.441 1.00 88.44 953 LEU A C 1
ATOM 8033 O O . LEU A 1 953 ? 28.710 -2.137 -30.614 1.00 88.44 953 LEU A O 1
ATOM 8037 N N . LYS A 1 954 ? 28.901 -2.846 -28.478 1.00 86.44 954 LYS A N 1
ATOM 8038 C CA . LYS A 1 954 ? 29.968 -3.820 -28.734 1.00 86.44 954 LYS A CA 1
ATOM 8039 C C . LYS A 1 954 ? 29.446 -4.968 -29.596 1.00 86.44 954 LYS A C 1
ATOM 8041 O O . LYS A 1 954 ? 28.284 -5.351 -29.519 1.00 86.44 954 LYS A O 1
ATOM 8046 N N . LYS A 1 955 ? 30.336 -5.523 -30.418 1.00 79.00 955 LYS A N 1
ATOM 8047 C CA . LYS A 1 955 ? 30.053 -6.694 -31.249 1.00 79.00 955 LYS A CA 1
ATOM 8048 C C . LYS A 1 955 ? 30.248 -7.972 -30.430 1.00 79.00 955 LYS A C 1
ATOM 8050 O O . LYS A 1 955 ? 31.348 -8.198 -29.928 1.00 79.00 955 LYS A O 1
ATOM 8055 N N . GLU A 1 956 ? 29.220 -8.811 -30.343 1.00 70.94 956 GLU A N 1
ATOM 8056 C CA . GLU A 1 956 ? 29.353 -10.149 -29.759 1.00 70.94 956 GLU A CA 1
ATOM 8057 C C . GLU A 1 956 ? 30.131 -11.091 -30.702 1.00 70.94 956 GLU A C 1
ATOM 8059 O O . GLU A 1 956 ? 30.060 -10.926 -31.925 1.00 70.94 956 GLU A O 1
ATOM 8064 N N . PRO A 1 957 ? 30.861 -12.104 -30.190 1.00 57.19 957 PRO A N 1
ATOM 8065 C CA . PRO A 1 957 ? 31.696 -12.988 -31.014 1.00 57.19 957 PRO A CA 1
ATOM 8066 C C . PRO A 1 957 ? 30.941 -13.738 -32.124 1.00 57.19 957 PRO A C 1
ATOM 8068 O O . PRO A 1 957 ? 31.529 -14.082 -33.148 1.00 57.19 957 PRO A O 1
ATOM 8071 N N . TRP A 1 958 ? 29.653 -13.999 -31.908 1.00 61.31 958 TRP A N 1
ATOM 8072 C CA . TRP A 1 958 ? 28.745 -14.712 -32.814 1.00 61.31 958 TRP A CA 1
ATOM 8073 C C . TRP A 1 958 ? 27.917 -13.783 -33.709 1.00 61.31 958 TRP A C 1
ATOM 8075 O O . TRP A 1 958 ? 27.277 -14.260 -34.643 1.00 61.31 958 TRP A O 1
ATOM 8085 N N . ASP A 1 959 ? 27.944 -12.469 -33.481 1.00 60.50 959 ASP A N 1
ATOM 8086 C CA . ASP A 1 959 ? 27.224 -11.528 -34.332 1.00 60.50 959 ASP A CA 1
ATOM 8087 C C . ASP A 1 959 ? 28.021 -11.272 -35.620 1.00 60.50 959 ASP A C 1
ATOM 8089 O O . ASP A 1 959 ? 29.192 -10.886 -35.606 1.00 60.50 959 ASP A O 1
ATOM 8093 N N . HIS A 1 960 ? 27.387 -11.443 -36.780 1.00 58.75 960 HIS A N 1
ATOM 8094 C CA . HIS A 1 960 ? 28.019 -11.120 -38.063 1.00 58.75 960 HIS A CA 1
ATOM 8095 C C . HIS A 1 960 ? 28.008 -9.605 -38.356 1.00 58.75 960 HIS A C 1
ATOM 8097 O O . HIS A 1 960 ? 28.905 -9.115 -39.049 1.00 58.75 960 HIS A O 1
ATOM 8103 N N . ILE A 1 961 ? 27.072 -8.852 -37.759 1.00 64.38 961 ILE A N 1
ATOM 8104 C CA . ILE A 1 961 ? 26.811 -7.415 -37.975 1.00 64.38 961 ILE A CA 1
ATOM 8105 C C . ILE A 1 961 ? 26.827 -6.676 -36.625 1.00 64.38 961 ILE A C 1
ATOM 8107 O O . ILE A 1 961 ? 26.438 -7.237 -35.606 1.00 64.38 961 ILE A O 1
ATOM 8111 N N . GLN A 1 962 ? 27.294 -5.424 -36.599 1.00 67.25 962 GLN A N 1
ATOM 8112 C CA . GLN A 1 962 ? 27.245 -4.583 -35.398 1.00 67.25 962 GLN A CA 1
ATOM 8113 C C . GLN A 1 962 ? 25.796 -4.163 -35.105 1.00 67.25 962 GLN A C 1
ATOM 8115 O O . GLN A 1 962 ? 25.141 -3.576 -35.964 1.00 67.25 962 GLN A O 1
ATOM 8120 N N . LYS A 1 963 ? 25.291 -4.469 -33.905 1.00 69.94 963 LYS A N 1
ATOM 8121 C CA . LYS A 1 963 ? 23.922 -4.121 -33.499 1.00 69.94 963 LYS A CA 1
ATOM 8122 C C . LYS A 1 963 ? 23.795 -2.621 -33.223 1.00 69.94 963 LYS A C 1
ATOM 8124 O O . LYS A 1 963 ? 24.650 -2.023 -32.568 1.00 69.94 963 LYS A O 1
ATOM 8129 N N . HIS A 1 964 ? 22.709 -2.021 -33.705 1.00 78.62 964 HIS A N 1
ATOM 8130 C CA . HIS A 1 964 ? 22.340 -0.641 -33.392 1.00 78.62 964 HIS A CA 1
ATOM 8131 C C . HIS A 1 964 ? 21.473 -0.603 -32.135 1.00 78.62 964 HIS A C 1
ATOM 8133 O O . HIS A 1 964 ? 20.642 -1.484 -31.923 1.00 78.62 964 HIS A O 1
ATOM 8139 N N . TYR A 1 965 ? 21.659 0.421 -31.303 1.00 88.69 965 TYR A N 1
ATOM 8140 C CA . TYR A 1 965 ? 20.811 0.627 -30.135 1.00 88.69 965 TYR A CA 1
ATOM 8141 C C . TYR A 1 965 ? 19.388 0.981 -30.566 1.00 88.69 965 TYR A C 1
ATOM 8143 O O . TYR A 1 965 ? 19.190 1.965 -31.276 1.00 88.69 965 TYR A O 1
ATOM 8151 N N . LYS A 1 966 ? 18.408 0.194 -30.110 1.00 89.44 966 LYS A N 1
ATOM 8152 C CA . LYS A 1 966 ? 16.986 0.449 -30.367 1.00 89.44 966 LYS A CA 1
ATOM 8153 C C . LYS A 1 966 ? 16.225 0.950 -29.147 1.00 89.44 966 LYS A C 1
ATOM 8155 O O . LYS A 1 966 ? 15.256 1.671 -29.338 1.00 89.44 966 LYS A O 1
ATOM 8160 N N . GLY A 1 967 ? 16.645 0.639 -27.924 1.00 91.06 967 GLY A N 1
ATOM 8161 C CA . GLY A 1 967 ? 15.946 1.075 -26.716 1.00 91.06 967 GLY A CA 1
ATOM 8162 C C . GLY A 1 967 ? 16.545 0.506 -25.428 1.00 91.06 967 GLY A C 1
ATOM 8163 O O . GLY A 1 967 ? 17.430 -0.348 -25.476 1.00 91.06 967 GLY A O 1
ATOM 8164 N N . PRO A 1 968 ? 16.122 1.002 -24.252 1.00 90.69 968 PRO A N 1
ATOM 8165 C CA . PRO A 1 968 ? 16.753 0.718 -22.962 1.00 90.69 968 PRO A CA 1
ATOM 8166 C C . PRO A 1 968 ? 16.546 -0.708 -22.439 1.00 90.69 968 PRO A C 1
ATOM 8168 O O . PRO A 1 968 ? 17.204 -1.064 -21.463 1.00 90.69 968 PRO A O 1
ATOM 8171 N N . TRP A 1 969 ? 15.692 -1.530 -23.061 1.00 86.69 969 TRP A N 1
ATOM 8172 C CA . TRP A 1 969 ? 15.607 -2.971 -22.771 1.00 86.69 969 TRP A CA 1
ATOM 8173 C C . TRP A 1 969 ? 16.937 -3.693 -23.035 1.00 86.69 969 TRP A C 1
ATOM 8175 O O . TRP A 1 969 ? 17.237 -4.677 -22.373 1.00 86.69 969 TRP A O 1
ATOM 8185 N N . HIS A 1 970 ? 17.802 -3.149 -23.898 1.00 82.38 970 HIS A N 1
ATOM 8186 C CA . HIS A 1 970 ? 19.193 -3.574 -24.049 1.00 82.38 970 HIS A CA 1
ATOM 8187 C C . HIS A 1 970 ? 20.115 -2.367 -23.784 1.00 82.38 970 HIS A C 1
ATOM 8189 O O . HIS A 1 970 ? 20.223 -1.492 -24.651 1.00 82.38 970 HIS A O 1
ATOM 8195 N N . PRO A 1 971 ? 20.751 -2.240 -22.595 1.00 82.94 971 PRO A N 1
ATOM 8196 C CA . PRO A 1 971 ? 21.163 -3.304 -21.664 1.00 82.94 971 PRO A CA 1
ATOM 8197 C C . PRO A 1 971 ? 20.368 -3.358 -20.333 1.00 82.94 971 PRO A C 1
ATOM 8199 O O . PRO A 1 971 ? 20.961 -3.220 -19.265 1.00 82.94 971 PRO A O 1
ATOM 8202 N N . TYR A 1 972 ? 19.046 -3.547 -20.376 1.00 84.56 972 TYR A N 1
ATOM 8203 C CA . TYR A 1 972 ? 18.178 -3.699 -19.191 1.00 84.56 972 TYR A CA 1
ATOM 8204 C C . TYR A 1 972 ? 18.182 -2.502 -18.212 1.00 84.56 972 TYR A C 1
ATOM 8206 O O . TYR A 1 972 ? 18.348 -2.659 -17.007 1.00 84.56 972 TYR A O 1
ATOM 8214 N N . ILE A 1 973 ? 18.009 -1.278 -18.726 1.00 89.50 973 ILE A N 1
ATOM 8215 C CA . ILE A 1 973 ? 18.025 -0.037 -17.918 1.00 89.50 973 ILE A CA 1
ATOM 8216 C C . ILE A 1 973 ? 16.653 0.295 -17.298 1.00 89.50 973 ILE A C 1
ATOM 8218 O O . ILE A 1 973 ? 16.589 1.060 -16.337 1.00 89.50 973 ILE A O 1
ATOM 8222 N N . ARG A 1 974 ? 15.551 -0.238 -17.843 1.00 88.75 974 ARG A N 1
ATOM 8223 C CA . ARG A 1 974 ? 14.194 -0.021 -17.304 1.00 88.75 974 ARG A CA 1
ATOM 8224 C C . ARG A 1 974 ? 14.123 -0.516 -15.853 1.00 88.75 974 ARG A C 1
ATOM 8226 O O . ARG A 1 974 ? 14.615 -1.599 -15.560 1.00 88.75 974 ARG A O 1
ATOM 8233 N N . ASP A 1 975 ? 13.535 0.284 -14.963 1.00 86.81 975 ASP A N 1
ATOM 8234 C CA . ASP A 1 975 ? 13.549 0.041 -13.510 1.00 86.81 975 ASP A CA 1
ATOM 8235 C C . ASP A 1 975 ? 12.154 -0.146 -12.887 1.00 86.81 975 ASP A C 1
ATOM 8237 O O . ASP A 1 975 ? 12.056 -0.386 -11.682 1.00 86.81 975 ASP A O 1
ATOM 8241 N N . ILE A 1 976 ? 11.094 -0.008 -13.693 1.00 89.56 976 ILE A N 1
ATOM 8242 C CA . ILE A 1 976 ? 9.686 -0.164 -13.317 1.00 89.56 976 ILE A CA 1
ATOM 8243 C C . ILE A 1 976 ? 8.846 -0.472 -14.568 1.00 89.56 976 ILE A C 1
ATOM 8245 O O . ILE A 1 976 ? 9.047 0.159 -15.604 1.00 89.56 976 ILE A O 1
ATOM 8249 N N . ASP A 1 977 ? 7.871 -1.381 -14.475 1.00 91.00 977 ASP A N 1
ATOM 8250 C CA . ASP A 1 977 ? 6.817 -1.526 -15.496 1.00 91.00 977 ASP A CA 1
ATOM 8251 C C . ASP A 1 977 ? 5.573 -0.728 -15.075 1.00 91.00 977 ASP A C 1
ATOM 8253 O O . ASP A 1 977 ? 4.808 -1.203 -14.234 1.00 91.00 977 ASP A O 1
ATOM 8257 N N . PRO A 1 978 ? 5.309 0.468 -15.624 1.00 92.00 978 PRO A N 1
ATOM 8258 C CA . PRO A 1 978 ? 4.158 1.274 -15.216 1.00 92.00 978 PRO A CA 1
ATOM 8259 C C . PRO A 1 978 ? 2.800 0.648 -15.584 1.00 92.00 978 PRO A C 1
ATOM 8261 O O . PRO A 1 978 ? 1.785 1.052 -15.019 1.00 92.00 978 PRO A O 1
ATOM 8264 N N . SER A 1 979 ? 2.751 -0.328 -16.497 1.00 91.88 979 SER A N 1
ATOM 8265 C CA . SER A 1 979 ? 1.515 -1.004 -16.912 1.00 91.88 979 SER A CA 1
ATOM 8266 C C . SER A 1 979 ? 1.060 -2.090 -15.928 1.00 91.88 979 SER A C 1
ATOM 8268 O O . SER A 1 979 ? -0.130 -2.409 -15.877 1.00 91.88 979 SER A O 1
ATOM 8270 N N . LEU A 1 980 ? 1.964 -2.617 -15.096 1.00 89.94 980 LEU A N 1
ATOM 8271 C CA . LEU A 1 980 ? 1.666 -3.660 -14.114 1.00 89.94 980 LEU A CA 1
ATOM 8272 C C . LEU A 1 980 ? 1.113 -3.066 -12.809 1.00 89.94 980 LEU A C 1
ATOM 8274 O O . LEU A 1 980 ? 1.877 -2.601 -11.960 1.00 89.94 980 LEU A O 1
ATOM 8278 N N . LEU A 1 981 ? -0.214 -3.111 -12.638 1.00 89.44 981 LEU A N 1
ATOM 8279 C CA . LEU A 1 981 ? -0.927 -2.568 -11.466 1.00 89.44 981 LEU A CA 1
ATOM 8280 C C . LEU A 1 981 ? -1.328 -3.616 -10.419 1.00 89.44 981 LEU A C 1
ATOM 8282 O O . LEU A 1 981 ? -1.945 -3.262 -9.412 1.00 89.44 981 LEU A O 1
ATOM 8286 N N . ILE A 1 982 ? -1.014 -4.883 -10.673 1.00 84.38 982 ILE A N 1
ATOM 8287 C CA . ILE A 1 982 ? -1.486 -6.027 -9.897 1.00 84.38 982 ILE A CA 1
ATOM 8288 C C . ILE A 1 982 ? -0.783 -6.065 -8.538 1.00 84.38 982 ILE A C 1
ATOM 8290 O O . ILE A 1 982 ? 0.440 -5.964 -8.464 1.00 84.38 982 ILE A O 1
ATOM 8294 N N . LYS A 1 983 ? -1.566 -6.235 -7.468 1.00 78.50 983 LYS A N 1
ATOM 8295 C CA . LYS A 1 983 ? -1.072 -6.295 -6.080 1.00 78.50 983 LYS A CA 1
ATOM 8296 C C . LYS A 1 983 ? -1.107 -7.699 -5.483 1.00 78.50 983 LYS A C 1
ATOM 8298 O O . LYS A 1 983 ? -0.302 -8.001 -4.611 1.00 78.50 983 LYS A O 1
ATOM 8303 N N . ASN A 1 984 ? -2.071 -8.510 -5.909 1.00 79.81 984 ASN A N 1
ATOM 8304 C CA . ASN A 1 984 ? -2.331 -9.861 -5.422 1.00 79.81 984 ASN A CA 1
ATOM 8305 C C . ASN A 1 984 ? -3.151 -10.657 -6.462 1.00 79.81 984 ASN A C 1
ATOM 8307 O O . ASN A 1 984 ? -3.543 -10.109 -7.496 1.00 79.81 984 ASN A O 1
ATOM 8311 N N . ASP A 1 985 ? -3.429 -11.928 -6.167 1.00 80.12 985 ASP A N 1
ATOM 8312 C CA . ASP A 1 985 ? -4.188 -12.842 -7.036 1.00 80.12 985 ASP A CA 1
ATOM 8313 C C . ASP A 1 985 ? -5.722 -12.768 -6.842 1.00 80.12 985 ASP A C 1
ATOM 8315 O O . ASP A 1 985 ? -6.455 -13.515 -7.490 1.00 80.12 985 ASP A O 1
ATOM 8319 N N . ASP A 1 986 ? -6.253 -11.870 -5.997 1.00 79.94 986 ASP A N 1
ATOM 8320 C CA . ASP A 1 986 ? -7.678 -11.874 -5.606 1.00 79.94 986 ASP A CA 1
ATOM 8321 C C . ASP A 1 986 ? -8.623 -11.748 -6.813 1.00 79.94 986 ASP A C 1
ATOM 8323 O O . ASP A 1 986 ? -9.646 -12.429 -6.903 1.00 79.94 986 ASP A O 1
ATOM 8327 N N . HIS A 1 987 ? -8.278 -10.891 -7.775 1.00 78.19 987 HIS A N 1
ATOM 8328 C CA . HIS A 1 987 ? -9.049 -10.682 -9.003 1.00 78.19 987 HIS A CA 1
ATOM 8329 C C . HIS A 1 987 ? -9.099 -11.936 -9.898 1.00 78.19 987 HIS A C 1
ATOM 8331 O O . HIS A 1 987 ? -10.130 -12.185 -10.531 1.00 78.19 987 HIS A O 1
ATOM 8337 N N . LEU A 1 988 ? -8.031 -12.747 -9.927 1.00 83.50 988 LEU A N 1
ATOM 8338 C CA . LEU A 1 988 ? -8.026 -14.042 -10.612 1.00 83.50 988 LEU A CA 1
ATOM 8339 C C . LEU A 1 988 ? -8.954 -15.016 -9.889 1.00 83.50 988 LEU A C 1
ATOM 8341 O O . LEU A 1 988 ? -9.883 -15.526 -10.519 1.00 83.50 988 LEU A O 1
ATOM 8345 N N . ILE A 1 989 ? -8.768 -15.179 -8.573 1.00 80.06 989 ILE A N 1
ATOM 8346 C CA . ILE A 1 989 ? -9.534 -16.099 -7.710 1.00 80.06 989 ILE A CA 1
ATOM 8347 C C . ILE A 1 989 ? -11.041 -15.815 -7.783 1.00 80.06 989 ILE A C 1
ATOM 8349 O O . ILE A 1 989 ? -11.855 -16.737 -7.839 1.00 80.06 989 ILE A O 1
ATOM 8353 N N . ASN A 1 990 ? -11.427 -14.538 -7.819 1.00 79.69 990 ASN A N 1
ATOM 8354 C CA . ASN A 1 990 ? -12.829 -14.129 -7.918 1.00 79.69 990 ASN A CA 1
ATOM 8355 C C . ASN A 1 990 ? -13.435 -14.362 -9.312 1.00 79.69 990 ASN A C 1
ATOM 8357 O O . ASN A 1 990 ? -14.652 -14.493 -9.432 1.00 79.69 990 ASN A O 1
ATOM 8361 N N . SER A 1 991 ? -12.615 -14.390 -10.369 1.00 80.81 991 SER A N 1
ATOM 8362 C CA . SER A 1 991 ? -13.081 -14.574 -11.753 1.00 80.81 991 SER A CA 1
ATOM 8363 C C . SER A 1 991 ? -13.070 -16.027 -12.228 1.00 80.81 991 SER A C 1
ATOM 8365 O O . SER A 1 991 ? -13.794 -16.372 -13.161 1.00 80.81 991 SER A O 1
ATOM 8367 N N . PHE A 1 992 ? -12.266 -16.876 -11.590 1.00 86.69 992 PHE A N 1
ATOM 8368 C CA . PHE A 1 992 ? -12.061 -18.266 -11.967 1.00 86.69 992 PHE A CA 1
ATOM 8369 C C . PHE A 1 992 ? -11.771 -19.105 -10.725 1.00 86.69 992 PHE A C 1
ATOM 8371 O O . PHE A 1 992 ? -10.855 -18.806 -9.962 1.00 86.69 992 PHE A O 1
ATOM 8378 N N . SER A 1 993 ? -12.545 -20.174 -10.534 1.00 86.62 993 SER A N 1
ATOM 8379 C CA . SER A 1 993 ? -12.408 -21.049 -9.374 1.00 86.62 993 SER A CA 1
ATOM 8380 C C . SER A 1 993 ? -12.350 -22.511 -9.788 1.00 86.62 993 SER A C 1
ATOM 8382 O O . SER A 1 993 ? -13.160 -22.981 -10.586 1.00 86.62 993 SER A O 1
ATOM 8384 N N . ILE A 1 994 ? -11.370 -23.218 -9.233 1.00 88.00 994 ILE A N 1
ATOM 8385 C CA . ILE A 1 994 ? -11.109 -24.647 -9.448 1.00 88.00 994 ILE A CA 1
ATOM 8386 C C . ILE A 1 994 ? -11.025 -25.382 -8.107 1.00 88.00 994 ILE A C 1
ATOM 8388 O O . ILE A 1 994 ? -10.328 -26.390 -7.988 1.00 88.00 994 ILE A O 1
ATOM 8392 N N . ASN A 1 995 ? -11.700 -24.886 -7.066 1.00 86.06 995 ASN A N 1
ATOM 8393 C CA . ASN A 1 995 ? -11.580 -25.426 -5.710 1.00 86.06 995 ASN A CA 1
ATOM 8394 C C . ASN A 1 995 ? -12.070 -26.879 -5.627 1.00 86.06 995 ASN A C 1
ATOM 8396 O O . ASN A 1 995 ? -11.461 -27.715 -4.948 1.00 86.06 995 ASN A O 1
ATOM 8400 N N . ASN A 1 996 ? -13.132 -27.225 -6.361 1.00 86.38 996 ASN A N 1
ATOM 8401 C CA . ASN A 1 996 ? -13.628 -28.602 -6.413 1.00 86.38 996 ASN A CA 1
ATOM 8402 C C . ASN A 1 996 ? -12.624 -29.536 -7.103 1.00 86.38 996 ASN A C 1
ATOM 8404 O O . ASN A 1 996 ? -12.420 -30.675 -6.671 1.00 86.38 996 ASN A O 1
ATOM 8408 N N . TRP A 1 997 ? -11.956 -29.054 -8.152 1.00 88.88 997 TRP A N 1
ATOM 8409 C CA . TRP A 1 997 ? -10.922 -29.823 -8.839 1.00 88.88 997 TRP A CA 1
ATOM 8410 C C . TRP A 1 997 ? -9.656 -29.966 -7.981 1.00 88.88 997 TRP A C 1
ATOM 8412 O O . TRP A 1 997 ? -9.152 -31.082 -7.850 1.00 88.88 997 TRP A O 1
ATOM 8422 N N . LEU A 1 998 ? -9.199 -28.893 -7.324 1.00 85.81 998 LEU A N 1
ATOM 8423 C CA . LEU A 1 998 ? -8.048 -28.904 -6.412 1.00 85.81 998 LEU A CA 1
ATOM 8424 C C . LEU A 1 998 ? -8.281 -29.818 -5.205 1.00 85.81 998 LEU A C 1
ATOM 8426 O O . LEU A 1 998 ? -7.393 -30.576 -4.833 1.00 85.81 998 LEU A O 1
ATOM 8430 N N . SER A 1 999 ? -9.477 -29.826 -4.616 1.00 81.94 999 SER A N 1
ATOM 8431 C CA . SER A 1 999 ? -9.776 -30.738 -3.500 1.00 81.94 999 SER A CA 1
ATOM 8432 C C . SER A 1 999 ? -9.723 -32.218 -3.904 1.00 81.94 999 SER A C 1
ATOM 8434 O O . SER A 1 999 ? -9.350 -33.064 -3.089 1.00 81.94 999 SER A O 1
ATOM 8436 N N . SER A 1 1000 ? -10.047 -32.523 -5.165 1.00 80.88 1000 SER A N 1
ATOM 8437 C CA . SER A 1 1000 ? -10.080 -33.889 -5.699 1.00 80.88 1000 SER A CA 1
ATOM 8438 C C . SER A 1 1000 ? -8.741 -34.363 -6.280 1.00 80.88 1000 SER A C 1
ATOM 8440 O O . SER A 1 1000 ? -8.471 -35.561 -6.258 1.00 80.88 1000 SER A O 1
ATOM 8442 N N . ASN A 1 1001 ? -7.923 -33.452 -6.821 1.00 80.00 1001 ASN A N 1
ATOM 8443 C CA . ASN A 1 1001 ? -6.706 -33.779 -7.586 1.00 80.00 1001 ASN A CA 1
ATOM 8444 C C . ASN A 1 1001 ? -5.434 -33.084 -7.072 1.00 80.00 1001 ASN A C 1
ATOM 8446 O O . ASN A 1 1001 ? -4.332 -33.455 -7.461 1.00 80.00 1001 ASN A O 1
ATOM 8450 N N . GLY A 1 1002 ? -5.571 -32.080 -6.208 1.00 69.44 1002 GLY A N 1
ATOM 8451 C CA . GLY A 1 1002 ? -4.468 -31.300 -5.644 1.00 69.44 1002 GLY A CA 1
ATOM 8452 C C . GLY A 1 1002 ? -3.865 -31.891 -4.368 1.00 69.44 1002 GLY A C 1
ATOM 8453 O O . GLY A 1 1002 ? -2.829 -31.408 -3.926 1.00 69.44 1002 GLY A O 1
ATOM 8454 N N . ASN A 1 1003 ? -4.456 -32.943 -3.792 1.00 73.38 1003 ASN A N 1
ATOM 8455 C CA . ASN A 1 1003 ? -3.930 -33.607 -2.598 1.00 73.38 1003 ASN A CA 1
ATOM 8456 C C . ASN A 1 1003 ? -3.097 -34.841 -2.967 1.00 73.38 1003 ASN A C 1
ATOM 8458 O O . ASN A 1 1003 ? -3.616 -35.808 -3.522 1.00 73.38 1003 ASN A O 1
ATOM 8462 N N . TYR A 1 1004 ? -1.822 -34.822 -2.585 1.00 86.56 1004 TYR A N 1
ATOM 8463 C CA . TYR A 1 1004 ? -0.932 -35.979 -2.590 1.00 86.56 1004 TYR A CA 1
ATOM 8464 C C . TYR A 1 1004 ? -0.236 -36.041 -1.229 1.00 86.56 1004 TYR A C 1
ATOM 8466 O O . TYR A 1 1004 ? 0.453 -35.101 -0.841 1.00 86.56 1004 TYR A O 1
ATOM 8474 N N . ASP A 1 1005 ? -0.457 -37.119 -0.478 1.00 83.44 1005 ASP A N 1
ATOM 8475 C CA . ASP A 1 1005 ? 0.079 -37.291 0.875 1.00 83.44 1005 ASP A CA 1
ATOM 8476 C C . ASP A 1 1005 ? 0.635 -38.700 1.117 1.00 83.44 1005 ASP A C 1
ATOM 8478 O O . ASP A 1 1005 ? 0.742 -39.149 2.259 1.00 83.44 1005 ASP A O 1
ATOM 8482 N N . ALA A 1 1006 ? 1.051 -39.394 0.052 1.00 86.12 1006 ALA A N 1
ATOM 8483 C CA . ALA A 1 1006 ? 1.565 -40.764 0.130 1.00 86.12 1006 ALA A CA 1
ATOM 8484 C C . ALA A 1 1006 ? 2.810 -40.900 1.033 1.00 86.12 1006 ALA A C 1
ATOM 8486 O O . ALA A 1 1006 ? 3.075 -41.968 1.585 1.00 86.12 1006 ALA A O 1
ATOM 8487 N N . TRP A 1 1007 ? 3.548 -39.811 1.269 1.00 84.88 1007 TRP A N 1
ATOM 8488 C CA . TRP A 1 1007 ? 4.622 -39.758 2.269 1.00 84.88 1007 TRP A CA 1
ATOM 8489 C C . TRP A 1 1007 ? 4.136 -39.902 3.723 1.00 84.88 1007 TRP A C 1
ATOM 8491 O O . TRP A 1 1007 ? 4.951 -40.150 4.607 1.00 84.88 1007 TRP A O 1
ATOM 8501 N N . ARG A 1 1008 ? 2.833 -39.756 4.010 1.00 80.38 1008 ARG A N 1
ATOM 8502 C CA . ARG A 1 1008 ? 2.248 -40.038 5.336 1.00 80.38 1008 ARG A CA 1
ATOM 8503 C C . ARG A 1 1008 ? 2.029 -41.529 5.561 1.00 80.38 1008 ARG A C 1
ATOM 8505 O O . ARG A 1 1008 ? 2.118 -41.993 6.698 1.00 80.38 1008 ARG A O 1
ATOM 8512 N N . THR A 1 1009 ? 1.712 -42.262 4.495 1.00 77.88 1009 THR A N 1
ATOM 8513 C CA . THR A 1 1009 ? 1.563 -43.719 4.533 1.00 77.88 1009 THR A CA 1
ATOM 8514 C C . THR A 1 1009 ? 2.915 -44.414 4.484 1.00 77.88 1009 THR A C 1
ATOM 8516 O O . THR A 1 1009 ? 3.123 -45.348 5.256 1.00 77.88 1009 THR A O 1
ATOM 8519 N N . GLU A 1 1010 ? 3.837 -43.925 3.647 1.00 77.75 1010 GLU A N 1
ATOM 8520 C CA . GLU A 1 1010 ? 5.177 -44.494 3.508 1.00 77.75 1010 GLU A CA 1
ATOM 8521 C C . GLU A 1 1010 ? 6.211 -43.718 4.333 1.00 77.75 1010 GLU A C 1
ATOM 8523 O O . GLU A 1 1010 ? 6.550 -42.568 4.039 1.00 77.75 1010 GLU A O 1
ATOM 8528 N N . LYS A 1 1011 ? 6.709 -44.342 5.404 1.00 71.88 1011 LYS A N 1
ATOM 8529 C CA . LYS A 1 1011 ? 7.602 -43.672 6.363 1.00 71.88 1011 LYS A CA 1
ATOM 8530 C C . LYS A 1 1011 ? 9.047 -43.649 5.879 1.00 71.88 1011 LYS A C 1
ATOM 8532 O O . LYS A 1 1011 ? 9.759 -42.697 6.198 1.00 71.88 1011 LYS A O 1
ATOM 8537 N N . GLU A 1 1012 ? 9.471 -44.638 5.098 1.00 85.94 1012 GLU A N 1
ATOM 8538 C CA . GLU A 1 1012 ? 10.832 -44.737 4.561 1.00 85.94 1012 GLU A CA 1
ATOM 8539 C C . GLU A 1 1012 ? 10.967 -43.921 3.263 1.00 85.94 1012 GLU A C 1
ATOM 8541 O O . GLU A 1 1012 ? 10.285 -44.174 2.270 1.00 85.94 1012 GLU A O 1
ATOM 8546 N N . THR A 1 1013 ? 11.876 -42.938 3.237 1.00 85.94 1013 THR A N 1
ATOM 8547 C CA . THR A 1 1013 ? 12.075 -42.065 2.061 1.00 85.94 1013 THR A CA 1
ATOM 8548 C C . THR A 1 1013 ? 12.514 -42.861 0.831 1.00 85.94 1013 THR A C 1
ATOM 8550 O O . THR A 1 1013 ? 12.002 -42.640 -0.266 1.00 85.94 1013 THR A O 1
ATOM 8553 N N . SER A 1 1014 ? 13.408 -43.834 1.021 1.00 86.19 1014 SER A N 1
ATOM 8554 C CA . SER A 1 1014 ? 13.943 -44.661 -0.062 1.00 86.19 1014 SER A CA 1
ATOM 8555 C C . SER A 1 1014 ? 12.901 -45.578 -0.717 1.00 86.19 1014 SER A C 1
ATOM 8557 O O . SER A 1 1014 ? 13.033 -45.904 -1.901 1.00 86.19 1014 SER A O 1
ATOM 8559 N N . GLU A 1 1015 ? 11.873 -45.991 0.030 1.00 87.69 1015 GLU A N 1
ATOM 8560 C CA . GLU A 1 1015 ? 10.745 -46.769 -0.490 1.00 87.69 1015 GLU A CA 1
ATOM 8561 C C . GLU A 1 1015 ? 9.774 -45.850 -1.229 1.00 87.69 1015 GLU A C 1
ATOM 8563 O O . GLU A 1 1015 ? 9.439 -46.121 -2.383 1.00 87.69 1015 GLU A O 1
ATOM 8568 N N . TRP A 1 1016 ? 9.434 -44.701 -0.632 1.00 91.88 1016 TRP A N 1
ATOM 8569 C CA . TRP A 1 1016 ? 8.607 -43.678 -1.270 1.00 91.88 1016 TRP A CA 1
ATOM 8570 C C . TRP A 1 1016 ? 9.161 -43.263 -2.641 1.00 91.88 1016 TRP A C 1
ATOM 8572 O O . TRP A 1 1016 ? 8.411 -43.272 -3.615 1.00 91.88 1016 TRP A O 1
ATOM 8582 N N . LEU A 1 1017 ? 10.467 -42.997 -2.766 1.00 91.44 1017 LEU A N 1
ATOM 8583 C CA . LEU A 1 1017 ? 11.102 -42.620 -4.039 1.00 91.44 1017 LEU A CA 1
ATOM 8584 C C . LEU A 1 1017 ? 10.933 -43.667 -5.157 1.00 91.44 1017 LEU A C 1
ATOM 8586 O O . LEU A 1 1017 ? 10.983 -43.313 -6.329 1.00 91.44 1017 LEU A O 1
ATOM 8590 N N . LYS A 1 1018 ? 10.735 -44.951 -4.833 1.00 89.94 1018 LYS A N 1
ATOM 8591 C CA . LYS A 1 1018 ? 10.628 -46.035 -5.830 1.00 89.94 1018 LYS A CA 1
ATOM 8592 C C . LYS A 1 1018 ? 9.189 -46.395 -6.191 1.00 89.94 1018 LYS A C 1
ATOM 8594 O O . LYS A 1 1018 ? 8.974 -47.073 -7.200 1.00 89.94 1018 LYS A O 1
ATOM 8599 N N . THR A 1 1019 ? 8.215 -45.965 -5.393 1.00 90.19 1019 THR A N 1
ATOM 8600 C CA . THR A 1 1019 ? 6.792 -46.234 -5.634 1.00 90.19 1019 THR A CA 1
ATOM 8601 C C . THR A 1 1019 ? 6.283 -45.425 -6.826 1.00 90.19 1019 THR A C 1
ATOM 8603 O O . THR A 1 1019 ? 6.502 -44.215 -6.898 1.00 90.19 1019 THR A O 1
ATOM 8606 N N . LYS A 1 1020 ? 5.616 -46.117 -7.763 1.00 90.06 1020 LYS A N 1
ATOM 8607 C CA . LYS A 1 1020 ? 5.027 -45.537 -8.985 1.00 90.06 1020 LYS A CA 1
ATOM 8608 C C . LYS A 1 1020 ? 3.495 -45.537 -8.979 1.00 90.06 1020 LYS A C 1
ATOM 8610 O O . LYS A 1 1020 ? 2.895 -44.713 -9.657 1.00 90.06 1020 LYS A O 1
ATOM 8615 N N . ASP A 1 1021 ? 2.872 -46.444 -8.227 1.00 88.12 1021 ASP A N 1
ATOM 8616 C CA . ASP A 1 1021 ? 1.410 -46.620 -8.202 1.00 88.12 1021 ASP A CA 1
ATOM 8617 C C . ASP A 1 1021 ? 0.682 -45.502 -7.437 1.00 88.12 1021 ASP A C 1
ATOM 8619 O O . ASP A 1 1021 ? -0.540 -45.393 -7.504 1.00 88.12 1021 ASP A O 1
ATOM 8623 N N . ASP A 1 1022 ? 1.427 -44.673 -6.705 1.00 89.50 1022 ASP A N 1
ATOM 8624 C CA . ASP A 1 1022 ? 0.918 -43.515 -5.977 1.00 89.50 1022 ASP A CA 1
ATOM 8625 C C . ASP A 1 1022 ? 0.975 -42.215 -6.797 1.00 89.50 1022 ASP A C 1
ATOM 8627 O O . ASP A 1 1022 ? 0.492 -41.184 -6.335 1.00 89.50 1022 ASP A O 1
ATOM 8631 N N . LEU A 1 1023 ? 1.553 -42.245 -8.002 1.00 91.25 1023 LEU A N 1
ATOM 8632 C CA . LEU A 1 1023 ? 1.700 -41.065 -8.849 1.00 91.25 1023 LEU A CA 1
ATOM 8633 C C . LEU A 1 1023 ? 0.328 -40.525 -9.307 1.00 91.25 1023 LEU A C 1
ATOM 8635 O O . LEU A 1 1023 ? -0.489 -41.297 -9.820 1.00 91.25 1023 LEU A O 1
ATOM 8639 N N . PRO A 1 1024 ? 0.063 -39.210 -9.164 1.00 91.25 1024 PRO A N 1
ATOM 8640 C CA . PRO A 1 1024 ? -1.153 -38.586 -9.673 1.00 91.25 1024 PRO A CA 1
ATOM 8641 C C . PRO A 1 1024 ? -1.329 -38.798 -11.181 1.00 91.25 1024 PRO A C 1
ATOM 8643 O O . PRO A 1 1024 ? -0.378 -38.696 -11.951 1.00 91.25 1024 PRO A O 1
ATOM 8646 N N . ASP A 1 1025 ? -2.562 -39.059 -11.616 1.00 90.31 1025 ASP A N 1
ATOM 8647 C CA . ASP A 1 1025 ? -2.889 -39.270 -13.031 1.00 90.31 1025 ASP A CA 1
ATOM 8648 C C . ASP A 1 1025 ? -2.701 -37.973 -13.849 1.00 90.31 1025 ASP A C 1
ATOM 8650 O O . ASP A 1 1025 ? -3.470 -37.021 -13.653 1.00 90.31 1025 ASP A O 1
ATOM 8654 N N . PRO A 1 1026 ? -1.746 -37.917 -14.802 1.00 91.00 1026 PRO A N 1
ATOM 8655 C CA . PRO A 1 1026 ? -1.489 -36.706 -15.576 1.00 91.00 1026 PRO A CA 1
ATOM 8656 C C . PRO A 1 1026 ? -2.670 -36.252 -16.439 1.00 91.00 1026 PRO A C 1
ATOM 8658 O O . PRO A 1 1026 ? -2.786 -35.059 -16.718 1.00 91.00 1026 PRO A O 1
ATOM 8661 N N . LEU A 1 1027 ? -3.584 -37.152 -16.832 1.00 90.81 1027 LEU A N 1
ATOM 8662 C CA . LEU A 1 1027 ? -4.770 -36.776 -17.612 1.00 90.81 1027 LEU A CA 1
ATOM 8663 C C . LEU A 1 1027 ? -5.686 -35.826 -16.836 1.00 90.81 1027 LEU A C 1
ATOM 8665 O O . LEU A 1 1027 ? -6.262 -34.910 -17.422 1.00 90.81 1027 LEU A O 1
ATOM 8669 N N . LYS A 1 1028 ? -5.780 -36.003 -15.513 1.00 89.50 1028 LYS A N 1
ATOM 8670 C CA . LYS A 1 1028 ? -6.581 -35.129 -14.646 1.00 89.50 1028 LYS A CA 1
ATOM 8671 C C . LYS A 1 1028 ? -5.972 -33.742 -14.478 1.00 89.50 1028 LYS A C 1
ATOM 8673 O O . LYS A 1 1028 ? -6.682 -32.844 -14.044 1.00 89.50 1028 LYS A O 1
ATOM 8678 N N . ILE A 1 1029 ? -4.687 -33.590 -14.798 1.00 90.88 1029 ILE A N 1
ATOM 8679 C CA . ILE A 1 1029 ? -3.919 -32.344 -14.690 1.00 90.88 1029 ILE A CA 1
ATOM 8680 C C . ILE A 1 1029 ? -3.906 -31.618 -16.033 1.00 90.88 1029 ILE A C 1
ATOM 8682 O O . ILE A 1 1029 ? -4.085 -30.408 -16.066 1.00 90.88 1029 ILE A O 1
ATOM 8686 N N . LEU A 1 1030 ? -3.776 -32.352 -17.142 1.00 93.44 1030 LEU A N 1
ATOM 8687 C CA . LEU A 1 1030 ? -3.864 -31.804 -18.499 1.00 93.44 1030 LEU A CA 1
ATOM 8688 C C . LEU A 1 1030 ? -5.241 -31.208 -18.814 1.00 93.44 1030 LEU A C 1
ATOM 8690 O O . LEU A 1 1030 ? -5.316 -30.238 -19.569 1.00 93.44 1030 LEU A O 1
ATOM 8694 N N . GLN A 1 1031 ? -6.308 -31.786 -18.247 1.00 94.38 1031 GLN A N 1
ATOM 8695 C CA . GLN A 1 1031 ? -7.680 -31.302 -18.382 1.00 94.38 1031 GLN A CA 1
ATOM 8696 C C . GLN A 1 1031 ? -8.272 -30.935 -17.014 1.00 94.38 1031 GLN A C 1
ATOM 8698 O O . GLN A 1 1031 ? -8.602 -31.804 -16.206 1.00 94.38 1031 GLN A O 1
ATOM 8703 N N . VAL A 1 1032 ? -8.465 -29.637 -16.789 1.00 93.50 1032 VAL A N 1
ATOM 8704 C CA . VAL A 1 1032 ? -9.016 -29.068 -15.553 1.00 93.50 1032 VAL A CA 1
ATOM 8705 C C . VAL A 1 1032 ? -10.495 -28.752 -15.752 1.00 93.50 1032 VAL A C 1
ATOM 8707 O O . VAL A 1 1032 ? -10.909 -28.321 -16.828 1.00 93.50 1032 VAL A O 1
ATOM 8710 N N . LYS A 1 1033 ? -11.304 -28.967 -14.714 1.00 93.81 1033 LYS A N 1
ATOM 8711 C CA . LYS A 1 1033 ? -12.714 -28.571 -14.699 1.00 93.81 1033 LYS A CA 1
ATOM 8712 C C . LYS A 1 1033 ? -12.906 -27.465 -13.674 1.00 93.81 1033 LYS A C 1
ATOM 8714 O O . LYS A 1 1033 ? -12.495 -27.642 -12.528 1.00 93.81 1033 LYS A O 1
ATOM 8719 N N . ASP A 1 1034 ? -13.496 -26.349 -14.083 1.00 93.38 1034 ASP A N 1
ATOM 8720 C CA . ASP A 1 1034 ? -13.811 -25.273 -13.145 1.00 93.38 1034 ASP A CA 1
ATOM 8721 C C . ASP A 1 1034 ? -15.062 -25.583 -12.312 1.00 93.38 1034 ASP A C 1
ATOM 8723 O O . ASP A 1 1034 ? -15.776 -26.566 -12.543 1.00 93.38 1034 ASP A O 1
ATOM 8727 N N . ASP A 1 1035 ? -15.320 -24.748 -11.309 1.00 91.69 1035 ASP A N 1
ATOM 8728 C CA . ASP A 1 1035 ? -16.435 -24.931 -10.381 1.00 91.69 1035 ASP A CA 1
ATOM 8729 C C . ASP A 1 1035 ? -17.816 -24.708 -11.036 1.00 91.69 1035 ASP A C 1
ATOM 8731 O O . ASP A 1 1035 ? -18.826 -25.152 -10.487 1.00 91.69 1035 ASP A O 1
ATOM 8735 N N . ASN A 1 1036 ? -17.868 -24.099 -12.229 1.00 90.69 1036 ASN A N 1
ATOM 8736 C CA . ASN A 1 1036 ? -19.080 -23.973 -13.053 1.00 90.69 1036 ASN A CA 1
ATOM 8737 C C . ASN A 1 1036 ? -19.277 -25.168 -13.999 1.00 90.69 1036 ASN A C 1
ATOM 8739 O O . ASN A 1 1036 ? -20.355 -25.358 -14.563 1.00 90.69 1036 ASN A O 1
ATOM 8743 N N . GLY A 1 1037 ? -18.255 -26.008 -14.135 1.00 92.00 1037 GLY A N 1
ATOM 8744 C CA . GLY A 1 1037 ? -18.260 -27.225 -14.919 1.00 92.00 1037 GLY A CA 1
ATOM 8745 C C . GLY A 1 1037 ? -17.712 -27.094 -16.339 1.00 92.00 1037 GLY A C 1
ATOM 8746 O O . GLY A 1 1037 ? -17.843 -28.057 -17.097 1.00 92.00 1037 GLY A O 1
ATOM 8747 N N . GLU A 1 1038 ? -17.081 -25.973 -16.683 1.00 94.88 1038 GLU A N 1
ATOM 8748 C CA . GLU A 1 1038 ? -16.384 -25.789 -17.958 1.00 94.88 1038 GLU A CA 1
ATOM 8749 C C . GLU A 1 1038 ? -15.053 -26.555 -17.973 1.00 94.88 1038 GLU A C 1
ATOM 8751 O O . GLU A 1 1038 ? -14.387 -26.711 -16.944 1.00 94.88 1038 GLU A O 1
ATOM 8756 N N . GLU A 1 1039 ? -14.654 -27.037 -19.153 1.00 95.94 1039 GLU A N 1
ATOM 8757 C CA . GLU A 1 1039 ? -13.408 -27.784 -19.346 1.00 95.94 1039 GLU A CA 1
ATOM 8758 C C . GLU A 1 1039 ? -12.293 -26.891 -19.906 1.00 95.94 1039 GLU A C 1
ATOM 8760 O O . GLU A 1 1039 ? -12.459 -26.189 -20.907 1.00 95.94 1039 GLU A O 1
ATOM 8765 N N . TRP A 1 1040 ? -11.117 -26.994 -19.296 1.00 96.94 1040 TRP A N 1
ATOM 8766 C CA . TRP A 1 1040 ? -9.921 -26.219 -19.606 1.00 96.94 1040 TRP A CA 1
ATOM 8767 C C . TRP A 1 1040 ? -8.741 -27.159 -19.875 1.00 96.94 1040 TRP A C 1
ATOM 8769 O O . TRP A 1 1040 ? -8.633 -28.220 -19.260 1.00 96.94 1040 TRP A O 1
ATOM 8779 N N . LEU A 1 1041 ? -7.859 -26.783 -20.798 1.00 97.25 1041 LEU A N 1
ATOM 8780 C CA . LEU A 1 1041 ? -6.631 -27.503 -21.134 1.00 97.25 1041 LEU A CA 1
ATOM 8781 C C . LEU A 1 1041 ? -5.408 -26.706 -20.677 1.00 97.25 1041 LEU A C 1
ATOM 8783 O O . LEU A 1 1041 ? -5.384 -25.484 -20.803 1.00 97.25 1041 LEU A O 1
ATOM 8787 N N . VAL A 1 1042 ? -4.380 -27.391 -20.180 1.00 95.62 1042 VAL A N 1
ATOM 8788 C CA . VAL A 1 1042 ? -3.107 -26.766 -19.784 1.00 95.62 1042 VAL A CA 1
ATOM 8789 C C . VAL A 1 1042 ? -2.239 -26.509 -21.019 1.00 95.62 1042 VAL A C 1
ATOM 8791 O O . VAL A 1 1042 ? -1.894 -27.454 -21.720 1.00 95.62 1042 VAL A O 1
ATOM 8794 N N . LEU A 1 1043 ? -1.843 -25.264 -21.285 1.00 94.75 1043 LEU A N 1
ATOM 8795 C CA . LEU A 1 1043 ? -0.848 -24.935 -22.319 1.00 94.75 1043 LEU A CA 1
ATOM 8796 C C . LEU A 1 1043 ? 0.584 -25.127 -21.802 1.00 94.75 1043 LEU A C 1
ATOM 8798 O O . LEU A 1 1043 ? 1.425 -25.743 -22.460 1.00 94.75 1043 LEU A O 1
ATOM 8802 N N . GLU A 1 1044 ? 0.838 -24.644 -20.594 1.00 91.81 1044 GLU A N 1
ATOM 8803 C CA . GLU A 1 1044 ? 2.033 -24.917 -19.803 1.00 91.81 1044 GLU A CA 1
ATOM 8804 C C . GLU A 1 1044 ? 1.608 -24.938 -18.332 1.00 91.81 1044 GLU A C 1
ATOM 8806 O O . GLU A 1 1044 ? 0.678 -24.232 -17.935 1.00 91.81 1044 GLU A O 1
ATOM 8811 N N . GLY A 1 1045 ? 2.228 -25.794 -17.523 1.00 90.75 1045 GLY A N 1
ATOM 8812 C CA . GLY A 1 1045 ? 1.911 -25.849 -16.105 1.00 90.75 1045 GLY A CA 1
ATOM 8813 C C . GLY A 1 1045 ? 2.972 -26.536 -15.269 1.00 90.75 1045 GLY A C 1
ATOM 8814 O O . GLY A 1 1045 ? 3.565 -27.520 -15.688 1.00 90.75 1045 GLY A O 1
ATOM 8815 N N . LEU A 1 1046 ? 3.173 -26.031 -14.059 1.00 89.56 1046 LEU A N 1
ATOM 8816 C CA . LEU A 1 1046 ? 3.946 -26.640 -12.994 1.00 89.56 1046 LEU A CA 1
ATOM 8817 C C . LEU A 1 1046 ? 2.989 -26.925 -11.839 1.00 89.56 1046 LEU A C 1
ATOM 8819 O O . LEU A 1 1046 ? 2.424 -26.002 -11.254 1.00 89.56 1046 LEU A O 1
ATOM 8823 N N . ILE A 1 1047 ? 2.819 -28.198 -11.511 1.00 90.19 1047 ILE A N 1
ATOM 8824 C CA . ILE A 1 1047 ? 2.153 -28.629 -10.284 1.00 90.19 1047 ILE A CA 1
ATOM 8825 C C . ILE A 1 1047 ? 3.195 -29.259 -9.371 1.00 90.19 1047 ILE A C 1
ATOM 8827 O O . ILE A 1 1047 ? 3.998 -30.074 -9.821 1.00 90.19 1047 ILE A O 1
ATOM 8831 N N . SER A 1 1048 ? 3.210 -28.863 -8.106 1.00 90.25 1048 SER A N 1
ATOM 8832 C CA . SER A 1 1048 ? 4.114 -29.396 -7.098 1.00 90.25 1048 SER A CA 1
ATOM 8833 C C . SER A 1 1048 ? 3.352 -29.753 -5.830 1.00 90.25 1048 SER A C 1
ATOM 8835 O O . SER A 1 1048 ? 2.540 -28.994 -5.303 1.00 90.25 1048 SER A O 1
ATOM 8837 N N . TRP A 1 1049 ? 3.642 -30.940 -5.322 1.00 90.50 1049 TRP A N 1
ATOM 8838 C CA . TRP A 1 1049 ? 3.218 -31.414 -4.022 1.00 90.50 1049 TRP A CA 1
ATOM 8839 C C . TRP A 1 1049 ? 4.457 -31.494 -3.156 1.00 90.50 1049 TRP A C 1
ATOM 8841 O O . TRP A 1 1049 ? 5.390 -32.241 -3.446 1.00 90.50 1049 TRP A O 1
ATOM 8851 N N . GLN A 1 1050 ? 4.457 -30.717 -2.085 1.00 88.44 1050 GLN A N 1
ATOM 8852 C CA . GLN A 1 1050 ? 5.561 -30.664 -1.145 1.00 88.44 1050 GLN A CA 1
ATOM 8853 C C . GLN A 1 1050 ? 5.063 -31.081 0.232 1.00 88.44 1050 GLN A C 1
ATOM 8855 O O . GLN A 1 1050 ? 3.991 -30.665 0.674 1.00 88.44 1050 GLN A O 1
ATOM 8860 N N . GLU A 1 1051 ? 5.856 -31.899 0.915 1.00 87.31 1051 GLU A N 1
ATOM 8861 C CA . GLU A 1 1051 ? 5.679 -32.161 2.334 1.00 87.31 1051 GLU A CA 1
ATOM 8862 C C . GLU A 1 1051 ? 5.743 -30.833 3.106 1.00 87.31 1051 GLU A C 1
ATOM 8864 O O . GLU A 1 1051 ? 6.674 -30.041 2.926 1.00 87.31 1051 GLU A O 1
ATOM 8869 N N . GLU A 1 1052 ? 4.730 -30.566 3.940 1.00 81.94 1052 GLU A N 1
ATOM 8870 C CA . GLU A 1 1052 ? 4.645 -29.320 4.704 1.00 81.94 1052 GLU A CA 1
ATOM 8871 C C . GLU A 1 1052 ? 5.910 -29.123 5.541 1.00 81.94 1052 GLU A C 1
ATOM 8873 O O . GLU A 1 1052 ? 6.231 -29.916 6.430 1.00 81.94 1052 GLU A O 1
ATOM 8878 N N . THR A 1 1053 ? 6.620 -28.028 5.275 1.00 80.31 1053 THR A N 1
ATOM 8879 C CA . THR A 1 1053 ? 7.727 -27.618 6.132 1.00 80.31 1053 THR A CA 1
ATOM 8880 C C . THR A 1 1053 ? 7.139 -27.119 7.452 1.00 80.31 1053 THR A C 1
ATOM 8882 O O . THR A 1 1053 ? 6.285 -26.226 7.429 1.00 80.31 1053 THR A O 1
ATOM 8885 N N . PRO A 1 1054 ? 7.566 -27.654 8.610 1.00 79.25 1054 PRO A N 1
ATOM 8886 C CA . PRO A 1 1054 ? 7.098 -27.144 9.888 1.00 79.25 1054 PRO A CA 1
ATOM 8887 C C . PRO A 1 1054 ? 7.397 -25.638 10.000 1.00 79.25 1054 PRO A C 1
ATOM 8889 O O . PRO A 1 1054 ? 8.473 -25.218 9.575 1.00 79.25 1054 PRO A O 1
ATOM 8892 N N . PRO A 1 1055 ? 6.509 -24.814 10.588 1.00 74.81 1055 PRO A N 1
ATOM 8893 C CA . PRO A 1 1055 ? 6.651 -23.353 10.565 1.00 74.81 1055 PRO A CA 1
ATOM 8894 C C . PRO A 1 1055 ? 7.954 -22.819 11.185 1.00 74.81 1055 PRO A C 1
ATOM 8896 O O . PRO A 1 1055 ? 8.380 -21.715 10.861 1.00 74.81 1055 PRO A O 1
ATOM 8899 N N . GLU A 1 1056 ? 8.585 -23.579 12.084 1.00 75.94 1056 GLU A N 1
ATOM 8900 C CA . GLU A 1 1056 ? 9.891 -23.271 12.682 1.00 75.94 1056 GLU A CA 1
ATOM 8901 C C . GLU A 1 1056 ? 11.099 -23.449 11.745 1.00 75.94 1056 GLU A C 1
ATOM 8903 O O . GLU A 1 1056 ? 12.194 -23.012 12.098 1.00 75.94 1056 GLU A O 1
ATOM 8908 N N . PHE A 1 1057 ? 10.929 -24.054 10.571 1.00 73.94 1057 PHE A N 1
ATOM 8909 C CA . PHE A 1 1057 ? 11.985 -24.200 9.573 1.00 73.94 1057 PHE A CA 1
ATOM 8910 C C . PHE A 1 1057 ? 11.660 -23.364 8.343 1.00 73.94 1057 PHE A C 1
ATOM 8912 O O . PHE A 1 1057 ? 10.509 -23.254 7.920 1.00 73.94 1057 PHE A O 1
ATOM 8919 N N . GLU A 1 1058 ? 12.688 -22.777 7.736 1.00 70.75 1058 GLU A N 1
ATOM 8920 C CA . GLU A 1 1058 ? 12.506 -22.249 6.392 1.00 70.75 1058 GLU A CA 1
ATOM 8921 C C . GLU A 1 1058 ? 12.396 -23.379 5.376 1.00 70.75 1058 GLU A C 1
ATOM 8923 O O . GLU A 1 1058 ? 12.926 -24.480 5.566 1.00 70.75 1058 GLU A O 1
ATOM 8928 N N . LYS A 1 1059 ? 11.735 -23.074 4.258 1.00 71.75 1059 LYS A N 1
ATOM 8929 C CA . LYS A 1 1059 ? 11.649 -23.975 3.115 1.00 71.75 1059 LYS A CA 1
ATOM 8930 C C . LYS A 1 1059 ? 13.051 -24.489 2.761 1.00 71.75 1059 LYS A C 1
ATOM 8932 O O . LYS A 1 1059 ? 13.978 -23.697 2.591 1.00 71.75 1059 LYS A O 1
ATOM 8937 N N . TYR A 1 1060 ? 13.188 -25.811 2.675 1.00 77.69 1060 TYR A N 1
ATOM 8938 C CA . TYR A 1 1060 ? 14.436 -26.529 2.378 1.00 77.69 1060 TYR A CA 1
ATOM 8939 C C . TYR A 1 1060 ? 15.528 -26.512 3.469 1.00 77.69 1060 TYR A C 1
ATOM 8941 O O . TYR A 1 1060 ? 16.624 -27.025 3.233 1.00 77.69 1060 TYR A O 1
ATOM 8949 N N . GLU A 1 1061 ? 15.281 -25.980 4.674 1.00 76.25 1061 GLU A N 1
ATOM 8950 C CA . GLU A 1 1061 ? 16.258 -26.089 5.773 1.00 76.25 1061 GLU A CA 1
ATOM 8951 C C . GLU A 1 1061 ? 16.442 -27.544 6.236 1.00 76.25 1061 GLU A C 1
ATOM 8953 O O . GLU A 1 1061 ? 17.559 -27.972 6.546 1.00 76.25 1061 GLU A O 1
ATOM 8958 N N . ILE A 1 1062 ? 15.352 -28.306 6.245 1.00 83.12 1062 ILE A N 1
ATOM 8959 C CA . ILE A 1 1062 ? 15.340 -29.749 6.477 1.00 83.12 1062 ILE A CA 1
ATOM 8960 C C . ILE A 1 1062 ? 15.030 -30.483 5.167 1.00 83.12 1062 ILE A C 1
ATOM 8962 O O . ILE A 1 1062 ? 14.437 -29.876 4.270 1.00 83.12 1062 ILE A O 1
ATOM 8966 N N . PRO A 1 1063 ? 15.416 -31.766 5.039 1.00 85.75 1063 PRO A N 1
ATOM 8967 C CA . PRO A 1 1063 ? 14.961 -32.592 3.931 1.00 85.75 1063 PRO A CA 1
ATOM 8968 C C . PRO A 1 1063 ? 13.431 -32.664 3.930 1.00 85.75 1063 PRO A C 1
ATOM 8970 O O . PRO A 1 1063 ? 12.842 -33.052 4.939 1.00 85.75 1063 PRO A O 1
ATOM 8973 N N . ILE A 1 1064 ? 12.813 -32.298 2.813 1.00 88.06 1064 ILE A N 1
ATOM 8974 C CA . ILE A 1 1064 ? 11.374 -32.416 2.567 1.00 88.06 1064 ILE A CA 1
ATOM 8975 C C . ILE A 1 1064 ? 11.146 -33.201 1.281 1.00 88.06 1064 ILE A C 1
ATOM 8977 O O . ILE A 1 1064 ? 11.915 -33.085 0.322 1.00 88.06 1064 ILE A O 1
ATOM 8981 N N . ARG A 1 1065 ? 10.097 -34.017 1.256 1.00 90.25 1065 ARG A N 1
ATOM 8982 C CA . ARG A 1 1065 ? 9.708 -34.772 0.063 1.00 90.25 1065 ARG A CA 1
ATOM 8983 C C . ARG A 1 1065 ? 8.933 -33.873 -0.898 1.00 90.25 1065 ARG A C 1
ATOM 8985 O O . ARG A 1 1065 ? 8.027 -33.153 -0.485 1.00 90.25 1065 ARG A O 1
ATOM 8992 N N . GLU A 1 1066 ? 9.283 -33.923 -2.178 1.00 91.81 1066 GLU A N 1
ATOM 8993 C CA . GLU A 1 1066 ? 8.591 -33.207 -3.247 1.00 91.81 1066 GLU A CA 1
ATOM 8994 C C . GLU A 1 1066 ? 8.280 -34.149 -4.412 1.00 91.81 1066 GLU A C 1
ATOM 8996 O O . GLU A 1 1066 ? 9.131 -34.913 -4.865 1.00 91.81 1066 GLU A O 1
ATOM 9001 N N . LEU A 1 1067 ? 7.061 -34.049 -4.929 1.00 93.06 1067 LEU A N 1
ATOM 9002 C CA . LEU A 1 1067 ? 6.693 -34.530 -6.252 1.00 93.06 1067 LEU A CA 1
ATOM 9003 C C . LEU A 1 1067 ? 6.291 -33.322 -7.092 1.00 93.06 1067 LEU A C 1
ATOM 9005 O O . LEU A 1 1067 ? 5.497 -32.508 -6.632 1.00 93.06 1067 LEU A O 1
ATOM 9009 N N . TRP A 1 1068 ? 6.771 -33.204 -8.323 1.00 92.75 1068 TRP A N 1
ATOM 9010 C CA . TRP A 1 1068 ? 6.297 -32.159 -9.231 1.00 92.75 1068 TRP A CA 1
ATOM 9011 C C . TRP A 1 1068 ? 6.141 -32.669 -10.654 1.00 92.75 1068 TRP A C 1
ATOM 9013 O O . TRP A 1 1068 ? 6.882 -33.555 -11.077 1.00 92.75 1068 TRP A O 1
ATOM 9023 N N . TYR A 1 1069 ? 5.197 -32.081 -11.392 1.00 92.56 1069 TYR A N 1
ATOM 9024 C CA . TYR A 1 1069 ? 5.024 -32.240 -12.833 1.00 92.56 1069 TYR A CA 1
ATOM 9025 C C . TYR A 1 1069 ? 5.119 -30.891 -13.537 1.00 92.56 1069 TYR A C 1
ATOM 9027 O O . TYR A 1 1069 ? 4.407 -29.949 -13.199 1.00 92.56 1069 TYR A O 1
ATOM 9035 N N . LEU A 1 1070 ? 5.962 -30.837 -14.559 1.00 91.12 1070 LEU A N 1
ATOM 9036 C CA . LEU A 1 1070 ? 6.031 -29.800 -15.569 1.00 91.12 1070 LEU A CA 1
ATOM 9037 C C . LEU A 1 1070 ? 5.371 -30.319 -16.850 1.00 91.12 1070 LEU A C 1
ATOM 9039 O O . LEU A 1 1070 ? 5.805 -31.303 -17.450 1.00 91.12 1070 LEU A O 1
ATOM 9043 N N . ILE A 1 1071 ? 4.329 -29.627 -17.279 1.00 91.31 1071 ILE A N 1
ATOM 9044 C CA . ILE A 1 1071 ? 3.597 -29.861 -18.514 1.00 91.31 1071 ILE A CA 1
ATOM 9045 C C . ILE A 1 1071 ? 3.963 -28.753 -19.486 1.00 91.31 1071 ILE A C 1
ATOM 9047 O O . ILE A 1 1071 ? 3.898 -27.574 -19.145 1.00 91.31 1071 ILE A O 1
ATOM 9051 N N . LYS A 1 1072 ? 4.290 -29.134 -20.716 1.00 88.75 1072 LYS A N 1
ATOM 9052 C CA . LYS A 1 1072 ? 4.600 -28.201 -21.796 1.00 88.75 1072 LYS A CA 1
ATOM 9053 C C . LYS A 1 1072 ? 3.881 -28.651 -23.061 1.00 88.75 1072 LYS A C 1
ATOM 9055 O O . LYS A 1 1072 ? 3.972 -29.827 -23.414 1.00 88.75 1072 LYS A O 1
ATOM 9060 N N . SER A 1 1073 ? 3.193 -27.746 -23.752 1.00 92.06 1073 SER A N 1
ATOM 9061 C CA . SER A 1 1073 ? 2.480 -28.078 -24.985 1.00 92.06 1073 SER A CA 1
ATOM 9062 C C . SER A 1 1073 ? 3.035 -27.414 -26.249 1.00 92.06 1073 SER A C 1
ATOM 9064 O O . SER A 1 1073 ? 3.799 -26.437 -26.209 1.00 92.06 1073 SER A O 1
ATOM 9066 N N . TYR A 1 1074 ? 2.695 -28.036 -27.380 1.00 91.06 1074 TYR A N 1
ATOM 9067 C CA . TYR A 1 1074 ? 3.151 -27.681 -28.715 1.00 91.06 1074 TYR A CA 1
ATOM 9068 C C . TYR A 1 1074 ? 2.029 -27.865 -29.740 1.00 91.06 1074 TYR A C 1
ATOM 9070 O O . TYR A 1 1074 ? 1.402 -28.926 -29.773 1.00 91.06 1074 TYR A O 1
ATOM 9078 N N . ILE A 1 1075 ? 1.815 -26.880 -30.615 1.00 93.38 1075 ILE A N 1
ATOM 9079 C CA . ILE A 1 1075 ? 0.933 -27.041 -31.780 1.00 93.38 1075 ILE A CA 1
ATOM 9080 C C . ILE A 1 1075 ? 1.706 -27.707 -32.914 1.00 93.38 1075 ILE A C 1
ATOM 9082 O O . ILE A 1 1075 ? 2.843 -27.337 -33.216 1.00 93.38 1075 ILE A O 1
ATOM 9086 N N . ILE A 1 1076 ? 1.068 -28.689 -33.545 1.00 92.81 1076 ILE A N 1
ATOM 9087 C CA . ILE A 1 1076 ? 1.597 -29.470 -34.663 1.00 92.81 1076 ILE A CA 1
ATOM 9088 C C . ILE A 1 1076 ? 0.553 -29.585 -35.772 1.00 92.81 1076 ILE A C 1
ATOM 9090 O O . ILE A 1 1076 ? -0.655 -29.521 -35.535 1.00 92.81 1076 ILE A O 1
ATOM 9094 N N . LYS A 1 1077 ? 1.008 -29.825 -37.002 1.00 93.75 1077 LYS A N 1
ATOM 9095 C CA . LYS A 1 1077 ? 0.115 -30.203 -38.104 1.00 93.75 1077 LYS A CA 1
ATOM 9096 C C . LYS A 1 1077 ? -0.467 -31.587 -37.853 1.00 93.75 1077 LYS A C 1
ATOM 9098 O O . LYS A 1 1077 ? 0.255 -32.514 -37.490 1.00 93.75 1077 LYS A O 1
ATOM 9103 N N . LYS A 1 1078 ? -1.763 -31.760 -38.112 1.00 91.81 1078 LYS A N 1
ATOM 9104 C CA . LYS A 1 1078 ? -2.459 -33.040 -37.909 1.00 91.81 1078 LYS A CA 1
ATOM 9105 C C . LYS A 1 1078 ? -1.852 -34.178 -38.738 1.00 91.81 1078 LYS A C 1
ATOM 9107 O O . LYS A 1 1078 ? -1.779 -35.310 -38.268 1.00 91.81 1078 LYS A O 1
ATOM 9112 N N . ALA A 1 1079 ? -1.328 -33.862 -39.926 1.00 92.94 1079 ALA A N 1
ATOM 9113 C CA . ALA A 1 1079 ? -0.606 -34.804 -40.788 1.00 92.94 1079 ALA A CA 1
ATOM 9114 C C . ALA A 1 1079 ? 0.677 -35.382 -40.150 1.00 92.94 1079 ALA A C 1
ATOM 9116 O O . ALA A 1 1079 ? 1.093 -36.485 -40.497 1.00 92.94 1079 ALA A O 1
ATOM 9117 N N . ASP A 1 1080 ? 1.280 -34.662 -39.203 1.00 91.81 1080 ASP A N 1
ATOM 9118 C CA . ASP A 1 1080 ? 2.552 -35.008 -38.564 1.00 91.81 1080 ASP A CA 1
ATOM 9119 C C . ASP A 1 1080 ? 2.385 -35.722 -37.208 1.00 91.81 1080 ASP A C 1
ATOM 9121 O O . ASP A 1 1080 ? 3.366 -36.206 -36.635 1.00 91.81 1080 ASP A O 1
ATOM 9125 N N . LEU A 1 1081 ? 1.144 -35.846 -36.715 1.00 88.88 1081 LEU A N 1
ATOM 9126 C CA . LEU A 1 1081 ? 0.797 -36.382 -35.393 1.00 88.88 1081 LEU A CA 1
ATOM 9127 C C . LEU A 1 1081 ? 1.466 -37.728 -35.094 1.00 88.88 1081 LEU A C 1
ATOM 9129 O O . LEU A 1 1081 ? 2.125 -37.885 -34.068 1.00 88.88 1081 LEU A O 1
ATOM 9133 N N . THR A 1 1082 ? 1.328 -38.691 -36.009 1.00 88.38 1082 THR A N 1
ATOM 9134 C CA . THR A 1 1082 ? 1.863 -40.048 -35.802 1.00 88.38 1082 THR A CA 1
ATOM 9135 C C . THR A 1 1082 ? 3.384 -40.014 -35.650 1.00 88.38 1082 THR A C 1
ATOM 9137 O O . THR A 1 1082 ? 3.940 -40.664 -34.770 1.00 88.38 1082 THR A O 1
ATOM 9140 N N . LYS A 1 1083 ? 4.065 -39.221 -36.486 1.00 89.81 1083 LYS A N 1
ATOM 9141 C CA . LYS A 1 1083 ? 5.528 -39.147 -36.521 1.00 89.81 1083 LYS A CA 1
ATOM 9142 C C . LYS A 1 1083 ? 6.091 -38.542 -35.237 1.00 89.81 1083 LYS A C 1
ATOM 9144 O O . LYS A 1 1083 ? 7.068 -39.060 -34.703 1.00 89.81 1083 LYS A O 1
ATOM 9149 N N . ILE A 1 1084 ? 5.499 -37.450 -34.751 1.00 86.75 1084 ILE A N 1
ATOM 9150 C CA . ILE A 1 1084 ? 6.003 -36.773 -33.553 1.00 86.75 1084 ILE A CA 1
ATOM 9151 C C . ILE A 1 1084 ? 5.617 -37.497 -32.263 1.00 86.75 1084 ILE A C 1
ATOM 9153 O O . ILE A 1 1084 ? 6.447 -37.576 -31.363 1.00 86.75 1084 ILE A O 1
ATOM 9157 N N . TYR A 1 1085 ? 4.418 -38.080 -32.176 1.00 87.38 1085 TYR A N 1
ATOM 9158 C CA . TYR A 1 1085 ? 3.989 -38.824 -30.989 1.00 87.38 1085 TYR A CA 1
ATOM 9159 C C . TYR A 1 1085 ? 4.867 -40.058 -30.735 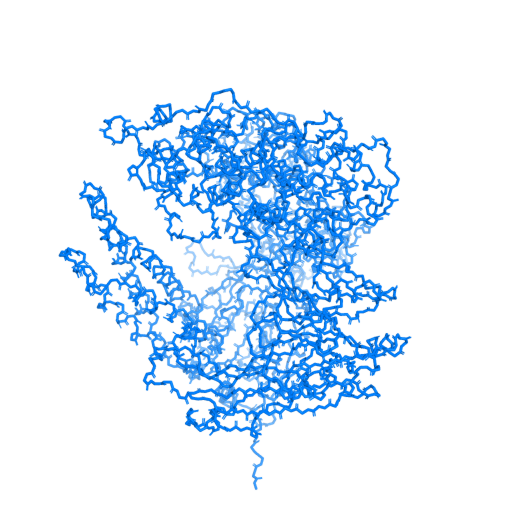1.00 87.38 1085 TYR A C 1
ATOM 9161 O O . TYR A 1 1085 ? 5.318 -40.289 -29.611 1.00 87.38 1085 TYR A O 1
ATOM 9169 N N . GLU A 1 1086 ? 5.178 -40.808 -31.797 1.00 86.88 1086 GLU A N 1
ATOM 9170 C CA . GLU A 1 1086 ? 6.068 -41.971 -31.733 1.00 86.88 1086 GLU A CA 1
ATOM 9171 C C . GLU A 1 1086 ? 7.497 -41.603 -31.326 1.00 86.88 1086 GLU A C 1
ATOM 9173 O O . GLU A 1 1086 ? 8.160 -42.386 -30.659 1.00 86.88 1086 GLU A O 1
ATOM 9178 N N . TRP A 1 1087 ? 7.967 -40.411 -31.692 1.00 87.19 1087 TRP A N 1
ATOM 9179 C CA . TRP A 1 1087 ? 9.262 -39.908 -31.241 1.00 87.19 1087 TRP A CA 1
ATOM 9180 C C . TRP A 1 1087 ? 9.216 -39.445 -29.780 1.00 87.19 1087 TRP A C 1
ATOM 9182 O O . TRP A 1 1087 ? 10.086 -39.818 -28.994 1.00 87.19 1087 TRP A O 1
ATOM 9192 N N . ALA A 1 1088 ? 8.194 -38.665 -29.410 1.00 83.69 1088 ALA A N 1
ATOM 9193 C CA . ALA A 1 1088 ? 8.079 -38.005 -28.112 1.00 83.69 1088 ALA A CA 1
ATOM 9194 C C . ALA A 1 1088 ? 7.948 -38.994 -26.947 1.00 83.69 1088 ALA A C 1
ATOM 9196 O O . ALA A 1 1088 ? 8.504 -38.756 -25.879 1.00 83.69 1088 ALA A O 1
ATOM 9197 N N . LYS A 1 1089 ? 7.258 -40.123 -27.150 1.00 81.38 1089 LYS A N 1
ATOM 9198 C CA . LYS A 1 1089 ? 7.036 -41.140 -26.106 1.00 81.38 1089 LYS A CA 1
ATOM 9199 C C . LYS A 1 1089 ? 8.316 -41.812 -25.584 1.00 81.38 1089 LYS A C 1
ATOM 9201 O O . LYS A 1 1089 ? 8.257 -42.436 -24.529 1.00 81.38 1089 LYS A O 1
ATOM 9206 N N . ASP A 1 1090 ? 9.417 -41.716 -26.332 1.00 80.69 1090 ASP A N 1
ATOM 9207 C CA . ASP A 1 1090 ? 10.699 -42.365 -26.030 1.00 80.69 1090 ASP A CA 1
ATOM 9208 C C . ASP A 1 1090 ? 11.809 -41.341 -25.696 1.00 80.69 1090 ASP A C 1
ATOM 9210 O O . ASP A 1 1090 ? 12.973 -41.715 -25.549 1.00 80.69 1090 ASP A O 1
ATOM 9214 N N . GLN A 1 1091 ? 11.480 -40.045 -25.583 1.00 77.81 1091 GLN A N 1
ATOM 9215 C CA . GLN A 1 1091 ? 12.447 -39.009 -25.202 1.00 77.81 1091 GLN A CA 1
ATOM 9216 C C . GLN A 1 1091 ? 12.482 -38.773 -23.688 1.00 77.81 1091 GLN A C 1
ATOM 9218 O O . GLN A 1 1091 ? 11.470 -38.866 -22.996 1.00 77.81 1091 GLN A O 1
ATOM 9223 N N . ASN A 1 1092 ? 13.656 -38.370 -23.198 1.00 73.00 1092 ASN A N 1
ATOM 9224 C CA . ASN A 1 1092 ? 13.813 -37.712 -21.904 1.00 73.00 1092 ASN A CA 1
ATOM 9225 C C . ASN A 1 1092 ? 13.868 -36.195 -22.143 1.00 73.00 1092 ASN A C 1
ATOM 9227 O O . ASN A 1 1092 ? 14.755 -35.707 -22.853 1.00 73.00 1092 ASN A O 1
ATOM 9231 N N . PHE A 1 1093 ? 12.909 -35.463 -21.576 1.00 67.25 1093 PHE A N 1
ATOM 9232 C CA . PHE A 1 1093 ? 12.739 -34.024 -21.802 1.00 67.25 1093 PHE A CA 1
ATOM 9233 C C . PHE A 1 1093 ? 13.456 -33.139 -20.768 1.00 67.25 1093 PHE A C 1
ATOM 9235 O O . PHE A 1 1093 ? 13.239 -31.925 -20.739 1.00 67.25 1093 PHE A O 1
ATOM 9242 N N . GLY A 1 1094 ? 14.339 -33.719 -19.949 1.00 57.75 1094 GLY A N 1
ATOM 9243 C CA . GLY A 1 1094 ? 15.163 -32.991 -18.988 1.00 57.75 1094 GLY A CA 1
ATOM 9244 C C . GLY A 1 1094 ? 16.030 -31.900 -19.634 1.00 57.75 1094 GLY A C 1
ATOM 9245 O O . GLY A 1 1094 ? 16.606 -32.082 -20.710 1.00 57.75 1094 GLY A O 1
ATOM 9246 N N . GLY A 1 1095 ? 16.141 -30.755 -18.949 1.00 54.41 1095 GLY A N 1
ATOM 9247 C CA . GLY A 1 1095 ? 17.067 -29.683 -19.317 1.00 54.41 1095 GLY A CA 1
ATOM 9248 C C . GLY A 1 1095 ? 16.459 -28.439 -19.969 1.00 54.41 1095 GLY A C 1
ATOM 9249 O O . GLY A 1 1095 ? 17.081 -27.929 -20.876 1.00 54.41 1095 GLY A O 1
ATOM 9250 N N . GLY A 1 1096 ? 15.320 -27.912 -19.507 1.00 52.34 1096 GLY A N 1
ATOM 9251 C CA . GLY A 1 1096 ? 14.924 -26.490 -19.638 1.00 52.34 1096 GLY A CA 1
ATOM 9252 C C . GLY A 1 1096 ? 14.691 -25.915 -21.051 1.00 52.34 1096 GLY A C 1
ATOM 9253 O O . GLY A 1 1096 ? 15.619 -25.474 -21.729 1.00 52.34 1096 GLY A O 1
ATOM 9254 N N . TRP A 1 1097 ? 13.426 -25.796 -21.446 1.00 50.53 1097 TRP A N 1
ATOM 9255 C CA . TRP A 1 1097 ? 12.969 -25.213 -22.713 1.00 50.53 1097 TRP A CA 1
ATOM 9256 C C . TRP A 1 1097 ? 12.012 -24.061 -22.416 1.00 50.53 1097 TRP A C 1
ATOM 9258 O O . TRP A 1 1097 ? 10.833 -24.315 -22.187 1.00 50.53 1097 TRP A O 1
ATOM 9268 N N . ARG A 1 1098 ? 12.491 -22.817 -22.343 1.00 49.28 1098 ARG A N 1
ATOM 9269 C CA . ARG A 1 1098 ? 11.620 -21.666 -22.071 1.00 49.28 1098 ARG A CA 1
ATOM 9270 C C . ARG A 1 1098 ? 11.995 -20.497 -22.977 1.00 49.28 1098 ARG A C 1
ATOM 9272 O O . ARG A 1 1098 ? 13.150 -20.076 -22.936 1.00 49.28 1098 ARG A O 1
ATOM 9279 N N . PRO A 1 1099 ? 11.074 -20.006 -23.820 1.00 46.69 1099 PRO A N 1
ATOM 9280 C CA . PRO A 1 1099 ? 11.128 -18.625 -24.266 1.00 46.69 1099 PRO A CA 1
ATOM 9281 C C . PRO A 1 1099 ? 10.829 -17.732 -23.055 1.00 46.69 1099 PRO A C 1
ATOM 9283 O O . PRO A 1 1099 ? 9.872 -17.983 -22.326 1.00 46.69 1099 PRO A O 1
ATOM 9286 N N . GLU A 1 1100 ? 11.660 -16.725 -22.816 1.00 46.78 1100 GLU A N 1
ATOM 9287 C CA . GLU A 1 1100 ? 11.497 -15.757 -21.727 1.00 46.78 1100 GLU A CA 1
ATOM 9288 C C . GLU A 1 1100 ? 11.319 -14.366 -22.342 1.00 46.78 1100 GLU A C 1
ATOM 9290 O O . GLU A 1 1100 ? 12.061 -13.999 -23.255 1.00 46.78 1100 GLU A O 1
ATOM 9295 N N . SER A 1 1101 ? 10.318 -13.605 -21.883 1.00 50.56 1101 SER A N 1
ATOM 9296 C CA . SER A 1 1101 ? 10.100 -12.223 -22.327 1.00 50.56 1101 SER A CA 1
ATOM 9297 C C . SER A 1 1101 ? 10.547 -11.251 -21.232 1.00 50.56 1101 SER A C 1
ATOM 9299 O O . SER A 1 1101 ? 10.049 -11.300 -20.107 1.00 50.56 1101 SER A O 1
ATOM 9301 N N . HIS A 1 1102 ? 11.476 -10.351 -21.570 1.00 54.34 1102 HIS A N 1
ATOM 9302 C CA . HIS A 1 1102 ? 12.015 -9.306 -20.682 1.00 54.34 1102 HIS A CA 1
ATOM 9303 C C . HIS A 1 1102 ? 11.497 -7.896 -21.052 1.00 54.34 1102 HIS A C 1
ATOM 9305 O O . HIS A 1 1102 ? 12.245 -6.917 -21.025 1.00 54.34 1102 HIS A O 1
ATOM 9311 N N . GLU A 1 1103 ? 10.229 -7.786 -21.448 1.00 71.19 1103 GLU A N 1
ATOM 9312 C CA . GLU A 1 1103 ? 9.563 -6.523 -21.812 1.00 71.19 1103 GLU A CA 1
ATOM 9313 C C . GLU A 1 1103 ? 8.474 -6.125 -20.804 1.00 71.19 1103 GLU A C 1
ATOM 9315 O O . GLU A 1 1103 ? 8.225 -6.870 -19.862 1.00 71.19 1103 GLU A O 1
ATOM 9320 N N . PHE A 1 1104 ? 7.822 -4.966 -20.977 1.00 81.00 1104 PHE A N 1
ATOM 9321 C CA . PHE A 1 1104 ? 6.665 -4.603 -20.147 1.00 81.00 1104 PHE A CA 1
ATOM 9322 C C . PHE A 1 1104 ? 5.433 -5.445 -20.494 1.00 81.00 1104 PHE A C 1
ATOM 9324 O O . PHE A 1 1104 ? 5.201 -5.791 -21.649 1.00 81.00 1104 PHE A O 1
ATOM 9331 N N . LEU A 1 1105 ? 4.579 -5.720 -19.511 1.00 85.62 1105 LEU A N 1
ATOM 9332 C CA . LEU A 1 1105 ? 3.399 -6.556 -19.712 1.00 85.62 1105 LEU A CA 1
ATOM 9333 C C . LEU A 1 1105 ? 2.432 -5.955 -20.740 1.00 85.62 1105 LEU A C 1
ATOM 9335 O O . LEU A 1 1105 ? 1.904 -6.675 -21.580 1.00 85.62 1105 LEU A O 1
ATOM 9339 N N . GLY A 1 1106 ? 2.218 -4.637 -20.699 1.00 85.75 1106 GLY A N 1
ATOM 9340 C CA . GLY A 1 1106 ? 1.372 -3.941 -21.673 1.00 85.75 1106 GLY A CA 1
ATOM 9341 C C . GLY A 1 1106 ? 1.976 -3.795 -23.067 1.00 85.75 1106 GLY A C 1
ATOM 9342 O O . GLY A 1 1106 ? 1.263 -3.453 -24.005 1.00 85.75 1106 GLY A O 1
ATOM 9343 N N . GLU A 1 1107 ? 3.277 -4.035 -23.212 1.00 88.44 1107 GLU A N 1
ATOM 9344 C CA . GLU A 1 1107 ? 3.971 -4.038 -24.501 1.00 88.44 1107 GLU A CA 1
ATOM 9345 C C . GLU A 1 1107 ? 3.768 -5.363 -25.267 1.00 88.44 1107 GLU A C 1
ATOM 9347 O O . GLU A 1 1107 ? 3.804 -5.383 -26.505 1.00 88.44 1107 GLU A O 1
ATOM 9352 N N . TYR A 1 1108 ? 3.484 -6.451 -24.548 1.00 88.31 1108 TYR A N 1
ATOM 9353 C CA . TYR A 1 1108 ? 3.321 -7.781 -25.119 1.00 88.31 1108 TYR A CA 1
ATOM 9354 C C . TYR A 1 1108 ? 2.053 -7.909 -25.987 1.00 88.31 1108 TYR A C 1
ATOM 9356 O O . TYR A 1 1108 ? 0.979 -7.454 -25.585 1.00 88.31 1108 TYR A O 1
ATOM 9364 N N . PRO A 1 1109 ? 2.097 -8.602 -27.144 1.00 86.81 1109 PRO A N 1
ATOM 9365 C CA . PRO A 1 1109 ? 3.268 -9.120 -27.868 1.00 86.81 1109 PRO A CA 1
ATOM 9366 C C . PRO A 1 1109 ? 3.678 -8.244 -29.076 1.00 86.81 1109 PRO A C 1
ATOM 9368 O O . PRO A 1 1109 ? 4.253 -8.734 -30.059 1.00 86.81 1109 PRO A O 1
ATOM 9371 N N . TYR A 1 1110 ? 3.283 -6.969 -29.097 1.00 85.38 1110 TYR A N 1
ATOM 9372 C CA . TYR A 1 1110 ? 3.346 -6.128 -30.302 1.00 85.38 1110 TYR A CA 1
ATOM 9373 C C . TYR A 1 1110 ? 4.358 -4.988 -30.205 1.00 85.38 1110 TYR A C 1
ATOM 9375 O O . TYR A 1 1110 ? 4.367 -4.119 -31.075 1.00 85.38 1110 TYR A O 1
ATOM 9383 N N . SER A 1 1111 ? 5.186 -4.946 -29.160 1.00 87.19 1111 SER A N 1
ATOM 9384 C CA . SER A 1 1111 ? 6.162 -3.877 -28.985 1.00 87.19 1111 SER A CA 1
ATOM 9385 C C . SER A 1 1111 ? 7.430 -4.035 -29.818 1.00 87.19 1111 SER A C 1
ATOM 9387 O O . SER A 1 1111 ? 7.828 -5.140 -30.181 1.00 87.19 1111 SER A O 1
ATOM 9389 N N . ILE A 1 1112 ? 8.108 -2.912 -30.082 1.00 87.06 1112 ILE A N 1
ATOM 9390 C CA . ILE A 1 1112 ? 9.462 -2.938 -30.647 1.00 87.06 1112 ILE A CA 1
ATOM 9391 C C . ILE A 1 1112 ? 10.418 -3.640 -29.676 1.00 87.06 1112 ILE A C 1
ATOM 9393 O O . ILE A 1 1112 ? 11.342 -4.305 -30.134 1.00 87.06 1112 ILE A O 1
ATOM 9397 N N . ALA A 1 1113 ? 10.189 -3.540 -28.361 1.00 87.06 1113 ALA A N 1
ATOM 9398 C CA . ALA A 1 1113 ? 10.970 -4.273 -27.372 1.00 87.06 1113 ALA A CA 1
ATOM 9399 C C . ALA A 1 1113 ? 10.788 -5.793 -27.534 1.00 87.06 1113 ALA A C 1
ATOM 9401 O O . ALA A 1 1113 ? 11.790 -6.499 -27.619 1.00 87.06 1113 ALA A O 1
ATOM 9402 N N . PHE A 1 1114 ? 9.552 -6.289 -27.681 1.00 84.25 1114 PHE A N 1
ATOM 9403 C CA . PHE A 1 1114 ? 9.260 -7.699 -27.961 1.00 84.25 1114 PHE A CA 1
ATOM 9404 C C . PHE A 1 1114 ? 9.978 -8.171 -29.221 1.00 84.25 1114 PHE A C 1
ATOM 9406 O O . PHE A 1 1114 ? 10.671 -9.184 -29.213 1.00 84.25 1114 PHE A O 1
ATOM 9413 N N . GLU A 1 1115 ? 9.809 -7.430 -30.318 1.00 83.81 1115 GLU A N 1
ATOM 9414 C CA . GLU A 1 1115 ? 10.365 -7.793 -31.621 1.00 83.81 1115 GLU A CA 1
ATOM 9415 C C . GLU A 1 1115 ? 11.897 -7.794 -31.604 1.00 83.81 1115 GLU A C 1
ATOM 9417 O O . GLU A 1 1115 ? 12.521 -8.687 -32.175 1.00 83.81 1115 GLU A O 1
ATOM 9422 N N . ASP A 1 1116 ? 12.513 -6.836 -30.908 1.00 82.19 1116 ASP A N 1
ATOM 9423 C CA . ASP A 1 1116 ? 13.967 -6.748 -30.782 1.00 82.19 1116 ASP A CA 1
ATOM 9424 C C . ASP A 1 1116 ? 14.550 -7.831 -29.864 1.00 82.19 1116 ASP A C 1
ATOM 9426 O O . ASP A 1 1116 ? 15.581 -8.416 -30.195 1.00 82.19 1116 ASP A O 1
ATOM 9430 N N . LEU A 1 1117 ? 13.887 -8.136 -28.743 1.00 77.81 1117 LEU A N 1
ATOM 9431 C CA . LEU A 1 1117 ? 14.322 -9.168 -27.795 1.00 77.81 1117 LEU A CA 1
ATOM 9432 C C . LEU A 1 1117 ? 14.151 -10.584 -28.359 1.00 77.81 1117 LEU A C 1
ATOM 9434 O O . LEU A 1 1117 ? 14.991 -11.448 -28.111 1.00 77.81 1117 LEU A O 1
ATOM 9438 N N . ARG A 1 1118 ? 13.083 -10.829 -29.128 1.00 72.19 1118 ARG A N 1
ATOM 9439 C CA . ARG A 1 1118 ? 12.795 -12.147 -29.713 1.00 72.19 1118 ARG A CA 1
ATOM 9440 C C . ARG A 1 1118 ? 13.636 -12.443 -30.960 1.00 72.19 1118 ARG A C 1
ATOM 9442 O O . ARG A 1 1118 ? 13.900 -13.611 -31.247 1.00 72.19 1118 ARG A O 1
ATOM 9449 N N . GLY A 1 1119 ? 14.063 -11.408 -31.688 1.00 67.56 1119 GLY A N 1
ATOM 9450 C CA . GLY A 1 1119 ? 14.838 -11.528 -32.927 1.00 67.56 1119 GLY A CA 1
ATOM 9451 C C . GLY A 1 1119 ? 14.079 -12.212 -34.077 1.00 67.56 1119 GLY A C 1
ATOM 9452 O O . GLY A 1 1119 ? 12.855 -12.347 -34.040 1.00 67.56 1119 GLY A O 1
ATOM 9453 N N . ASP A 1 1120 ? 14.814 -12.685 -35.094 1.00 59.34 1120 ASP A N 1
ATOM 9454 C CA . ASP A 1 1120 ? 14.289 -13.428 -36.260 1.00 59.34 1120 ASP A CA 1
ATOM 9455 C C . ASP A 1 1120 ? 13.930 -14.893 -35.905 1.00 59.34 1120 ASP A C 1
ATOM 9457 O O . ASP A 1 1120 ? 14.384 -15.846 -36.542 1.00 59.34 1120 ASP A O 1
ATOM 9461 N N . TYR A 1 1121 ? 13.160 -15.105 -34.835 1.00 63.00 1121 TYR A N 1
ATOM 9462 C CA . TYR A 1 1121 ? 12.744 -16.440 -34.401 1.00 63.00 1121 TYR A CA 1
ATOM 9463 C C . TYR A 1 1121 ? 11.693 -17.035 -35.352 1.00 63.00 1121 TYR A C 1
ATOM 9465 O O . TYR A 1 1121 ? 10.607 -16.471 -35.521 1.00 63.00 1121 TYR A O 1
ATOM 9473 N N . ASP A 1 1122 ? 11.986 -18.205 -35.932 1.00 67.25 1122 ASP A N 1
ATOM 9474 C CA . ASP A 1 1122 ? 11.001 -18.980 -36.692 1.00 67.25 1122 ASP A CA 1
ATOM 9475 C C . ASP A 1 1122 ? 9.936 -19.540 -35.741 1.00 67.25 1122 ASP A C 1
ATOM 9477 O O . ASP A 1 1122 ? 10.219 -20.368 -34.874 1.00 67.25 1122 ASP A O 1
ATOM 9481 N N . ILE A 1 1123 ? 8.696 -19.081 -35.921 1.00 79.00 1123 ILE A N 1
ATOM 9482 C CA . ILE A 1 1123 ? 7.526 -19.510 -35.145 1.00 79.00 1123 ILE A CA 1
ATOM 9483 C C . ILE A 1 1123 ? 7.369 -21.039 -35.189 1.00 79.00 1123 ILE A C 1
ATOM 9485 O O . ILE A 1 1123 ? 6.977 -21.639 -34.187 1.00 79.00 1123 ILE A O 1
ATOM 9489 N N . TRP A 1 1124 ? 7.684 -21.661 -36.331 1.00 84.12 1124 TRP A N 1
ATOM 9490 C CA . TRP A 1 1124 ? 7.677 -23.110 -36.511 1.00 84.12 1124 TRP A CA 1
ATOM 9491 C C . TRP A 1 1124 ? 9.075 -23.674 -36.269 1.00 84.12 1124 TRP A C 1
ATOM 9493 O O . TRP A 1 1124 ? 9.818 -23.983 -37.200 1.00 84.12 1124 TRP A O 1
ATOM 9503 N N . THR A 1 1125 ? 9.433 -23.863 -35.002 1.00 78.38 1125 THR A N 1
ATOM 9504 C CA . THR A 1 1125 ? 10.754 -24.393 -34.676 1.00 78.38 1125 THR A CA 1
ATOM 9505 C C . THR A 1 1125 ? 10.853 -25.891 -34.963 1.00 78.38 1125 THR A C 1
ATOM 9507 O O . THR A 1 1125 ? 9.981 -26.684 -34.604 1.00 78.38 1125 THR A O 1
ATOM 9510 N N . LYS A 1 1126 ? 11.952 -26.297 -35.598 1.00 78.62 1126 LYS A N 1
ATOM 9511 C CA . LYS A 1 1126 ? 12.341 -27.703 -35.783 1.00 78.62 1126 LYS A CA 1
ATOM 9512 C C . LYS A 1 1126 ? 13.589 -28.062 -34.975 1.00 78.62 1126 LYS A C 1
ATOM 9514 O O . LYS A 1 1126 ? 14.040 -29.202 -34.990 1.00 78.62 1126 LYS A O 1
ATOM 9519 N N . GLU A 1 1127 ? 14.151 -27.103 -34.254 1.00 67.31 1127 GLU A N 1
ATOM 9520 C CA . GLU A 1 1127 ? 15.345 -27.309 -33.457 1.00 67.31 1127 GLU A CA 1
ATOM 9521 C C . GLU A 1 1127 ? 15.141 -26.849 -32.033 1.00 67.31 1127 GLU A C 1
ATOM 9523 O O . GLU A 1 1127 ? 14.462 -25.873 -31.713 1.00 67.31 1127 GLU A O 1
ATOM 9528 N N . ALA A 1 1128 ? 15.778 -27.605 -31.165 1.00 60.62 1128 ALA A N 1
ATOM 9529 C CA . ALA A 1 1128 ? 15.642 -27.458 -29.756 1.00 60.62 1128 ALA A CA 1
ATOM 9530 C C . ALA A 1 1128 ? 17.055 -27.707 -29.177 1.00 60.62 1128 ALA A C 1
ATOM 9532 O O . ALA A 1 1128 ? 17.534 -28.834 -29.236 1.00 60.62 1128 ALA A O 1
ATOM 9533 N N . ARG A 1 1129 ? 17.752 -26.690 -28.619 1.00 58.09 1129 ARG A N 1
ATOM 9534 C CA . ARG A 1 1129 ? 19.109 -26.797 -28.007 1.00 58.09 1129 ARG A CA 1
ATOM 9535 C C . ARG A 1 1129 ? 20.096 -27.602 -28.880 1.00 58.09 1129 ARG A C 1
ATOM 9537 O O . ARG A 1 1129 ? 20.871 -28.409 -28.371 1.00 58.09 1129 ARG A O 1
ATOM 9544 N N . GLY A 1 1130 ? 20.029 -27.428 -30.203 1.00 55.62 1130 GLY A N 1
ATOM 9545 C CA . GLY A 1 1130 ? 20.854 -28.162 -31.174 1.00 55.62 1130 GLY A CA 1
ATOM 9546 C C . GLY A 1 1130 ? 20.444 -29.622 -31.435 1.00 55.62 1130 GLY A C 1
ATOM 9547 O O . GLY A 1 1130 ? 21.171 -30.337 -32.119 1.00 55.62 1130 GLY A O 1
ATOM 9548 N N . LYS A 1 1131 ? 19.305 -30.087 -30.902 1.00 62.94 1131 LYS A N 1
ATOM 9549 C CA . LYS A 1 1131 ? 18.637 -31.348 -31.260 1.00 62.94 1131 LYS A CA 1
ATOM 9550 C C . LYS A 1 1131 ? 17.485 -31.078 -32.227 1.00 62.94 1131 LYS A C 1
ATOM 9552 O O . LYS A 1 1131 ? 16.657 -30.200 -31.993 1.00 62.94 1131 LYS A O 1
ATOM 9557 N N . GLU A 1 1132 ? 17.415 -31.869 -33.288 1.00 75.75 1132 GLU A N 1
ATOM 9558 C CA . GLU A 1 1132 ? 16.368 -31.773 -34.303 1.00 75.75 1132 GLU A CA 1
ATOM 9559 C C . GLU A 1 1132 ? 15.081 -32.468 -33.822 1.00 75.75 1132 GLU A C 1
ATOM 9561 O O . GLU A 1 1132 ? 15.090 -33.644 -33.447 1.00 75.75 1132 GLU A O 1
ATOM 9566 N N . ILE A 1 1133 ? 13.965 -31.740 -33.840 1.00 81.00 1133 ILE A N 1
ATOM 9567 C CA . ILE A 1 1133 ? 12.614 -32.277 -33.659 1.00 81.00 1133 ILE A CA 1
ATOM 9568 C C . ILE A 1 1133 ? 12.185 -32.884 -35.008 1.00 81.00 1133 ILE A C 1
ATOM 9570 O O . ILE A 1 1133 ? 12.427 -32.292 -36.064 1.00 81.00 1133 ILE A O 1
ATOM 9574 N N . PRO A 1 1134 ? 11.530 -34.060 -35.041 1.00 85.81 1134 PRO A N 1
ATOM 9575 C CA . PRO A 1 1134 ? 11.186 -34.734 -36.296 1.00 85.81 1134 PRO A CA 1
ATOM 9576 C C . PRO A 1 1134 ? 10.288 -33.914 -37.234 1.00 85.81 1134 PRO A C 1
ATOM 9578 O O . PRO A 1 1134 ? 10.258 -34.194 -38.439 1.00 85.81 1134 PRO A O 1
ATOM 9581 N N . VAL A 1 1135 ? 9.538 -32.949 -36.700 1.00 88.38 1135 VAL A N 1
ATOM 9582 C CA . VAL A 1 1135 ? 8.625 -32.060 -37.429 1.00 88.38 1135 VAL A CA 1
ATOM 9583 C C . VAL A 1 1135 ? 8.662 -30.662 -36.804 1.00 88.38 1135 VAL A C 1
ATOM 9585 O O . VAL A 1 1135 ? 8.967 -30.558 -35.616 1.00 88.38 1135 VAL A O 1
ATOM 9588 N N . PRO A 1 1136 ? 8.366 -29.597 -37.567 1.00 87.69 1136 PRO A N 1
ATOM 9589 C CA . PRO A 1 1136 ? 8.230 -28.259 -37.005 1.00 87.69 1136 PRO A CA 1
ATOM 9590 C C . PRO A 1 1136 ? 7.061 -28.176 -36.016 1.00 87.69 1136 PRO A C 1
ATOM 9592 O O . PRO A 1 1136 ? 5.999 -28.754 -36.260 1.00 87.69 1136 PRO A O 1
ATOM 9595 N N . VAL A 1 1137 ? 7.245 -27.431 -34.928 1.00 87.56 1137 VAL A N 1
ATOM 9596 C CA . VAL A 1 1137 ? 6.256 -27.244 -33.859 1.00 87.56 1137 VAL A CA 1
ATOM 9597 C C . VAL A 1 1137 ? 6.153 -25.779 -33.446 1.00 87.56 1137 VAL A C 1
ATOM 9599 O O . VAL A 1 1137 ? 7.111 -25.026 -33.601 1.00 87.56 1137 VAL A O 1
ATOM 9602 N N . ILE A 1 1138 ? 5.019 -25.389 -32.860 1.00 88.25 1138 ILE A N 1
ATOM 9603 C CA . ILE A 1 1138 ? 4.847 -24.073 -32.228 1.00 88.25 1138 ILE A CA 1
ATOM 9604 C C . ILE A 1 1138 ? 4.761 -24.246 -30.715 1.00 88.25 1138 ILE A C 1
ATOM 9606 O O . ILE A 1 1138 ? 3.918 -24.986 -30.215 1.00 88.25 1138 ILE A O 1
ATOM 9610 N N . VAL A 1 1139 ? 5.601 -23.524 -29.981 1.00 87.62 1139 VAL A N 1
ATOM 9611 C CA . VAL A 1 1139 ? 5.501 -23.358 -28.524 1.00 87.62 1139 VAL A CA 1
ATOM 9612 C C . VAL A 1 1139 ? 4.248 -22.533 -28.203 1.00 87.62 1139 VAL A C 1
ATOM 9614 O O . VAL A 1 1139 ? 4.084 -21.446 -28.740 1.00 87.62 1139 VAL A O 1
ATOM 9617 N N . THR A 1 1140 ? 3.360 -23.042 -27.349 1.00 90.94 1140 THR A N 1
ATOM 9618 C CA . THR A 1 1140 ? 2.033 -22.446 -27.073 1.00 90.94 1140 THR A CA 1
ATOM 9619 C C . THR A 1 1140 ? 2.009 -21.279 -26.088 1.00 90.94 1140 THR A C 1
ATOM 9621 O O . THR A 1 1140 ? 1.005 -20.577 -25.998 1.00 90.94 1140 THR A O 1
ATOM 9624 N N . ASP A 1 1141 ? 3.074 -21.107 -25.318 1.00 89.19 1141 ASP A N 1
ATOM 9625 C CA . ASP A 1 1141 ? 3.186 -20.179 -24.196 1.00 89.19 1141 ASP A CA 1
ATOM 9626 C C . ASP A 1 1141 ? 4.422 -19.281 -24.337 1.00 89.19 1141 ASP A C 1
ATOM 9628 O O . ASP A 1 1141 ? 5.382 -19.623 -25.027 1.00 89.19 1141 ASP A O 1
ATOM 9632 N N . ASP A 1 1142 ? 4.356 -18.142 -23.666 1.00 87.06 1142 ASP A N 1
ATOM 9633 C CA . ASP A 1 1142 ? 5.420 -17.190 -23.370 1.00 87.06 1142 ASP A CA 1
ATOM 9634 C C . ASP A 1 1142 ? 5.292 -16.816 -21.875 1.00 87.06 1142 ASP A C 1
ATOM 9636 O O . ASP A 1 1142 ? 4.327 -17.186 -21.195 1.00 87.06 1142 ASP A O 1
ATOM 9640 N N . ILE A 1 1143 ? 6.261 -16.084 -21.330 1.00 84.38 1143 ILE A N 1
ATOM 9641 C CA . ILE A 1 1143 ? 6.257 -15.687 -19.918 1.00 84.38 1143 ILE A CA 1
ATOM 9642 C C . ILE A 1 1143 ? 6.698 -14.238 -19.767 1.00 84.38 1143 ILE A C 1
ATOM 9644 O O . ILE A 1 1143 ? 7.722 -13.837 -20.318 1.00 84.38 1143 ILE A O 1
ATOM 9648 N N . TYR A 1 1144 ? 5.930 -13.468 -19.002 1.00 86.50 1144 TYR A N 1
ATOM 9649 C CA . TYR A 1 1144 ? 6.342 -12.165 -18.498 1.00 86.50 1144 TYR A CA 1
ATOM 9650 C C . TYR A 1 1144 ? 6.965 -12.349 -17.115 1.00 86.50 1144 TYR A C 1
ATOM 9652 O O . TYR A 1 1144 ? 6.324 -12.880 -16.202 1.00 86.50 1144 TYR A O 1
ATOM 9660 N N . LEU A 1 1145 ? 8.208 -11.895 -16.964 1.00 80.25 1145 LEU A N 1
ATOM 9661 C CA . LEU A 1 1145 ? 8.931 -11.904 -15.698 1.00 80.25 1145 LEU A CA 1
ATOM 9662 C C . LEU A 1 1145 ? 9.194 -10.468 -15.260 1.00 80.25 1145 LEU A C 1
ATOM 9664 O O . LEU A 1 1145 ? 9.940 -9.735 -15.907 1.00 80.25 1145 LEU A O 1
ATOM 9668 N N . ASN A 1 1146 ? 8.617 -10.080 -14.125 1.00 75.50 1146 ASN A N 1
ATOM 9669 C CA . ASN A 1 1146 ? 9.020 -8.853 -13.459 1.00 75.50 1146 ASN A CA 1
ATOM 9670 C C . ASN A 1 1146 ? 10.139 -9.169 -12.462 1.00 75.50 1146 ASN A C 1
ATOM 9672 O O . ASN A 1 1146 ? 9.891 -9.484 -11.294 1.00 75.50 1146 ASN A O 1
ATOM 9676 N N . GLU A 1 1147 ? 11.373 -9.064 -12.943 1.00 63.88 1147 GLU A N 1
ATOM 9677 C CA . GLU A 1 1147 ? 12.582 -9.133 -12.124 1.00 63.88 1147 GLU A CA 1
ATOM 9678 C C . GLU A 1 1147 ? 13.150 -7.739 -11.828 1.00 63.88 1147 GLU A C 1
ATOM 9680 O O . GLU A 1 1147 ? 14.336 -7.624 -11.523 1.00 63.88 1147 GLU A O 1
ATOM 9685 N N . PHE A 1 1148 ? 12.342 -6.665 -11.900 1.00 62.47 1148 PHE A N 1
ATOM 9686 C CA . PHE A 1 1148 ? 12.774 -5.341 -11.443 1.00 62.47 1148 PHE A CA 1
ATOM 9687 C C . PHE A 1 1148 ? 12.998 -5.398 -9.932 1.00 62.47 1148 PHE A C 1
ATOM 9689 O O . PHE A 1 1148 ? 12.143 -5.050 -9.123 1.00 62.47 1148 PHE A O 1
ATOM 9696 N N . THR A 1 1149 ? 14.196 -5.802 -9.532 1.00 61.25 1149 THR A N 1
ATOM 9697 C CA . THR A 1 1149 ? 14.641 -5.838 -8.138 1.00 61.25 1149 THR A CA 1
ATOM 9698 C C . THR A 1 1149 ? 14.594 -4.459 -7.469 1.00 61.25 1149 THR A C 1
ATOM 9700 O O . THR A 1 1149 ? 14.690 -4.347 -6.244 1.00 61.25 1149 THR A O 1
ATOM 9703 N N . THR A 1 1150 ? 14.439 -3.407 -8.276 1.00 69.81 1150 THR A N 1
ATOM 9704 C CA . THR A 1 1150 ? 14.317 -2.006 -7.893 1.00 69.81 1150 THR A CA 1
ATOM 9705 C C . THR A 1 1150 ? 12.890 -1.454 -7.841 1.00 69.81 1150 THR A C 1
ATOM 9707 O O . THR A 1 1150 ? 12.752 -0.312 -7.396 1.00 69.81 1150 THR A O 1
ATOM 9710 N N . ASP A 1 1151 ? 11.871 -2.199 -8.294 1.00 84.69 1151 ASP A N 1
ATOM 9711 C CA . ASP A 1 1151 ? 10.455 -1.808 -8.204 1.00 84.69 1151 ASP A CA 1
ATOM 9712 C C . ASP A 1 1151 ? 9.923 -2.133 -6.796 1.00 84.69 1151 ASP A C 1
ATOM 9714 O O . ASP A 1 1151 ? 9.660 -3.283 -6.450 1.00 84.69 1151 ASP A O 1
ATOM 9718 N N . CYS A 1 1152 ? 9.767 -1.101 -5.962 1.00 86.50 1152 CYS A N 1
ATOM 9719 C CA . CYS A 1 1152 ? 9.274 -1.235 -4.585 1.00 86.50 1152 CYS A CA 1
ATOM 9720 C C . CYS A 1 1152 ? 7.733 -1.224 -4.470 1.00 86.50 1152 CYS A C 1
ATOM 9722 O O . CYS A 1 1152 ? 7.196 -0.969 -3.385 1.00 86.50 1152 CYS A O 1
ATOM 9724 N N . SER A 1 1153 ? 7.004 -1.432 -5.572 1.00 85.06 1153 SER A N 1
ATOM 9725 C CA . SER A 1 1153 ? 5.536 -1.423 -5.574 1.00 85.06 1153 SER A CA 1
ATOM 9726 C C . SER A 1 1153 ? 4.898 -2.779 -5.243 1.00 85.06 1153 SER A C 1
ATOM 9728 O O . SER A 1 1153 ? 3.778 -2.793 -4.730 1.00 85.06 1153 SER A O 1
ATOM 9730 N N . SER A 1 1154 ? 5.610 -3.891 -5.451 1.00 75.38 1154 SER A N 1
ATOM 9731 C CA . SER A 1 1154 ? 5.187 -5.251 -5.088 1.00 75.38 1154 SER A CA 1
ATOM 9732 C C . SER A 1 1154 ? 6.170 -5.912 -4.117 1.00 75.38 1154 SER A C 1
ATOM 9734 O O . SER A 1 1154 ? 7.371 -5.648 -4.155 1.00 75.38 1154 SER A O 1
ATOM 9736 N N . ASP A 1 1155 ? 5.663 -6.797 -3.255 1.00 63.25 1155 ASP A N 1
ATOM 9737 C CA . ASP A 1 1155 ? 6.458 -7.481 -2.219 1.00 63.25 1155 ASP A CA 1
ATOM 9738 C C . ASP A 1 1155 ? 6.995 -8.860 -2.662 1.00 63.25 1155 ASP A C 1
ATOM 9740 O O . ASP A 1 1155 ? 7.667 -9.544 -1.889 1.00 63.25 1155 ASP A O 1
ATOM 9744 N N . GLY A 1 1156 ? 6.724 -9.277 -3.905 1.00 68.00 1156 GLY A N 1
ATOM 9745 C CA . GLY A 1 1156 ? 7.132 -10.573 -4.453 1.00 68.00 1156 GLY A CA 1
ATOM 9746 C C . GLY A 1 1156 ? 7.530 -10.507 -5.926 1.00 68.00 1156 GLY A C 1
ATOM 9747 O O . GLY A 1 1156 ? 7.248 -9.522 -6.612 1.00 68.00 1156 GLY A O 1
ATOM 9748 N N . SER A 1 1157 ? 8.184 -11.568 -6.408 1.00 75.12 1157 SER A N 1
ATOM 9749 C CA . SER A 1 1157 ? 8.445 -11.752 -7.835 1.00 75.12 1157 SER A CA 1
ATOM 9750 C C . SER A 1 1157 ? 7.139 -12.050 -8.566 1.00 75.12 1157 SER A C 1
ATOM 9752 O O . SER A 1 1157 ? 6.312 -12.839 -8.099 1.00 75.12 1157 SER A O 1
ATOM 9754 N N . ILE A 1 1158 ? 6.961 -11.412 -9.719 1.00 81.38 1158 ILE A N 1
ATOM 9755 C CA . ILE A 1 1158 ? 5.780 -11.595 -10.560 1.00 81.38 1158 ILE A CA 1
ATOM 9756 C C . ILE A 1 1158 ? 6.193 -12.399 -11.785 1.00 81.38 1158 ILE A C 1
ATOM 9758 O O . ILE A 1 1158 ? 7.146 -12.049 -12.482 1.00 81.38 1158 ILE A O 1
ATOM 9762 N N . SER A 1 1159 ? 5.459 -13.480 -12.026 1.00 84.56 1159 SER A N 1
ATOM 9763 C CA . SER A 1 1159 ? 5.668 -14.382 -13.149 1.00 84.56 1159 SER A CA 1
ATOM 9764 C C . SER A 1 1159 ? 4.316 -14.709 -13.760 1.00 84.56 1159 SER A C 1
ATOM 9766 O O . SER A 1 1159 ? 3.503 -15.407 -13.157 1.00 84.56 1159 SER A O 1
ATOM 9768 N N . ILE A 1 1160 ? 4.054 -14.150 -14.939 1.00 88.12 1160 ILE A N 1
ATOM 9769 C CA . ILE A 1 1160 ? 2.769 -14.293 -15.621 1.00 88.12 1160 ILE A CA 1
ATOM 9770 C C . ILE A 1 1160 ? 2.985 -15.154 -16.850 1.00 88.12 1160 ILE A C 1
ATOM 9772 O O . ILE A 1 1160 ? 3.694 -14.771 -17.779 1.00 88.12 1160 ILE A O 1
ATOM 9776 N N . LYS A 1 1161 ? 2.342 -16.317 -16.859 1.00 89.19 1161 LYS A N 1
ATOM 9777 C CA . LYS A 1 1161 ? 2.297 -17.194 -18.027 1.00 89.19 1161 LYS A CA 1
ATOM 9778 C C . LYS A 1 1161 ? 1.321 -16.601 -19.040 1.00 89.19 1161 LYS A C 1
ATOM 9780 O O . LYS A 1 1161 ? 0.205 -16.226 -18.679 1.00 89.19 1161 LYS A O 1
ATOM 9785 N N . LEU A 1 1162 ? 1.745 -16.490 -20.293 1.00 91.81 1162 LEU A N 1
ATOM 9786 C CA . LEU A 1 1162 ? 1.013 -15.831 -21.373 1.00 91.81 1162 LEU A CA 1
ATOM 9787 C C . LEU A 1 1162 ? 0.879 -16.782 -22.571 1.00 91.81 1162 LEU A C 1
ATOM 9789 O O . LEU A 1 1162 ? 1.774 -17.585 -22.813 1.00 91.81 1162 LEU A O 1
ATOM 9793 N N . PRO A 1 1163 ? -0.217 -16.733 -23.347 1.00 93.50 1163 PRO A N 1
ATOM 9794 C CA . PRO A 1 1163 ? -0.289 -17.444 -24.619 1.00 93.50 1163 PRO A CA 1
ATOM 9795 C C . PRO A 1 1163 ? 0.714 -16.830 -25.595 1.00 93.50 1163 PRO A C 1
ATOM 9797 O O . PRO A 1 1163 ? 0.858 -15.607 -25.633 1.00 93.50 1163 PRO A O 1
ATOM 9800 N N . CYS A 1 1164 ? 1.386 -17.652 -26.401 1.00 89.56 1164 CYS A N 1
ATOM 9801 C CA . CYS A 1 1164 ? 2.389 -17.150 -27.338 1.00 89.56 1164 CYS A CA 1
ATOM 9802 C C . CYS A 1 1164 ? 1.781 -16.196 -28.383 1.00 89.56 1164 CYS A C 1
ATOM 9804 O O . CYS A 1 1164 ? 0.612 -16.339 -28.761 1.00 89.56 1164 CYS A O 1
ATOM 9806 N N . LYS A 1 1165 ? 2.584 -15.263 -28.922 1.00 88.75 1165 LYS A N 1
ATOM 9807 C CA . LYS A 1 1165 ? 2.133 -14.284 -29.944 1.00 88.75 1165 LYS A CA 1
ATOM 9808 C C . LYS A 1 1165 ? 1.355 -14.918 -31.100 1.00 88.75 1165 LYS A C 1
ATOM 9810 O O . LYS A 1 1165 ? 0.375 -14.351 -31.570 1.00 88.75 1165 LYS A O 1
ATOM 9815 N N . TRP A 1 1166 ? 1.789 -16.089 -31.572 1.00 90.50 1166 TRP A N 1
ATOM 9816 C CA . TRP A 1 1166 ? 1.117 -16.780 -32.675 1.00 90.50 1166 TRP A CA 1
ATOM 9817 C C . TRP A 1 1166 ? -0.316 -17.170 -32.304 1.00 90.50 1166 TRP A C 1
ATOM 9819 O O . TRP A 1 1166 ? -1.240 -16.872 -33.052 1.00 90.50 1166 TRP A O 1
ATOM 9829 N N . LEU A 1 1167 ? -0.515 -17.760 -31.123 1.00 92.88 1167 LEU A N 1
ATOM 9830 C CA . LEU A 1 1167 ? -1.845 -18.151 -30.664 1.00 92.88 1167 LEU A CA 1
ATOM 9831 C C . LEU A 1 1167 ? -2.732 -16.923 -30.426 1.00 92.88 1167 LEU A C 1
ATOM 9833 O O . LEU A 1 1167 ? -3.903 -16.939 -30.796 1.00 92.88 1167 LEU A O 1
ATOM 9837 N N . VAL A 1 1168 ? -2.160 -15.846 -29.872 1.00 93.56 1168 VAL A N 1
ATOM 9838 C CA . VAL A 1 1168 ? -2.853 -14.561 -29.693 1.00 93.56 1168 VAL A CA 1
ATOM 9839 C C . VAL A 1 1168 ? -3.386 -14.029 -31.024 1.00 93.56 1168 VAL A C 1
ATOM 9841 O O . VAL A 1 1168 ? -4.563 -13.686 -31.109 1.00 93.56 1168 VAL A O 1
ATOM 9844 N N . ASN A 1 1169 ? -2.552 -14.012 -32.066 1.00 92.50 1169 ASN A N 1
ATOM 9845 C CA . ASN A 1 1169 ? -2.927 -13.506 -33.386 1.00 92.50 1169 ASN A CA 1
ATOM 9846 C C . ASN A 1 1169 ? -3.988 -14.383 -34.064 1.00 92.50 1169 ASN A C 1
ATOM 9848 O O . ASN A 1 1169 ? -5.011 -13.878 -34.522 1.00 92.50 1169 ASN A O 1
ATOM 9852 N N . GLU A 1 1170 ? -3.745 -15.694 -34.131 1.00 94.31 1170 GLU A N 1
ATOM 9853 C CA . GLU A 1 1170 ? -4.581 -16.625 -34.899 1.00 94.31 1170 GLU A CA 1
ATOM 9854 C C . GLU A 1 1170 ? -5.952 -16.855 -34.252 1.00 94.31 1170 GLU A C 1
ATOM 9856 O O . GLU A 1 1170 ? -6.943 -17.046 -34.955 1.00 94.31 1170 GLU A O 1
ATOM 9861 N N . MET A 1 1171 ? -6.033 -16.803 -32.918 1.00 95.19 1171 MET A N 1
ATOM 9862 C CA . MET A 1 1171 ? -7.300 -16.895 -32.183 1.00 95.19 1171 MET A CA 1
ATOM 9863 C C . MET A 1 1171 ? -7.924 -15.525 -31.872 1.00 95.19 1171 MET A C 1
ATOM 9865 O O . MET A 1 1171 ? -8.963 -15.481 -31.216 1.00 95.19 1171 MET A O 1
ATOM 9869 N N . GLN A 1 1172 ? -7.311 -14.424 -32.328 1.00 94.00 1172 GLN A N 1
ATOM 9870 C CA . GLN A 1 1172 ? -7.772 -13.046 -32.101 1.00 94.00 1172 GLN A CA 1
ATOM 9871 C C . GLN A 1 1172 ? -8.023 -12.733 -30.616 1.00 94.00 1172 GLN A C 1
ATOM 9873 O O . GLN A 1 1172 ? -9.044 -12.158 -30.236 1.00 94.00 1172 GLN A O 1
ATOM 9878 N N . LEU A 1 1173 ? -7.089 -13.150 -29.760 1.00 95.12 1173 LEU A N 1
ATOM 9879 C CA . LEU A 1 1173 ? -7.192 -12.969 -28.317 1.00 95.12 1173 LEU A CA 1
ATOM 9880 C C . LEU A 1 1173 ? -6.914 -11.513 -27.921 1.00 95.12 1173 LEU A C 1
ATOM 9882 O O . LEU A 1 1173 ? -5.966 -10.889 -28.395 1.00 95.12 1173 LEU A O 1
ATOM 9886 N N . ILE A 1 1174 ? -7.709 -10.994 -26.985 1.00 91.50 1174 ILE A N 1
ATOM 9887 C CA . ILE A 1 1174 ? -7.646 -9.612 -26.500 1.00 91.50 1174 ILE A CA 1
ATOM 9888 C C . ILE A 1 1174 ? -7.272 -9.595 -25.015 1.00 91.50 1174 ILE A C 1
ATOM 9890 O O . ILE A 1 1174 ? -7.940 -10.222 -24.185 1.00 91.50 1174 ILE A O 1
ATOM 9894 N N . HIS A 1 1175 ? -6.238 -8.826 -24.664 1.00 89.25 1175 HIS A N 1
ATOM 9895 C CA . HIS A 1 1175 ? -5.765 -8.663 -23.286 1.00 89.25 1175 HIS A CA 1
ATOM 9896 C C . HIS A 1 1175 ? -6.370 -7.420 -22.623 1.00 89.25 1175 HIS A C 1
ATOM 9898 O O . HIS A 1 1175 ? -5.803 -6.335 -22.677 1.00 89.25 1175 HIS A O 1
ATOM 9904 N N . LYS A 1 1176 ? -7.544 -7.554 -21.995 1.00 82.25 1176 LYS A N 1
ATOM 9905 C CA . LYS A 1 1176 ? -8.300 -6.391 -21.483 1.00 82.25 1176 LYS A CA 1
ATOM 9906 C C . LYS A 1 1176 ? -7.717 -5.736 -20.225 1.00 82.25 1176 LYS A C 1
ATOM 9908 O O . LYS A 1 1176 ? -7.779 -4.522 -20.084 1.00 82.25 1176 LYS A O 1
ATOM 9913 N N . PHE A 1 1177 ? -7.208 -6.529 -19.281 1.00 78.50 1177 PHE A N 1
ATOM 9914 C CA . PHE A 1 1177 ? -6.868 -6.049 -17.931 1.00 78.50 1177 PHE A CA 1
ATOM 9915 C C . PHE A 1 1177 ? -5.357 -5.998 -17.640 1.00 78.50 1177 PHE A C 1
ATOM 9917 O O . PHE A 1 1177 ? -4.956 -5.481 -16.592 1.00 78.50 1177 PHE A O 1
ATOM 9924 N N . LEU A 1 1178 ? -4.526 -6.479 -18.575 1.00 85.94 1178 LEU A N 1
ATOM 9925 C CA . LEU A 1 1178 ? -3.083 -6.689 -18.409 1.00 85.94 1178 LEU A CA 1
ATOM 9926 C C . LEU A 1 1178 ? -2.740 -7.478 -17.133 1.00 85.94 1178 LEU A C 1
ATOM 9928 O O . LEU A 1 1178 ? -1.981 -7.020 -16.287 1.00 85.94 1178 LEU A O 1
ATOM 9932 N N . ASP A 1 1179 ? -3.351 -8.650 -16.981 1.00 85.69 1179 ASP A N 1
ATOM 9933 C CA . ASP A 1 1179 ? -3.208 -9.565 -15.835 1.00 85.69 1179 ASP A CA 1
ATOM 9934 C C . ASP A 1 1179 ? -3.062 -11.039 -16.257 1.00 85.69 1179 ASP A C 1
ATOM 9936 O O . ASP A 1 1179 ? -3.376 -11.972 -15.526 1.00 85.69 1179 ASP A O 1
ATOM 9940 N N . GLY A 1 1180 ? -2.627 -11.248 -17.497 1.00 88.81 1180 GLY A N 1
ATOM 9941 C CA . GLY A 1 1180 ? -2.587 -12.549 -18.161 1.00 88.81 1180 GLY A CA 1
ATOM 9942 C C . GLY A 1 1180 ? -3.930 -13.136 -18.623 1.00 88.81 1180 GLY A C 1
ATOM 9943 O O . GLY A 1 1180 ? -3.895 -14.154 -19.307 1.00 88.81 1180 GLY A O 1
ATOM 9944 N N . ARG A 1 1181 ? -5.100 -12.538 -18.335 1.00 93.19 1181 ARG A N 1
ATOM 9945 C CA . ARG A 1 1181 ? -6.392 -13.040 -18.853 1.00 93.19 1181 ARG A CA 1
ATOM 9946 C C . ARG A 1 1181 ? -6.670 -12.573 -20.278 1.00 93.19 1181 ARG A C 1
ATOM 9948 O O . ARG A 1 1181 ? -6.648 -11.373 -20.555 1.00 93.19 1181 ARG A O 1
ATOM 9955 N N . TRP A 1 1182 ? -7.043 -13.504 -21.151 1.00 95.19 1182 TRP A N 1
ATOM 9956 C CA . TRP A 1 1182 ? -7.367 -13.210 -22.545 1.00 95.19 1182 TRP A CA 1
ATOM 9957 C C . TRP A 1 1182 ? -8.789 -13.600 -22.909 1.00 95.19 1182 TRP A C 1
ATOM 9959 O O . TRP A 1 1182 ? -9.282 -14.671 -22.541 1.00 95.19 1182 TRP A O 1
ATOM 9969 N N . TYR A 1 1183 ? -9.415 -12.724 -23.684 1.00 95.44 1183 TYR A N 1
ATOM 9970 C CA . TYR A 1 1183 ? -10.805 -12.821 -24.101 1.00 95.44 1183 TYR A CA 1
ATOM 9971 C C . TYR A 1 1183 ? -10.899 -12.940 -25.619 1.00 95.44 1183 TYR A C 1
ATOM 9973 O O . TYR A 1 1183 ? -10.001 -12.489 -26.328 1.00 95.44 1183 TYR A O 1
ATOM 9981 N N . ASN A 1 1184 ? -11.986 -13.519 -26.121 1.00 94.19 1184 ASN A N 1
ATOM 9982 C CA . ASN A 1 1184 ? -12.328 -13.423 -27.542 1.00 94.19 1184 ASN A CA 1
ATOM 9983 C C . ASN A 1 1184 ? -13.085 -12.116 -27.857 1.00 94.19 1184 ASN A C 1
ATOM 9985 O O . ASN A 1 1184 ? -13.367 -11.296 -26.978 1.00 94.19 1184 ASN A O 1
ATOM 9989 N N . ASP A 1 1185 ? -13.444 -11.947 -29.127 1.00 90.00 1185 ASP A N 1
ATOM 9990 C CA . ASP A 1 1185 ? -14.259 -10.851 -29.665 1.00 90.00 1185 ASP A CA 1
ATOM 9991 C C . ASP A 1 1185 ? -15.662 -10.738 -29.034 1.00 90.00 1185 ASP A C 1
ATOM 9993 O O . ASP A 1 1185 ? -16.250 -9.657 -29.013 1.00 90.00 1185 ASP A O 1
ATOM 9997 N N . LYS A 1 1186 ? -16.183 -11.835 -28.474 1.00 92.00 1186 LYS A N 1
ATOM 9998 C CA . LYS A 1 1186 ? -17.461 -11.905 -27.742 1.00 92.00 1186 LYS A CA 1
ATOM 9999 C C . LYS A 1 1186 ? -17.333 -11.623 -26.244 1.00 92.00 1186 LYS A C 1
ATOM 10001 O O . LYS A 1 1186 ? -18.303 -11.793 -25.512 1.00 92.00 1186 LYS A O 1
ATOM 10006 N N . GLU A 1 1187 ? -16.158 -11.193 -25.789 1.00 91.44 1187 GLU A N 1
ATOM 10007 C CA . GLU A 1 1187 ? -15.848 -10.924 -24.381 1.00 91.44 1187 GLU A CA 1
ATOM 10008 C C . GLU A 1 1187 ? -15.879 -12.154 -23.458 1.00 91.44 1187 GLU A C 1
ATOM 10010 O O . GLU A 1 1187 ? -15.942 -12.018 -22.237 1.00 91.44 1187 GLU A O 1
ATOM 10015 N N . GLU A 1 1188 ? -15.787 -13.362 -24.009 1.00 92.88 1188 GLU A N 1
ATOM 10016 C CA . GLU A 1 1188 ? -15.702 -14.593 -23.226 1.00 92.88 1188 GLU A CA 1
ATOM 10017 C C . GLU A 1 1188 ? -14.249 -14.841 -22.809 1.00 92.88 1188 GLU A C 1
ATOM 10019 O O . GLU A 1 1188 ? -13.337 -14.711 -23.624 1.00 92.88 1188 GLU A O 1
ATOM 10024 N N . LEU A 1 1189 ? -14.019 -15.225 -21.548 1.00 94.94 1189 LEU A N 1
ATOM 10025 C CA . LEU A 1 1189 ? -12.692 -15.627 -21.072 1.00 94.94 1189 LEU A CA 1
ATOM 10026 C C . LEU A 1 1189 ? -12.266 -16.933 -21.763 1.00 94.94 1189 LEU A C 1
ATOM 10028 O O . LEU A 1 1189 ? -12.966 -17.950 -21.657 1.00 94.94 1189 LEU A O 1
ATOM 10032 N N . VAL A 1 1190 ? -11.116 -16.894 -22.443 1.00 96.62 1190 VAL A N 1
ATOM 10033 C CA . VAL A 1 1190 ? -10.560 -18.014 -23.221 1.00 96.62 1190 VAL A CA 1
ATOM 10034 C C . VAL A 1 1190 ? -9.253 -18.526 -22.631 1.00 96.62 1190 VAL A C 1
ATOM 10036 O O . VAL A 1 1190 ? -9.077 -19.739 -22.580 1.00 96.62 1190 VAL A O 1
ATOM 10039 N N . VAL A 1 1191 ? -8.356 -17.642 -22.182 1.00 96.62 1191 VAL A N 1
ATOM 10040 C CA . VAL A 1 1191 ? -7.061 -18.022 -21.585 1.00 96.62 1191 VAL A CA 1
ATOM 10041 C C . VAL A 1 1191 ? -6.888 -17.346 -20.230 1.00 96.62 1191 VAL A C 1
ATOM 10043 O O . VAL A 1 1191 ? -7.197 -16.162 -20.092 1.00 96.62 1191 VAL A O 1
ATOM 10046 N N . ILE A 1 1192 ? -6.387 -18.080 -19.237 1.00 95.31 1192 ILE A N 1
ATOM 10047 C CA . ILE A 1 1192 ? -6.173 -17.576 -17.877 1.00 95.31 1192 ILE A CA 1
ATOM 10048 C C . ILE A 1 1192 ? -4.952 -18.230 -17.207 1.00 95.31 1192 ILE A C 1
ATOM 10050 O O . ILE A 1 1192 ? -4.821 -19.456 -17.259 1.00 95.31 1192 ILE A O 1
ATOM 10054 N N . PRO A 1 1193 ? -4.057 -17.456 -16.563 1.00 93.62 1193 PRO A N 1
ATOM 10055 C CA . PRO A 1 1193 ? -3.079 -18.004 -15.631 1.00 93.62 1193 PRO A CA 1
ATOM 10056 C C . PRO A 1 1193 ? -3.754 -18.362 -14.301 1.00 93.62 1193 PRO A C 1
ATOM 10058 O O . PRO A 1 1193 ? -4.655 -17.661 -13.843 1.00 93.62 1193 PRO A O 1
ATOM 10061 N N . THR A 1 1194 ? -3.309 -19.428 -13.640 1.00 90.19 1194 THR A N 1
ATOM 10062 C CA . THR A 1 1194 ? -3.865 -19.824 -12.333 1.00 90.19 1194 THR A CA 1
ATOM 10063 C C . THR A 1 1194 ? -3.335 -18.987 -11.171 1.00 90.19 1194 THR A C 1
ATOM 10065 O O . THR A 1 1194 ? -3.966 -18.958 -10.118 1.00 90.19 1194 THR A O 1
ATOM 10068 N N . ASN A 1 1195 ? -2.194 -18.320 -11.348 1.00 87.06 1195 ASN A N 1
ATOM 10069 C CA . ASN A 1 1195 ? -1.558 -17.450 -10.363 1.00 87.06 1195 ASN A CA 1
ATOM 10070 C C . ASN A 1 1195 ? -0.605 -16.457 -11.049 1.00 87.06 1195 ASN A C 1
ATOM 10072 O O . ASN A 1 1195 ? -0.098 -16.731 -12.139 1.00 87.06 1195 ASN A O 1
ATOM 10076 N N . ILE A 1 1196 ? -0.333 -15.330 -10.388 1.00 84.56 1196 ILE A N 1
ATOM 10077 C CA . ILE A 1 1196 ? 0.659 -14.324 -10.812 1.00 84.56 1196 ILE A CA 1
ATOM 10078 C C . ILE A 1 1196 ? 1.829 -14.277 -9.822 1.00 84.56 1196 ILE A C 1
ATOM 10080 O O . ILE A 1 1196 ? 2.981 -14.075 -10.221 1.00 84.56 1196 ILE A O 1
ATOM 10084 N N . PHE A 1 1197 ? 1.548 -14.495 -8.534 1.00 79.44 1197 PHE A N 1
ATOM 10085 C CA . PHE A 1 1197 ? 2.552 -14.530 -7.471 1.00 79.44 1197 PHE A CA 1
ATOM 10086 C C . PHE A 1 1197 ? 2.964 -15.977 -7.152 1.00 79.44 1197 PHE A C 1
ATOM 10088 O O . PHE A 1 1197 ? 2.169 -16.915 -7.233 1.00 79.44 1197 PHE A O 1
ATOM 10095 N N . ALA A 1 1198 ? 4.244 -16.178 -6.833 1.00 57.19 1198 ALA A N 1
ATOM 10096 C CA . ALA A 1 1198 ? 4.926 -17.477 -6.916 1.00 57.19 1198 ALA A CA 1
ATOM 10097 C C . ALA A 1 1198 ? 4.591 -18.525 -5.822 1.00 57.19 1198 ALA A C 1
ATOM 10099 O O . ALA A 1 1198 ? 5.190 -19.599 -5.819 1.00 57.19 1198 ALA A O 1
ATOM 10100 N N . ASP A 1 1199 ? 3.634 -18.270 -4.925 1.00 59.09 1199 ASP A N 1
ATOM 10101 C CA . ASP A 1 1199 ? 3.363 -19.114 -3.745 1.00 59.09 1199 ASP A CA 1
ATOM 10102 C C . ASP A 1 1199 ? 2.158 -20.060 -3.922 1.00 59.09 1199 ASP A C 1
ATOM 10104 O O . ASP A 1 1199 ? 1.287 -20.155 -3.057 1.00 59.09 1199 ASP A O 1
ATOM 10108 N N . THR A 1 1200 ? 2.088 -20.799 -5.036 1.00 61.84 1200 THR A N 1
ATOM 10109 C CA . THR A 1 1200 ? 1.028 -21.806 -5.242 1.00 61.84 1200 THR A CA 1
ATOM 10110 C C . THR A 1 1200 ? 1.585 -23.173 -5.639 1.00 61.84 1200 THR A C 1
ATOM 10112 O O . THR A 1 1200 ? 2.598 -23.283 -6.327 1.00 61.84 1200 THR A O 1
ATOM 10115 N N . SER A 1 1201 ? 0.907 -24.239 -5.200 1.00 72.75 1201 SER A N 1
ATOM 10116 C CA . SER A 1 1201 ? 1.201 -25.627 -5.590 1.00 72.75 1201 SER A CA 1
ATOM 10117 C C . SER A 1 1201 ? 0.815 -25.934 -7.038 1.00 72.75 1201 SER A C 1
ATOM 10119 O O . SER A 1 1201 ? 1.209 -26.966 -7.570 1.00 72.75 1201 SER A O 1
ATOM 10121 N N . PHE A 1 1202 ? 0.047 -25.059 -7.693 1.00 85.00 1202 PHE A N 1
ATOM 10122 C CA . PHE A 1 1202 ? -0.392 -25.226 -9.072 1.00 85.00 1202 PHE A CA 1
ATOM 10123 C C . PHE A 1 1202 ? -0.311 -23.906 -9.839 1.00 85.00 1202 PHE A C 1
ATOM 10125 O O . PHE A 1 1202 ? -1.152 -23.021 -9.678 1.00 85.00 1202 PHE A O 1
ATOM 10132 N N . SER A 1 1203 ? 0.684 -23.817 -10.718 1.00 89.12 1203 SER A N 1
ATOM 10133 C CA . SER A 1 1203 ? 0.882 -22.691 -11.620 1.00 89.12 1203 SER A CA 1
ATOM 10134 C C . SER A 1 1203 ? 0.735 -23.139 -13.062 1.00 89.12 1203 SER A C 1
ATOM 10136 O O . SER A 1 1203 ? 1.600 -23.845 -13.568 1.00 89.12 1203 SER A O 1
ATOM 10138 N N . ALA A 1 1204 ? -0.318 -22.728 -13.756 1.00 92.06 1204 ALA A N 1
ATOM 10139 C CA . ALA A 1 1204 ? -0.586 -23.129 -15.129 1.00 92.06 1204 ALA A CA 1
ATOM 10140 C C . ALA A 1 1204 ? -1.187 -21.995 -15.958 1.00 92.06 1204 ALA A C 1
ATOM 10142 O O . ALA A 1 1204 ? -1.863 -21.113 -15.436 1.00 92.06 1204 ALA A O 1
ATOM 10143 N N . LEU A 1 1205 ? -0.963 -22.062 -17.266 1.00 95.06 1205 LEU A N 1
ATOM 10144 C CA . LEU A 1 1205 ? -1.707 -21.322 -18.270 1.00 95.06 1205 LEU A CA 1
ATOM 10145 C C . LEU A 1 1205 ? -2.804 -22.225 -18.825 1.00 95.06 1205 LEU A C 1
ATOM 10147 O O . LEU A 1 1205 ? -2.518 -23.235 -19.469 1.00 95.06 1205 LEU A O 1
ATOM 10151 N N . LEU A 1 1206 ? -4.057 -21.866 -18.575 1.00 96.56 1206 LEU A N 1
ATOM 10152 C CA . LEU A 1 1206 ? -5.219 -22.636 -18.996 1.00 96.56 1206 LEU A CA 1
ATOM 10153 C C . LEU A 1 1206 ? -5.878 -21.994 -20.210 1.00 96.56 1206 LEU A C 1
ATOM 10155 O O . LEU A 1 1206 ? -6.017 -20.775 -20.264 1.00 96.56 1206 LEU A O 1
ATOM 10159 N N . ILE A 1 1207 ? -6.343 -22.815 -21.149 1.00 97.75 1207 ILE A N 1
ATOM 10160 C CA . ILE A 1 1207 ? -7.163 -22.399 -22.289 1.00 97.75 1207 ILE A CA 1
ATOM 10161 C C . ILE A 1 1207 ? -8.467 -23.193 -22.332 1.00 97.75 1207 ILE A C 1
ATOM 10163 O O . ILE A 1 1207 ? -8.473 -24.408 -22.131 1.00 97.75 1207 ILE A O 1
ATOM 10167 N N . LYS A 1 1208 ? -9.589 -22.524 -22.600 1.00 96.75 1208 LYS A N 1
ATOM 10168 C CA . LYS A 1 1208 ? -10.902 -23.170 -22.675 1.00 96.75 1208 LYS A CA 1
ATOM 10169 C C . LYS A 1 1208 ? -10.903 -24.228 -23.783 1.00 96.75 1208 LYS A C 1
ATOM 10171 O O . LYS A 1 1208 ? -10.606 -23.941 -24.947 1.00 96.75 1208 LYS A O 1
ATOM 10176 N N . LYS A 1 1209 ? -11.236 -25.470 -23.416 1.00 96.69 1209 LYS A N 1
ATOM 10177 C CA . LYS A 1 1209 ? -11.088 -26.649 -24.281 1.00 96.69 1209 LYS A CA 1
ATOM 10178 C C . LYS A 1 1209 ? -11.886 -26.519 -25.569 1.00 96.69 1209 LYS A C 1
ATOM 10180 O O . LYS A 1 1209 ? -11.368 -26.851 -26.631 1.00 96.69 1209 LYS A O 1
ATOM 10185 N N . GLN A 1 1210 ? -13.126 -26.039 -25.473 1.00 95.38 1210 GLN A N 1
ATOM 10186 C CA . GLN A 1 1210 ? -14.003 -25.874 -26.628 1.00 95.38 1210 GLN A CA 1
ATOM 10187 C C . GLN A 1 1210 ? -13.368 -24.949 -27.676 1.00 95.38 1210 GLN A C 1
ATOM 10189 O O . GLN A 1 1210 ? -13.191 -25.365 -28.819 1.00 95.38 1210 GLN A O 1
ATOM 10194 N N . ASN A 1 1211 ? -12.947 -23.747 -27.269 1.00 96.25 1211 ASN A N 1
ATOM 10195 C CA . ASN A 1 1211 ? -12.338 -22.756 -28.159 1.00 96.25 1211 ASN A CA 1
ATOM 10196 C C . ASN A 1 1211 ? -11.064 -23.289 -28.828 1.00 96.25 1211 ASN A C 1
ATOM 10198 O O . ASN A 1 1211 ? -10.894 -23.130 -30.036 1.00 96.25 1211 ASN A O 1
ATOM 10202 N N . LEU A 1 1212 ? -10.186 -23.959 -28.069 1.00 96.38 1212 LEU A N 1
ATOM 10203 C CA . LEU A 1 1212 ? -8.969 -24.537 -28.640 1.00 96.38 1212 LEU A CA 1
ATOM 10204 C C . LEU A 1 1212 ? -9.290 -25.683 -29.615 1.00 96.38 1212 LEU A C 1
ATOM 10206 O O . LEU A 1 1212 ? -8.728 -25.729 -30.704 1.00 96.38 1212 LEU A O 1
ATOM 10210 N N . CYS A 1 1213 ? -10.203 -26.596 -29.270 1.00 96.06 1213 CYS A N 1
ATOM 10211 C CA . CYS A 1 1213 ? -10.565 -27.713 -30.150 1.00 96.06 1213 CYS A CA 1
ATOM 10212 C C . CYS A 1 1213 ? -11.197 -27.229 -31.463 1.00 96.06 1213 CYS A C 1
ATOM 10214 O O . CYS A 1 1213 ? -10.887 -27.765 -32.527 1.00 96.06 1213 CYS A O 1
ATOM 10216 N N . GLU A 1 1214 ? -12.078 -26.228 -31.408 1.00 94.75 1214 GLU A N 1
ATOM 10217 C CA . GLU A 1 1214 ? -12.671 -25.618 -32.602 1.00 94.75 1214 GLU A CA 1
ATOM 10218 C C . GLU A 1 1214 ? -11.590 -24.999 -33.498 1.00 94.75 1214 GLU A C 1
ATOM 10220 O O . GLU A 1 1214 ? -11.533 -25.317 -34.688 1.00 94.75 1214 GLU A O 1
ATOM 10225 N N . PHE A 1 1215 ? -10.680 -24.210 -32.916 1.00 95.81 1215 PHE A N 1
ATOM 10226 C CA . PHE A 1 1215 ? -9.556 -23.601 -33.628 1.00 95.81 1215 PHE A CA 1
ATOM 10227 C C . PHE A 1 1215 ? -8.636 -24.639 -34.291 1.00 95.81 1215 PHE A C 1
ATOM 10229 O O . PHE A 1 1215 ? -8.319 -24.520 -35.477 1.00 95.81 1215 PHE A O 1
ATOM 10236 N N . LEU A 1 1216 ? -8.230 -25.682 -33.558 1.00 95.62 1216 LEU A N 1
ATOM 10237 C CA . LEU A 1 1216 ? -7.331 -26.718 -34.076 1.00 95.62 1216 LEU A CA 1
ATOM 10238 C C . LEU A 1 1216 ? -7.971 -27.504 -35.227 1.00 95.62 1216 LEU A C 1
ATOM 10240 O O . LEU A 1 1216 ? -7.323 -27.735 -36.248 1.00 95.62 1216 LEU A O 1
ATOM 10244 N N . ASN A 1 1217 ? -9.249 -27.875 -35.095 1.00 93.75 1217 ASN A N 1
ATOM 10245 C CA . ASN A 1 1217 ? -9.961 -28.637 -36.121 1.00 93.75 1217 ASN A CA 1
ATOM 10246 C C . ASN A 1 1217 ? -10.187 -27.827 -37.406 1.00 93.75 1217 ASN A C 1
ATOM 10248 O O . ASN A 1 1217 ? -10.068 -28.386 -38.491 1.00 93.75 1217 ASN A O 1
ATOM 10252 N N . GLN A 1 1218 ? -10.484 -26.527 -37.304 1.00 95.12 1218 GLN A N 1
ATOM 10253 C CA . GLN A 1 1218 ? -10.683 -25.660 -38.473 1.00 95.12 1218 GLN A CA 1
ATOM 10254 C C . GLN A 1 1218 ? -9.402 -25.454 -39.296 1.00 95.12 1218 GLN A C 1
ATOM 10256 O O . GLN A 1 1218 ? -9.486 -25.209 -40.497 1.00 95.12 1218 GLN A O 1
ATOM 10261 N N . ASN A 1 1219 ? -8.231 -25.571 -38.663 1.00 94.69 1219 ASN A N 1
ATOM 10262 C CA . ASN A 1 1219 ? -6.936 -25.258 -39.268 1.00 94.69 1219 ASN A CA 1
ATOM 10263 C C . ASN A 1 1219 ? -6.041 -26.490 -39.514 1.00 94.69 1219 ASN A C 1
ATOM 10265 O O . ASN A 1 1219 ? -4.857 -26.340 -39.806 1.00 94.69 1219 ASN A O 1
ATOM 10269 N N . GLU A 1 1220 ? -6.585 -27.711 -39.412 1.00 95.00 1220 GLU A N 1
ATOM 10270 C CA . GLU A 1 1220 ? -5.839 -28.973 -39.588 1.00 95.00 1220 GLU A CA 1
ATOM 10271 C C . GLU A 1 1220 ? -4.617 -29.108 -38.650 1.00 95.00 1220 GLU A C 1
ATOM 10273 O O . GLU A 1 1220 ? -3.569 -29.669 -39.001 1.00 95.00 1220 GLU A O 1
ATOM 10278 N N . TYR A 1 1221 ? -4.769 -28.623 -37.417 1.00 95.50 1221 TYR A N 1
ATOM 10279 C CA . TYR A 1 1221 ? -3.780 -28.732 -36.348 1.00 95.50 1221 TYR A CA 1
ATOM 10280 C C . TYR A 1 1221 ? -4.213 -29.724 -35.264 1.00 95.50 1221 TYR A C 1
ATOM 10282 O O . TYR A 1 1221 ? -5.364 -30.148 -35.170 1.00 95.50 1221 TYR A O 1
ATOM 10290 N N . THR A 1 1222 ? -3.258 -30.105 -34.424 1.00 95.06 1222 THR A N 1
ATOM 10291 C CA . THR A 1 1222 ? -3.498 -30.742 -33.127 1.00 95.06 1222 THR A CA 1
ATOM 10292 C C . THR A 1 1222 ? -2.430 -30.275 -32.132 1.00 95.06 1222 THR A C 1
ATOM 10294 O O . THR A 1 1222 ? -1.535 -29.503 -32.483 1.00 95.06 1222 THR A O 1
ATOM 10297 N N . ILE A 1 1223 ? -2.541 -30.699 -30.880 1.00 94.62 1223 ILE A N 1
ATOM 10298 C CA . ILE A 1 1223 ? -1.667 -30.312 -29.778 1.00 94.62 1223 ILE A CA 1
ATOM 10299 C C . ILE A 1 1223 ? -1.004 -31.553 -29.170 1.00 94.62 1223 ILE A C 1
ATOM 10301 O O . ILE A 1 1223 ? -1.634 -32.600 -28.993 1.00 94.62 1223 ILE A O 1
ATOM 10305 N N . LEU A 1 1224 ? 0.291 -31.425 -28.888 1.00 92.31 1224 LEU A N 1
ATOM 10306 C CA . LEU A 1 1224 ? 1.133 -32.400 -28.202 1.00 92.31 1224 LEU A CA 1
ATOM 10307 C C . LEU A 1 1224 ? 1.521 -31.826 -26.841 1.00 92.31 1224 LEU A C 1
ATOM 10309 O O . LEU A 1 1224 ? 2.073 -30.731 -26.776 1.00 92.31 1224 LEU A O 1
ATOM 10313 N N . TRP A 1 1225 ? 1.306 -32.587 -25.777 1.00 93.12 1225 TRP A N 1
ATOM 10314 C CA . TRP A 1 1225 ? 1.825 -32.307 -24.446 1.00 93.12 1225 TRP A CA 1
ATOM 10315 C C . TRP A 1 1225 ? 2.977 -33.232 -24.110 1.00 93.12 1225 TRP A C 1
ATOM 10317 O O . TRP A 1 1225 ? 2.930 -34.443 -24.341 1.00 93.12 1225 TRP A O 1
ATOM 10327 N N . ILE A 1 1226 ? 3.979 -32.641 -23.485 1.00 90.12 1226 ILE A N 1
ATOM 10328 C CA . ILE A 1 1226 ? 5.094 -33.322 -22.862 1.00 90.12 1226 ILE A CA 1
ATOM 10329 C C . ILE A 1 1226 ? 4.956 -33.151 -21.354 1.00 90.12 1226 ILE A C 1
ATOM 10331 O O . ILE A 1 1226 ? 4.715 -32.047 -20.865 1.00 90.12 1226 ILE A O 1
ATOM 10335 N N . LEU A 1 1227 ? 5.108 -34.261 -20.642 1.00 90.81 1227 LEU A N 1
ATOM 10336 C CA . LEU A 1 1227 ? 5.153 -34.331 -19.191 1.00 90.81 1227 LEU A CA 1
ATOM 10337 C C . LEU A 1 1227 ? 6.586 -34.642 -18.768 1.00 90.81 1227 LEU A C 1
ATOM 10339 O O . LEU A 1 1227 ? 7.145 -35.655 -19.189 1.00 90.81 1227 LEU A O 1
ATOM 10343 N N . LEU A 1 1228 ? 7.129 -33.804 -17.898 1.00 90.75 1228 LEU A N 1
ATOM 10344 C CA . LEU A 1 1228 ? 8.335 -34.067 -17.128 1.00 90.75 1228 LEU A CA 1
ATOM 10345 C C . LEU A 1 1228 ? 7.968 -34.002 -15.649 1.00 90.75 1228 LEU A C 1
ATOM 10347 O O . LEU A 1 1228 ? 7.180 -33.154 -15.255 1.00 90.75 1228 LEU A O 1
ATOM 10351 N N . GLY A 1 1229 ? 8.532 -34.856 -14.815 1.00 91.94 1229 GLY A N 1
ATOM 10352 C CA . GLY A 1 1229 ? 8.328 -34.765 -13.381 1.00 91.94 1229 GLY A CA 1
ATOM 10353 C C . GLY A 1 1229 ? 9.421 -35.445 -12.597 1.00 91.94 1229 GLY A C 1
ATOM 1035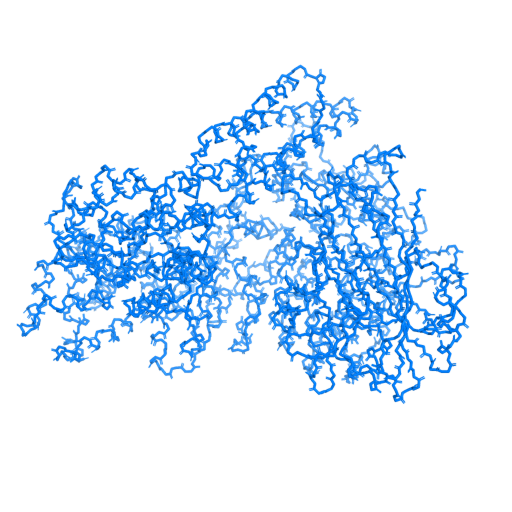4 O O . GLY A 1 1229 ? 10.102 -36.325 -13.121 1.00 91.94 1229 GLY A O 1
ATOM 10355 N N . GLU A 1 1230 ? 9.555 -35.066 -11.333 1.00 92.81 1230 GLU A N 1
ATOM 10356 C CA . GLU A 1 1230 ? 10.473 -35.732 -10.419 1.00 92.81 1230 GLU A CA 1
ATOM 10357 C C . GLU A 1 1230 ? 9.811 -35.989 -9.070 1.00 92.81 1230 GLU A C 1
ATOM 10359 O O . GLU A 1 1230 ? 9.091 -35.144 -8.536 1.00 92.81 1230 GLU A O 1
ATOM 10364 N N . LYS A 1 1231 ? 10.081 -37.173 -8.517 1.00 92.94 1231 LYS A N 1
ATOM 10365 C CA . LYS A 1 1231 ? 9.837 -37.515 -7.114 1.00 92.94 1231 LYS A CA 1
ATOM 10366 C C . LYS A 1 1231 ? 11.181 -37.470 -6.405 1.00 92.94 1231 LYS A C 1
ATOM 10368 O O . LYS A 1 1231 ? 12.046 -38.302 -6.684 1.00 92.94 1231 LYS A O 1
ATOM 10373 N N . GLN A 1 1232 ? 11.376 -36.484 -5.543 1.00 91.69 1232 GLN A N 1
ATOM 10374 C CA . GLN A 1 1232 ? 12.686 -36.149 -5.003 1.00 91.69 1232 GLN A CA 1
ATOM 10375 C C . GLN A 1 1232 ? 12.631 -35.693 -3.545 1.00 91.69 1232 GLN A C 1
ATOM 10377 O O . GLN A 1 1232 ? 11.570 -35.472 -2.962 1.00 91.69 1232 GLN A O 1
ATOM 10382 N N . VAL A 1 1233 ? 13.814 -35.556 -2.951 1.00 89.19 1233 VAL A N 1
ATOM 10383 C CA . VAL A 1 1233 ? 14.003 -34.976 -1.621 1.00 89.19 1233 VAL A CA 1
ATOM 10384 C C . VAL A 1 1233 ? 14.770 -33.676 -1.789 1.00 89.19 1233 VAL A C 1
ATOM 10386 O O . VAL A 1 1233 ? 15.892 -33.677 -2.295 1.00 89.19 1233 VAL A O 1
ATOM 10389 N N . LEU A 1 1234 ? 14.172 -32.574 -1.353 1.00 85.25 1234 LEU A N 1
ATOM 10390 C CA . LEU A 1 1234 ? 14.777 -31.251 -1.395 1.00 85.25 1234 LEU A CA 1
ATOM 10391 C C . LEU A 1 1234 ? 15.263 -30.824 -0.016 1.00 85.25 1234 LEU A C 1
ATOM 10393 O O . LEU A 1 1234 ? 14.644 -31.134 0.997 1.00 85.25 1234 LEU A O 1
ATOM 10397 N N . GLY A 1 1235 ? 16.325 -30.023 0.017 1.00 79.31 1235 GLY A N 1
ATOM 10398 C CA . GLY A 1 1235 ? 16.777 -29.368 1.240 1.00 79.31 1235 GLY A CA 1
ATOM 10399 C C . GLY A 1 1235 ? 17.568 -30.249 2.205 1.00 79.31 1235 GLY A C 1
ATOM 10400 O O . GLY A 1 1235 ? 17.876 -31.411 1.948 1.00 79.31 1235 GLY A O 1
ATOM 10401 N N . GLY A 1 1236 ? 17.952 -29.651 3.331 1.00 73.69 1236 GLY A N 1
ATOM 10402 C CA . GLY A 1 1236 ? 18.901 -30.242 4.268 1.00 73.69 1236 GLY A CA 1
ATOM 10403 C C . GLY A 1 1236 ? 20.332 -30.322 3.722 1.00 73.69 1236 GLY A C 1
ATOM 10404 O O . GLY A 1 1236 ? 20.628 -30.038 2.564 1.00 73.69 1236 GLY A O 1
ATOM 10405 N N . ASN A 1 1237 ? 21.268 -30.718 4.586 1.00 64.56 1237 ASN A N 1
ATOM 10406 C CA . ASN A 1 1237 ? 22.681 -30.876 4.230 1.00 64.56 1237 ASN A CA 1
ATOM 10407 C C . ASN A 1 1237 ? 22.909 -32.255 3.569 1.00 64.56 1237 ASN A C 1
ATOM 10409 O O . ASN A 1 1237 ? 23.665 -33.089 4.078 1.00 64.56 1237 ASN A O 1
ATOM 10413 N N . LEU A 1 1238 ? 22.180 -32.537 2.482 1.00 63.06 1238 LEU A N 1
ATOM 10414 C CA . LEU A 1 1238 ? 22.278 -33.782 1.716 1.00 63.06 1238 LEU A CA 1
ATOM 10415 C C . LEU A 1 1238 ? 23.644 -33.842 1.017 1.00 63.06 1238 LEU A C 1
ATOM 10417 O O . LEU A 1 1238 ? 23.812 -33.451 -0.133 1.00 63.06 1238 LEU A O 1
ATOM 10421 N N . SER A 1 1239 ? 24.666 -34.309 1.737 1.00 55.97 1239 SER A N 1
ATOM 10422 C CA . SER A 1 1239 ? 25.957 -34.636 1.127 1.00 55.97 1239 SER A CA 1
ATOM 10423 C C . SER A 1 1239 ? 25.776 -35.742 0.081 1.00 55.97 1239 SER A C 1
ATOM 10425 O O . SER A 1 1239 ? 24.897 -36.588 0.243 1.00 55.97 1239 SER A O 1
ATOM 10427 N N . HIS A 1 1240 ? 26.667 -35.834 -0.913 1.00 56.78 1240 HIS A N 1
ATOM 10428 C CA . HIS A 1 1240 ? 26.664 -36.924 -1.907 1.00 56.78 1240 HIS A CA 1
ATOM 10429 C C . HIS A 1 1240 ? 26.602 -38.346 -1.303 1.00 56.78 1240 HIS A C 1
ATOM 10431 O O . HIS A 1 1240 ? 26.266 -39.292 -2.004 1.00 56.78 1240 HIS A O 1
ATOM 10437 N N . ARG A 1 1241 ? 26.925 -38.525 -0.011 1.00 53.53 1241 ARG A N 1
ATOM 10438 C CA . ARG A 1 1241 ? 26.845 -39.819 0.690 1.00 53.53 1241 ARG A CA 1
ATOM 10439 C C . ARG A 1 1241 ? 25.437 -40.193 1.176 1.00 53.53 1241 ARG A C 1
ATOM 10441 O O . ARG A 1 1241 ? 25.211 -41.371 1.421 1.00 53.53 1241 ARG A O 1
ATOM 10448 N N . ASN A 1 1242 ? 24.527 -39.226 1.299 1.00 65.38 1242 ASN A N 1
ATOM 10449 C CA . ASN A 1 1242 ? 23.154 -39.408 1.794 1.00 65.38 1242 ASN A CA 1
ATOM 10450 C C . ASN A 1 1242 ? 22.100 -39.194 0.692 1.00 65.38 1242 ASN A C 1
ATOM 10452 O O . ASN A 1 1242 ? 20.919 -39.063 0.994 1.00 65.38 1242 ASN A O 1
ATOM 10456 N N . TYR A 1 1243 ? 22.522 -39.108 -0.572 1.00 78.38 1243 TYR A N 1
ATOM 10457 C CA . TYR A 1 1243 ? 21.609 -38.997 -1.702 1.00 78.38 1243 TYR A CA 1
ATOM 10458 C C . TYR A 1 1243 ? 20.974 -40.362 -1.987 1.00 78.38 1243 TYR A C 1
ATOM 10460 O O . TYR A 1 1243 ? 21.668 -41.333 -2.304 1.00 78.38 1243 TYR A O 1
ATOM 10468 N N . GLU A 1 1244 ? 19.657 -40.448 -1.820 1.00 82.31 1244 GLU A N 1
ATOM 10469 C CA . GLU A 1 1244 ? 18.899 -41.692 -1.988 1.00 82.31 1244 GLU A CA 1
ATOM 10470 C C . GLU A 1 1244 ? 18.387 -41.900 -3.417 1.00 82.31 1244 GLU A C 1
ATOM 10472 O O . GLU A 1 1244 ? 17.811 -42.952 -3.677 1.00 82.31 1244 GLU A O 1
ATOM 10477 N N . GLY A 1 1245 ? 18.655 -40.968 -4.338 1.00 86.69 1245 GLY A N 1
ATOM 10478 C CA . GLY A 1 1245 ? 18.149 -40.975 -5.711 1.00 86.69 1245 GLY A CA 1
ATOM 10479 C C . GLY A 1 1245 ? 16.863 -40.162 -5.883 1.00 86.69 1245 GLY A C 1
ATOM 10480 O O . GLY A 1 1245 ? 16.433 -39.449 -4.976 1.00 86.69 1245 GLY A O 1
ATOM 10481 N N . TYR A 1 1246 ? 16.263 -40.268 -7.064 1.00 90.19 1246 TYR A N 1
ATOM 10482 C CA . TYR A 1 1246 ? 15.036 -39.585 -7.473 1.00 90.19 1246 TYR A CA 1
ATOM 10483 C C . TYR A 1 1246 ? 14.318 -40.402 -8.556 1.00 90.19 1246 TYR A C 1
ATOM 10485 O O . TYR A 1 1246 ? 14.934 -41.195 -9.268 1.00 90.19 1246 TYR A O 1
ATOM 10493 N N . LEU A 1 1247 ? 12.998 -40.255 -8.661 1.00 92.75 1247 LEU A N 1
ATOM 10494 C CA . LEU A 1 1247 ? 12.213 -40.870 -9.736 1.00 92.75 1247 LEU A CA 1
ATOM 10495 C C . LEU A 1 1247 ? 11.982 -39.840 -10.834 1.00 92.75 1247 LEU A C 1
ATOM 10497 O O . LEU A 1 1247 ? 11.275 -38.866 -10.592 1.00 92.75 1247 LEU A O 1
ATOM 10501 N N . VAL A 1 1248 ? 12.509 -40.079 -12.031 1.00 91.12 1248 VAL A N 1
ATOM 10502 C CA . VAL A 1 1248 ? 12.241 -39.258 -13.215 1.00 91.12 1248 VAL A CA 1
ATOM 10503 C C . VAL A 1 1248 ? 10.983 -39.770 -13.900 1.00 91.12 1248 VAL A C 1
ATOM 10505 O O . VAL A 1 1248 ? 10.844 -40.963 -14.168 1.00 91.12 1248 VAL A O 1
ATOM 10508 N N . ILE A 1 1249 ? 10.064 -38.867 -14.211 1.00 92.12 1249 ILE A N 1
ATOM 10509 C CA . ILE A 1 1249 ? 8.773 -39.158 -14.826 1.00 92.12 1249 ILE A CA 1
ATOM 10510 C C . ILE A 1 1249 ? 8.738 -38.459 -16.181 1.00 92.12 1249 ILE A C 1
ATOM 10512 O O . ILE A 1 1249 ? 8.899 -37.246 -16.261 1.00 92.12 1249 ILE A O 1
ATOM 10516 N N . ASN A 1 1250 ? 8.527 -39.224 -17.251 1.00 89.56 1250 ASN A N 1
ATOM 10517 C CA . ASN A 1 1250 ? 8.407 -38.700 -18.611 1.00 89.56 1250 ASN A CA 1
ATOM 10518 C C . ASN A 1 1250 ? 7.103 -39.190 -19.240 1.00 89.56 1250 ASN A C 1
ATOM 10520 O O . ASN A 1 1250 ? 6.731 -40.355 -19.088 1.00 89.56 1250 ASN A O 1
ATOM 10524 N N . GLY A 1 1251 ? 6.413 -38.328 -19.980 1.00 90.19 1251 GLY A N 1
ATOM 10525 C CA . GLY A 1 1251 ? 5.197 -38.705 -20.694 1.00 90.19 1251 GLY A CA 1
ATOM 10526 C C . GLY A 1 1251 ? 4.934 -37.859 -21.929 1.00 90.19 1251 GLY A C 1
ATOM 10527 O O . GLY A 1 1251 ? 5.423 -36.738 -22.054 1.00 90.19 1251 GLY A O 1
ATOM 10528 N N . ALA A 1 1252 ? 4.132 -38.415 -22.834 1.00 91.44 1252 ALA A N 1
ATOM 10529 C CA . ALA A 1 1252 ? 3.673 -37.740 -24.041 1.00 91.44 1252 ALA A CA 1
ATOM 10530 C C . ALA A 1 1252 ? 2.176 -37.998 -24.245 1.00 91.44 1252 ALA A C 1
ATOM 10532 O O . ALA A 1 1252 ? 1.714 -39.145 -24.176 1.00 91.44 1252 ALA A O 1
ATOM 10533 N N . TYR A 1 1253 ? 1.432 -36.927 -24.515 1.00 94.31 1253 TYR A N 1
ATOM 10534 C CA . TYR A 1 1253 ? -0.017 -36.941 -24.711 1.00 94.31 1253 TYR A CA 1
ATOM 10535 C C . TYR A 1 1253 ? -0.392 -36.105 -25.927 1.00 94.31 1253 TYR A C 1
ATOM 10537 O O . TYR A 1 1253 ? 0.252 -35.102 -26.210 1.00 94.31 1253 TYR A O 1
ATOM 10545 N N . VAL A 1 1254 ? -1.439 -36.491 -26.643 1.00 93.38 1254 VAL A N 1
ATOM 10546 C CA . VAL A 1 1254 ? -1.927 -35.781 -27.830 1.00 93.38 1254 VAL A CA 1
ATOM 10547 C C . VAL A 1 1254 ? -3.437 -35.651 -27.789 1.00 93.38 1254 VAL A C 1
ATOM 10549 O O . VAL A 1 1254 ? -4.124 -36.469 -27.174 1.00 93.38 1254 VAL A O 1
ATOM 10552 N N . LEU A 1 1255 ? -3.953 -34.622 -28.456 1.00 93.00 1255 LEU A N 1
ATOM 10553 C CA . LEU A 1 1255 ? -5.386 -34.461 -28.662 1.00 93.00 1255 LEU A CA 1
ATOM 10554 C C . LEU A 1 1255 ? -5.813 -35.206 -29.933 1.00 93.00 1255 LEU A C 1
ATOM 10556 O O . LEU A 1 1255 ? -5.468 -34.813 -31.048 1.00 93.00 1255 LEU A O 1
ATOM 10560 N N . ASP A 1 1256 ? -6.589 -36.272 -29.771 1.00 85.69 1256 ASP A N 1
ATOM 10561 C CA . ASP A 1 1256 ? -7.156 -37.050 -30.868 1.00 85.69 1256 ASP A CA 1
ATOM 10562 C C . ASP A 1 1256 ? -8.684 -37.103 -30.744 1.00 85.69 1256 ASP A C 1
ATOM 10564 O O . ASP A 1 1256 ? -9.222 -37.484 -29.708 1.00 85.69 1256 ASP A O 1
ATOM 10568 N N . HIS A 1 1257 ? -9.404 -36.673 -31.784 1.00 81.62 1257 HIS A N 1
ATOM 10569 C CA . HIS A 1 1257 ? -10.874 -36.574 -31.785 1.00 81.62 1257 HIS A CA 1
ATOM 10570 C C . HIS A 1 1257 ? -11.461 -35.875 -30.531 1.00 81.62 1257 HIS A C 1
ATOM 10572 O O . HIS A 1 1257 ? -12.455 -36.329 -29.970 1.00 81.62 1257 HIS A O 1
ATOM 10578 N N . ASN A 1 1258 ? -10.848 -34.769 -30.084 1.00 82.38 1258 ASN A N 1
ATOM 10579 C CA . ASN A 1 1258 ? -11.193 -34.010 -28.863 1.00 82.38 1258 ASN A CA 1
ATOM 10580 C C . ASN A 1 1258 ? -11.004 -34.772 -27.531 1.00 82.38 1258 ASN A C 1
ATOM 10582 O O . ASN A 1 1258 ? -11.431 -34.294 -26.473 1.00 82.38 1258 ASN A O 1
ATOM 10586 N N . HIS A 1 1259 ? -10.334 -35.924 -27.561 1.00 88.06 1259 HIS A N 1
ATOM 10587 C CA . HIS A 1 1259 ? -9.941 -36.701 -26.391 1.00 88.06 1259 HIS A CA 1
ATOM 10588 C C . HIS A 1 1259 ? -8.422 -36.692 -26.226 1.00 88.06 1259 HIS A C 1
ATOM 10590 O O . HIS A 1 1259 ? -7.673 -36.740 -27.199 1.00 88.06 1259 HIS A O 1
ATOM 10596 N N . ILE A 1 1260 ? -7.954 -36.626 -24.981 1.00 92.88 1260 ILE A N 1
ATOM 10597 C CA . ILE A 1 1260 ? -6.524 -36.698 -24.682 1.00 92.88 1260 ILE A CA 1
ATOM 10598 C C . ILE A 1 1260 ? -6.133 -38.171 -24.597 1.00 92.88 1260 ILE A C 1
ATOM 10600 O O . ILE A 1 1260 ? -6.709 -38.923 -23.811 1.00 92.88 1260 ILE A O 1
ATOM 10604 N N . VAL A 1 1261 ? -5.146 -38.578 -25.391 1.00 91.69 1261 VAL A N 1
ATOM 10605 C CA . VAL A 1 1261 ? -4.583 -39.932 -25.370 1.00 91.69 1261 VAL A CA 1
ATOM 10606 C C . VAL A 1 1261 ? -3.079 -39.859 -25.153 1.00 91.69 1261 VAL A C 1
ATOM 10608 O O . VAL A 1 1261 ? -2.395 -39.008 -25.718 1.00 91.69 1261 VAL A O 1
ATOM 10611 N N . GLY A 1 1262 ? -2.539 -40.732 -24.309 1.00 90.44 1262 GLY A N 1
ATOM 10612 C CA . GLY A 1 1262 ? -1.118 -40.712 -23.995 1.00 90.44 1262 GLY A CA 1
ATOM 10613 C C . GLY A 1 1262 ? -0.717 -41.729 -22.943 1.00 90.44 1262 GLY A C 1
ATOM 10614 O O . GLY A 1 1262 ? -1.536 -42.517 -22.472 1.00 90.44 1262 GLY A O 1
ATOM 10615 N N . ARG A 1 1263 ? 0.570 -41.717 -22.600 1.00 87.88 1263 ARG A N 1
ATOM 10616 C CA . ARG A 1 1263 ? 1.145 -42.554 -21.542 1.00 87.88 1263 ARG A CA 1
ATOM 10617 C C . ARG A 1 1263 ? 2.323 -41.840 -20.888 1.00 87.88 1263 ARG A C 1
ATOM 10619 O O . ARG A 1 1263 ? 2.959 -40.991 -21.516 1.00 87.88 1263 ARG A O 1
ATOM 10626 N N . PHE A 1 1264 ? 2.649 -42.246 -19.668 1.00 90.25 1264 PHE A N 1
ATOM 10627 C CA . PHE A 1 1264 ? 3.873 -41.851 -18.979 1.00 90.25 1264 PHE A CA 1
ATOM 10628 C C . PHE A 1 1264 ? 4.626 -43.078 -18.454 1.00 90.25 1264 PHE A C 1
ATOM 10630 O O . PHE A 1 1264 ? 4.060 -44.167 -18.343 1.00 90.25 1264 PHE A O 1
ATOM 10637 N N . ASN A 1 1265 ? 5.907 -42.900 -18.151 1.00 87.06 1265 ASN A N 1
ATOM 10638 C CA . ASN A 1 1265 ? 6.758 -43.876 -17.482 1.00 87.06 1265 ASN A CA 1
ATOM 10639 C C . ASN A 1 1265 ? 7.548 -43.175 -16.367 1.00 87.06 1265 ASN A C 1
ATOM 10641 O O . ASN A 1 1265 ? 7.878 -41.997 -16.489 1.00 87.06 1265 ASN A O 1
ATOM 10645 N N . GLY A 1 1266 ? 7.851 -43.909 -15.298 1.00 86.44 1266 GLY A N 1
ATOM 10646 C CA . GLY A 1 1266 ? 8.734 -43.464 -14.222 1.00 86.44 1266 GLY A CA 1
ATOM 10647 C C . GLY A 1 1266 ? 9.971 -44.352 -14.156 1.00 86.44 1266 GLY A C 1
ATOM 10648 O O . GLY A 1 1266 ? 9.835 -45.576 -14.123 1.00 86.44 1266 GLY A O 1
ATOM 10649 N N . GLU A 1 1267 ? 11.164 -43.776 -14.103 1.00 88.75 1267 GLU A N 1
ATOM 10650 C CA . GLU A 1 1267 ? 12.432 -44.491 -13.946 1.00 88.75 1267 GLU A CA 1
ATOM 10651 C C . GLU A 1 1267 ? 13.185 -43.944 -12.734 1.00 88.75 1267 GLU A C 1
ATOM 10653 O O . GLU A 1 1267 ? 13.276 -42.738 -12.540 1.00 88.75 1267 GLU A O 1
ATOM 10658 N N . PHE A 1 1268 ? 13.650 -44.839 -11.861 1.00 90.00 1268 PHE A N 1
ATOM 10659 C CA . PHE A 1 1268 ? 14.367 -44.447 -10.652 1.00 90.00 1268 PHE A CA 1
ATOM 10660 C C . PHE A 1 1268 ? 15.858 -44.345 -10.964 1.00 90.00 1268 PHE A C 1
ATOM 10662 O O . PHE A 1 1268 ? 16.462 -45.326 -11.402 1.00 90.00 1268 PHE A O 1
ATOM 10669 N N . GLU A 1 1269 ? 16.440 -43.184 -10.688 1.00 85.75 1269 GLU A N 1
ATOM 10670 C CA . GLU A 1 1269 ? 17.855 -42.882 -10.875 1.00 85.75 1269 GLU A CA 1
ATOM 10671 C C . GLU A 1 1269 ? 18.523 -42.646 -9.514 1.00 85.75 1269 GLU A C 1
ATOM 10673 O O . GLU A 1 1269 ? 17.917 -42.094 -8.593 1.00 85.75 1269 GLU A O 1
ATOM 10678 N N . LYS A 1 1270 ? 19.777 -43.087 -9.368 1.00 77.94 1270 LYS A N 1
ATOM 10679 C CA . LYS A 1 1270 ? 20.557 -42.943 -8.133 1.00 77.94 1270 LYS A CA 1
ATOM 10680 C C . LYS A 1 1270 ? 21.852 -42.185 -8.363 1.00 77.94 1270 LYS A C 1
ATOM 10682 O O . LYS A 1 1270 ? 22.546 -42.525 -9.347 1.00 77.94 1270 LYS A O 1
#

Radius of gyration: 35.17 Å; chains: 1; bounding box: 92×92×85 Å

pLDDT: mean 86.34, std 10.37, range [29.44, 98.56]

Secondary structure (DSSP, 8-state):
---PPPPTTT-HHHHHHHHHHHHHHHGGG--GGG----GGGHHHHHHHT-HHHHHHHHHHHHHHHHHHHTS-S--SSHHHHHHHHHHHHHHHHHHHHHTT--S--SSPP-HHHHHHHHHHHHHHHHHHHHHHHHHHHHHHHHT-HHHHHHHHHHHHHHHHHHHHHHHHHHHHHSHHHHHHHS-EEEEEE-TTSSHHHHHHHHHHHHHHTT--EEEEEGGGGTT-S-HHHHHHHHHTPPTT--SHHHHHHHHHHHHHHTTSPEEEEEE-GGGSSSTTHHHHHHHHHHHHHTT-TTEEEEEEEETT-HHHHS-HHHHHHSEEEE--SSTT-HHHHHHHHHHHTTPPPPSS----GGGG-HHHHHHHHHHHHHTT--SPP-S-S-HHHHHHHHHHHHHHHHHHHHT---STTTSHIIIIIHHHHHHHHHHTSS-EEHHHHHHHHHHH-TTS-HHHHHHHHHHTTSSEEEEEE-TTSSSEEEEEEE-SSHHHHHHHHHHHHHHHHHHTT--HHHHHHH-HHHHHHHHH-HHHHHHHHHHHHHHTTT--GGGT-GGGTT-TTHHHHHHHHHHHS-GGG--HHHHHHHHHHHHHTHHHHHHHHTTS-SS-----HHHHHHHHHHHHTTT-TT-TTSHHHHHHHHHTS-HHHHHHHHHHHHHHTTTT-SHHHHHHHHHTS-S--TTS-HHHHHHHHHHHHGGGG-S-HHHHHHHHHHHHHHHTT-GGGHHHHHHHHTT-S-HHHHHHHHHHHHHHHHH----HHHHHHHHHHHIIIIITTS---S-HHHHHHHHHHHHHHHHTT---SS--GGGTSSPP-PPPPSSPPPHHHHHTT---TTSTT--GGGHHHHHHHHHT--TT-TTTTT---HIIIIIIIHHHTTB--TT--HHHHHHHHHHHHHHTS---HHHHHHHHHHHHHHT-----SSS---HHHHHHHHHHHHHHHHHHHHSPBPPPTT-SSPPPP--TTTTT-----TT----SSHHHHHH---HHHHHHHS---HHHH---HHHHTT--TTS--THHHHEEE-TT--EEEEEEEEEEEEPPPPTTS-TTSS-EEEEEEEEEEEEEEGGGHHHHHHHHTT----S-----B-S-GGGTTTSHHHHHHH-S--SSEEEETTEEEEEEEEE-EEEEEE--TT-TT-SS-EEEEEE-HHHHHHTT-B-SSSSS-EE-TT--EEEEES-SBS--SEEEEEEEHHHHHHHHHHTTEEEEEEEEEEEEEE-S---TTS---EEEEEEEEEEETTEEEEEEEEEEE-